Protein 1BUC (pdb70)

Organism: Megasphaera elsdenii (NCBI:txid907)

Structure (mmCIF, N/CA/C/O backbone):
data_1BUC
#
_entry.id   1BUC
#
_cell.length_a   107.800
_cell.length_b   107.800
_cell.length_c   153.700
_cell.angle_alpha   90.00
_cell.angle_beta   90.00
_cell.angle_gamma   90.00
#
_symmetry.space_group_name_H-M   'P 4 2 2'
#
loop_
_entity.id
_entity.type
_entity.pdbx_description
1 polymer 'BUTYRYL-COA DEHYDROGENASE'
2 non-polymer 'ACETOACETYL-COENZYME A'
3 non-polymer 'FLAVIN-ADENINE DINUCLEOTIDE'
#
loop_
_atom_site.group_PDB
_atom_site.id
_atom_site.type_symbol
_atom_site.label_atom_id
_atom_site.label_alt_id
_atom_site.label_comp_id
_atom_site.label_asym_id
_atom_site.label_entity_id
_atom_site.label_seq_id
_atom_site.pdbx_PDB_ins_code
_atom_site.Cartn_x
_atom_site.Cartn_y
_atom_site.Cartn_z
_atom_site.occupancy
_atom_site.B_iso_or_equiv
_atom_site.auth_seq_id
_atom_site.auth_comp_id
_atom_site.auth_asym_id
_atom_site.auth_atom_id
_atom_site.pdbx_PDB_model_num
ATOM 1 N N . MET A 1 1 ? 56.571 32.426 119.387 1.00 13.83 1 MET A N 1
ATOM 2 C CA . MET A 1 1 ? 56.018 31.310 118.577 1.00 15.22 1 MET A CA 1
ATOM 3 C C . MET A 1 1 ? 54.845 31.879 117.813 1.00 16.86 1 MET A C 1
ATOM 4 O O . MET A 1 1 ? 54.222 32.840 118.261 1.00 15.44 1 MET A O 1
ATOM 9 N N . ASP A 1 2 ? 54.537 31.274 116.675 1.00 17.80 2 ASP A N 1
ATOM 10 C CA . ASP A 1 2 ? 53.461 31.736 115.818 1.00 19.89 2 ASP A CA 1
ATOM 11 C C . ASP A 1 2 ? 53.357 30.722 114.691 1.00 22.15 2 ASP A C 1
ATOM 12 O O . ASP A 1 2 ? 54.368 30.331 114.104 1.00 24.30 2 ASP A O 1
ATOM 17 N N . PHE A 1 3 ? 52.140 30.289 114.395 1.00 22.03 3 PHE A N 1
ATOM 18 C CA . PHE A 1 3 ? 51.910 29.329 113.321 1.00 18.41 3 PHE A CA 1
ATOM 19 C C . PHE A 1 3 ? 50.963 29.929 112.285 1.00 18.48 3 PHE A C 1
ATOM 20 O O . PHE A 1 3 ? 49.980 29.299 111.890 1.00 19.15 3 PHE A O 1
ATOM 28 N N . ASN A 1 4 ? 51.234 31.162 111.874 1.00 16.26 4 ASN A N 1
ATOM 29 C CA . ASN A 1 4 ? 50.404 31.811 110.865 1.00 18.46 4 ASN A CA 1
ATOM 30 C C . ASN A 1 4 ? 51.185 32.082 109.577 1.00 17.43 4 ASN A C 1
ATOM 31 O O . ASN A 1 4 ? 52.325 32.580 109.605 1.00 13.67 4 ASN A O 1
ATOM 36 N N . LEU A 1 5 ? 50.595 31.684 108.457 1.00 13.94 5 LEU A N 1
ATOM 37 C CA . LEU A 1 5 ? 51.202 31.907 107.157 1.00 17.14 5 LEU A CA 1
ATOM 38 C C . LEU A 1 5 ? 51.046 33.379 106.807 1.00 17.72 5 LEU A C 1
ATOM 39 O O . LEU A 1 5 ? 50.095 34.027 107.244 1.00 20.21 5 LEU A O 1
ATOM 44 N N . THR A 1 6 ? 52.004 33.918 106.065 1.00 12.29 6 THR A N 1
ATOM 45 C CA . THR A 1 6 ? 51.937 35.310 105.655 1.00 11.59 6 THR A CA 1
ATOM 46 C C . THR A 1 6 ? 51.213 35.437 104.317 1.00 12.55 6 THR A C 1
ATOM 47 O O . THR A 1 6 ? 51.015 34.452 103.609 1.00 10.02 6 THR A O 1
ATOM 51 N N . ASP A 1 7 ? 50.810 36.653 103.980 1.00 15.68 7 ASP A N 1
ATOM 52 C CA . ASP A 1 7 ? 50.136 36.916 102.712 1.00 22.41 7 ASP A CA 1
ATOM 53 C C . ASP A 1 7 ? 50.945 36.360 101.541 1.00 21.77 7 ASP A C 1
ATOM 54 O O . ASP A 1 7 ? 50.417 35.657 100.672 1.00 17.94 7 ASP A O 1
ATOM 59 N N . ILE A 1 8 ? 52.244 36.631 101.572 1.00 22.06 8 ILE A N 1
ATOM 60 C CA . ILE A 1 8 ? 53.162 36.199 100.528 1.00 22.06 8 ILE A CA 1
ATOM 61 C C . ILE A 1 8 ? 53.256 34.677 100.467 1.00 20.84 8 ILE A C 1
ATOM 62 O O . ILE A 1 8 ? 53.232 34.088 99.385 1.00 21.16 8 ILE A O 1
ATOM 67 N N . GLN A 1 9 ? 53.320 34.042 101.631 1.00 20.18 9 GLN A N 1
ATOM 68 C CA . GLN A 1 9 ? 53.347 32.585 101.700 1.00 20.00 9 GLN A CA 1
ATOM 69 C C . GLN A 1 9 ? 52.098 31.972 101.069 1.00 18.73 9 GLN A C 1
ATOM 70 O O . GLN A 1 9 ? 52.172 30.961 100.370 1.00 16.43 9 GLN A O 1
ATOM 76 N N . GLN A 1 10 ? 50.963 32.626 101.276 1.00 20.17 10 GLN A N 1
ATOM 77 C CA . GLN A 1 10 ? 49.701 32.165 100.730 1.00 22.40 10 GLN A CA 1
ATOM 78 C C . GLN A 1 10 ? 49.628 32.424 99.229 1.00 24.14 10 GLN A C 1
ATOM 79 O O . GLN A 1 10 ? 48.967 31.678 98.499 1.00 25.73 10 GLN A O 1
ATOM 85 N N . ASP A 1 11 ? 50.301 33.478 98.768 1.00 19.74 11 ASP A N 1
ATOM 86 C CA . ASP A 1 11 ? 50.352 33.781 97.338 1.00 16.89 11 ASP A CA 1
ATOM 87 C C . ASP A 1 11 ? 51.093 32.680 96.580 1.00 17.02 11 ASP A C 1
ATOM 88 O O . ASP A 1 11 ? 50.548 32.095 95.645 1.00 18.27 11 ASP A O 1
ATOM 93 N N . PHE A 1 12 ? 52.317 32.374 97.003 1.00 14.67 12 PHE A N 1
ATOM 94 C CA . PHE A 1 12 ? 53.085 31.299 96.384 1.00 12.54 12 PHE A CA 1
ATOM 95 C C . PHE A 1 12 ? 52.354 29.961 96.469 1.00 13.07 12 PHE A C 1
ATOM 96 O O . PHE A 1 12 ? 52.460 29.134 95.566 1.00 13.68 12 PHE A O 1
ATOM 104 N N . LEU A 1 13 ? 51.602 29.764 97.549 1.00 16.88 13 LEU A N 1
ATOM 105 C CA . LEU A 1 13 ? 50.829 28.541 97.754 1.00 17.33 13 LEU A CA 1
ATOM 106 C C . LEU A 1 13 ? 49.688 28.457 96.750 1.00 19.47 13 LEU A C 1
ATOM 107 O O . LEU A 1 13 ? 49.457 27.409 96.146 1.00 20.64 13 LEU A O 1
ATOM 112 N N . LYS A 1 14 ? 48.968 29.566 96.592 1.00 24.41 14 LYS A N 1
ATOM 113 C CA . LYS A 1 14 ? 47.848 29.660 95.652 1.00 24.55 14 LYS A CA 1
ATOM 114 C C . LYS A 1 14 ? 48.391 29.453 94.248 1.00 24.01 14 LYS A C 1
ATOM 115 O O . LYS A 1 14 ? 47.843 28.679 93.455 1.00 27.50 14 LYS A O 1
ATOM 121 N N . LEU A 1 15 ? 49.508 30.116 93.982 1.00 20.66 15 LEU A N 1
ATOM 122 C CA . LEU A 1 15 ? 50.206 30.035 92.710 1.00 21.24 15 LEU A CA 1
ATOM 123 C C . LEU A 1 15 ? 50.418 28.581 92.310 1.00 19.98 15 LEU A C 1
ATOM 124 O O . LEU A 1 15 ? 49.926 28.138 91.277 1.00 23.28 15 LEU A O 1
ATOM 129 N N . ALA A 1 16 ? 51.110 27.826 93.153 1.00 18.03 16 ALA A N 1
ATOM 130 C CA . ALA A 1 16 ? 51.357 26.415 92.874 1.00 15.54 16 ALA A CA 1
ATOM 131 C C . ALA A 1 16 ? 50.063 25.608 92.782 1.00 13.60 16 ALA A C 1
ATOM 132 O O . ALA A 1 16 ? 49.977 24.651 92.013 1.00 15.33 16 ALA A O 1
ATOM 134 N N . HIS A 1 17 ? 49.052 25.999 93.550 1.00 9.33 17 HIS A N 1
ATOM 135 C CA . HIS A 1 17 ? 47.787 25.274 93.559 1.00 7.41 17 HIS A CA 1
ATOM 136 C C . HIS A 1 17 ? 47.058 25.362 92.224 1.00 12.04 17 HIS A C 1
ATOM 137 O O . HIS A 1 17 ? 46.440 24.386 91.794 1.00 14.37 17 HIS A O 1
ATOM 144 N N . ASP A 1 18 ? 47.096 26.526 91.581 1.00 10.93 18 ASP A N 1
ATOM 145 C CA . ASP A 1 18 ? 46.427 26.688 90.294 1.00 11.63 18 ASP A CA 1
ATOM 146 C C . ASP A 1 18 ? 47.155 25.927 89.193 1.00 12.32 18 ASP A C 1
ATOM 147 O O . ASP A 1 18 ? 46.516 25.271 88.370 1.00 12.18 18 ASP A O 1
ATOM 152 N N . PHE A 1 19 ? 48.488 25.968 89.200 1.00 8.54 19 PHE A N 1
ATOM 153 C CA . PHE A 1 19 ? 49.257 25.186 88.235 1.00 9.80 19 PHE A CA 1
ATOM 154 C C . PHE A 1 19 ? 48.916 23.712 88.407 1.00 12.18 19 PHE A C 1
ATOM 155 O O . PHE A 1 19 ? 48.695 22.999 87.428 1.00 13.36 19 PHE A O 1
ATOM 163 N N . GLY A 1 20 ? 48.883 23.262 89.657 1.00 14.31 20 GLY A N 1
ATOM 164 C CA . GLY A 1 20 ? 48.532 21.884 89.931 1.00 13.78 20 GLY A CA 1
ATOM 165 C C . GLY A 1 20 ? 47.153 21.565 89.392 1.00 14.17 20 GLY A C 1
ATOM 166 O O . GLY A 1 20 ? 46.976 20.610 88.641 1.00 15.95 20 GLY A O 1
ATOM 167 N N . GLU A 1 21 ? 46.190 22.406 89.742 1.00 14.34 21 GLU A N 1
ATOM 168 C CA . GLU A 1 21 ? 44.798 22.237 89.341 1.00 18.15 21 GLU A CA 1
ATOM 169 C C . GLU A 1 21 ? 44.580 22.210 87.830 1.00 18.32 21 GLU A C 1
ATOM 170 O O . GLU A 1 21 ? 43.857 21.357 87.302 1.00 18.08 21 GLU A O 1
ATOM 176 N N . LYS A 1 22 ? 45.194 23.166 87.146 1.00 15.47 22 LYS A N 1
ATOM 177 C CA . LYS A 1 22 ? 44.951 23.377 85.733 1.00 17.59 22 LYS A CA 1
ATOM 178 C C . LYS A 1 22 ? 45.858 22.579 84.804 1.00 17.73 22 LYS A C 1
ATOM 179 O O . LYS A 1 22 ? 45.385 21.934 83.864 1.00 20.20 22 LYS A O 1
ATOM 185 N N . LYS A 1 23 ? 47.159 22.635 85.059 1.00 16.88 23 LYS A N 1
ATOM 186 C CA . LYS A 1 23 ? 48.129 22.000 84.182 1.00 14.96 23 LYS A CA 1
ATOM 187 C C . LYS A 1 23 ? 48.551 20.588 84.575 1.00 15.54 23 LYS A C 1
ATOM 188 O O . LYS A 1 23 ? 48.792 19.754 83.705 1.00 15.56 23 LYS A O 1
ATOM 194 N N . LEU A 1 24 ? 48.608 20.304 85.873 1.00 12.61 24 LEU A N 1
ATOM 195 C CA . LEU A 1 24 ? 49.063 18.995 86.334 1.00 12.84 24 LEU A CA 1
ATOM 196 C C . LEU A 1 24 ? 47.985 17.923 86.429 1.00 10.76 24 LEU A C 1
ATOM 197 O O . LEU A 1 24 ? 48.113 16.847 85.838 1.00 10.14 24 LEU A O 1
ATOM 202 N N . ALA A 1 25 ? 46.927 18.222 87.174 1.00 11.52 25 ALA A N 1
ATOM 203 C CA . ALA A 1 25 ? 45.864 17.264 87.459 1.00 10.85 25 ALA A CA 1
ATOM 204 C C . ALA A 1 25 ? 45.239 16.545 86.265 1.00 14.80 25 ALA A C 1
ATOM 205 O O . ALA A 1 25 ? 45.089 15.325 86.292 1.00 16.59 25 ALA A O 1
ATOM 207 N N . PRO A 1 26 ? 44.868 17.280 85.197 1.00 16.17 26 PRO A N 1
ATOM 208 C CA . PRO A 1 26 ? 44.178 16.622 84.081 1.00 14.71 26 PRO A CA 1
ATOM 209 C C . PRO A 1 26 ? 44.978 15.572 83.312 1.00 15.06 26 PRO A C 1
ATOM 210 O O . PRO A 1 26 ? 44.401 14.641 82.755 1.00 18.40 26 PRO A O 1
ATOM 214 N N . THR A 1 27 ? 46.302 15.690 83.312 1.00 14.40 27 THR A N 1
ATOM 215 C CA . THR A 1 27 ? 47.136 14.780 82.533 1.00 12.36 27 THR A CA 1
ATOM 216 C C . THR A 1 27 ? 47.938 13.768 83.348 1.00 12.52 27 THR A C 1
ATOM 217 O O . THR A 1 27 ? 48.508 12.828 82.785 1.00 8.85 27 THR A O 1
ATOM 221 N N . VAL A 1 28 ? 47.956 13.936 84.667 1.00 11.79 28 VAL A N 1
ATOM 222 C CA . VAL A 1 28 ? 48.822 13.134 85.521 1.00 7.99 28 VAL A CA 1
ATOM 223 C C . VAL A 1 28 ? 48.716 11.618 85.372 1.00 8.83 28 VAL A C 1
ATOM 224 O O . VAL A 1 28 ? 49.735 10.925 85.378 1.00 9.76 28 VAL A O 1
ATOM 228 N N . THR A 1 29 ? 47.504 11.098 85.218 1.00 7.74 29 THR A N 1
ATOM 229 C CA . THR A 1 29 ? 47.319 9.656 85.072 1.00 8.33 29 THR A CA 1
ATOM 230 C C . THR A 1 29 ? 47.925 9.121 83.768 1.00 10.22 29 THR A C 1
ATOM 231 O O . THR A 1 29 ? 48.511 8.035 83.743 1.00 11.89 29 THR A O 1
ATOM 235 N N . GLU A 1 30 ? 47.783 9.893 82.693 1.00 11.49 30 GLU A N 1
ATOM 236 C CA . GLU A 1 30 ? 48.374 9.559 81.399 1.00 13.43 30 GLU A CA 1
ATOM 237 C C . GLU A 1 30 ? 49.898 9.614 81.493 1.00 11.89 30 GLU A C 1
ATOM 238 O O . GLU A 1 30 ? 50.588 8.630 81.204 1.00 13.20 30 GLU A O 1
ATOM 244 N N . ARG A 1 31 ? 50.417 10.754 81.938 1.00 7.82 31 ARG A N 1
ATOM 245 C CA . ARG A 1 31 ? 51.856 10.952 82.015 1.00 7.28 31 ARG A CA 1
ATOM 246 C C . ARG A 1 31 ? 52.528 9.944 82.933 1.00 7.76 31 ARG A C 1
ATOM 247 O O . ARG A 1 31 ? 53.631 9.473 82.650 1.00 8.90 31 ARG A O 1
ATOM 255 N N . ASP A 1 32 ? 51.853 9.582 84.018 1.00 11.41 32 ASP A N 1
ATOM 256 C CA . ASP A 1 32 ? 52.417 8.627 84.961 1.00 9.12 32 ASP A CA 1
ATOM 257 C C . ASP A 1 32 ? 52.423 7.219 84.385 1.00 9.94 32 ASP A C 1
ATOM 258 O O . ASP A 1 32 ? 53.435 6.517 84.466 1.00 7.73 32 ASP A O 1
ATOM 263 N N . HIS A 1 33 ? 51.304 6.811 83.794 1.00 11.55 33 HIS A N 1
ATOM 264 C CA . HIS A 1 33 ? 51.216 5.488 83.188 1.00 13.32 33 HIS A CA 1
ATOM 265 C C . HIS A 1 33 ? 52.271 5.316 82.105 1.00 14.06 33 HIS A C 1
ATOM 266 O O . HIS A 1 33 ? 52.910 4.269 82.020 1.00 16.41 33 HIS A O 1
ATOM 273 N N . LYS A 1 34 ? 52.471 6.354 81.299 1.00 9.91 34 LYS A N 1
ATOM 274 C CA . LYS A 1 34 ? 53.431 6.283 80.205 1.00 8.87 34 LYS A CA 1
ATOM 275 C C . LYS A 1 34 ? 54.857 6.639 80.604 1.00 8.93 34 LYS A C 1
ATOM 276 O O . LYS A 1 34 ? 55.781 6.516 79.798 1.00 11.33 34 LYS A O 1
ATOM 282 N N . GLY A 1 35 ? 55.031 7.086 81.843 1.00 7.36 35 GLY A N 1
ATOM 283 C CA . GLY A 1 35 ? 56.352 7.438 82.322 1.00 6.36 35 GLY A CA 1
ATOM 284 C C . GLY A 1 35 ? 56.982 8.541 81.503 1.00 12.18 35 GLY A C 1
ATOM 285 O O . GLY A 1 35 ? 58.152 8.446 81.126 1.00 14.87 35 GLY A O 1
ATOM 286 N N . ILE A 1 36 ? 56.214 9.587 81.213 1.00 13.23 36 ILE A N 1
ATOM 287 C CA . ILE A 1 36 ? 56.744 10.686 80.420 1.00 15.45 36 ILE A CA 1
ATOM 288 C C . ILE A 1 36 ? 57.171 11.879 81.268 1.00 17.67 36 ILE A C 1
ATOM 289 O O . ILE A 1 36 ? 56.545 12.212 82.285 1.00 19.11 36 ILE A O 1
ATOM 294 N N . TYR A 1 37 ? 58.244 12.519 80.826 1.00 17.17 37 TYR A N 1
ATOM 295 C CA . TYR A 1 37 ? 58.719 13.760 81.409 1.00 16.52 37 TYR A CA 1
ATOM 296 C C . TYR A 1 37 ? 58.395 14.851 80.388 1.00 18.00 37 TYR A C 1
ATOM 297 O O . TYR A 1 37 ? 59.020 14.924 79.329 1.00 16.26 37 TYR A O 1
ATOM 306 N N . ASP A 1 38 ? 57.382 15.657 80.687 1.00 20.16 38 ASP A N 1
ATOM 307 C CA . ASP A 1 38 ? 56.936 16.712 79.783 1.00 19.02 38 ASP A CA 1
ATOM 308 C C . ASP A 1 38 ? 57.718 18.008 80.031 1.00 19.84 38 ASP A C 1
ATOM 309 O O . ASP A 1 38 ? 57.473 18.736 81.002 1.00 21.15 38 ASP A O 1
ATOM 314 N N . LYS A 1 39 ? 58.636 18.299 79.121 1.00 17.27 39 LYS A N 1
ATOM 315 C CA . LYS A 1 39 ? 59.499 19.467 79.222 1.00 15.88 39 LYS A CA 1
ATOM 316 C C . LYS A 1 39 ? 58.699 20.769 79.152 1.00 16.05 39 LYS A C 1
ATOM 317 O O . LYS A 1 39 ? 59.081 21.769 79.752 1.00 19.42 39 LYS A O 1
ATOM 323 N N . GLU A 1 40 ? 57.580 20.760 78.435 1.00 11.65 40 GLU A N 1
ATOM 324 C CA . GLU A 1 40 ? 56.771 21.968 78.317 1.00 10.44 40 GLU A CA 1
ATOM 325 C C . GLU A 1 40 ? 56.167 22.382 79.660 1.00 12.43 40 GLU A C 1
ATOM 326 O O . GLU A 1 40 ? 56.205 23.560 80.019 1.00 10.58 40 GLU A O 1
ATOM 332 N N . LEU A 1 41 ? 55.625 21.414 80.402 1.00 13.84 41 LEU A N 1
ATOM 333 C CA . LEU A 1 41 ? 55.028 21.696 81.705 1.00 13.95 41 LEU A CA 1
ATOM 334 C C . LEU A 1 41 ? 56.086 22.256 82.647 1.00 12.22 41 LEU A C 1
ATOM 335 O O . LEU A 1 41 ? 55.858 23.259 83.326 1.00 10.04 41 LEU A O 1
ATOM 340 N N . ILE A 1 42 ? 57.257 21.631 82.663 1.00 9.81 42 ILE A N 1
ATOM 341 C CA . ILE A 1 42 ? 58.334 22.106 83.517 1.00 8.79 42 ILE A CA 1
ATOM 342 C C . ILE A 1 42 ? 58.716 23.542 83.159 1.00 10.40 42 ILE A C 1
ATOM 343 O O . ILE A 1 42 ? 58.843 24.396 84.038 1.00 14.34 42 ILE A O 1
ATOM 348 N N . ASP A 1 43 ? 58.815 23.831 81.869 1.00 11.85 43 ASP A N 1
ATOM 349 C CA . ASP A 1 43 ? 59.117 25.188 81.430 1.00 11.63 43 ASP A CA 1
ATOM 350 C C . ASP A 1 43 ? 58.024 26.155 81.860 1.00 8.31 43 ASP A C 1
ATOM 351 O O . ASP A 1 43 ? 58.276 27.340 82.083 1.00 7.34 43 ASP A O 1
ATOM 356 N N . GLU A 1 44 ? 56.811 25.639 81.983 1.00 9.15 44 GLU A N 1
ATOM 357 C CA . GLU A 1 44 ? 55.695 26.437 82.452 1.00 12.10 44 GLU A CA 1
ATOM 358 C C . GLU A 1 44 ? 55.842 26.732 83.932 1.00 12.71 44 GLU A C 1
ATOM 359 O O . GLU A 1 44 ? 55.674 27.871 84.361 1.00 14.61 44 GLU A O 1
ATOM 365 N N . LEU A 1 45 ? 56.169 25.699 84.703 1.00 12.74 45 LEU A N 1
ATOM 366 C CA . LEU A 1 45 ? 56.330 25.826 86.145 1.00 13.06 45 LEU A CA 1
ATOM 367 C C . LEU A 1 45 ? 57.418 26.856 86.397 1.00 13.70 45 LEU A C 1
ATOM 368 O O . LEU A 1 45 ? 57.204 27.846 87.092 1.00 13.76 45 LEU A O 1
ATOM 373 N N . LEU A 1 46 ? 58.570 26.642 85.771 1.00 13.14 46 LEU A N 1
ATOM 374 C CA . LEU A 1 46 ? 59.719 27.516 85.940 1.00 13.90 46 LEU A CA 1
ATOM 375 C C . LEU A 1 46 ? 59.419 28.994 85.689 1.00 15.21 46 LEU A C 1
ATOM 376 O O . LEU A 1 46 ? 60.030 29.867 86.316 1.00 15.18 46 LEU A O 1
ATOM 381 N N . SER A 1 47 ? 58.425 29.266 84.847 1.00 15.06 47 SER A N 1
ATOM 382 C CA . SER A 1 47 ? 58.033 30.635 84.525 1.00 17.80 47 SER A CA 1
ATOM 383 C C . SER A 1 47 ? 57.119 31.316 85.541 1.00 17.32 47 SER A C 1
ATOM 384 O O . SER A 1 47 ? 56.722 32.465 85.337 1.00 19.26 47 SER A O 1
ATOM 387 N N . LEU A 1 48 ? 56.769 30.625 86.623 1.00 15.08 48 LEU A N 1
ATOM 388 C CA . LEU A 1 48 ? 55.853 31.200 87.605 1.00 12.17 48 LEU A CA 1
ATOM 389 C C . LEU A 1 48 ? 56.524 32.048 88.683 1.00 14.67 48 LEU A C 1
ATOM 390 O O . LEU A 1 48 ? 55.849 32.765 89.415 1.00 19.37 48 LEU A O 1
ATOM 395 N N . GLY A 1 49 ? 57.847 31.977 88.779 1.00 15.71 49 GLY A N 1
ATOM 396 C CA . GLY A 1 49 ? 58.555 32.757 89.784 1.00 14.84 49 GLY A CA 1
ATOM 397 C C . GLY A 1 49 ? 58.768 32.033 91.105 1.00 12.02 49 GLY A C 1
ATOM 398 O O . GLY A 1 49 ? 59.388 32.567 92.024 1.00 13.02 49 GLY A O 1
ATOM 399 N N . ILE A 1 50 ? 58.270 30.806 91.196 1.00 11.09 50 ILE A N 1
ATOM 400 C CA . ILE A 1 50 ? 58.446 29.981 92.381 1.00 11.44 50 ILE A CA 1
ATOM 401 C C . ILE A 1 50 ? 59.929 29.731 92.623 1.00 12.08 50 ILE A C 1
ATOM 402 O O . ILE A 1 50 ? 60.414 29.829 93.750 1.00 19.54 50 ILE A O 1
ATOM 407 N N . THR A 1 51 ? 60.645 29.483 91.536 1.00 13.03 51 THR A N 1
ATOM 408 C CA . THR A 1 51 ? 62.087 29.266 91.539 1.00 11.72 51 THR A CA 1
ATOM 409 C C . THR A 1 51 ? 62.887 30.383 92.217 1.00 14.95 51 THR A C 1
ATOM 410 O O . THR A 1 51 ? 64.000 30.153 92.697 1.00 17.37 51 THR A O 1
ATOM 414 N N . GLY A 1 52 ? 62.323 31.586 92.272 1.00 15.02 52 GLY A N 1
ATOM 415 C CA . GLY A 1 52 ? 63.048 32.696 92.857 1.00 15.06 52 GLY A CA 1
ATOM 416 C C . GLY A 1 52 ? 62.532 33.177 94.199 1.00 15.60 52 GLY A C 1
ATOM 417 O O . GLY A 1 52 ? 63.018 34.184 94.714 1.00 16.31 52 GLY A O 1
ATOM 418 N N . ALA A 1 53 ? 61.599 32.437 94.794 1.00 17.57 53 ALA A N 1
ATOM 419 C CA . ALA A 1 53 ? 60.952 32.833 96.048 1.00 16.44 53 ALA A CA 1
ATOM 420 C C . ALA A 1 53 ? 61.839 33.478 97.120 1.00 17.45 53 ALA A C 1
ATOM 421 O O . ALA A 1 53 ? 61.507 34.551 97.622 1.00 17.62 53 ALA A O 1
ATOM 423 N N . TYR A 1 54 ? 62.960 32.849 97.465 1.00 13.70 54 TYR A N 1
ATOM 424 C CA . TYR A 1 54 ? 63.804 33.375 98.535 1.00 9.48 54 TYR A CA 1
ATOM 425 C C . TYR A 1 54 ? 65.165 33.943 98.124 1.00 10.08 54 TYR A C 1
ATOM 426 O O . TYR A 1 54 ? 66.018 34.203 98.972 1.00 11.03 54 TYR A O 1
ATOM 435 N N . PHE A 1 55 ? 65.378 34.132 96.832 1.00 8.78 55 PHE A N 1
ATOM 436 C CA . PHE A 1 55 ? 66.623 34.730 96.369 1.00 11.66 55 PHE A CA 1
ATOM 437 C C . PHE A 1 55 ? 66.353 36.213 96.135 1.00 14.23 55 PHE A C 1
ATOM 438 O O . PHE A 1 55 ? 65.221 36.600 95.865 1.00 15.27 55 PHE A O 1
ATOM 446 N N . GLU A 1 56 ? 67.377 37.048 96.258 1.00 19.84 56 GLU A N 1
ATOM 447 C CA . GLU A 1 56 ? 67.181 38.491 96.138 1.00 23.70 56 GLU A CA 1
ATOM 448 C C . GLU A 1 56 ? 66.937 38.995 94.728 1.00 24.24 56 GLU A C 1
ATOM 449 O O . GLU A 1 56 ? 67.345 38.379 93.742 1.00 25.56 56 GLU A O 1
ATOM 455 N N . GLU A 1 57 ? 66.288 40.148 94.660 1.00 24.12 57 GLU A N 1
ATOM 456 C CA . GLU A 1 57 ? 65.910 40.782 93.410 1.00 28.24 57 GLU A CA 1
ATOM 457 C C . GLU A 1 57 ? 67.100 40.977 92.469 1.00 27.83 57 GLU A C 1
ATOM 458 O O . GLU A 1 57 ? 66.937 40.976 91.247 1.00 28.37 57 GLU A O 1
ATOM 464 N N . LYS A 1 58 ? 68.300 41.094 93.029 1.00 25.76 58 LYS A N 1
ATOM 465 C CA . LYS A 1 58 ? 69.493 41.256 92.207 1.00 25.93 58 LYS A CA 1
ATOM 466 C C . LYS A 1 58 ? 69.876 39.996 91.423 1.00 25.55 58 LYS A C 1
ATOM 467 O O . LYS A 1 58 ? 70.800 40.021 90.609 1.00 27.79 58 LYS A O 1
ATOM 473 N N . TYR A 1 59 ? 69.162 38.900 91.674 1.00 23.30 59 TYR A N 1
ATOM 474 C CA . TYR A 1 59 ? 69.347 37.660 90.928 1.00 19.44 59 TYR A CA 1
ATOM 475 C C . TYR A 1 59 ? 68.039 37.316 90.231 1.00 18.10 59 TYR A C 1
ATOM 476 O O . TYR A 1 59 ? 67.951 36.316 89.520 1.00 20.09 59 TYR A O 1
ATOM 485 N N . GLY A 1 60 ? 67.026 38.152 90.447 1.00 16.23 60 GLY A N 1
ATOM 486 C CA . GLY A 1 60 ? 65.717 37.916 89.864 1.00 16.47 60 GLY A CA 1
ATOM 487 C C . GLY A 1 60 ? 64.739 37.183 90.768 1.00 19.65 60 GLY A C 1
ATOM 488 O O . GLY A 1 60 ? 63.767 36.612 90.274 1.00 23.68 60 GLY A O 1
ATOM 489 N N . GLY A 1 61 ? 64.983 37.198 92.079 1.00 20.58 61 GLY A N 1
ATOM 490 C CA . GLY A 1 61 ? 64.089 36.523 93.014 1.00 18.89 61 GLY A CA 1
ATOM 491 C C . GLY A 1 61 ? 63.212 37.447 93.851 1.00 19.71 61 GLY A C 1
ATOM 492 O O . GLY A 1 61 ? 63.477 38.652 93.942 1.00 21.78 61 GLY A O 1
ATOM 493 N N . SER A 1 62 ? 62.191 36.878 94.492 1.00 18.32 62 SER A N 1
ATOM 494 C CA . SER A 1 62 ? 61.251 37.646 95.313 1.00 16.95 62 SER A CA 1
ATOM 495 C C . SER A 1 62 ? 61.712 37.805 96.754 1.00 18.83 62 SER A C 1
ATOM 496 O O . SER A 1 62 ? 60.952 38.285 97.598 1.00 16.42 62 SER A O 1
ATOM 499 N N . GLY A 1 63 ? 62.946 37.400 97.032 1.00 19.15 63 GLY A N 1
ATOM 500 C CA . GLY A 1 63 ? 63.483 37.479 98.378 1.00 25.16 63 GLY A CA 1
ATOM 501 C C . GLY A 1 63 ? 63.429 38.870 98.973 1.00 27.84 63 GLY A C 1
ATOM 502 O O . GLY A 1 63 ? 63.090 39.046 100.142 1.00 30.86 63 GLY A O 1
ATOM 503 N N . ASP A 1 64 ? 63.722 39.871 98.151 1.00 28.85 64 ASP A N 1
ATOM 504 C CA . ASP A 1 64 ? 63.694 41.255 98.599 1.00 30.03 64 ASP A CA 1
ATOM 505 C C . ASP A 1 64 ? 62.275 41.785 98.797 1.00 31.15 64 ASP A C 1
ATOM 506 O O . ASP A 1 64 ? 62.086 42.922 99.225 1.00 34.54 64 ASP A O 1
ATOM 511 N N . ASP A 1 65 ? 61.278 40.960 98.502 1.00 32.20 65 ASP A N 1
ATOM 512 C CA . ASP A 1 65 ? 59.893 41.409 98.565 1.00 29.97 65 ASP A CA 1
ATOM 513 C C . ASP A 1 65 ? 59.026 40.540 99.466 1.00 26.61 65 ASP A C 1
ATOM 514 O O . ASP A 1 65 ? 57.796 40.582 99.387 1.00 21.48 65 ASP A O 1
ATOM 519 N N . GLY A 1 66 ? 59.670 39.745 100.316 1.00 22.60 66 GLY A N 1
ATOM 520 C CA . GLY A 1 66 ? 58.929 38.972 101.297 1.00 22.52 66 GLY A CA 1
ATOM 521 C C . GLY A 1 66 ? 58.801 37.494 100.999 1.00 19.90 66 GLY A C 1
ATOM 522 O O . GLY A 1 66 ? 58.121 36.768 101.731 1.00 20.29 66 GLY A O 1
ATOM 523 N N . GLY A 1 67 ? 59.404 37.057 99.899 1.00 16.68 67 GLY A N 1
ATOM 524 C CA . GLY A 1 67 ? 59.434 35.643 99.598 1.00 13.64 67 GLY A CA 1
ATOM 525 C C . GLY A 1 67 ? 60.502 35.005 100.461 1.00 13.35 67 GLY A C 1
ATOM 526 O O . GLY A 1 67 ? 61.570 35.583 100.658 1.00 12.11 67 GLY A O 1
ATOM 527 N N . ASP A 1 68 ? 60.215 33.817 100.981 1.00 12.27 68 ASP A N 1
ATOM 528 C CA . ASP A 1 68 ? 61.143 33.122 101.862 1.00 10.54 68 ASP A CA 1
ATOM 529 C C . ASP A 1 68 ? 61.150 31.626 101.598 1.00 10.48 68 ASP A C 1
ATOM 530 O O . ASP A 1 68 ? 60.348 31.125 100.810 1.00 10.84 68 ASP A O 1
ATOM 535 N N . VAL A 1 69 ? 62.051 30.919 102.276 1.00 11.24 69 VAL A N 1
ATOM 536 C CA . VAL A 1 69 ? 62.192 29.470 102.133 1.00 8.84 69 VAL A CA 1
ATOM 537 C C . VAL A 1 69 ? 60.861 28.746 102.287 1.00 11.43 69 VAL A C 1
ATOM 538 O O . VAL A 1 69 ? 60.547 27.833 101.515 1.00 13.39 69 VAL A O 1
ATOM 542 N N . LEU A 1 70 ? 60.073 29.169 103.271 1.00 12.56 70 LEU A N 1
ATOM 543 C CA . LEU A 1 70 ? 58.786 28.542 103.523 1.00 11.86 70 LEU A CA 1
ATOM 544 C C . LEU A 1 70 ? 57.848 28.671 102.336 1.00 12.11 70 LEU A C 1
ATOM 545 O O . LEU A 1 70 ? 57.167 27.713 101.985 1.00 16.64 70 LEU A O 1
ATOM 550 N N . SER A 1 71 ? 57.822 29.843 101.705 1.00 12.63 71 SER A N 1
ATOM 551 C CA . SER A 1 71 ? 56.960 30.056 100.546 1.00 8.80 71 SER A CA 1
ATOM 552 C C . SER A 1 71 ? 57.267 29.019 99.481 1.00 9.44 71 SER A C 1
ATOM 553 O O . SER A 1 71 ? 56.361 28.454 98.867 1.00 10.16 71 SER A O 1
ATOM 556 N N . TYR A 1 72 ? 58.553 28.760 99.291 1.00 6.68 72 TYR A N 1
ATOM 557 C CA . TYR A 1 72 ? 59.011 27.775 98.327 1.00 9.76 72 TYR A CA 1
ATOM 558 C C . TYR A 1 72 ? 58.612 26.369 98.802 1.00 10.69 72 TYR A C 1
ATOM 559 O O . TYR A 1 72 ? 58.137 25.547 98.011 1.00 14.56 72 TYR A O 1
ATOM 568 N N . ILE A 1 73 ? 58.739 26.120 100.103 1.00 8.21 73 ILE A N 1
ATOM 569 C CA . ILE A 1 73 ? 58.359 24.833 100.687 1.00 8.44 73 ILE A CA 1
ATOM 570 C C . ILE A 1 73 ? 56.854 24.569 100.559 1.00 8.57 73 ILE A C 1
ATOM 571 O O . ILE A 1 73 ? 56.441 23.444 100.270 1.00 10.37 73 ILE A O 1
ATOM 576 N N . LEU A 1 74 ? 56.041 25.607 100.743 1.00 7.98 74 LEU A N 1
ATOM 577 C CA . LEU A 1 74 ? 54.589 25.494 100.589 1.00 8.43 74 LEU A CA 1
ATOM 578 C C . LEU A 1 74 ? 54.240 25.093 99.160 1.00 9.12 74 LEU A C 1
ATOM 579 O O . LEU A 1 74 ? 53.301 24.326 98.925 1.00 11.23 74 LEU A O 1
ATOM 584 N N . ALA A 1 75 ? 55.009 25.631 98.218 1.00 7.77 75 ALA A N 1
ATOM 585 C CA . ALA A 1 75 ? 54.858 25.345 96.803 1.00 4.17 75 ALA A CA 1
ATOM 586 C C . ALA A 1 75 ? 55.136 23.878 96.530 1.00 4.46 75 ALA A C 1
ATOM 587 O O . ALA A 1 75 ? 54.324 23.194 95.895 1.00 4.07 75 ALA A O 1
ATOM 589 N N . VAL A 1 76 ? 56.275 23.393 97.026 1.00 3.98 76 VAL A N 1
ATOM 590 C CA . VAL A 1 76 ? 56.678 22.000 96.823 1.00 3.19 76 VAL A CA 1
ATOM 591 C C . VAL A 1 76 ? 55.635 21.044 97.382 1.00 5.04 76 VAL A C 1
ATOM 592 O O . VAL A 1 76 ? 55.278 20.054 96.737 1.00 9.07 76 VAL A O 1
ATOM 596 N N . GLU A 1 77 ? 55.135 21.351 98.572 1.00 7.13 77 GLU A N 1
ATOM 597 C CA . GLU A 1 77 ? 54.090 20.541 99.191 1.00 9.69 77 GLU A CA 1
ATOM 598 C C . GLU A 1 77 ? 52.871 20.485 98.275 1.00 9.71 77 GLU A C 1
ATOM 599 O O . GLU A 1 77 ? 52.373 19.409 97.946 1.00 10.16 77 GLU A O 1
ATOM 605 N N . GLU A 1 78 ? 52.421 21.659 97.847 1.00 8.86 78 GLU A N 1
ATOM 606 C CA . GLU A 1 78 ? 51.229 21.788 97.022 1.00 7.71 78 GLU A CA 1
ATOM 607 C C . GLU A 1 78 ? 51.328 21.006 95.707 1.00 7.21 78 GLU A C 1
ATOM 608 O O . GLU A 1 78 ? 50.401 20.279 95.341 1.00 10.34 78 GLU A O 1
ATOM 614 N N . LEU A 1 79 ? 52.450 21.157 95.006 1.00 7.28 79 LEU A N 1
ATOM 615 C CA . LEU A 1 79 ? 52.684 20.448 93.747 1.00 5.02 79 LEU A CA 1
ATOM 616 C C . LEU A 1 79 ? 52.687 18.944 93.972 1.00 5.03 79 LEU A C 1
ATOM 617 O O . LEU A 1 79 ? 52.147 18.183 93.156 1.00 10.98 79 LEU A O 1
ATOM 622 N N . ALA A 1 80 ? 53.286 18.524 95.085 1.00 5.83 80 ALA A N 1
ATOM 623 C CA . ALA A 1 80 ? 53.358 17.115 95.455 1.00 3.89 80 ALA A CA 1
ATOM 624 C C . ALA A 1 80 ? 51.988 16.463 95.587 1.00 4.49 80 ALA A C 1
ATOM 625 O O . ALA A 1 80 ? 51.863 15.251 95.443 1.00 8.28 80 ALA A O 1
ATOM 627 N N . LYS A 1 81 ? 50.961 17.254 95.873 1.00 6.55 81 LYS A N 1
ATOM 628 C CA . LYS A 1 81 ? 49.611 16.715 95.983 1.00 7.71 81 LYS A CA 1
ATOM 629 C C . LYS A 1 81 ? 49.100 16.246 94.626 1.00 7.34 81 LYS A C 1
ATOM 630 O O . LYS A 1 81 ? 48.286 15.329 94.539 1.00 5.19 81 LYS A O 1
ATOM 636 N N . TYR A 1 82 ? 49.569 16.886 93.564 1.00 7.24 82 TYR A N 1
ATOM 637 C CA . TYR A 1 82 ? 49.093 16.560 92.228 1.00 7.28 82 TYR A CA 1
ATOM 638 C C . TYR A 1 82 ? 50.054 15.637 91.519 1.00 7.09 82 TYR A C 1
ATOM 639 O O . TYR A 1 82 ? 49.665 14.575 91.032 1.00 9.70 82 TYR A O 1
ATOM 648 N N . ASP A 1 83 ? 51.319 16.038 91.483 1.00 6.16 83 ASP A N 1
ATOM 649 C CA . ASP A 1 83 ? 52.320 15.289 90.759 1.00 6.59 83 ASP A CA 1
ATOM 650 C C . ASP A 1 83 ? 53.631 15.265 91.521 1.00 9.08 83 ASP A C 1
ATOM 651 O O . ASP A 1 83 ? 54.455 16.173 91.403 1.00 8.55 83 ASP A O 1
ATOM 656 N N . ALA A 1 84 ? 53.837 14.185 92.263 1.00 8.17 84 ALA A N 1
ATOM 657 C CA . ALA A 1 84 ? 55.021 14.027 93.092 1.00 5.11 84 ALA A CA 1
ATOM 658 C C . ALA A 1 84 ? 56.307 14.134 92.279 1.00 5.58 84 ALA A C 1
ATOM 659 O O . ALA A 1 84 ? 57.290 14.714 92.744 1.00 10.58 84 ALA A O 1
ATOM 661 N N . GLY A 1 85 ? 56.289 13.591 91.064 1.00 6.02 85 GLY A N 1
ATOM 662 C CA . GLY A 1 85 ? 57.455 13.648 90.196 1.00 5.05 85 GLY A CA 1
ATOM 663 C C . GLY A 1 85 ? 57.825 15.055 89.766 1.00 5.14 85 GLY A C 1
ATOM 664 O O . GLY A 1 85 ? 58.995 15.389 89.691 1.00 4.97 85 GLY A O 1
ATOM 665 N N . VAL A 1 86 ? 56.822 15.883 89.496 1.00 4.24 86 VAL A N 1
ATOM 666 C CA . VAL A 1 86 ? 57.038 17.282 89.132 1.00 4.33 86 VAL A CA 1
ATOM 667 C C . VAL A 1 86 ? 57.553 18.077 90.322 1.00 5.05 86 VAL A C 1
ATOM 668 O O . VAL A 1 86 ? 58.477 18.881 90.181 1.00 7.16 86 VAL A O 1
ATOM 672 N N . ALA A 1 87 ? 56.966 17.840 91.494 1.00 5.71 87 ALA A N 1
ATOM 673 C CA . ALA A 1 87 ? 57.396 18.505 92.723 1.00 6.87 87 ALA A CA 1
ATOM 674 C C . ALA A 1 87 ? 58.896 18.359 92.922 1.00 6.07 87 ALA A C 1
ATOM 675 O O . ALA A 1 87 ? 59.586 19.340 93.196 1.00 9.20 87 ALA A O 1
ATOM 677 N N . ILE A 1 88 ? 59.409 17.143 92.757 1.00 7.03 88 ILE A N 1
ATOM 678 C CA . ILE A 1 88 ? 60.833 16.902 92.965 1.00 8.07 88 ILE A CA 1
ATOM 679 C C . ILE A 1 88 ? 61.762 17.484 91.881 1.00 9.43 88 ILE A C 1
ATOM 680 O O . ILE A 1 88 ? 62.885 17.888 92.191 1.00 7.79 88 ILE A O 1
ATOM 685 N N . THR A 1 89 ? 61.311 17.565 90.630 1.00 6.62 89 THR A N 1
ATOM 686 C CA . THR A 1 89 ? 62.158 18.174 89.600 1.00 7.23 89 THR A CA 1
ATOM 687 C C . THR A 1 89 ? 62.446 19.624 90.003 1.00 4.92 89 THR A C 1
ATOM 688 O O . THR A 1 89 ? 63.573 20.098 89.896 1.00 5.67 89 THR A O 1
ATOM 692 N N . LEU A 1 90 ? 61.417 20.286 90.527 1.00 7.87 90 LEU A N 1
ATOM 693 C CA . LEU A 1 90 ? 61.498 21.659 91.027 1.00 10.72 90 LEU A CA 1
ATOM 694 C C . LEU A 1 90 ? 62.356 21.759 92.286 1.00 10.45 90 LEU A C 1
ATOM 695 O O . LEU A 1 90 ? 63.202 22.649 92.401 1.00 12.23 90 LEU A O 1
ATOM 700 N N . SER A 1 91 ? 62.115 20.859 93.235 1.00 9.07 91 SER A N 1
ATOM 701 C CA . SER A 1 91 ? 62.843 20.861 94.501 1.00 7.83 91 SER A CA 1
ATOM 702 C C . SER A 1 91 ? 64.327 20.688 94.211 1.00 7.37 91 SER A C 1
ATOM 703 O O . SER A 1 91 ? 65.162 21.440 94.722 1.00 13.64 91 SER A O 1
ATOM 706 N N . ALA A 1 92 ? 64.642 19.738 93.337 1.00 6.26 92 ALA A N 1
ATOM 707 C CA . ALA A 1 92 ? 66.018 19.475 92.941 1.00 7.38 92 ALA A CA 1
ATOM 708 C C . ALA A 1 92 ? 66.705 20.753 92.475 1.00 7.82 92 ALA A C 1
ATOM 709 O O . ALA A 1 92 ? 67.780 21.095 92.976 1.00 10.47 92 ALA A O 1
ATOM 711 N N . THR A 1 93 ? 66.072 21.480 91.555 1.00 7.57 93 THR A N 1
ATOM 712 C CA . THR A 1 93 ? 66.669 22.702 91.019 1.00 11.32 93 THR A CA 1
ATOM 713 C C . THR A 1 93 ? 66.989 23.709 92.115 1.00 12.35 93 THR A C 1
ATOM 714 O O . THR A 1 93 ? 68.157 24.032 92.357 1.00 13.59 93 THR A O 1
ATOM 718 N N . VAL A 1 94 ? 65.945 24.191 92.782 1.00 8.58 94 VAL A N 1
ATOM 719 C CA . VAL A 1 94 ? 66.100 25.236 93.778 1.00 7.23 94 VAL A CA 1
ATOM 720 C C . VAL A 1 94 ? 67.022 24.802 94.912 1.00 8.51 94 VAL A C 1
ATOM 721 O O . VAL A 1 94 ? 68.056 25.426 95.140 1.00 10.71 94 VAL A O 1
ATOM 725 N N . SER A 1 95 ? 66.683 23.698 95.571 1.00 9.49 95 SER A N 1
ATOM 726 C CA . SER A 1 95 ? 67.425 23.236 96.743 1.00 9.33 95 SER A CA 1
ATOM 727 C C . SER A 1 95 ? 68.796 22.630 96.489 1.00 9.97 95 SER A C 1
ATOM 728 O O . SER A 1 95 ? 69.718 22.826 97.283 1.00 15.31 95 SER A O 1
ATOM 731 N N . LEU A 1 96 ? 68.942 21.897 95.394 1.00 7.29 96 LEU A N 1
ATOM 732 C CA . LEU A 1 96 ? 70.189 21.190 95.153 1.00 6.62 96 LEU A CA 1
ATOM 733 C C . LEU A 1 96 ? 71.123 21.821 94.128 1.00 7.41 96 LEU A C 1
ATOM 734 O O . LEU A 1 96 ? 72.215 21.301 93.890 1.00 4.25 96 LEU A O 1
ATOM 739 N N . CYS A 1 97 ? 70.721 22.953 93.555 1.00 7.64 97 CYS A N 1
ATOM 740 C CA . CYS A 1 97 ? 71.531 23.606 92.529 1.00 10.71 97 CYS A CA 1
ATOM 741 C C . CYS A 1 97 ? 71.607 25.125 92.705 1.00 9.87 97 CYS A C 1
ATOM 742 O O . CYS A 1 97 ? 72.678 25.673 92.975 1.00 10.13 97 CYS A O 1
ATOM 745 N N . ALA A 1 98 ? 70.472 25.805 92.580 1.00 10.29 98 ALA A N 1
ATOM 746 C CA . ALA A 1 98 ? 70.438 27.255 92.753 1.00 10.33 98 ALA A CA 1
ATOM 747 C C . ALA A 1 98 ? 70.960 27.640 94.135 1.00 10.62 98 ALA A C 1
ATOM 748 O O . ALA A 1 98 ? 71.666 28.638 94.280 1.00 13.73 98 ALA A O 1
ATOM 750 N N . ASN A 1 99 ? 70.654 26.823 95.140 1.00 10.06 99 ASN A N 1
ATOM 751 C CA . ASN A 1 99 ? 71.077 27.124 96.501 1.00 8.02 99 ASN A CA 1
ATOM 752 C C . ASN A 1 99 ? 72.585 27.080 96.728 1.00 6.03 99 ASN A C 1
ATOM 753 O O . ASN A 1 99 ? 73.141 27.997 97.328 1.00 6.41 99 ASN A O 1
ATOM 758 N N . PRO A 1 100 ? 73.275 26.023 96.262 1.00 4.69 100 PRO A N 1
ATOM 759 C CA . PRO A 1 100 ? 74.731 26.048 96.446 1.00 3.43 100 PRO A CA 1
ATOM 760 C C . PRO A 1 100 ? 75.512 27.106 95.647 1.00 5.16 100 PRO A C 1
ATOM 761 O O . PRO A 1 100 ? 76.584 27.534 96.092 1.00 7.85 100 PRO A O 1
ATOM 765 N N . ILE A 1 101 ? 74.993 27.548 94.496 1.00 5.75 101 ILE A N 1
ATOM 766 C CA . ILE A 1 101 ? 75.685 28.594 93.730 1.00 5.61 101 ILE A CA 1
ATOM 767 C C . ILE A 1 101 ? 75.527 29.893 94.509 1.00 8.68 101 ILE A C 1
ATOM 768 O O . ILE A 1 101 ? 76.454 30.686 94.645 1.00 5.11 101 ILE A O 1
ATOM 773 N N . TRP A 1 102 ? 74.311 30.106 94.986 1.00 11.42 102 TRP A N 1
ATOM 774 C CA . TRP A 1 102 ? 73.962 31.263 95.787 1.00 15.67 102 TRP A CA 1
ATOM 775 C C . TRP A 1 102 ? 74.754 31.274 97.094 1.00 20.22 102 TRP A C 1
ATOM 776 O O . TRP A 1 102 ? 75.354 32.280 97.461 1.00 21.32 102 TRP A O 1
ATOM 787 N N . GLN A 1 103 ? 74.793 30.132 97.767 1.00 20.46 103 GLN A N 1
ATOM 788 C CA . GLN A 1 103 ? 75.434 30.034 99.065 1.00 20.68 103 GLN A CA 1
ATOM 789 C C . GLN A 1 103 ? 76.960 29.959 99.001 1.00 21.90 103 GLN A C 1
ATOM 790 O O . GLN A 1 103 ? 77.629 30.316 99.970 1.00 27.33 103 GLN A O 1
ATOM 796 N N . PHE A 1 104 ? 77.513 29.476 97.889 1.00 19.40 104 PHE A N 1
ATOM 797 C CA . PHE A 1 104 ? 78.963 29.272 97.787 1.00 18.02 104 PHE A CA 1
ATOM 798 C C . PHE A 1 104 ? 79.631 29.930 96.578 1.00 18.37 104 PHE A C 1
ATOM 799 O O . PHE A 1 104 ? 80.858 30.039 96.526 1.00 15.49 104 PHE A O 1
ATOM 807 N N . GLY A 1 105 ? 78.834 30.332 95.595 1.00 19.11 105 GLY A N 1
ATOM 808 C CA . GLY A 1 105 ? 79.393 30.860 94.363 1.00 22.53 105 GLY A CA 1
ATOM 809 C C . GLY A 1 105 ? 79.865 32.297 94.447 1.00 23.08 105 GLY A C 1
ATOM 810 O O . GLY A 1 105 ? 79.384 33.072 95.277 1.00 22.78 105 GLY A O 1
ATOM 811 N N . THR A 1 106 ? 80.826 32.647 93.595 1.00 22.20 106 THR A N 1
ATOM 812 C CA . THR A 1 106 ? 81.321 34.019 93.509 1.00 21.85 106 THR A CA 1
ATOM 813 C C . THR A 1 106 ? 80.285 34.854 92.761 1.00 21.85 106 THR A C 1
ATOM 814 O O . THR A 1 106 ? 79.462 34.309 92.026 1.00 26.71 106 THR A O 1
ATOM 818 N N . GLU A 1 107 ? 80.349 36.172 92.908 1.00 24.68 107 GLU A N 1
ATOM 819 C CA . GLU A 1 107 ? 79.397 37.049 92.233 1.00 24.29 107 GLU A CA 1
ATOM 820 C C . GLU A 1 107 ? 79.350 36.767 90.732 1.00 22.17 107 GLU A C 1
ATOM 821 O O . GLU A 1 107 ? 78.271 36.764 90.136 1.00 23.18 107 GLU A O 1
ATOM 827 N N . ALA A 1 108 ? 80.509 36.477 90.140 1.00 17.82 108 ALA A N 1
ATOM 828 C CA . ALA A 1 108 ? 80.589 36.127 88.721 1.00 15.78 108 ALA A CA 1
ATOM 829 C C . ALA A 1 108 ? 79.761 34.883 88.425 1.00 14.63 108 ALA A C 1
ATOM 830 O O . ALA A 1 108 ? 78.835 34.920 87.610 1.00 14.09 108 ALA A O 1
ATOM 832 N N . GLN A 1 109 ? 80.092 33.787 89.103 1.00 12.43 109 GLN A N 1
ATOM 833 C CA . GLN A 1 109 ? 79.360 32.534 88.951 1.00 15.54 109 GLN A CA 1
ATOM 834 C C . GLN A 1 109 ? 77.866 32.715 89.228 1.00 17.60 109 GLN A C 1
ATOM 835 O O . GLN A 1 109 ? 77.038 31.971 88.707 1.00 18.92 109 GLN A O 1
ATOM 841 N N . LYS A 1 110 ? 77.524 33.702 90.050 1.00 20.19 110 LYS A N 1
ATOM 842 C CA . LYS A 1 110 ? 76.130 33.981 90.360 1.00 20.80 110 LYS A CA 1
ATOM 843 C C . LYS A 1 110 ? 75.433 34.670 89.199 1.00 23.10 110 LYS A C 1
ATOM 844 O O . LYS A 1 110 ? 74.320 34.295 88.825 1.00 22.59 110 LYS A O 1
ATOM 850 N N . GLU A 1 111 ? 76.083 35.683 88.637 1.00 25.58 111 GLU A N 1
ATOM 851 C CA . GLU A 1 111 ? 75.515 36.419 87.514 1.00 25.66 111 GLU A CA 1
ATOM 852 C C . GLU A 1 111 ? 75.298 35.468 86.348 1.00 18.94 111 GLU A C 1
ATOM 853 O O . GLU A 1 111 ? 74.258 35.504 85.689 1.00 17.72 111 GLU A O 1
ATOM 859 N N . LYS A 1 112 ? 76.272 34.594 86.121 1.00 14.85 112 LYS A N 1
ATOM 860 C CA . LYS A 1 112 ? 76.199 33.652 85.015 1.00 15.42 112 LYS A CA 1
ATOM 861 C C . LYS A 1 112 ? 75.231 32.512 85.301 1.00 18.30 112 LYS A C 1
ATOM 862 O O . LYS A 1 112 ? 74.241 32.340 84.591 1.00 21.43 112 LYS A O 1
ATOM 868 N N . PHE A 1 113 ? 75.499 31.756 86.361 1.00 17.54 113 PHE A N 1
ATOM 869 C CA . PHE A 1 113 ? 74.737 30.547 86.631 1.00 13.61 113 PHE A CA 1
ATOM 870 C C . PHE A 1 113 ? 73.470 30.693 87.462 1.00 13.38 113 PHE A C 1
ATOM 871 O O . PHE A 1 113 ? 72.439 30.107 87.130 1.00 12.54 113 PHE A O 1
ATOM 879 N N . LEU A 1 114 ? 73.539 31.456 88.546 1.00 12.31 114 LEU A N 1
ATOM 880 C CA . LEU A 1 114 ? 72.399 31.566 89.450 1.00 16.09 114 LEU A CA 1
ATOM 881 C C . LEU A 1 114 ? 71.207 32.251 88.802 1.00 16.44 114 LEU A C 1
ATOM 882 O O . LEU A 1 114 ? 70.084 31.738 88.861 1.00 19.38 114 LEU A O 1
ATOM 887 N N . VAL A 1 115 ? 71.458 33.384 88.156 1.00 15.99 115 VAL A N 1
ATOM 888 C CA . VAL A 1 115 ? 70.395 34.177 87.545 1.00 15.89 115 VAL A CA 1
ATOM 889 C C . VAL A 1 115 ? 69.379 33.356 86.740 1.00 14.34 115 VAL A C 1
ATOM 890 O O . VAL A 1 115 ? 68.178 33.444 86.990 1.00 14.05 115 VAL A O 1
ATOM 894 N N . PRO A 1 116 ? 69.838 32.529 85.783 1.00 15.18 116 PRO A N 1
ATOM 895 C CA . PRO A 1 116 ? 68.870 31.715 85.037 1.00 11.30 116 PRO A CA 1
ATOM 896 C C . PRO A 1 116 ? 68.095 30.670 85.852 1.00 9.97 116 PRO A C 1
ATOM 897 O O . PRO A 1 116 ? 66.958 30.338 85.510 1.00 7.27 116 PRO A O 1
ATOM 901 N N . LEU A 1 117 ? 68.695 30.153 86.922 1.00 12.46 117 LEU A N 1
ATOM 902 C CA . LEU A 1 117 ? 68.014 29.174 87.776 1.00 11.40 117 LEU A CA 1
ATOM 903 C C . LEU A 1 117 ? 66.921 29.851 88.588 1.00 13.68 117 LEU A C 1
ATOM 904 O O . LEU A 1 117 ? 65.825 29.311 88.738 1.00 11.49 117 LEU A O 1
ATOM 909 N N . VAL A 1 118 ? 67.228 31.044 89.096 1.00 15.97 118 VAL A N 1
ATOM 910 C CA . VAL A 1 118 ? 66.260 31.866 89.822 1.00 17.44 118 VAL A CA 1
ATOM 911 C C . VAL A 1 118 ? 65.134 32.317 88.878 1.00 19.00 118 VAL A C 1
ATOM 912 O O . VAL A 1 118 ? 63.952 32.178 89.194 1.00 22.62 118 VAL A O 1
ATOM 916 N N . GLU A 1 119 ? 65.512 32.843 87.717 1.00 19.85 119 GLU A N 1
ATOM 917 C CA . GLU A 1 119 ? 64.545 33.318 86.732 1.00 23.32 119 GLU A CA 1
ATOM 918 C C . GLU A 1 119 ? 63.729 32.194 86.105 1.00 23.98 119 GLU A C 1
ATOM 919 O O . GLU A 1 119 ? 62.613 32.422 85.634 1.00 26.23 119 GLU A O 1
ATOM 925 N N . GLY A 1 120 ? 64.293 30.990 86.074 1.00 21.47 120 GLY A N 1
ATOM 926 C CA . GLY A 1 120 ? 63.589 29.860 85.497 1.00 20.42 120 GLY A CA 1
ATOM 927 C C . GLY A 1 120 ? 63.868 29.635 84.024 1.00 17.66 120 GLY A C 1
ATOM 928 O O . GLY A 1 120 ? 63.109 28.959 83.339 1.00 19.11 120 GLY A O 1
ATOM 929 N N . THR A 1 121 ? 64.973 30.174 83.531 1.00 19.59 121 THR A N 1
ATOM 930 C CA . THR A 1 121 ? 65.335 29.989 82.134 1.00 19.58 121 THR A CA 1
ATOM 931 C C . THR A 1 121 ? 66.247 28.783 81.920 1.00 19.13 121 THR A C 1
ATOM 932 O O . THR A 1 121 ? 66.565 28.428 80.791 1.00 24.27 121 THR A O 1
ATOM 936 N N . LYS A 1 122 ? 66.681 28.167 83.014 1.00 21.48 122 LYS A N 1
ATOM 937 C CA . LYS A 1 122 ? 67.480 26.946 82.959 1.00 19.20 122 LYS A CA 1
ATOM 938 C C . LYS A 1 122 ? 67.155 26.086 84.171 1.00 14.92 122 LYS A C 1
ATOM 939 O O .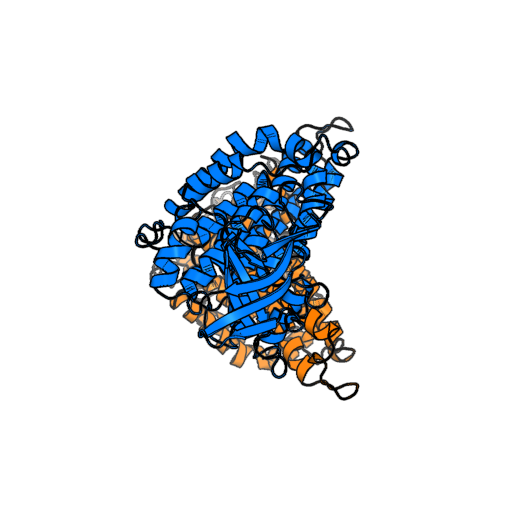 LYS A 1 122 ? 66.770 26.602 85.219 1.00 12.74 122 LYS A O 1
ATOM 945 N N . LEU A 1 123 ? 67.287 24.775 83.998 1.00 13.11 123 LEU A N 1
ATOM 946 C CA . LEU A 1 123 ? 67.032 23.792 85.046 1.00 11.86 123 LEU A CA 1
ATOM 947 C C . LEU A 1 123 ? 68.381 23.304 85.571 1.00 11.88 123 LEU A C 1
ATOM 948 O O . LEU A 1 123 ? 69.386 23.336 84.851 1.00 9.28 123 LEU A O 1
ATOM 953 N N . GLY A 1 124 ? 68.397 22.837 86.815 1.00 8.06 124 GLY A N 1
ATOM 954 C CA . GLY A 1 124 ? 69.641 22.417 87.429 1.00 6.18 124 GLY A CA 1
ATOM 955 C C . GLY A 1 124 ? 69.524 21.025 88.003 1.00 8.79 124 GLY A C 1
ATOM 956 O O . GLY A 1 124 ? 68.415 20.510 88.179 1.00 6.36 124 GLY A O 1
ATOM 957 N N . ALA A 1 125 ? 70.667 20.414 88.290 1.00 8.74 125 ALA A N 1
ATOM 958 C CA . ALA A 1 125 ? 70.699 19.075 88.852 1.00 8.74 125 ALA A CA 1
ATOM 959 C C . ALA A 1 125 ? 71.915 18.919 89.750 1.00 8.24 125 ALA A C 1
ATOM 960 O O . ALA A 1 125 ? 72.894 19.663 89.633 1.00 10.05 125 ALA A O 1
ATOM 962 N N . PHE A 1 126 ? 71.853 17.915 90.614 1.00 9.69 126 PHE A N 1
ATOM 963 C CA . PHE A 1 126 ? 72.854 17.669 91.644 1.00 9.83 126 PHE A CA 1
ATOM 964 C C . PHE A 1 126 ? 73.403 16.267 91.424 1.00 9.02 126 PHE A C 1
ATOM 965 O O . PHE A 1 126 ? 72.673 15.283 91.566 1.00 14.47 126 PHE A O 1
ATOM 973 N N . GLY A 1 127 ? 74.677 16.179 91.054 1.00 5.00 127 GLY A N 1
ATOM 974 C CA . GLY A 1 127 ? 75.297 14.887 90.808 1.00 5.30 127 GLY A CA 1
ATOM 975 C C . GLY A 1 127 ? 76.362 14.529 91.831 1.00 5.40 127 GLY A C 1
ATOM 976 O O . GLY A 1 127 ? 77.483 15.041 91.779 1.00 4.42 127 GLY A O 1
ATOM 977 N N . LEU A 1 128 ? 76.009 13.644 92.761 1.00 7.81 128 LEU A N 1
ATOM 978 C CA . LEU A 1 128 ? 76.923 13.221 93.818 1.00 6.63 128 LEU A CA 1
ATOM 979 C C . LEU A 1 128 ? 77.048 11.710 93.874 1.00 6.40 128 LEU A C 1
ATOM 980 O O . LEU A 1 128 ? 78.140 11.176 94.070 1.00 8.38 128 LEU A O 1
ATOM 985 N N . THR A 1 129 ? 75.919 11.024 93.743 1.00 6.70 129 THR A N 1
ATOM 986 C CA . THR A 1 129 ? 75.882 9.579 93.922 1.00 8.11 129 THR A CA 1
ATOM 987 C C . THR A 1 129 ? 76.628 8.817 92.833 1.00 9.58 129 THR A C 1
ATOM 988 O O . THR A 1 129 ? 76.626 9.208 91.666 1.00 8.57 129 THR A O 1
ATOM 992 N N . GLU A 1 130 ? 77.291 7.745 93.247 1.00 9.65 130 GLU A N 1
ATOM 993 C CA . GLU A 1 130 ? 78.029 6.860 92.354 1.00 10.23 130 GLU A CA 1
ATOM 994 C C . GLU A 1 130 ? 77.694 5.450 92.790 1.00 12.02 130 GLU A C 1
ATOM 995 O O . GLU A 1 130 ? 77.261 5.239 93.921 1.00 16.87 130 GLU A O 1
ATOM 1001 N N . PRO A 1 131 ? 77.934 4.455 91.926 1.00 12.26 131 PRO A N 1
ATOM 1002 C CA . PRO A 1 131 ? 77.639 3.068 92.299 1.00 16.17 131 PRO A CA 1
ATOM 1003 C C . PRO A 1 131 ? 78.403 2.583 93.532 1.00 19.06 131 PRO A C 1
ATOM 1004 O O . PRO A 1 131 ? 77.973 1.652 94.205 1.00 17.76 131 PRO A O 1
ATOM 1008 N N . ASN A 1 132 ? 79.519 3.233 93.840 1.00 21.39 132 ASN A N 1
ATOM 1009 C CA . ASN A 1 132 ? 80.317 2.850 94.998 1.00 23.92 132 ASN A CA 1
ATOM 1010 C C . ASN A 1 132 ? 80.291 3.910 96.095 1.00 21.59 132 ASN A C 1
ATOM 1011 O O . ASN A 1 132 ? 81.100 3.877 97.021 1.00 22.51 132 ASN A O 1
ATOM 1016 N N . ALA A 1 133 ? 79.342 4.836 96.003 1.00 19.04 133 ALA A N 1
ATOM 1017 C CA . ALA A 1 133 ? 79.223 5.904 96.983 1.00 15.52 133 ALA A CA 1
ATOM 1018 C C . ALA A 1 133 ? 77.803 6.437 97.008 1.00 15.36 133 ALA A C 1
ATOM 1019 O O . ALA A 1 133 ? 77.467 7.351 96.259 1.00 17.48 133 ALA A O 1
ATOM 1021 N N . GLY A 1 134 ? 76.964 5.828 97.838 1.00 17.06 134 GLY A N 1
ATOM 1022 C CA . GLY A 1 134 ? 75.596 6.289 97.996 1.00 14.16 134 GLY A CA 1
ATOM 1023 C C . GLY A 1 134 ? 75.450 6.927 99.363 1.00 15.03 134 GLY A C 1
ATOM 1024 O O . GLY A 1 134 ? 75.501 8.154 99.499 1.00 16.68 134 GLY A O 1
ATOM 1025 N N . THR A 1 135 ? 75.289 6.089 100.383 1.00 13.70 135 THR A N 1
ATOM 1026 C CA . THR A 1 135 ? 75.243 6.561 101.760 1.00 12.59 135 THR A CA 1
ATOM 1027 C C . THR A 1 135 ? 76.652 6.945 102.207 1.00 11.03 135 THR A C 1
ATOM 1028 O O . THR A 1 135 ? 76.841 7.874 102.988 1.00 7.90 135 THR A O 1
ATOM 1032 N N . ASP A 1 136 ? 77.644 6.237 101.683 1.00 12.19 136 ASP A N 1
ATOM 1033 C CA . ASP A 1 136 ? 79.035 6.563 101.954 1.00 14.69 136 ASP A CA 1
ATOM 1034 C C . ASP A 1 136 ? 79.491 7.603 100.933 1.00 15.73 136 ASP A C 1
ATOM 1035 O O . ASP A 1 136 ? 80.186 7.273 99.976 1.00 13.47 136 ASP A O 1
ATOM 1040 N N . ALA A 1 137 ? 79.111 8.859 101.152 1.00 20.09 137 ALA A N 1
ATOM 1041 C CA . ALA A 1 137 ? 79.433 9.939 100.221 1.00 23.99 137 ALA A CA 1
ATOM 1042 C C . ALA A 1 137 ? 80.921 10.008 99.888 1.00 25.93 137 ALA A C 1
ATOM 1043 O O . ALA A 1 137 ? 81.303 10.410 98.789 1.00 24.33 137 ALA A O 1
ATOM 1045 N N . SER A 1 138 ? 81.753 9.578 100.828 1.00 28.43 138 SER A N 1
ATOM 1046 C CA . SER A 1 138 ? 83.201 9.630 100.665 1.00 31.92 138 SER A CA 1
ATOM 1047 C C . SER A 1 138 ? 83.765 8.672 99.614 1.00 31.72 138 SER A C 1
ATOM 1048 O O . SER A 1 138 ? 84.920 8.803 99.222 1.00 33.42 138 SER A O 1
ATOM 1051 N N . GLY A 1 139 ? 82.949 7.741 99.132 1.00 32.08 139 GLY A N 1
ATOM 1052 C CA . GLY A 1 139 ? 83.437 6.746 98.187 1.00 35.38 139 GLY A CA 1
ATOM 1053 C C . GLY A 1 139 ? 83.611 7.226 96.756 1.00 34.39 139 GLY A C 1
ATOM 1054 O O . GLY A 1 139 ? 83.656 6.421 95.823 1.00 30.29 139 GLY A O 1
ATOM 1055 N N . GLN A 1 140 ? 83.712 8.541 96.590 1.00 35.34 140 GLN A N 1
ATOM 1056 C CA . GLN A 1 140 ? 83.851 9.173 95.286 1.00 34.67 140 GLN A CA 1
ATOM 1057 C C . GLN A 1 140 ? 84.993 8.567 94.476 1.00 33.57 140 GLN A C 1
ATOM 1058 O O . GLN A 1 140 ? 86.085 8.330 94.998 1.00 33.22 140 GLN A O 1
ATOM 1064 N N . GLN A 1 141 ? 84.737 8.349 93.190 1.00 31.13 141 GLN A N 1
ATOM 1065 C CA . GLN A 1 141 ? 85.729 7.787 92.279 1.00 30.68 141 GLN A CA 1
ATOM 1066 C C . GLN A 1 141 ? 85.955 8.667 91.061 1.00 29.32 141 GLN A C 1
ATOM 1067 O O . GLN A 1 141 ? 86.932 8.486 90.338 1.00 33.56 141 GLN A O 1
ATOM 1073 N N . THR A 1 142 ? 85.023 9.575 90.798 1.00 23.75 142 THR A N 1
ATOM 1074 C CA . THR A 1 142 ? 85.195 10.541 89.730 1.00 21.71 142 THR A CA 1
ATOM 1075 C C . THR A 1 142 ? 86.390 11.410 90.131 1.00 22.97 142 THR A C 1
ATOM 1076 O O . THR A 1 142 ? 86.412 11.956 91.234 1.00 21.69 142 THR A O 1
ATOM 1080 N N . ILE A 1 143 ? 87.413 11.464 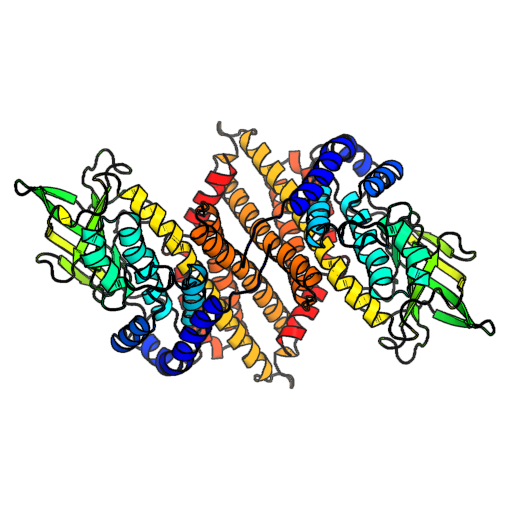89.282 1.00 22.90 143 ILE A N 1
ATOM 1081 C CA . ILE A 1 143 ? 88.609 12.249 89.578 1.00 22.20 143 ILE A CA 1
ATOM 1082 C C . ILE A 1 143 ? 88.569 13.569 88.824 1.00 23.14 143 ILE A C 1
ATOM 1083 O O . ILE A 1 143 ? 88.042 13.642 87.711 1.00 25.81 143 ILE A O 1
ATOM 1088 N N . ALA A 1 144 ? 89.113 14.613 89.440 1.00 24.69 144 ALA A N 1
ATOM 1089 C CA . ALA A 1 144 ? 89.175 15.927 88.819 1.00 25.80 144 ALA A CA 1
ATOM 1090 C C . ALA A 1 144 ? 90.625 16.364 88.745 1.00 27.91 144 ALA A C 1
ATOM 1091 O O . ALA A 1 144 ? 91.116 17.084 89.614 1.00 30.54 144 ALA A O 1
ATOM 1093 N N . THR A 1 145 ? 91.310 15.904 87.705 1.00 32.09 145 THR A N 1
ATOM 1094 C CA . THR A 1 145 ? 92.723 16.200 87.511 1.00 33.89 145 THR A CA 1
ATOM 1095 C C . THR A 1 145 ? 92.962 17.634 87.047 1.00 27.92 145 THR A C 1
ATOM 1096 O O . THR A 1 145 ? 92.245 18.148 86.190 1.00 28.75 145 THR A O 1
ATOM 1100 N N . LYS A 1 146 ? 93.966 18.274 87.638 1.00 30.10 146 LYS A N 1
ATOM 1101 C CA . LYS A 1 146 ? 94.329 19.642 87.286 1.00 28.10 146 LYS A CA 1
ATOM 1102 C C . LYS A 1 146 ? 95.307 19.647 86.112 1.00 36.50 146 LYS A C 1
ATOM 1103 O O . LYS A 1 146 ? 96.184 18.782 86.022 1.00 35.85 146 LYS A O 1
ATOM 1109 N N . ASN A 1 147 ? 95.138 20.613 85.212 1.00 31.39 147 ASN A N 1
ATOM 1110 C CA . ASN A 1 147 ? 95.969 20.729 84.016 1.00 35.73 147 ASN A CA 1
ATOM 1111 C C . ASN A 1 147 ? 96.814 21.999 84.090 1.00 28.02 147 ASN A C 1
ATOM 1112 O O . ASN A 1 147 ? 96.511 22.906 84.874 1.00 27.93 147 ASN A O 1
ATOM 1117 N N . ASP A 1 148 ? 97.823 22.090 83.222 1.00 28.60 148 ASP A N 1
ATOM 1118 C CA . ASP A 1 148 ? 98.683 23.274 83.147 1.00 30.32 148 ASP A CA 1
ATOM 1119 C C . ASP A 1 148 ? 97.879 24.558 82.979 1.00 28.07 148 ASP A C 1
ATOM 1120 O O . ASP A 1 148 ? 98.243 25.598 83.517 1.00 27.68 148 ASP A O 1
ATOM 1125 N N . ASP A 1 149 ? 96.769 24.473 82.253 1.00 27.20 149 ASP A N 1
ATOM 1126 C CA . ASP A 1 149 ? 95.937 25.643 81.988 1.00 27.99 149 ASP A CA 1
ATOM 1127 C C . ASP A 1 149 ? 95.198 26.132 83.239 1.00 27.72 149 ASP A C 1
ATOM 1128 O O . ASP A 1 149 ? 94.361 27.034 83.147 1.00 25.76 149 ASP A O 1
ATOM 1133 N N . GLY A 1 150 ? 95.486 25.538 84.396 1.00 22.00 150 GLY A N 1
ATOM 1134 C CA . GLY A 1 150 ? 94.710 25.840 85.587 1.00 23.85 150 GLY A CA 1
ATOM 1135 C C . GLY A 1 150 ? 93.302 25.331 85.341 1.00 27.86 150 GLY A C 1
ATOM 1136 O O . GLY A 1 150 ? 92.323 25.828 85.890 1.00 27.48 150 GLY A O 1
ATOM 1137 N N . THR A 1 151 ? 93.224 24.320 84.487 1.00 28.25 151 THR A N 1
ATOM 1138 C CA . THR A 1 151 ? 91.977 23.739 84.027 1.00 30.45 151 THR A CA 1
ATOM 1139 C C . THR A 1 151 ? 91.831 22.394 84.732 1.00 27.93 151 THR A C 1
ATOM 1140 O O . THR A 1 151 ? 92.775 21.934 85.384 1.00 26.69 151 THR A O 1
ATOM 1144 N N . TYR A 1 152 ? 90.640 21.809 84.663 1.00 25.54 152 TYR A N 1
ATOM 1145 C CA . TYR A 1 152 ? 90.378 20.514 85.268 1.00 25.47 152 TYR A CA 1
ATOM 1146 C C . TYR A 1 152 ? 89.824 19.543 84.244 1.00 23.20 152 TYR A C 1
ATOM 1147 O O . TYR A 1 152 ? 89.134 19.944 83.311 1.00 22.98 152 TYR A O 1
ATOM 1156 N N . THR A 1 153 ? 90.120 18.265 84.434 1.00 21.16 153 THR A N 1
ATOM 1157 C CA . THR A 1 153 ? 89.617 17.226 83.558 1.00 16.78 153 THR A CA 1
ATOM 1158 C C . THR A 1 153 ? 88.890 16.200 84.416 1.00 16.36 153 THR A C 1
ATOM 1159 O O . THR A 1 153 ? 89.509 15.503 85.223 1.00 16.14 153 THR A O 1
ATOM 1163 N N . LEU A 1 154 ? 87.572 16.136 84.256 1.00 14.67 154 LEU A N 1
ATOM 1164 C CA . LEU A 1 154 ? 86.733 15.225 85.017 1.00 15.75 154 LEU A CA 1
ATOM 1165 C C . LEU A 1 154 ? 86.558 13.888 84.319 1.00 15.41 154 LEU A C 1
ATOM 1166 O O . LEU A 1 154 ? 86.223 13.833 83.135 1.00 19.76 154 LEU A O 1
ATOM 1171 N N . ASN A 1 155 ? 86.791 12.812 85.058 1.00 14.29 155 ASN A N 1
ATOM 1172 C CA . ASN A 1 155 ? 86.606 11.467 84.538 1.00 17.58 155 ASN A CA 1
ATOM 1173 C C . ASN A 1 155 ? 85.862 10.632 85.565 1.00 18.25 155 ASN A C 1
ATOM 1174 O O . ASN A 1 155 ? 86.278 10.536 86.719 1.00 19.09 155 ASN A O 1
ATOM 1179 N N . GLY A 1 156 ? 84.748 10.053 85.147 1.00 18.44 156 GLY A N 1
ATOM 1180 C CA . GLY A 1 156 ? 83.955 9.237 86.041 1.00 18.57 156 GLY A CA 1
ATOM 1181 C C . GLY A 1 156 ? 82.514 9.241 85.582 1.00 18.79 156 GLY A C 1
ATOM 1182 O O . GLY A 1 156 ? 82.231 9.550 84.426 1.00 18.29 156 GLY A O 1
ATOM 1183 N N . SER A 1 157 ? 81.604 8.904 86.485 1.00 17.67 157 SER A N 1
ATOM 1184 C CA . SER A 1 157 ? 80.185 8.893 86.183 1.00 15.48 157 SER A CA 1
ATOM 1185 C C . SER A 1 157 ? 79.403 9.106 87.470 1.00 15.02 157 SER A C 1
ATOM 1186 O O . SER A 1 157 ? 79.971 9.073 88.564 1.00 12.76 157 SER A O 1
ATOM 1189 N N . LYS A 1 158 ? 78.106 9.341 87.323 1.00 13.94 158 LYS A N 1
ATOM 1190 C CA . LYS A 1 158 ? 77.208 9.566 88.443 1.00 13.21 158 LYS A CA 1
ATOM 1191 C C . LYS A 1 158 ? 75.955 8.759 88.177 1.00 15.83 158 LYS A C 1
ATOM 1192 O O . LYS A 1 158 ? 75.486 8.694 87.040 1.00 20.79 158 LYS A O 1
ATOM 1198 N N . ILE A 1 159 ? 75.411 8.149 89.222 1.00 15.89 159 ILE A N 1
ATOM 1199 C CA . ILE A 1 159 ? 74.252 7.281 89.072 1.00 12.76 159 ILE A CA 1
ATOM 1200 C C . ILE A 1 159 ? 73.024 7.898 89.766 1.00 11.91 159 ILE A C 1
ATOM 1201 O O . ILE A 1 159 ? 73.169 8.704 90.685 1.00 6.13 159 ILE A O 1
ATOM 1206 N N . PHE A 1 160 ? 71.833 7.579 89.256 1.00 12.61 160 PHE A N 1
ATOM 1207 C CA . PHE A 1 160 ? 70.562 8.085 89.794 1.00 12.40 160 PHE A CA 1
ATOM 1208 C C . PHE A 1 160 ? 70.441 9.614 89.816 1.00 16.94 160 PHE A C 1
ATOM 1209 O O . PHE A 1 160 ? 70.085 10.157 90.846 1.00 16.00 160 PHE A O 1
ATOM 1217 N N . ILE A 1 161 ? 70.706 10.331 88.729 1.00 14.87 161 ILE A N 1
ATOM 1218 C CA . ILE A 1 161 ? 70.576 11.790 88.816 1.00 9.88 161 ILE A CA 1
ATOM 1219 C C . ILE A 1 161 ? 69.190 12.298 88.422 1.00 10.22 161 ILE A C 1
ATOM 1220 O O . ILE A 1 161 ? 68.782 12.183 87.266 1.00 9.63 161 ILE A O 1
ATOM 1225 N N . THR A 1 162 ? 68.451 12.814 89.400 1.00 10.29 162 THR A N 1
ATOM 1226 C CA . THR A 1 162 ? 67.152 13.424 89.145 1.00 7.54 162 THR A CA 1
ATOM 1227 C C . THR A 1 162 ? 67.393 14.628 88.233 1.00 10.25 162 THR A C 1
ATOM 1228 O O . THR A 1 162 ? 68.373 15.359 88.410 1.00 7.99 162 THR A O 1
ATOM 1232 N N . ASN A 1 163 ? 66.529 14.793 87.234 1.00 8.69 163 ASN A N 1
ATOM 1233 C CA . ASN A 1 163 ? 66.681 15.823 86.200 1.00 11.72 163 ASN A CA 1
ATOM 1234 C C . ASN A 1 163 ? 67.861 15.537 85.262 1.00 11.76 163 ASN A C 1
ATOM 1235 O O . ASN A 1 163 ? 68.184 16.351 84.398 1.00 13.49 163 ASN A O 1
ATOM 1240 N N . GLY A 1 164 ? 68.496 14.378 85.428 1.00 11.52 164 GLY A N 1
ATOM 1241 C CA . GLY A 1 164 ? 69.610 14.005 84.577 1.00 10.45 164 GLY A CA 1
ATOM 1242 C C . GLY A 1 164 ? 69.142 13.833 83.144 1.00 9.13 164 GLY A C 1
ATOM 1243 O O . GLY A 1 164 ? 68.109 13.221 82.901 1.00 7.24 164 GLY A O 1
ATOM 1244 N N . GLY A 1 165 ? 69.884 14.390 82.194 1.00 7.83 165 GLY A N 1
ATOM 1245 C CA . GLY A 1 165 ? 69.476 14.318 80.804 1.00 6.66 165 GLY A CA 1
ATOM 1246 C C . GLY A 1 165 ? 68.520 15.432 80.414 1.00 6.28 165 GLY A C 1
ATOM 1247 O O . GLY A 1 165 ? 68.289 15.662 79.228 1.00 8.83 165 GLY A O 1
ATOM 1248 N N . ALA A 1 166 ? 67.982 16.141 81.404 1.00 5.75 166 ALA A N 1
ATOM 1249 C CA . ALA A 1 166 ? 67.041 17.229 81.160 1.00 5.04 166 ALA A CA 1
ATOM 1250 C C . ALA A 1 166 ? 67.494 18.554 81.771 1.00 5.49 166 ALA A C 1
ATOM 1251 O O . ALA A 1 166 ? 66.837 19.581 81.604 1.00 5.58 166 ALA A O 1
ATOM 1253 N N . ALA A 1 167 ? 68.606 18.529 82.494 1.00 10.49 167 ALA A N 1
ATOM 1254 C CA . ALA A 1 167 ? 69.106 19.724 83.158 1.00 12.92 167 ALA A CA 1
ATOM 1255 C C . ALA A 1 167 ? 70.151 20.443 82.312 1.00 12.38 167 ALA A C 1
ATOM 1256 O O . ALA A 1 167 ? 70.837 19.827 81.497 1.00 10.69 167 ALA A O 1
ATOM 1258 N N . ASP A 1 168 ? 70.261 21.750 82.520 1.00 12.20 168 ASP A N 1
ATOM 1259 C CA . ASP A 1 168 ? 71.228 22.577 81.809 1.00 15.74 168 ASP A CA 1
ATOM 1260 C C . ASP A 1 168 ? 72.517 22.681 82.604 1.00 15.83 168 ASP A C 1
ATOM 1261 O O . ASP A 1 168 ? 73.612 22.502 82.072 1.00 15.96 168 ASP A O 1
ATOM 1266 N N . ILE A 1 169 ? 72.371 23.012 83.881 1.00 16.44 169 ILE A N 1
ATOM 1267 C CA . ILE A 1 169 ? 73.507 23.218 84.762 1.00 15.82 169 ILE A CA 1
ATOM 1268 C C . ILE A 1 169 ? 73.528 22.090 85.781 1.00 15.42 169 ILE A C 1
ATOM 1269 O O . ILE A 1 169 ? 72.489 21.723 86.323 1.00 19.36 169 ILE A O 1
ATOM 1274 N N . TYR A 1 170 ? 74.704 21.509 85.991 1.00 12.55 170 TYR A N 1
ATOM 1275 C CA . TYR A 1 170 ? 74.887 20.407 86.930 1.00 7.52 170 TYR A CA 1
ATOM 1276 C C . TYR A 1 170 ? 75.888 20.827 87.987 1.00 6.67 170 TYR A C 1
ATOM 1277 O O . TYR A 1 170 ? 76.746 21.671 87.732 1.00 4.87 170 TYR A O 1
ATOM 1286 N N . ILE A 1 171 ? 75.744 20.279 89.188 1.00 7.01 171 ILE A N 1
ATOM 1287 C CA . ILE A 1 171 ? 76.753 20.450 90.229 1.00 3.39 171 ILE A CA 1
ATOM 1288 C C . ILE A 1 171 ? 77.303 19.050 90.386 1.00 4.97 171 ILE A C 1
ATOM 1289 O O . ILE A 1 171 ? 76.556 18.137 90.732 1.00 5.85 171 ILE A O 1
ATOM 1294 N N . VAL A 1 172 ? 78.569 18.851 90.042 1.00 8.55 172 VAL A N 1
ATOM 1295 C CA . VAL A 1 172 ? 79.178 17.538 90.187 1.00 6.57 172 VAL A CA 1
ATOM 1296 C C . VAL A 1 172 ? 80.320 17.597 91.176 1.00 7.85 172 VAL A C 1
ATOM 1297 O O . VAL A 1 172 ? 81.059 18.584 91.234 1.00 10.10 172 VAL A O 1
ATOM 1301 N N . PHE A 1 173 ? 80.443 16.540 91.965 1.00 7.23 173 PHE A N 1
ATOM 1302 C CA . PHE A 1 173 ? 81.513 16.431 92.940 1.00 9.64 173 PHE A CA 1
ATOM 1303 C C . PHE A 1 173 ? 82.470 15.373 92.433 1.00 8.38 173 PHE A C 1
ATOM 1304 O O . PHE A 1 173 ? 82.054 14.371 91.863 1.00 6.11 173 PHE A O 1
ATOM 1312 N N . ALA A 1 174 ? 83.757 15.628 92.582 1.00 10.75 174 ALA A N 1
ATOM 1313 C CA . ALA A 1 174 ? 84.759 14.683 92.130 1.00 15.49 174 ALA A CA 1
ATOM 1314 C C . ALA A 1 174 ? 85.954 14.777 93.055 1.00 18.24 174 ALA A C 1
ATOM 1315 O O . ALA A 1 174 ? 86.219 15.828 93.647 1.00 18.86 174 ALA A O 1
ATOM 1317 N N . MET A 1 175 ? 86.653 13.661 93.204 1.00 20.73 175 MET A N 1
ATOM 1318 C CA . MET A 1 175 ? 87.837 13.598 94.040 1.00 24.01 175 MET A CA 1
ATOM 1319 C C . MET A 1 175 ? 89.022 14.312 93.384 1.00 23.93 175 MET A C 1
ATOM 1320 O O . MET A 1 175 ? 89.559 13.848 92.370 1.00 22.04 175 MET A O 1
ATOM 1325 N N . THR A 1 176 ? 89.393 15.460 93.940 1.00 23.86 176 THR A N 1
ATOM 1326 C CA . THR A 1 176 ? 90.572 16.170 93.484 1.00 29.91 176 THR A CA 1
ATOM 1327 C C . THR A 1 176 ? 91.787 15.478 94.092 1.00 33.17 176 THR A C 1
ATOM 1328 O O . THR A 1 176 ? 92.805 15.298 93.435 1.00 37.41 176 THR A O 1
ATOM 1332 N N . ASP A 1 177 ? 91.661 15.078 95.320 1.00 36.09 177 ASP A N 1
ATOM 1333 C CA . ASP A 1 177 ? 92.715 14.327 96.015 1.00 34.49 177 ASP A CA 1
ATOM 1334 C C . ASP A 1 177 ? 92.113 13.129 96.746 1.00 35.73 177 ASP A C 1
ATOM 1335 O O . ASP A 1 177 ? 91.263 13.276 97.629 1.00 36.09 177 ASP A O 1
ATOM 1340 N N . LYS A 1 178 ? 92.556 11.947 96.369 1.00 37.81 178 LYS A N 1
ATOM 1341 C CA . LYS A 1 178 ? 92.085 10.719 97.020 1.00 41.56 178 LYS A CA 1
ATOM 1342 C C . LYS A 1 178 ? 93.196 10.178 97.924 1.00 44.61 178 LYS A C 1
ATOM 1343 O O . LYS A 1 178 ? 93.966 9.298 97.532 1.00 46.85 178 LYS A O 1
ATOM 1349 N N . SER A 1 179 ? 93.207 10.759 99.092 1.00 47.14 179 SER A N 1
ATOM 1350 C CA . SER A 1 179 ? 94.138 10.459 100.194 1.00 45.83 179 SER A CA 1
ATOM 1351 C C . SER A 1 179 ? 93.359 10.783 101.437 1.00 45.84 179 SER A C 1
ATOM 1352 O O . SER A 1 179 ? 93.311 9.945 102.370 1.00 46.50 179 SER A O 1
ATOM 1355 N N . LYS A 1 180 ? 92.907 12.034 101.315 1.00 47.21 180 LYS A N 1
ATOM 1356 C CA . LYS A 1 180 ? 91.904 12.702 102.153 1.00 43.41 180 LYS A CA 1
ATOM 1357 C C . LYS A 1 180 ? 90.574 12.701 101.413 1.00 43.67 180 LYS A C 1
ATOM 1358 O O . LYS A 1 180 ? 90.182 13.700 100.805 1.00 46.66 180 LYS A O 1
ATOM 1364 N N . GLY A 1 181 ? 89.922 11.565 101.488 1.00 44.06 181 GLY A N 1
ATOM 1365 C CA . GLY A 1 181 ? 88.633 11.348 100.827 1.00 44.33 181 GLY A CA 1
ATOM 1366 C C . GLY A 1 181 ? 87.644 12.453 101.189 1.00 44.40 181 GLY A C 1
ATOM 1367 O O . GLY A 1 181 ? 87.462 13.418 100.433 1.00 44.25 181 GLY A O 1
ATOM 1368 N N . ASN A 1 182 ? 87.058 12.244 102.333 1.00 45.05 182 ASN A N 1
ATOM 1369 C CA . ASN A 1 182 ? 86.051 13.121 102.927 1.00 47.34 182 ASN A CA 1
ATOM 1370 C C . ASN A 1 182 ? 86.597 14.550 103.076 1.00 48.48 182 ASN A C 1
ATOM 1371 O O . ASN A 1 182 ? 85.835 15.535 103.024 1.00 43.41 182 ASN A O 1
ATOM 1376 N N . HIS A 1 183 ? 87.911 14.826 102.933 1.00 46.01 183 HIS A N 1
ATOM 1377 C CA . HIS A 1 183 ? 88.520 16.167 102.910 1.00 43.53 183 HIS A CA 1
ATOM 1378 C C . HIS A 1 183 ? 89.185 16.503 101.570 1.00 40.28 183 HIS A C 1
ATOM 1379 O O . HIS A 1 183 ? 90.084 17.341 101.529 1.00 44.34 183 HIS A O 1
ATOM 1386 N N . GLY A 1 184 ? 88.744 15.872 100.485 1.00 44.84 184 GLY A N 1
ATOM 1387 C CA . GLY A 1 184 ? 89.411 16.066 99.206 1.00 37.62 184 GLY A CA 1
ATOM 1388 C C . GLY A 1 184 ? 88.470 16.056 98.019 1.00 32.63 184 GLY A C 1
ATOM 1389 O O . GLY A 1 184 ? 88.901 15.995 96.863 1.00 35.76 184 GLY A O 1
ATOM 1390 N N . ILE A 1 185 ? 87.177 16.122 98.309 1.00 25.97 185 ILE A N 1
ATOM 1391 C CA . ILE A 1 185 ? 86.143 16.166 97.292 1.00 18.36 185 ILE A CA 1
ATOM 1392 C C . ILE A 1 185 ? 85.943 17.625 96.882 1.00 17.82 185 ILE A C 1
ATOM 1393 O O . ILE A 1 185 ? 85.984 18.528 97.728 1.00 14.62 185 ILE A O 1
ATOM 1398 N N . THR A 1 186 ? 85.752 17.854 95.586 1.00 15.89 186 THR A N 1
ATOM 1399 C CA . THR A 1 186 ? 85.544 19.194 95.060 1.00 14.65 186 THR A CA 1
ATOM 1400 C C . THR A 1 186 ? 84.269 19.251 94.219 1.00 13.81 186 THR A C 1
ATOM 1401 O O . THR A 1 186 ? 83.884 18.268 93.576 1.00 12.37 186 THR A O 1
ATOM 1405 N N . ALA A 1 187 ? 83.595 20.392 94.275 1.00 10.74 187 ALA A N 1
ATOM 1406 C CA . ALA A 1 187 ? 82.357 20.604 93.550 1.00 10.38 187 ALA A CA 1
ATOM 1407 C C . ALA A 1 187 ? 82.685 21.443 92.328 1.00 14.60 187 ALA A C 1
ATOM 1408 O O . ALA A 1 187 ? 83.521 22.342 92.402 1.00 16.93 187 ALA A O 1
ATOM 1410 N N . PHE A 1 188 ? 82.032 21.146 91.210 1.00 15.69 188 PHE A N 1
ATOM 1411 C CA . PHE A 1 188 ? 82.243 21.880 89.972 1.00 13.77 188 PHE A CA 1
ATOM 1412 C C . PHE A 1 188 ? 80.896 22.143 89.332 1.00 16.23 188 PHE A C 1
ATOM 1413 O O . PHE A 1 188 ? 79.995 21.306 89.396 1.00 18.02 188 PHE A O 1
ATOM 1421 N N . ILE A 1 189 ? 80.761 23.304 88.713 1.00 17.82 189 ILE A N 1
ATOM 1422 C CA . ILE A 1 189 ? 79.576 23.619 87.936 1.00 17.74 189 ILE A CA 1
ATOM 1423 C C . ILE A 1 189 ? 79.841 23.063 86.536 1.00 17.09 189 ILE A C 1
ATOM 1424 O O . ILE A 1 189 ? 80.769 23.492 85.852 1.00 18.56 189 ILE A O 1
ATOM 1429 N N . LEU A 1 190 ? 79.066 22.063 86.142 1.00 19.32 190 LEU A N 1
ATOM 1430 C CA . LEU A 1 190 ? 79.256 21.408 84.857 1.00 17.96 190 LEU A CA 1
ATOM 1431 C C . LEU A 1 190 ? 78.032 21.630 83.991 1.00 16.03 190 LEU A C 1
ATOM 1432 O O . LEU A 1 190 ? 76.918 21.320 84.400 1.00 16.21 190 LEU A O 1
ATOM 1437 N N . GLU A 1 191 ? 78.246 22.163 82.793 1.00 18.63 191 GLU A N 1
ATOM 1438 C CA . GLU A 1 191 ? 77.158 22.470 81.866 1.00 17.61 191 GLU A CA 1
ATOM 1439 C C . GLU A 1 191 ? 76.868 21.362 80.864 1.00 14.00 191 GLU A C 1
ATOM 1440 O O . GLU A 1 191 ? 77.779 20.721 80.335 1.00 11.91 191 GLU A O 1
ATOM 1446 N N . ASP A 1 192 ? 75.585 21.141 80.615 1.00 12.49 192 ASP A N 1
ATOM 1447 C CA . ASP A 1 192 ? 75.152 20.157 79.644 1.00 18.95 192 ASP A CA 1
ATOM 1448 C C . ASP A 1 192 ? 75.648 20.541 78.255 1.00 21.59 192 ASP A C 1
ATOM 1449 O O . ASP A 1 192 ? 75.446 21.671 77.813 1.00 20.16 192 ASP A O 1
ATOM 1454 N N . GLY A 1 193 ? 76.258 19.587 77.559 1.00 23.88 193 GLY A N 1
ATOM 1455 C CA . GLY A 1 193 ? 76.729 19.849 76.209 1.00 23.22 193 GLY A CA 1
ATOM 1456 C C . GLY A 1 193 ? 78.227 20.050 76.133 1.00 21.69 193 GLY A C 1
ATOM 1457 O O . GLY A 1 193 ? 78.789 20.170 75.043 1.00 21.52 193 GLY A O 1
ATOM 1458 N N . THR A 1 194 ? 78.872 20.129 77.291 1.00 19.33 194 THR A N 1
ATOM 1459 C CA . THR A 1 194 ? 80.322 20.213 77.352 1.00 16.81 194 THR A CA 1
ATOM 1460 C C . THR A 1 194 ? 80.871 18.923 76.746 1.00 17.67 194 THR A C 1
ATOM 1461 O O . THR A 1 194 ? 80.443 17.828 77.124 1.00 19.01 194 THR A O 1
ATOM 1465 N N . PRO A 1 195 ? 81.740 19.037 75.723 1.00 15.25 195 PRO A N 1
ATOM 1466 C CA . PRO A 1 195 ? 82.334 17.849 75.109 1.00 12.66 195 PRO A CA 1
ATOM 1467 C C . PRO A 1 195 ? 82.887 16.885 76.145 1.00 13.55 195 PRO A C 1
ATOM 1468 O O . PRO A 1 195 ? 83.602 17.285 77.066 1.00 10.54 195 PRO A O 1
ATOM 1472 N N . GLY A 1 196 ? 82.480 15.626 76.020 1.00 14.86 196 GLY A N 1
ATOM 1473 C CA . GLY A 1 196 ? 82.895 14.607 76.959 1.00 17.00 196 GLY A CA 1
ATOM 1474 C C . GLY A 1 196 ? 81.802 14.279 77.956 1.00 18.92 196 GLY A C 1
ATOM 1475 O O . GLY A 1 196 ? 81.815 13.204 78.564 1.00 23.12 196 GLY A O 1
ATOM 1476 N N . PHE A 1 197 ? 80.874 15.212 78.147 1.00 20.18 197 PHE A N 1
ATOM 1477 C CA . PHE A 1 197 ? 79.762 15.028 79.069 1.00 16.76 197 PHE A CA 1
ATOM 1478 C C . PHE A 1 197 ? 78.603 14.362 78.344 1.00 18.32 197 PHE A C 1
ATOM 1479 O O . PHE A 1 197 ? 77.918 14.988 77.534 1.00 23.41 197 PHE A O 1
ATOM 1487 N N . THR A 1 198 ? 78.380 13.097 78.670 1.00 19.41 198 THR A N 1
ATOM 1488 C CA . THR A 1 198 ? 77.347 12.282 78.048 1.00 20.67 198 THR A CA 1
ATOM 1489 C C . THR A 1 198 ? 76.360 11.829 79.140 1.00 21.79 198 THR A C 1
ATOM 1490 O O . THR A 1 198 ? 76.558 12.117 80.324 1.00 23.04 198 THR A O 1
ATOM 1494 N N . TYR A 1 199 ? 75.279 11.166 78.739 1.00 21.88 199 TYR A N 1
ATOM 1495 C CA . TYR A 1 199 ? 74.304 10.619 79.677 1.00 19.27 199 TYR A CA 1
ATOM 1496 C C . TYR A 1 199 ? 74.147 9.136 79.377 1.00 20.92 199 TYR A C 1
ATOM 1497 O O . TYR A 1 199 ? 74.402 8.705 78.253 1.00 23.91 199 TYR A O 1
ATOM 1506 N N . GLY A 1 200 ? 73.722 8.362 80.370 1.00 20.22 200 GLY A N 1
ATOM 1507 C CA . GLY A 1 200 ? 73.626 6.925 80.192 1.00 16.52 200 GLY A CA 1
ATOM 1508 C C . GLY A 1 200 ? 72.262 6.365 80.541 1.00 17.90 200 GLY A C 1
ATOM 1509 O O . GLY A 1 200 ? 71.234 6.913 80.139 1.00 15.58 200 GLY A O 1
ATOM 1510 N N . LYS A 1 201 ? 72.257 5.281 81.313 1.00 18.69 201 LYS A N 1
ATOM 1511 C CA . LYS A 1 201 ? 71.028 4.597 81.699 1.00 17.28 201 LYS A CA 1
ATOM 1512 C C . LYS A 1 201 ? 69.974 5.527 82.275 1.00 16.30 201 LYS A C 1
ATOM 1513 O O . LYS A 1 201 ? 70.273 6.380 83.117 1.00 19.64 201 LYS A O 1
ATOM 1519 N N . LYS A 1 202 ? 68.746 5.362 81.800 1.00 12.12 202 LYS A N 1
ATOM 1520 C CA . LYS A 1 202 ? 67.608 6.100 82.319 1.00 11.47 202 LYS A CA 1
ATOM 1521 C C . LYS A 1 202 ? 66.903 5.085 83.185 1.00 11.89 202 LYS A C 1
ATOM 1522 O O . LYS A 1 202 ? 66.515 4.021 82.699 1.00 7.61 202 LYS A O 1
ATOM 1528 N N . GLU A 1 203 ? 66.806 5.381 84.476 1.00 12.58 203 GLU A N 1
ATOM 1529 C CA . GLU A 1 203 ? 66.257 4.438 85.441 1.00 12.60 203 GLU A CA 1
ATOM 1530 C C . GLU A 1 203 ? 64.760 4.159 85.308 1.00 9.90 203 GLU A C 1
ATOM 1531 O O . GLU A 1 203 ? 63.948 5.073 85.159 1.00 12.82 203 GLU A O 1
ATOM 1537 N N . ASP A 1 204 ? 64.411 2.881 85.336 1.00 8.25 204 ASP A N 1
ATOM 1538 C CA . ASP A 1 204 ? 63.023 2.448 85.303 1.00 12.84 204 ASP A CA 1
ATOM 1539 C C . ASP A 1 204 ? 62.607 2.293 86.758 1.00 13.99 204 ASP A C 1
ATOM 1540 O O . ASP A 1 204 ? 62.998 1.331 87.423 1.00 12.20 204 ASP A O 1
ATOM 1545 N N . LYS A 1 205 ? 61.841 3.248 87.271 1.00 14.56 205 LYS A N 1
ATOM 1546 C CA . LYS A 1 205 ? 61.503 3.206 88.682 1.00 15.04 205 LYS A CA 1
ATOM 1547 C C . LYS A 1 205 ? 60.059 2.930 89.039 1.00 15.71 205 LYS A C 1
ATOM 1548 O O . LYS A 1 205 ? 59.143 3.204 88.263 1.00 17.13 205 LYS A O 1
ATOM 1554 N N . MET A 1 206 ? 59.893 2.355 90.228 1.00 14.68 206 MET A N 1
ATOM 1555 C CA . MET A 1 206 ? 58.612 1.921 90.779 1.00 10.49 206 MET A CA 1
ATOM 1556 C C . MET A 1 206 ? 57.554 3.022 90.798 1.00 6.27 206 MET A C 1
ATOM 1557 O O . MET A 1 206 ? 56.378 2.774 90.530 1.00 4.43 206 MET A O 1
ATOM 1562 N N . GLY A 1 207 ? 57.975 4.239 91.107 1.00 5.82 207 GLY A N 1
ATOM 1563 C CA . GLY A 1 207 ? 57.031 5.331 91.224 1.00 10.53 207 GLY A CA 1
ATOM 1564 C C . GLY A 1 207 ? 57.725 6.593 90.782 1.00 14.72 207 GLY A C 1
ATOM 1565 O O . GLY A 1 207 ? 58.791 6.524 90.171 1.00 22.54 207 GLY A O 1
ATOM 1566 N N . ILE A 1 208 ? 57.117 7.740 91.058 1.00 13.41 208 ILE A N 1
ATOM 1567 C CA . ILE A 1 208 ? 57.679 9.024 90.662 1.00 9.58 208 ILE A CA 1
ATOM 1568 C C . ILE A 1 208 ? 58.050 9.010 89.152 1.00 10.83 208 ILE A C 1
ATOM 1569 O O . ILE A 1 208 ? 58.997 9.664 88.706 1.00 12.12 208 ILE A O 1
ATOM 1574 N N . HIS A 1 209 ? 57.184 8.357 88.368 1.00 6.56 209 HIS A N 1
ATOM 1575 C CA . HIS A 1 209 ? 57.354 8.154 86.919 1.00 7.37 209 HIS A CA 1
ATOM 1576 C C . HIS A 1 209 ? 57.523 9.405 86.070 1.00 6.51 209 HIS A C 1
ATOM 1577 O O . HIS A 1 209 ? 58.035 9.328 84.952 1.00 5.22 209 HIS A O 1
ATOM 1584 N N . THR A 1 210 ? 57.012 10.528 86.562 1.00 7.10 210 THR A N 1
ATOM 1585 C CA . THR A 1 210 ? 57.071 11.798 85.842 1.00 8.40 210 THR A CA 1
ATOM 1586 C C . THR A 1 210 ? 58.413 12.516 86.030 1.00 7.80 210 THR A C 1
ATOM 1587 O O . THR A 1 210 ? 58.617 13.625 85.535 1.00 11.34 210 THR A O 1
ATOM 1591 N N . SER A 1 211 ? 59.305 11.907 86.795 1.00 7.60 211 SER A N 1
ATOM 1592 C CA . SER A 1 211 ? 60.604 12.496 87.054 1.00 8.59 211 SER A CA 1
ATOM 1593 C C . SER A 1 211 ? 61.596 11.722 86.201 1.00 10.25 211 SER A C 1
ATOM 1594 O O . SER A 1 211 ? 61.476 10.508 86.068 1.00 10.72 211 SER A O 1
ATOM 1597 N N . GLN A 1 212 ? 62.537 12.418 85.574 1.00 9.48 212 GLN A N 1
ATOM 1598 C CA . GLN A 1 212 ? 63.567 11.742 84.797 1.00 6.99 212 GLN A CA 1
ATOM 1599 C C . GLN A 1 212 ? 64.820 11.531 85.628 1.00 6.34 212 GLN A C 1
ATOM 1600 O O . GLN A 1 212 ? 65.393 12.486 86.141 1.00 3.14 212 GLN A O 1
ATOM 1606 N N . THR A 1 213 ? 65.238 10.275 85.744 1.00 7.42 213 THR A N 1
ATOM 1607 C CA . THR A 1 213 ? 66.436 9.897 86.489 1.00 8.34 213 THR A CA 1
ATOM 1608 C C . THR A 1 213 ? 67.409 9.238 85.509 1.00 10.84 213 THR A C 1
ATOM 1609 O O . THR A 1 213 ? 67.077 8.238 84.864 1.00 12.00 213 THR A O 1
ATOM 1613 N N . MET A 1 214 ? 68.619 9.777 85.426 1.00 12.82 214 MET A N 1
ATOM 1614 C CA . MET A 1 214 ? 69.567 9.369 84.402 1.00 14.58 214 MET A CA 1
ATOM 1615 C C . MET A 1 214 ? 70.995 9.290 84.931 1.00 16.98 214 MET A C 1
ATOM 1616 O O . MET A 1 214 ? 71.334 9.909 85.941 1.00 16.14 214 MET A O 1
ATOM 1621 N N . GLU A 1 215 ? 71.818 8.494 84.263 1.00 16.97 215 GLU A N 1
ATOM 1622 C CA . GLU A 1 215 ? 73.232 8.378 84.596 1.00 16.96 215 GLU A CA 1
ATOM 1623 C C . GLU A 1 215 ? 74.004 9.458 83.836 1.00 17.56 215 GLU A C 1
ATOM 1624 O O . GLU A 1 215 ? 73.681 9.750 82.681 1.00 11.64 215 GLU A O 1
ATOM 1630 N N . LEU A 1 216 ? 74.997 10.062 84.488 1.00 15.86 216 LEU A N 1
ATOM 1631 C CA . LEU A 1 216 ? 75.857 11.053 83.842 1.00 13.56 216 LEU A CA 1
ATOM 1632 C C . LEU A 1 216 ? 77.208 10.395 83.595 1.00 15.55 216 LEU A C 1
ATOM 1633 O O . LEU A 1 216 ? 77.703 9.651 84.443 1.00 13.87 216 LEU A O 1
ATOM 1638 N N . VAL A 1 217 ? 77.813 10.687 82.450 1.00 17.23 217 VAL A N 1
ATOM 1639 C CA . VAL A 1 217 ? 79.099 10.101 82.088 1.00 15.28 217 VAL A CA 1
ATOM 1640 C C . VAL A 1 217 ? 80.084 11.219 81.791 1.00 13.11 217 VAL A C 1
ATOM 1641 O O . VAL A 1 217 ? 79.747 12.166 81.087 1.00 10.03 217 VAL A O 1
ATOM 1645 N N . PHE A 1 218 ? 81.280 11.123 82.366 1.00 15.50 218 PHE A N 1
ATOM 1646 C CA . PHE A 1 218 ? 82.317 12.142 82.204 1.00 16.46 218 PHE A CA 1
ATOM 1647 C C . PHE A 1 218 ? 83.554 11.502 81.585 1.00 19.09 218 PHE A C 1
ATOM 1648 O O . PHE A 1 218 ? 84.318 10.807 82.270 1.00 17.56 218 PHE A O 1
ATOM 1656 N N . GLN A 1 219 ? 83.753 11.734 80.296 1.00 18.98 219 GLN A N 1
ATOM 1657 C CA . GLN A 1 219 ? 84.909 11.188 79.612 1.00 25.93 219 GLN A CA 1
ATOM 1658 C C . GLN A 1 219 ? 85.814 12.303 79.131 1.00 24.86 219 GLN A C 1
ATOM 1659 O O . GLN A 1 219 ? 85.577 12.881 78.075 1.00 25.55 219 GLN A O 1
ATOM 1665 N N . ASP A 1 220 ? 86.823 12.631 79.933 1.00 26.01 220 ASP A N 1
ATOM 1666 C CA . ASP A 1 220 ? 87.789 13.671 79.587 1.00 26.14 220 ASP A CA 1
ATOM 1667 C C . ASP A 1 220 ? 87.136 15.060 79.500 1.00 24.57 220 ASP A C 1
ATOM 1668 O O . ASP A 1 220 ? 87.468 15.870 78.633 1.00 22.98 220 ASP A O 1
ATOM 1673 N N . VAL A 1 221 ? 86.238 15.341 80.438 1.00 23.17 221 VAL A N 1
ATOM 1674 C CA . VAL A 1 221 ? 85.510 16.603 80.458 1.00 21.76 221 VAL A CA 1
ATOM 1675 C C . VAL A 1 221 ? 86.365 17.740 81.010 1.00 21.77 221 VAL A C 1
ATOM 1676 O O . VAL A 1 221 ? 86.631 17.803 82.211 1.00 26.74 221 VAL A O 1
ATOM 1680 N N . LYS A 1 222 ? 86.812 18.625 80.128 1.00 19.83 222 LYS A N 1
ATOM 1681 C CA . LYS A 1 222 ? 87.575 19.797 80.537 1.00 17.59 222 LYS A CA 1
ATOM 1682 C C . LYS A 1 222 ? 86.682 20.907 81.075 1.00 19.71 222 LYS A C 1
ATOM 1683 O O . LYS A 1 222 ? 85.732 21.337 80.414 1.00 22.16 222 LYS A O 1
ATOM 1689 N N . VAL A 1 223 ? 87.032 21.402 82.255 1.00 18.80 223 VAL A N 1
ATOM 1690 C CA . VAL A 1 223 ? 86.275 22.445 82.935 1.00 19.73 223 VAL A CA 1
ATOM 1691 C C . VAL A 1 223 ? 87.204 23.610 83.303 1.00 20.13 223 VAL A C 1
ATOM 1692 O O . VAL A 1 223 ? 88.328 23.402 83.772 1.00 24.74 223 VAL A O 1
ATOM 1696 N N . PRO A 1 224 ? 86.768 24.852 83.050 1.00 16.38 224 PRO A N 1
ATOM 1697 C CA . PRO A 1 224 ? 87.588 26.018 83.386 1.00 15.63 224 PRO A CA 1
ATOM 1698 C C . PRO A 1 224 ? 87.670 26.296 84.888 1.00 17.50 224 PRO A C 1
ATOM 1699 O O . PRO A 1 224 ? 86.705 26.080 85.624 1.00 19.22 224 PRO A O 1
ATOM 1703 N N . ALA A 1 225 ? 88.809 26.824 85.323 1.00 18.78 225 ALA A N 1
ATOM 1704 C CA . ALA A 1 225 ? 89.063 27.112 86.736 1.00 20.01 225 ALA A CA 1
ATOM 1705 C C . ALA A 1 225 ? 87.940 27.849 87.472 1.00 19.30 225 ALA A C 1
ATOM 1706 O O . ALA A 1 225 ? 87.717 27.608 88.660 1.00 20.76 225 ALA A O 1
ATOM 1708 N N . GLU A 1 226 ? 87.238 28.746 86.784 1.00 17.42 226 GLU A N 1
ATOM 1709 C CA . GLU A 1 226 ? 86.152 29.491 87.423 1.00 20.44 226 GLU A CA 1
ATOM 1710 C C . GLU A 1 226 ? 84.818 28.754 87.442 1.00 18.02 226 GLU A C 1
ATOM 1711 O O . GLU A 1 226 ? 83.765 29.367 87.592 1.00 16.96 226 GLU A O 1
ATOM 1717 N N . ASN A 1 227 ? 84.862 27.441 87.252 1.00 18.65 227 ASN A N 1
ATOM 1718 C CA . ASN A 1 227 ? 83.674 26.604 87.391 1.00 18.11 227 ASN A CA 1
ATOM 1719 C C . ASN A 1 227 ? 83.746 25.826 88.707 1.00 18.39 227 ASN A C 1
ATOM 1720 O O . ASN A 1 227 ? 82.778 25.187 89.123 1.00 18.37 227 ASN A O 1
ATOM 1725 N N . MET A 1 228 ? 84.896 25.893 89.368 1.00 19.01 228 MET A N 1
ATOM 1726 C CA . MET A 1 228 ? 85.048 25.273 90.677 1.00 22.09 228 MET A CA 1
ATOM 1727 C C . MET A 1 228 ? 84.147 25.983 91.681 1.00 23.25 228 MET A C 1
ATOM 1728 O O . MET A 1 228 ? 84.155 27.214 91.771 1.00 26.28 228 MET A O 1
ATOM 1733 N N . LEU A 1 229 ? 83.349 25.209 92.407 1.00 23.83 229 LEU A N 1
ATOM 1734 C CA . LEU A 1 229 ? 82.460 25.769 93.409 1.00 22.76 229 LEU A CA 1
ATOM 1735 C C . LEU A 1 229 ? 83.100 25.556 94.770 1.00 27.13 229 LEU A C 1
ATOM 1736 O O . LEU A 1 229 ? 83.473 24.431 95.124 1.00 25.47 229 LEU A O 1
ATOM 1741 N N . GLY A 1 230 ? 83.240 26.649 95.515 1.00 28.31 230 GLY A N 1
ATOM 1742 C CA . GLY A 1 230 ? 83.863 26.605 96.824 1.00 32.02 230 GLY A CA 1
ATOM 1743 C C . GLY A 1 230 ? 85.361 26.735 96.681 1.00 32.84 230 GLY A C 1
ATOM 1744 O O . GLY A 1 230 ? 85.876 27.816 96.397 1.00 34.21 230 GLY A O 1
ATOM 1745 N N . GLU A 1 231 ? 86.060 25.629 96.906 1.00 34.83 231 GLU A N 1
ATOM 1746 C CA . GLU A 1 231 ? 87.499 25.550 96.693 1.00 36.01 231 GLU A CA 1
ATOM 1747 C C . GLU A 1 231 ? 87.967 24.129 96.946 1.00 28.68 231 GLU A C 1
ATOM 1748 O O . GLU A 1 231 ? 87.262 23.347 97.593 1.00 26.28 231 GLU A O 1
ATOM 1754 N N . GLU A 1 232 ? 89.134 23.792 96.403 1.00 25.32 232 GLU A N 1
ATOM 1755 C CA . GLU A 1 232 ? 89.657 22.433 96.474 1.00 25.01 232 GLU A CA 1
ATOM 1756 C C . GLU A 1 232 ? 89.489 21.827 97.853 1.00 24.98 232 GLU A C 1
ATOM 1757 O O . GLU A 1 232 ? 89.971 22.375 98.841 1.00 22.29 232 GLU A O 1
ATOM 1763 N N . GLY A 1 233 ? 88.754 20.725 97.923 1.00 22.26 233 GLY A N 1
ATOM 1764 C CA . GLY A 1 233 ? 88.658 20.001 99.176 1.00 22.85 233 GLY A CA 1
ATOM 1765 C C . GLY A 1 233 ? 87.443 20.237 100.051 1.00 23.06 233 GLY A C 1
ATOM 1766 O O . GLY A 1 233 ? 87.159 19.417 100.926 1.00 23.27 233 GLY A O 1
ATOM 1767 N N . LYS A 1 234 ? 86.716 21.331 99.848 1.00 25.24 234 LYS A N 1
ATOM 1768 C CA . LYS A 1 234 ? 85.538 21.551 100.669 1.00 27.80 234 LYS A CA 1
ATOM 1769 C C . LYS A 1 234 ? 84.230 21.183 99.966 1.00 26.34 234 LYS A C 1
ATOM 1770 O O . LYS A 1 234 ? 83.158 21.678 100.315 1.00 26.17 234 LYS A O 1
ATOM 1776 N N . GLY A 1 235 ? 84.325 20.249 99.023 1.00 24.69 235 GLY A N 1
ATOM 1777 C CA . GLY A 1 235 ? 83.157 19.762 98.309 1.00 21.61 235 GLY A CA 1
ATOM 1778 C C . GLY A 1 235 ? 82.210 18.905 99.136 1.00 20.85 235 GLY A C 1
ATOM 1779 O O . GLY A 1 235 ? 81.008 18.876 98.864 1.00 23.99 235 GLY A O 1
ATOM 1780 N N . PHE A 1 236 ? 82.733 18.204 100.141 1.00 20.43 236 PHE A N 1
ATOM 1781 C CA . PHE A 1 236 ? 81.897 17.403 101.044 1.00 18.77 236 PHE A CA 1
ATOM 1782 C C . PHE A 1 236 ? 81.070 18.340 101.928 1.00 16.56 236 PHE A C 1
ATOM 1783 O O . PHE A 1 236 ? 79.881 18.116 102.143 1.00 17.55 236 PHE A O 1
ATOM 1791 N N . LYS A 1 237 ? 81.703 19.402 102.421 1.00 15.55 237 LYS A N 1
ATOM 1792 C CA . LYS A 1 237 ? 81.021 20.378 103.261 1.00 16.77 237 LYS A CA 1
ATOM 1793 C C . LYS A 1 237 ? 79.877 20.982 102.468 1.00 14.69 237 LYS A C 1
ATOM 1794 O O . LYS A 1 237 ? 78.739 21.005 102.930 1.00 13.66 237 LYS A O 1
ATOM 1800 N N . ILE A 1 238 ? 80.179 21.414 101.250 1.00 15.26 238 ILE A N 1
ATOM 1801 C CA . ILE A 1 238 ? 79.172 21.955 100.349 1.00 14.19 238 ILE A CA 1
ATOM 1802 C C . ILE A 1 238 ? 78.008 20.982 100.139 1.00 12.87 238 ILE A C 1
ATOM 1803 O O . ILE A 1 238 ? 76.860 21.334 100.414 1.00 12.31 238 ILE A O 1
ATOM 1808 N N . ALA A 1 239 ? 78.304 19.757 99.706 1.00 8.05 239 ALA A N 1
ATOM 1809 C CA . ALA A 1 239 ? 77.267 18.739 99.515 1.00 8.41 239 ALA A CA 1
ATOM 1810 C C . ALA A 1 239 ? 76.398 18.528 100.765 1.00 11.41 239 ALA A C 1
ATOM 1811 O O . ALA A 1 239 ? 75.170 18.462 100.669 1.00 13.22 239 ALA A O 1
ATOM 1813 N N . MET A 1 240 ? 77.034 18.429 101.932 1.00 12.45 240 MET A N 1
ATOM 1814 C CA . MET A 1 240 ? 76.329 18.195 103.194 1.00 10.09 240 MET A CA 1
ATOM 1815 C C . MET A 1 240 ? 75.353 19.318 103.497 1.00 9.88 240 MET A C 1
ATOM 1816 O O . MET A 1 240 ? 74.168 19.087 103.737 1.00 10.35 240 MET A O 1
ATOM 1821 N N . MET A 1 241 ? 75.853 20.543 103.448 1.00 6.20 241 MET A N 1
ATOM 1822 C CA . MET A 1 241 ? 75.028 21.701 103.722 1.00 7.24 241 MET A CA 1
ATOM 1823 C C . MET A 1 241 ? 73.925 21.861 102.685 1.00 9.03 241 MET A C 1
ATOM 1824 O O . MET A 1 241 ? 72.854 22.382 102.985 1.00 11.72 241 MET A O 1
ATOM 1829 N N . THR A 1 242 ? 74.185 21.403 101.466 1.00 11.08 242 THR A N 1
ATOM 1830 C CA . THR A 1 242 ? 73.196 21.456 100.396 1.00 8.99 242 THR A CA 1
ATOM 1831 C C . THR A 1 242 ? 72.100 20.445 100.694 1.00 9.28 242 THR A C 1
ATOM 1832 O O . THR A 1 242 ? 70.912 20.744 100.549 1.00 13.14 242 THR A O 1
ATOM 1836 N N . LEU A 1 243 ? 72.498 19.272 101.175 1.00 10.43 243 LEU A N 1
ATOM 1837 C CA . LEU A 1 243 ? 71.539 18.221 101.486 1.00 10.93 243 LEU A CA 1
ATOM 1838 C C . LEU A 1 243 ? 70.601 18.512 102.662 1.00 12.83 243 LEU A C 1
ATOM 1839 O O . LEU A 1 243 ? 69.457 18.067 102.648 1.00 12.84 243 LEU A O 1
ATOM 1844 N N . ASP A 1 244 ? 71.044 19.299 103.643 1.00 13.97 244 ASP A N 1
ATOM 1845 C CA . ASP A 1 244 ? 70.162 19.673 104.756 1.00 14.75 244 ASP A CA 1
ATOM 1846 C C . ASP A 1 244 ? 68.947 20.435 104.223 1.00 15.41 244 ASP A C 1
ATOM 1847 O O . ASP A 1 244 ? 67.808 20.152 104.606 1.00 18.62 244 ASP A O 1
ATOM 1852 N N . GLY A 1 245 ? 69.194 21.385 103.322 1.00 14.56 245 GLY A N 1
ATOM 1853 C CA . GLY A 1 245 ? 68.110 22.145 102.722 1.00 13.92 245 GLY A CA 1
ATOM 1854 C C . GLY A 1 245 ? 67.260 21.281 101.813 1.00 12.57 245 GLY A C 1
ATOM 1855 O O . GLY A 1 245 ? 66.028 21.318 101.870 1.00 12.04 245 GLY A O 1
ATOM 1856 N N . GLY A 1 246 ? 67.923 20.468 100.997 1.00 12.46 246 GLY A N 1
ATOM 1857 C CA . GLY A 1 246 ? 67.218 19.588 100.080 1.00 9.94 246 GLY A CA 1
ATOM 1858 C C . GLY A 1 246 ? 66.255 18.674 100.804 1.00 10.63 246 GLY A C 1
ATOM 1859 O O . GLY A 1 246 ? 65.170 18.383 100.308 1.00 15.11 246 GLY A O 1
ATOM 1860 N N . ARG A 1 247 ? 66.649 18.243 101.996 1.00 9.01 247 ARG A N 1
ATOM 1861 C CA . ARG A 1 247 ? 65.836 17.358 102.817 1.00 8.53 247 ARG A CA 1
ATOM 1862 C C . ARG A 1 247 ? 64.531 17.993 103.297 1.00 9.20 247 ARG A C 1
ATOM 1863 O O . ARG A 1 247 ? 63.505 17.309 103.389 1.00 9.24 247 ARG A O 1
ATOM 1871 N N . ILE A 1 248 ? 64.547 19.297 103.557 1.00 8.17 248 ILE A N 1
ATOM 1872 C CA . ILE A 1 248 ? 63.323 19.984 103.956 1.00 9.42 248 ILE A CA 1
ATOM 1873 C C . ILE A 1 248 ? 62.330 19.905 102.796 1.00 6.36 248 ILE A C 1
ATOM 1874 O O . ILE A 1 248 ? 61.118 19.793 103.005 1.00 5.44 248 ILE A O 1
ATOM 1879 N N . GLY A 1 249 ? 62.853 19.982 101.575 1.00 6.49 249 GLY A N 1
ATOM 1880 C CA . GLY A 1 249 ? 62.014 19.871 100.394 1.00 5.37 249 GLY A CA 1
ATOM 1881 C C . GLY A 1 249 ? 61.426 18.480 100.245 1.00 7.84 249 GLY A C 1
ATOM 1882 O O . GLY A 1 249 ? 60.234 18.329 99.985 1.00 9.99 249 GLY A O 1
ATOM 1883 N N . VAL A 1 250 ? 62.246 17.452 100.433 1.00 5.47 250 VAL A N 1
ATOM 1884 C CA . VAL A 1 250 ? 61.759 16.080 100.350 1.00 5.61 250 VAL A CA 1
ATOM 1885 C C . VAL A 1 250 ? 60.700 15.800 101.416 1.00 5.76 250 VAL A C 1
ATOM 1886 O O . VAL A 1 250 ? 59.698 15.137 101.141 1.00 3.37 250 VAL A O 1
ATOM 1890 N N . ALA A 1 251 ? 60.900 16.346 102.615 1.00 9.59 251 ALA A N 1
ATOM 1891 C CA . ALA A 1 251 ? 59.924 16.222 103.697 1.00 5.77 251 ALA A CA 1
ATOM 1892 C C . ALA A 1 251 ? 58.609 16.848 103.269 1.00 6.80 251 ALA A C 1
ATOM 1893 O O . ALA A 1 251 ? 57.534 16.339 103.595 1.00 8.52 251 ALA A O 1
ATOM 1895 N N . ALA A 1 252 ? 58.704 17.949 102.528 1.00 6.16 252 ALA A N 1
ATOM 1896 C CA . ALA A 1 252 ? 57.531 18.656 102.030 1.00 4.79 252 ALA A CA 1
ATOM 1897 C C . ALA A 1 252 ? 56.804 17.825 100.974 1.00 6.37 252 ALA A C 1
ATOM 1898 O O . ALA A 1 252 ? 55.584 17.674 101.030 1.00 6.65 252 ALA A O 1
ATOM 1900 N N . GLN A 1 253 ? 57.556 17.261 100.034 1.00 5.21 253 GLN A N 1
ATOM 1901 C CA . GLN A 1 253 ? 56.972 16.433 98.984 1.00 5.61 253 GLN A CA 1
ATOM 1902 C C . GLN A 1 253 ? 56.242 15.289 99.655 1.00 6.45 253 GLN A C 1
ATOM 1903 O O . GLN A 1 253 ? 55.066 15.051 99.389 1.00 11.45 253 GLN A O 1
ATOM 1909 N N . ALA A 1 254 ? 56.937 14.625 100.572 1.00 4.12 254 ALA A N 1
ATOM 1910 C CA . ALA A 1 254 ? 56.372 13.521 101.337 1.00 3.44 254 ALA A CA 1
ATOM 1911 C C . ALA A 1 254 ? 55.083 13.938 102.037 1.00 7.12 254 ALA A C 1
ATOM 1912 O O . ALA A 1 254 ? 54.111 13.178 102.058 1.00 8.00 254 ALA A O 1
ATOM 1914 N N . LEU A 1 255 ? 55.072 15.148 102.598 1.00 8.10 255 LEU A N 1
ATOM 1915 C CA . LEU A 1 255 ? 53.874 15.673 103.247 1.00 7.18 255 LEU A CA 1
ATOM 1916 C C . LEU A 1 255 ? 52.746 15.723 102.230 1.00 8.28 255 LEU A C 1
ATOM 1917 O O . LEU A 1 255 ? 51.653 15.218 102.493 1.00 12.85 255 LEU A O 1
ATOM 1922 N N . GLY A 1 256 ? 53.030 16.313 101.066 1.00 7.04 256 GLY A N 1
ATOM 1923 C CA . GLY A 1 256 ? 52.032 16.485 100.020 1.00 5.47 256 GLY A CA 1
ATOM 1924 C C . GLY A 1 256 ? 51.396 15.194 99.543 1.00 5.75 256 GLY A C 1
ATOM 1925 O O . GLY A 1 256 ? 50.188 15.120 99.343 1.00 4.76 256 GLY A O 1
ATOM 1926 N N . ILE A 1 257 ? 52.213 14.169 99.364 1.00 4.00 257 ILE A N 1
ATOM 1927 C CA . ILE A 1 257 ? 51.718 12.863 98.972 1.00 4.45 257 ILE A CA 1
ATOM 1928 C C . ILE A 1 257 ? 50.730 12.350 100.025 1.00 5.85 257 ILE A C 1
ATOM 1929 O O . ILE A 1 257 ? 49.631 11.893 99.683 1.00 8.74 257 ILE A O 1
ATOM 1934 N N . ALA A 1 258 ? 51.102 12.475 101.300 1.00 6.09 258 ALA A N 1
ATOM 1935 C CA . ALA A 1 258 ? 50.250 12.037 102.406 1.00 4.76 258 ALA A CA 1
ATOM 1936 C C . ALA A 1 258 ? 48.914 12.776 102.397 1.00 4.78 258 ALA A C 1
ATOM 1937 O O . ALA A 1 258 ? 47.855 12.168 102.569 1.00 4.99 258 ALA A O 1
ATOM 1939 N N . GLU A 1 259 ? 48.959 14.083 102.164 1.00 2.09 259 GLU A N 1
ATOM 1940 C CA . GLU A 1 259 ? 47.738 14.881 102.110 1.00 4.50 259 GLU A CA 1
ATOM 1941 C C . GLU A 1 259 ? 46.802 14.458 100.974 1.00 6.88 259 GLU A C 1
ATOM 1942 O O . GLU A 1 259 ? 45.596 14.317 101.182 1.00 12.65 259 GLU A O 1
ATOM 1948 N N . ALA A 1 260 ? 47.357 14.237 99.783 1.00 4.51 260 ALA A N 1
ATOM 1949 C CA . ALA A 1 260 ? 46.577 13.736 98.653 1.00 5.70 260 ALA A CA 1
ATOM 1950 C C . ALA A 1 260 ? 45.895 12.414 99.009 1.00 4.61 260 ALA A C 1
ATOM 1951 O O . ALA A 1 260 ? 44.702 12.245 98.782 1.00 5.32 260 ALA A O 1
ATOM 1953 N N . ALA A 1 261 ? 46.644 11.486 99.592 1.00 4.04 261 ALA A N 1
ATOM 1954 C CA . ALA A 1 261 ? 46.081 10.194 99.970 1.00 4.28 261 ALA A CA 1
ATOM 1955 C C . ALA A 1 261 ? 44.952 10.308 101.009 1.00 5.55 261 ALA A C 1
ATOM 1956 O O . ALA A 1 261 ? 43.951 9.591 100.921 1.00 6.07 261 ALA A O 1
ATOM 1958 N N . LEU A 1 262 ? 45.107 11.209 101.980 1.00 3.97 262 LEU A N 1
ATOM 1959 C CA . LEU A 1 262 ? 44.083 11.433 102.999 1.00 2.41 262 LEU A CA 1
ATOM 1960 C C . LEU A 1 262 ? 42.820 11.982 102.342 1.00 5.14 262 LEU A C 1
ATOM 1961 O O . LEU A 1 262 ? 41.722 11.487 102.589 1.00 12.23 262 LEU A O 1
ATOM 1966 N N . ALA A 1 263 ? 42.978 13.009 101.511 1.00 3.22 263 ALA A N 1
ATOM 1967 C CA . ALA A 1 263 ? 41.845 13.653 100.845 1.00 5.87 263 ALA A CA 1
ATOM 1968 C C . ALA A 1 263 ? 41.061 12.687 99.956 1.00 7.08 263 ALA A C 1
ATOM 1969 O O . ALA A 1 263 ? 39.834 12.733 99.921 1.00 8.86 263 ALA A O 1
ATOM 1971 N N . ASP A 1 264 ? 41.772 11.823 99.237 1.00 7.52 264 ASP A N 1
ATOM 1972 C CA . ASP A 1 264 ? 41.143 10.796 98.415 1.00 7.75 264 ASP A CA 1
ATOM 1973 C C . ASP A 1 264 ? 40.327 9.856 99.295 1.00 10.15 264 ASP A C 1
ATOM 1974 O O . ASP A 1 264 ? 39.198 9.485 98.952 1.00 12.13 264 ASP A O 1
ATOM 1979 N N . ALA A 1 265 ? 40.913 9.464 100.425 1.00 11.04 265 ALA A N 1
ATOM 1980 C CA . ALA A 1 265 ? 40.257 8.558 101.357 1.00 11.07 265 ALA A CA 1
ATOM 1981 C C . ALA A 1 265 ? 39.022 9.185 102.004 1.00 9.97 265 ALA A C 1
ATOM 1982 O O . ALA A 1 265 ? 37.988 8.537 102.116 1.00 11.18 265 ALA A O 1
ATOM 1984 N N . VAL A 1 266 ? 39.110 10.451 102.398 1.00 8.99 266 VAL A N 1
ATOM 1985 C CA . VAL A 1 266 ? 37.959 11.129 103.001 1.00 11.19 266 VAL A CA 1
ATOM 1986 C C . VAL A 1 266 ? 36.817 11.227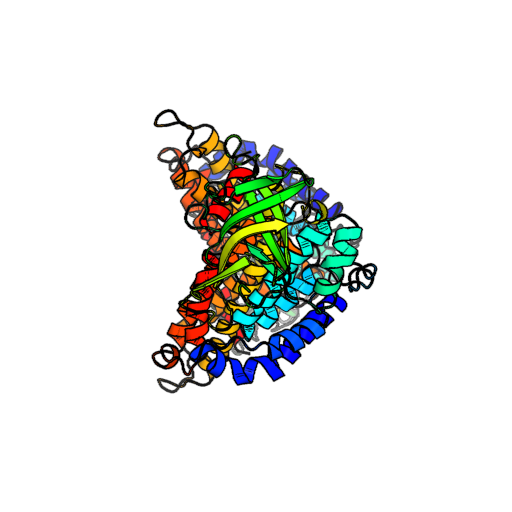 101.998 1.00 10.39 266 VAL A C 1
ATOM 1987 O O . VAL A 1 266 ? 35.695 10.807 102.274 1.00 10.04 266 VAL A O 1
ATOM 1991 N N . GLU A 1 267 ? 37.120 11.795 100.834 1.00 12.36 267 GLU A N 1
ATOM 1992 C CA . GLU A 1 267 ? 36.139 11.977 99.773 1.00 12.80 267 GLU A CA 1
ATOM 1993 C C . GLU A 1 267 ? 35.457 10.671 99.418 1.00 10.71 267 GLU A C 1
ATOM 1994 O O . GLU A 1 267 ? 34.237 10.619 99.320 1.00 13.98 267 GLU A O 1
ATOM 2000 N N . TYR A 1 268 ? 36.242 9.609 99.279 1.00 10.34 268 TYR A N 1
ATOM 2001 C CA . TYR A 1 268 ? 35.705 8.289 98.968 1.00 10.66 268 TYR A CA 1
ATOM 2002 C C . TYR A 1 268 ? 34.842 7.715 100.101 1.00 12.22 268 TYR A C 1
ATOM 2003 O O . TYR A 1 268 ? 33.761 7.176 99.841 1.00 17.16 268 TYR A O 1
ATOM 2012 N N . SER A 1 269 ? 35.295 7.842 101.347 1.00 11.61 269 SER A N 1
ATOM 2013 C CA . SER A 1 269 ? 34.555 7.280 102.477 1.00 12.62 269 SER A CA 1
ATOM 2014 C C . SER A 1 269 ? 33.182 7.929 102.650 1.00 13.38 269 SER A C 1
ATOM 2015 O O . SER A 1 269 ? 32.272 7.339 103.246 1.00 10.48 269 SER A O 1
ATOM 2018 N N . LYS A 1 270 ? 33.039 9.142 102.122 1.00 13.63 270 LYS A N 1
ATOM 2019 C CA . LYS A 1 270 ? 31.760 9.842 102.154 1.00 16.69 270 LYS A CA 1
ATOM 2020 C C . LYS A 1 270 ? 30.765 9.262 101.149 1.00 18.28 270 LYS A C 1
ATOM 2021 O O . LYS A 1 270 ? 29.553 9.261 101.389 1.00 20.76 270 LYS A O 1
ATOM 2027 N N . GLN A 1 271 ? 31.284 8.791 100.018 1.00 18.57 271 GLN A N 1
ATOM 2028 C CA . GLN A 1 271 ? 30.449 8.357 98.907 1.00 18.81 271 GLN A CA 1
ATOM 2029 C C . GLN A 1 271 ? 30.142 6.869 98.896 1.00 19.51 271 GLN A C 1
ATOM 2030 O O . GLN A 1 271 ? 28.978 6.470 98.814 1.00 21.33 271 GLN A O 1
ATOM 2036 N N . ARG A 1 272 ? 31.185 6.050 98.949 1.00 15.54 272 ARG A N 1
ATOM 2037 C CA . ARG A 1 272 ? 31.020 4.605 98.854 1.00 15.19 272 ARG A CA 1
ATOM 2038 C C . ARG A 1 272 ? 30.143 4.115 100.006 1.00 14.95 272 ARG A C 1
ATOM 2039 O O . ARG A 1 272 ? 30.309 4.560 101.141 1.00 15.26 272 ARG A O 1
ATOM 2047 N N . VAL A 1 273 ? 29.170 3.257 99.707 1.00 15.04 273 VAL A N 1
ATOM 2048 C CA . VAL A 1 273 ? 28.346 2.668 100.761 1.00 16.23 273 VAL A CA 1
ATOM 2049 C C . VAL A 1 273 ? 28.337 1.145 100.695 1.00 14.45 273 VAL A C 1
ATOM 2050 O O . VAL A 1 273 ? 28.401 0.549 99.620 1.00 16.48 273 VAL A O 1
ATOM 2054 N N . GLN A 1 274 ? 28.283 0.529 101.867 1.00 11.02 274 GLN A N 1
ATOM 2055 C CA . GLN A 1 274 ? 28.153 -0.911 102.009 1.00 11.12 274 GLN A CA 1
ATOM 2056 C C . GLN A 1 274 ? 27.328 -1.092 103.272 1.00 14.34 274 GLN A C 1
ATOM 2057 O O . GLN A 1 274 ? 27.275 -0.196 104.116 1.00 19.14 274 GLN A O 1
ATOM 2063 N N . PHE A 1 275 ? 26.634 -2.218 103.376 1.00 13.72 275 PHE A N 1
ATOM 2064 C CA . PHE A 1 275 ? 25.778 -2.477 104.524 1.00 13.62 275 PHE A CA 1
ATOM 2065 C C . PHE A 1 275 ? 24.821 -1.306 104.758 1.00 15.80 275 PHE A C 1
ATOM 2066 O O . PHE A 1 275 ? 24.444 -1.016 105.892 1.00 17.61 275 PHE A O 1
ATOM 2074 N N . GLY A 1 276 ? 24.467 -0.618 103.676 1.00 14.76 276 GLY A N 1
ATOM 2075 C CA . GLY A 1 276 ? 23.511 0.472 103.756 1.00 11.82 276 GLY A CA 1
ATOM 2076 C C . GLY A 1 276 ? 24.010 1.752 104.395 1.00 11.27 276 GLY A C 1
ATOM 2077 O O . GLY A 1 276 ? 23.220 2.661 104.640 1.00 14.68 276 GLY A O 1
ATOM 2078 N N . LYS A 1 277 ? 25.315 1.864 104.617 1.00 13.85 277 LYS A N 1
ATOM 2079 C CA . LYS A 1 277 ? 25.869 3.039 105.287 1.00 14.89 277 LYS A CA 1
ATOM 2080 C C . LYS A 1 277 ? 27.136 3.509 104.585 1.00 12.08 277 LYS A C 1
ATOM 2081 O O . LYS A 1 277 ? 27.941 2.688 104.141 1.00 11.02 277 LYS A O 1
ATOM 2087 N N . PRO A 1 278 ? 27.315 4.836 104.436 1.00 11.59 278 PRO A N 1
ATOM 2088 C CA . PRO A 1 278 ? 28.542 5.344 103.817 1.00 11.96 278 PRO A CA 1
ATOM 2089 C C . PRO A 1 278 ? 29.739 4.984 104.673 1.00 14.44 278 PRO A C 1
ATOM 2090 O O . PRO A 1 278 ? 29.681 5.063 105.902 1.00 15.21 278 PRO A O 1
ATOM 2094 N N . LEU A 1 279 ? 30.814 4.583 104.010 1.00 13.06 279 LEU A N 1
ATOM 2095 C CA . LEU A 1 279 ? 32.022 4.103 104.657 1.00 11.54 279 LEU A CA 1
ATOM 2096 C C . LEU A 1 279 ? 32.470 4.913 105.876 1.00 12.65 279 LEU A C 1
ATOM 2097 O O . LEU A 1 279 ? 32.979 4.349 106.845 1.00 11.82 279 LEU A O 1
ATOM 2102 N N . CYS A 1 280 ? 32.258 6.227 105.839 1.00 13.78 280 CYS A N 1
ATOM 2103 C CA . CYS A 1 280 ? 32.707 7.117 106.911 1.00 15.18 280 CYS A CA 1
ATOM 2104 C C . CYS A 1 280 ? 31.934 6.965 108.225 1.00 17.04 280 CYS A C 1
ATOM 2105 O O . CYS A 1 280 ? 32.305 7.556 109.244 1.00 20.54 280 CYS A O 1
ATOM 2108 N N . LYS A 1 281 ? 30.870 6.168 108.199 1.00 16.08 281 LYS A N 1
ATOM 2109 C CA . LYS A 1 281 ? 30.038 5.962 109.374 1.00 15.49 281 LYS A CA 1
ATOM 2110 C C . LYS A 1 281 ? 30.390 4.683 110.114 1.00 14.36 281 LYS A C 1
ATOM 2111 O O . LYS A 1 281 ? 29.793 4.377 111.144 1.00 14.14 281 LYS A O 1
ATOM 2117 N N . PHE A 1 282 ? 31.333 3.917 109.575 1.00 15.18 282 PHE A N 1
ATOM 2118 C CA . PHE A 1 282 ? 31.851 2.760 110.287 1.00 11.90 282 PHE A CA 1
ATOM 2119 C C . PHE A 1 282 ? 33.049 3.254 111.078 1.00 12.27 282 PHE A C 1
ATOM 2120 O O . PHE A 1 282 ? 33.959 3.877 110.527 1.00 12.87 282 PHE A O 1
ATOM 2128 N N . GLN A 1 283 ? 33.038 2.987 112.376 1.00 13.90 283 GLN A N 1
ATOM 2129 C CA . GLN A 1 283 ? 34.001 3.577 113.295 1.00 9.67 283 GLN A CA 1
ATOM 2130 C C . GLN A 1 283 ? 35.469 3.322 112.980 1.00 8.38 283 GLN A C 1
ATOM 2131 O O . GLN A 1 283 ? 36.300 4.210 113.176 1.00 8.56 283 GLN A O 1
ATOM 2137 N N . SER A 1 284 ? 35.800 2.129 112.492 1.00 9.68 284 SER A N 1
ATOM 2138 C CA . SER A 1 284 ? 37.188 1.824 112.143 1.00 10.89 284 SER A CA 1
ATOM 2139 C C . SER A 1 284 ? 37.685 2.734 111.022 1.00 10.58 284 SER A C 1
ATOM 2140 O O . SER A 1 284 ? 38.855 3.118 111.004 1.00 11.07 284 SER A O 1
ATOM 2143 N N . ILE A 1 285 ? 36.783 3.093 110.110 1.00 10.34 285 ILE A N 1
ATOM 2144 C CA . ILE A 1 285 ? 37.105 3.977 108.995 1.00 12.91 285 ILE A CA 1
ATOM 2145 C C . ILE A 1 285 ? 37.413 5.381 109.501 1.00 13.11 285 ILE A C 1
ATOM 2146 O O . ILE A 1 285 ? 38.499 5.909 109.247 1.00 15.00 285 ILE A O 1
ATOM 2151 N N . SER A 1 286 ? 36.475 5.976 110.235 1.00 11.87 286 SER A N 1
ATOM 2152 C CA . SER A 1 286 ? 36.658 7.340 110.745 1.00 9.77 286 SER A CA 1
ATOM 2153 C C . SER A 1 286 ? 37.860 7.448 111.666 1.00 6.87 286 SER A C 1
ATOM 2154 O O . SER A 1 286 ? 38.526 8.482 111.701 1.00 5.94 286 SER A O 1
ATOM 2157 N N . PHE A 1 287 ? 38.133 6.388 112.418 1.00 5.95 287 PHE A N 1
ATOM 2158 C CA . PHE A 1 287 ? 39.303 6.384 113.283 1.00 7.39 287 PHE A CA 1
ATOM 2159 C C . PHE A 1 287 ? 40.572 6.354 112.442 1.00 7.63 287 PHE A C 1
ATOM 2160 O O . PHE A 1 287 ? 41.501 7.119 112.705 1.00 11.69 287 PHE A O 1
ATOM 2168 N N . LYS A 1 288 ? 40.590 5.509 111.409 1.00 7.32 288 LYS A N 1
ATOM 2169 C CA . LYS A 1 288 ? 41.722 5.435 110.473 1.00 7.15 288 LYS A CA 1
ATOM 2170 C C . LYS A 1 288 ? 42.029 6.815 109.913 1.00 7.61 288 LYS A C 1
ATOM 2171 O O . LYS A 1 288 ? 43.178 7.257 109.917 1.00 9.37 288 LYS A O 1
ATOM 2177 N N . LEU A 1 289 ? 40.987 7.471 109.410 1.00 7.38 289 LEU A N 1
ATOM 2178 C CA . LEU A 1 289 ? 41.094 8.796 108.821 1.00 5.84 289 LEU A CA 1
ATOM 2179 C C . LEU A 1 289 ? 41.629 9.789 109.836 1.00 7.10 289 LEU A C 1
ATOM 2180 O O . LEU A 1 289 ? 42.493 10.609 109.521 1.00 9.75 289 LEU A O 1
ATOM 2185 N N . ALA A 1 290 ? 41.134 9.690 111.066 1.00 9.78 290 ALA A N 1
ATOM 2186 C CA . ALA A 1 290 ? 41.570 10.564 112.148 1.00 5.67 290 ALA A CA 1
ATOM 2187 C C . ALA A 1 290 ? 43.055 10.394 112.440 1.00 4.81 290 ALA A C 1
ATOM 2188 O O . ALA A 1 290 ? 43.787 11.381 112.540 1.00 6.64 290 ALA A O 1
ATOM 2190 N N . ASP A 1 291 ? 43.505 9.148 112.549 1.00 4.07 291 ASP A N 1
ATOM 2191 C CA . ASP A 1 291 ? 44.914 8.875 112.816 1.00 7.05 291 ASP A CA 1
ATOM 2192 C C . ASP A 1 291 ? 45.794 9.435 111.701 1.00 8.25 291 ASP A C 1
ATOM 2193 O O . ASP A 1 291 ? 46.829 10.047 111.966 1.00 11.39 291 ASP A O 1
ATOM 2198 N N . MET A 1 292 ? 45.381 9.215 110.456 1.00 9.62 292 MET A N 1
ATOM 2199 C CA . MET A 1 292 ? 46.097 9.735 109.299 1.00 5.61 292 MET A CA 1
ATOM 2200 C C . MET A 1 292 ? 46.256 11.248 109.425 1.00 8.45 292 MET A C 1
ATOM 2201 O O . MET A 1 292 ? 47.373 11.774 109.347 1.00 11.92 292 MET A O 1
ATOM 2206 N N . LYS A 1 293 ? 45.144 11.936 109.672 1.00 6.11 293 LYS A N 1
ATOM 2207 C CA . LYS A 1 293 ? 45.156 13.380 109.849 1.00 5.56 293 LYS A CA 1
ATOM 2208 C C . LYS A 1 293 ? 46.132 13.803 110.944 1.00 3.96 293 LYS A C 1
ATOM 2209 O O . LYS A 1 293 ? 46.897 14.752 110.767 1.00 8.44 293 LYS A O 1
ATOM 2215 N N . MET A 1 294 ? 46.131 13.085 112.062 1.00 4.94 294 MET A N 1
ATOM 2216 C CA . MET A 1 294 ? 47.030 13.414 113.165 1.00 2.87 294 MET A CA 1
ATOM 2217 C C . MET A 1 294 ? 48.481 13.285 112.772 1.00 5.04 294 MET A C 1
ATOM 2218 O O . MET A 1 294 ? 49.288 14.174 113.042 1.00 5.08 294 MET A O 1
ATOM 2223 N N . GLN A 1 295 ? 48.808 12.187 112.108 1.00 5.31 295 GLN A N 1
ATOM 2224 C CA . GLN A 1 295 ? 50.162 11.981 111.640 1.00 4.70 295 GLN A CA 1
ATOM 2225 C C . GLN A 1 295 ? 50.614 13.098 110.705 1.00 5.50 295 GLN A C 1
ATOM 2226 O O . GLN A 1 295 ? 51.665 13.698 110.935 1.00 7.91 295 GLN A O 1
ATOM 2232 N N . ILE A 1 296 ? 49.815 13.426 109.687 1.00 7.87 296 ILE A N 1
ATOM 2233 C CA . ILE A 1 296 ? 50.241 14.462 108.740 1.00 6.20 296 ILE A CA 1
ATOM 2234 C C . ILE A 1 296 ? 50.453 15.800 109.453 1.00 5.81 296 ILE A C 1
ATOM 2235 O O . ILE A 1 296 ? 51.363 16.550 109.101 1.00 7.20 296 ILE A O 1
ATOM 2240 N N . GLU A 1 297 ? 49.650 16.073 110.482 1.00 4.31 297 GLU A N 1
ATOM 2241 C CA . GLU A 1 297 ? 49.831 17.279 111.296 1.00 4.02 297 GLU A CA 1
ATOM 2242 C C . GLU A 1 297 ? 51.147 17.254 112.063 1.00 4.80 297 GLU A C 1
ATOM 2243 O O . GLU A 1 297 ? 51.803 18.282 112.211 1.00 5.00 297 GLU A O 1
ATOM 2249 N N . ALA A 1 298 ? 51.533 16.072 112.536 1.00 3.79 298 ALA A N 1
ATOM 2250 C CA . ALA A 1 298 ? 52.801 15.897 113.234 1.00 6.40 298 ALA A CA 1
ATOM 2251 C C . ALA A 1 298 ? 53.943 16.243 112.300 1.00 8.97 298 ALA A C 1
ATOM 2252 O O . ALA A 1 298 ? 54.839 17.015 112.655 1.00 13.21 298 ALA A O 1
ATOM 2254 N N . ALA A 1 299 ? 53.898 15.680 111.097 1.00 7.78 299 ALA A N 1
ATOM 2255 C CA . ALA A 1 299 ? 54.920 15.932 110.096 1.00 6.26 299 ALA A CA 1
ATOM 2256 C C . ALA A 1 299 ? 54.932 17.390 109.634 1.00 8.17 299 ALA A C 1
ATOM 2257 O O . ALA A 1 299 ? 56.004 17.996 109.512 1.00 8.40 299 ALA A O 1
ATOM 2259 N N . ARG A 1 300 ? 53.746 17.964 109.426 1.00 4.68 300 ARG A N 1
ATOM 2260 C CA . ARG A 1 300 ? 53.630 19.323 108.899 1.00 4.39 300 ARG A CA 1
ATOM 2261 C C . ARG A 1 300 ? 54.458 20.350 109.641 1.00 5.05 300 ARG A C 1
ATOM 2262 O O . ARG A 1 300 ? 55.214 21.104 109.032 1.00 5.08 300 ARG A O 1
ATOM 2270 N N . ASN A 1 301 ? 54.301 20.387 110.961 1.00 6.56 301 ASN A N 1
ATOM 2271 C CA . ASN A 1 301 ? 54.947 21.411 111.774 1.00 4.45 301 ASN A CA 1
ATOM 2272 C C . ASN A 1 301 ? 56.453 21.216 111.910 1.00 5.10 301 ASN A C 1
ATOM 2273 O O . ASN A 1 301 ? 57.187 22.159 112.194 1.00 8.18 301 ASN A O 1
ATOM 2278 N N . LEU A 1 302 ? 56.911 19.995 111.659 1.00 7.91 302 LEU A N 1
ATOM 2279 C CA . LEU A 1 302 ? 58.336 19.683 111.632 1.00 5.75 302 LEU A CA 1
ATOM 2280 C C . LEU A 1 302 ? 58.935 20.186 110.315 1.00 8.04 302 LEU A C 1
ATOM 2281 O O . LEU A 1 302 ? 60.029 20.755 110.287 1.00 10.59 302 LEU A O 1
ATOM 2286 N N . VAL A 1 303 ? 58.186 19.998 109.232 1.00 6.53 303 VAL A N 1
ATOM 2287 C CA . VAL A 1 303 ? 58.589 20.462 107.909 1.00 5.17 303 VAL A CA 1
ATOM 2288 C C . VAL A 1 303 ? 58.747 21.979 107.933 1.00 4.34 303 VAL A C 1
ATOM 2289 O O . VAL A 1 303 ? 59.811 22.506 107.597 1.00 3.98 303 VAL A O 1
ATOM 2293 N N . TYR A 1 304 ? 57.705 22.672 108.384 1.00 5.41 304 TYR A N 1
ATOM 2294 C CA . TYR A 1 304 ? 57.712 24.130 108.442 1.00 4.34 304 TYR A CA 1
ATOM 2295 C C . TYR A 1 304 ? 58.760 24.693 109.401 1.00 10.22 304 TYR A C 1
ATOM 2296 O O . TYR A 1 304 ? 59.391 25.708 109.101 1.00 12.78 304 TYR A O 1
ATOM 2305 N N . LYS A 1 305 ? 58.946 24.051 110.554 1.00 11.53 305 LYS A N 1
ATOM 2306 C CA . LYS A 1 305 ? 59.937 24.525 111.516 1.00 10.83 305 LYS A CA 1
ATOM 2307 C C . LYS A 1 305 ? 61.338 24.542 110.899 1.00 10.27 305 LYS A C 1
ATOM 2308 O O . LYS A 1 305 ? 62.092 25.504 111.065 1.00 12.39 305 LYS A O 1
ATOM 2314 N N . ALA A 1 306 ? 61.671 23.480 110.173 1.00 11.36 306 ALA A N 1
ATOM 2315 C CA . ALA A 1 306 ? 62.966 23.365 109.499 1.00 8.13 306 ALA A CA 1
ATOM 2316 C C . ALA A 1 306 ? 63.160 24.457 108.444 1.00 7.90 306 ALA A C 1
ATOM 2317 O O . ALA A 1 306 ? 64.253 25.008 108.298 1.00 11.24 306 ALA A O 1
ATOM 2319 N N . ALA A 1 307 ? 62.088 24.770 107.720 1.00 6.92 307 ALA A N 1
ATOM 2320 C CA . ALA A 1 307 ? 62.111 25.795 106.675 1.00 5.11 307 ALA A CA 1
ATOM 2321 C C . ALA A 1 307 ? 62.373 27.192 107.238 1.00 6.09 307 ALA A C 1
ATOM 2322 O O . ALA A 1 307 ? 63.087 27.998 106.629 1.00 5.82 307 ALA A O 1
ATOM 2324 N N . CYS A 1 308 ? 61.768 27.474 108.389 1.00 7.23 308 CYS A N 1
ATOM 2325 C CA . CYS A 1 308 ? 61.906 28.757 109.069 1.00 8.22 308 CYS A CA 1
ATOM 2326 C C . CYS A 1 308 ? 63.287 28.960 109.661 1.00 10.26 308 CYS A C 1
ATOM 2327 O O . CYS A 1 308 ? 63.814 30.067 109.631 1.00 15.52 308 CYS A O 1
ATOM 2330 N N . LYS A 1 309 ? 63.869 27.910 110.228 1.00 11.23 309 LYS A N 1
ATOM 2331 C CA . LYS A 1 309 ? 65.198 28.033 110.817 1.00 11.83 309 LYS A CA 1
ATOM 2332 C C . LYS A 1 309 ? 66.221 28.343 109.737 1.00 14.24 309 LYS A C 1
ATOM 2333 O O . LYS A 1 309 ? 67.111 29.171 109.935 1.00 13.99 309 LYS A O 1
ATOM 2339 N N . LYS A 1 310 ? 66.052 27.713 108.577 1.00 15.63 310 LYS A N 1
ATOM 2340 C CA . LYS A 1 310 ? 66.926 27.949 107.439 1.00 14.82 310 LYS A CA 1
ATOM 2341 C C . LYS A 1 310 ? 66.804 29.390 106.974 1.00 15.00 310 LYS A C 1
ATOM 2342 O O . LYS A 1 310 ? 67.809 30.070 106.772 1.00 14.48 310 LYS A O 1
ATOM 2348 N N . GLN A 1 311 ? 65.573 29.872 106.846 1.00 16.04 311 GLN A N 1
ATOM 2349 C CA . GLN A 1 311 ? 65.366 31.250 106.429 1.00 19.03 311 GLN A CA 1
ATOM 2350 C C . GLN A 1 311 ? 65.801 32.243 107.505 1.00 18.33 311 GLN A C 1
ATOM 2351 O O . GLN A 1 311 ? 66.152 33.374 107.191 1.00 23.58 311 GLN A O 1
ATOM 2357 N N . GLU A 1 312 ? 65.799 31.816 108.766 1.00 18.90 312 GLU A N 1
ATOM 2358 C CA . GLU A 1 312 ? 66.221 32.676 109.879 1.00 16.80 312 GLU A CA 1
ATOM 2359 C C . GLU A 1 312 ? 67.721 32.651 110.098 1.00 13.30 312 GLU A C 1
ATOM 2360 O O . GLU A 1 312 ? 68.258 33.466 110.845 1.00 16.15 312 GLU A O 1
ATOM 2366 N N . GLY A 1 313 ? 68.386 31.683 109.485 1.00 11.70 313 GLY A N 1
ATOM 2367 C CA . GLY A 1 313 ? 69.820 31.576 109.637 1.00 12.26 313 GLY A CA 1
ATOM 2368 C C . GLY A 1 313 ? 70.258 30.773 110.843 1.00 13.84 313 GLY A C 1
ATOM 2369 O O . GLY A 1 313 ? 71.445 30.751 111.159 1.00 15.14 313 GLY A O 1
ATOM 2370 N N . LYS A 1 314 ? 69.320 30.118 111.521 1.00 14.97 314 LYS A N 1
ATOM 2371 C CA . LYS A 1 314 ? 69.675 29.257 112.652 1.00 15.68 314 LYS A CA 1
ATOM 2372 C C . LYS A 1 314 ? 70.217 27.963 112.046 1.00 14.81 314 LYS A C 1
ATOM 2373 O O . LYS A 1 314 ? 69.998 27.695 110.862 1.00 14.83 314 LYS A O 1
ATOM 2379 N N . PRO A 1 315 ? 70.942 27.150 112.839 1.00 14.20 315 PRO A N 1
ATOM 2380 C CA . PRO A 1 315 ? 71.397 25.832 112.376 1.00 11.05 315 PRO A CA 1
ATOM 2381 C C . PRO A 1 315 ? 70.174 24.931 112.227 1.00 10.89 315 PRO A C 1
ATOM 2382 O O . PRO A 1 315 ? 69.306 24.936 113.094 1.00 13.60 315 PRO A O 1
ATOM 2386 N N . PHE A 1 316 ? 70.097 24.160 111.145 1.00 12.44 316 PHE A N 1
ATOM 2387 C CA . PHE A 1 316 ? 68.899 23.363 110.885 1.00 9.02 316 PHE A CA 1
ATOM 2388 C C . PHE A 1 316 ? 69.146 21.941 110.385 1.00 7.13 316 PHE A C 1
ATOM 2389 O O . PHE A 1 316 ? 68.205 21.232 110.037 1.00 9.03 316 PHE A O 1
ATOM 2397 N N . THR A 1 317 ? 70.403 21.525 110.352 1.00 7.16 317 THR A N 1
ATOM 2398 C CA . THR A 1 317 ? 70.770 20.167 109.939 1.00 7.59 317 THR A CA 1
ATOM 2399 C C . THR A 1 317 ? 69.869 19.081 110.550 1.00 8.49 317 THR A C 1
ATOM 2400 O O . THR A 1 317 ? 69.308 18.245 109.840 1.00 11.70 317 THR A O 1
ATOM 2404 N N . VAL A 1 318 ? 69.718 19.116 111.869 1.00 9.42 318 VAL A N 1
ATOM 2405 C CA . VAL A 1 318 ? 68.922 18.123 112.578 1.00 8.28 318 VAL A CA 1
ATOM 2406 C C . VAL A 1 318 ? 67.426 18.301 112.344 1.00 6.01 318 VAL A C 1
ATOM 2407 O O . VAL A 1 318 ? 66.688 17.325 112.266 1.00 6.60 318 VAL A O 1
ATOM 2411 N N . ASP A 1 319 ? 66.971 19.541 112.232 1.00 7.05 319 ASP A N 1
ATOM 2412 C CA . ASP A 1 319 ? 65.551 19.784 112.011 1.00 8.39 319 ASP A CA 1
ATOM 2413 C C . ASP A 1 319 ? 65.188 19.249 110.645 1.00 9.98 319 ASP A C 1
ATOM 2414 O O . ASP A 1 319 ? 64.126 18.657 110.464 1.00 13.11 319 ASP A O 1
ATOM 2419 N N . ALA A 1 320 ? 66.109 19.409 109.701 1.00 6.05 320 ALA A N 1
ATOM 2420 C CA . ALA A 1 320 ? 65.935 18.861 108.365 1.00 6.55 320 ALA A CA 1
ATOM 2421 C C . ALA A 1 320 ? 65.850 17.336 108.456 1.00 6.35 320 ALA A C 1
ATOM 2422 O O . ALA A 1 320 ? 64.961 16.713 107.860 1.00 3.20 320 ALA A O 1
ATOM 2424 N N . ALA A 1 321 ? 66.754 16.749 109.239 1.00 6.76 321 ALA A N 1
ATOM 2425 C CA . ALA A 1 321 ? 66.827 15.300 109.404 1.00 4.47 321 ALA A CA 1
ATOM 2426 C C . ALA A 1 321 ? 65.577 14.702 110.053 1.00 5.19 321 ALA A C 1
ATOM 2427 O O . ALA A 1 321 ? 65.107 13.643 109.648 1.00 4.01 321 ALA A O 1
ATOM 2429 N N . ILE A 1 322 ? 65.032 15.383 111.051 1.00 4.25 322 ILE A N 1
ATOM 2430 C CA . ILE A 1 322 ? 63.833 14.902 111.715 1.00 4.69 322 ILE A CA 1
ATOM 2431 C C . ILE A 1 322 ? 62.645 15.035 110.769 1.00 4.35 322 ILE A C 1
ATOM 2432 O O . ILE A 1 322 ? 61.876 14.087 110.592 1.00 4.25 322 ILE A O 1
ATOM 2437 N N . ALA A 1 323 ? 62.536 16.191 110.123 1.00 3.99 323 ALA A N 1
ATOM 2438 C CA . ALA A 1 323 ? 61.449 16.459 109.189 1.00 3.70 323 ALA A CA 1
ATOM 2439 C C . ALA A 1 323 ? 61.380 15.406 108.083 1.00 3.68 323 ALA A C 1
ATOM 2440 O O . ALA A 1 323 ? 60.343 14.772 107.879 1.00 4.03 323 ALA A O 1
ATOM 2442 N N . LYS A 1 324 ? 62.502 15.198 107.402 1.00 4.51 324 LYS A N 1
ATOM 2443 C CA . LYS A 1 324 ? 62.555 14.274 106.278 1.00 4.59 324 LYS A CA 1
ATOM 2444 C C . LYS A 1 324 ? 62.147 12.859 106.668 1.00 4.25 324 LYS A C 1
ATOM 2445 O O . LYS A 1 324 ? 61.378 12.219 105.951 1.00 4.93 324 LYS A O 1
ATOM 2451 N N . ARG A 1 325 ? 62.644 12.367 107.800 1.00 5.98 325 ARG A N 1
ATOM 2452 C CA . ARG A 1 325 ? 62.309 11.009 108.219 1.00 3.71 325 ARG A CA 1
ATOM 2453 C C . ARG A 1 325 ? 60.880 10.862 108.719 1.00 5.13 325 ARG A C 1
ATOM 2454 O O . ARG A 1 325 ? 60.237 9.848 108.462 1.00 9.10 325 ARG A O 1
ATOM 2462 N N . VAL A 1 326 ? 60.376 11.850 109.448 1.00 6.40 326 VAL A N 1
ATOM 2463 C CA . VAL A 1 326 ? 59.012 11.746 109.933 1.00 4.78 326 VAL A CA 1
ATOM 2464 C C . VAL A 1 326 ? 58.032 11.856 108.766 1.00 5.10 326 VAL A C 1
ATOM 2465 O O . VAL A 1 326 ? 57.210 10.964 108.564 1.00 5.06 326 VAL A O 1
ATOM 2469 N N . ALA A 1 327 ? 58.154 12.919 107.975 1.00 5.09 327 ALA A N 1
ATOM 2470 C CA . ALA A 1 327 ? 57.260 13.153 106.838 1.00 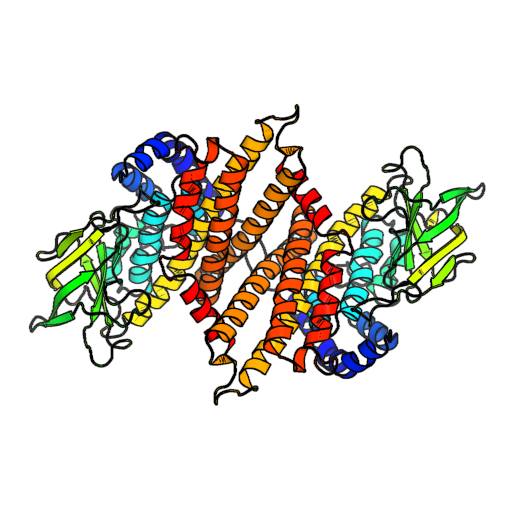4.36 327 ALA A CA 1
ATOM 2471 C C . ALA A 1 327 ? 57.165 11.966 105.870 1.00 4.43 327 ALA A C 1
ATOM 2472 O O . ALA A 1 327 ? 56.065 11.570 105.479 1.00 5.69 327 ALA A O 1
ATOM 2474 N N . SER A 1 328 ? 58.306 11.392 105.500 1.00 5.58 328 SER A N 1
ATOM 2475 C CA . SER A 1 328 ? 58.316 10.234 104.625 1.00 4.62 328 SER A CA 1
ATOM 2476 C C . SER A 1 328 ? 57.753 8.988 105.299 1.00 5.84 328 SER A C 1
ATOM 2477 O O . SER A 1 328 ? 57.006 8.228 104.677 1.00 9.75 328 SER A O 1
ATOM 2480 N N . ASP A 1 329 ? 58.090 8.778 106.569 1.00 5.83 329 ASP A N 1
ATOM 2481 C CA . ASP A 1 329 ? 57.548 7.637 107.304 1.00 5.07 329 ASP A CA 1
ATOM 2482 C C . ASP A 1 329 ? 56.037 7.762 107.457 1.00 4.95 329 ASP A C 1
ATOM 2483 O O . ASP A 1 329 ? 55.306 6.777 107.368 1.00 4.23 329 ASP A O 1
ATOM 2488 N N . VAL A 1 330 ? 55.562 8.984 107.658 1.00 4.02 330 VAL A N 1
ATOM 2489 C CA . VAL A 1 330 ? 54.133 9.226 107.735 1.00 6.24 330 VAL A CA 1
ATOM 2490 C C . VAL A 1 330 ? 53.516 8.963 106.368 1.00 11.18 330 VAL A C 1
ATOM 2491 O O . VAL A 1 330 ? 52.465 8.327 106.275 1.00 13.21 330 VAL A O 1
ATOM 2495 N N . ALA A 1 331 ? 54.178 9.447 105.316 1.00 13.90 331 ALA A N 1
ATOM 2496 C CA . ALA A 1 331 ? 53.690 9.288 103.946 1.00 9.87 331 ALA A CA 1
ATOM 2497 C C . ALA A 1 331 ? 53.479 7.822 103.649 1.00 8.18 331 ALA A C 1
ATOM 2498 O O . ALA A 1 331 ? 52.396 7.420 103.260 1.00 10.21 331 ALA A O 1
ATOM 2500 N N . MET A 1 332 ? 54.499 7.014 103.907 1.00 8.14 332 MET A N 1
ATOM 2501 C CA . MET A 1 332 ? 54.424 5.586 103.646 1.00 7.25 332 MET A CA 1
ATOM 2502 C C . MET A 1 332 ? 53.246 4.933 104.373 1.00 7.18 332 MET A C 1
ATOM 2503 O O . MET A 1 332 ? 52.565 4.080 103.810 1.00 7.83 332 MET A O 1
ATOM 2508 N N . ARG A 1 333 ? 52.987 5.357 105.607 1.00 8.44 333 ARG A N 1
ATOM 2509 C CA . ARG A 1 333 ? 51.884 4.804 106.400 1.00 11.32 333 ARG A CA 1
ATOM 2510 C C . ARG A 1 333 ? 50.501 5.198 105.884 1.00 8.62 333 ARG A C 1
ATOM 2511 O O . ARG A 1 333 ? 49.661 4.342 105.613 1.00 8.44 333 ARG A O 1
ATOM 2519 N N . VAL A 1 334 ? 50.260 6.503 105.806 1.00 8.56 334 VAL A N 1
ATOM 2520 C CA . VAL A 1 334 ? 48.987 7.061 105.356 1.00 5.68 334 VAL A CA 1
ATOM 2521 C C . VAL A 1 334 ? 48.647 6.519 103.982 1.00 3.85 334 VAL A C 1
ATOM 2522 O O . VAL A 1 334 ? 47.515 6.136 103.695 1.00 8.35 334 VAL A O 1
ATOM 2526 N N . THR A 1 335 ? 49.670 6.476 103.154 1.00 5.05 335 THR A N 1
ATOM 2527 C CA . THR A 1 335 ? 49.605 5.988 101.799 1.00 3.40 335 THR A CA 1
ATOM 2528 C C . THR A 1 335 ? 49.097 4.540 101.728 1.00 4.52 335 THR A C 1
ATOM 2529 O O . THR A 1 335 ? 48.085 4.266 101.081 1.00 10.10 335 THR A O 1
ATOM 2533 N N . THR A 1 336 ? 49.755 3.637 102.452 1.00 4.80 336 THR A N 1
ATOM 2534 C CA . THR A 1 336 ? 49.384 2.224 102.497 1.00 5.07 336 THR A CA 1
ATOM 2535 C C . THR A 1 336 ? 47.978 2.026 103.065 1.00 4.77 336 THR A C 1
ATOM 2536 O O . THR A 1 336 ? 47.295 1.052 102.753 1.00 4.36 336 THR A O 1
ATOM 2540 N N . GLU A 1 337 ? 47.529 2.993 103.853 1.00 9.51 337 GLU A N 1
ATOM 2541 C CA . GLU A 1 337 ? 46.214 2.929 104.479 1.00 10.93 337 GLU A CA 1
ATOM 2542 C C . GLU A 1 337 ? 45.103 3.417 103.544 1.00 7.37 337 GLU A C 1
ATOM 2543 O O . GLU A 1 337 ? 44.035 2.809 103.471 1.00 8.03 337 GLU A O 1
ATOM 2549 N N . ALA A 1 338 ? 45.358 4.499 102.812 1.00 7.43 338 ALA A N 1
ATOM 2550 C CA . ALA A 1 338 ? 44.378 5.028 101.857 1.00 7.67 338 ALA A CA 1
ATOM 2551 C C . ALA A 1 338 ? 44.035 3.989 100.780 1.00 8.44 338 ALA A C 1
ATOM 2552 O O . ALA A 1 338 ? 42.876 3.866 100.367 1.00 9.78 338 ALA A O 1
ATOM 2554 N N . VAL A 1 339 ? 45.034 3.216 100.357 1.00 5.81 339 VAL A N 1
ATOM 2555 C CA . VAL A 1 339 ? 44.797 2.131 99.410 1.00 5.78 339 VAL A CA 1
ATOM 2556 C C . VAL A 1 339 ? 43.824 1.117 100.013 1.00 6.20 339 VAL A C 1
ATOM 2557 O O . VAL A 1 339 ? 42.949 0.598 99.316 1.00 6.93 339 VAL A O 1
ATOM 2561 N N . GLN A 1 340 ? 43.939 0.875 101.319 1.00 9.76 340 GLN A N 1
ATOM 2562 C CA . GLN A 1 340 ? 43.058 -0.073 102.002 1.00 6.40 340 GLN A CA 1
ATOM 2563 C C . GLN A 1 340 ? 41.616 0.397 102.025 1.00 7.23 340 GLN A C 1
ATOM 2564 O O . GLN A 1 340 ? 40.702 -0.392 101.810 1.00 9.20 340 GLN A O 1
ATOM 2570 N N . ILE A 1 341 ? 41.411 1.674 102.310 1.00 9.36 341 ILE A N 1
ATOM 2571 C CA . ILE A 1 341 ? 40.067 2.233 102.396 1.00 8.97 341 ILE A CA 1
ATOM 2572 C C . ILE A 1 341 ? 39.346 2.166 101.041 1.00 11.40 341 ILE A C 1
ATOM 2573 O O . ILE A 1 341 ? 38.127 2.020 100.982 1.00 12.47 341 ILE A O 1
ATOM 2578 N N . PHE A 1 342 ? 40.108 2.248 99.954 1.00 13.80 342 PHE A N 1
ATOM 2579 C CA . PHE A 1 342 ? 39.542 2.160 98.609 1.00 9.24 342 PHE A CA 1
ATOM 2580 C C . PHE A 1 342 ? 39.191 0.728 98.218 1.00 8.71 342 PHE A C 1
ATOM 2581 O O . PHE A 1 342 ? 38.479 0.505 97.241 1.00 11.70 342 PHE A O 1
ATOM 2589 N N . GLY A 1 343 ? 39.699 -0.241 98.972 1.00 9.43 343 GLY A N 1
ATOM 2590 C CA . GLY A 1 343 ? 39.424 -1.638 98.677 1.00 12.11 343 GLY A CA 1
ATOM 2591 C C . GLY A 1 343 ? 39.989 -2.084 97.339 1.00 12.64 343 GLY A C 1
ATOM 2592 O O . GLY A 1 343 ? 41.095 -1.684 96.954 1.00 12.72 343 GLY A O 1
ATOM 2593 N N . GLY A 1 344 ? 39.222 -2.900 96.620 1.00 10.66 344 GLY A N 1
ATOM 2594 C CA . GLY A 1 344 ? 39.655 -3.384 95.320 1.00 8.83 344 GLY A CA 1
ATOM 2595 C C . GLY A 1 344 ? 39.987 -2.281 94.332 1.00 6.22 344 GLY A C 1
ATOM 2596 O O . GLY A 1 344 ? 40.824 -2.466 93.456 1.00 7.24 344 GLY A O 1
ATOM 2597 N N . TYR A 1 345 ? 39.361 -1.119 94.491 1.00 7.48 345 TYR A N 1
ATOM 2598 C CA . TYR A 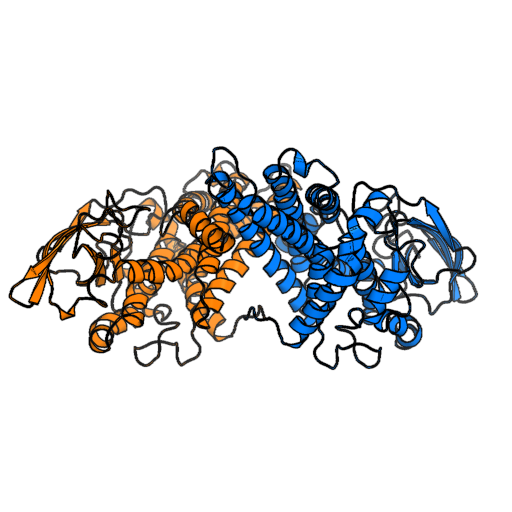1 345 ? 39.573 0.004 93.580 1.00 9.09 345 TYR A CA 1
ATOM 2599 C C . TYR A 1 345 ? 40.892 0.717 93.832 1.00 11.42 345 TYR A C 1
ATOM 2600 O O . TYR A 1 345 ? 41.460 1.315 92.921 1.00 14.94 345 TYR A O 1
ATOM 2609 N N . GLY A 1 346 ? 41.386 0.636 95.064 1.00 12.30 346 GLY A N 1
ATOM 2610 C CA . GLY A 1 346 ? 42.645 1.275 95.398 1.00 11.49 346 GLY A CA 1
ATOM 2611 C C . GLY A 1 346 ? 43.824 0.582 94.750 1.00 11.03 346 GLY A C 1
ATOM 2612 O O . GLY A 1 346 ? 44.901 1.162 94.613 1.00 11.66 346 GLY A O 1
ATOM 2613 N N . TYR A 1 347 ? 43.609 -0.664 94.342 1.00 7.00 347 TYR A N 1
ATOM 2614 C CA . TYR A 1 347 ? 44.642 -1.453 93.696 1.00 6.16 347 TYR A CA 1
ATOM 2615 C C . TYR A 1 347 ? 44.652 -1.246 92.175 1.00 7.90 347 TYR A C 1
ATOM 2616 O O . TYR A 1 347 ? 45.451 -1.855 91.458 1.00 7.29 347 TYR A O 1
ATOM 2625 N N . SER A 1 348 ? 43.748 -0.405 91.685 1.00 5.67 348 SER A N 1
ATOM 2626 C CA . SER A 1 348 ? 43.617 -0.165 90.264 1.00 4.22 348 SER A CA 1
ATOM 2627 C C . SER A 1 348 ? 44.340 1.124 89.946 1.00 4.47 348 SER A C 1
ATOM 2628 O O . SER A 1 348 ? 44.170 2.121 90.641 1.00 7.81 348 SER A O 1
ATOM 2631 N N . GLU A 1 349 ? 45.119 1.123 88.874 1.00 5.06 349 GLU A N 1
ATOM 2632 C CA . GLU A 1 349 ? 45.839 2.318 88.482 1.00 6.91 349 GLU A CA 1
ATOM 2633 C C . GLU A 1 349 ? 44.940 3.364 87.824 1.00 9.30 349 GLU A C 1
ATOM 2634 O O . GLU A 1 349 ? 45.439 4.374 87.328 1.00 11.02 349 GLU A O 1
ATOM 2640 N N . GLU A 1 350 ? 43.630 3.106 87.791 1.00 11.90 350 GLU A N 1
ATOM 2641 C CA . GLU A 1 350 ? 42.657 4.103 87.336 1.00 18.10 350 GLU A CA 1
ATOM 2642 C C . GLU A 1 350 ? 42.558 5.147 88.432 1.00 18.00 350 GLU A C 1
ATOM 2643 O O . GLU A 1 350 ? 42.490 6.355 88.169 1.00 17.36 350 GLU A O 1
ATOM 2649 N N . TYR A 1 351 ? 42.487 4.657 89.665 1.00 13.78 351 TYR A N 1
ATOM 2650 C CA . TYR A 1 351 ? 42.372 5.516 90.821 1.00 10.44 351 TYR A CA 1
ATOM 2651 C C . TYR A 1 351 ? 43.753 6.006 91.214 1.00 9.28 351 TYR A C 1
ATOM 2652 O O . TYR A 1 351 ? 44.760 5.392 90.863 1.00 7.37 351 TYR A O 1
ATOM 2661 N N . PRO A 1 352 ? 43.817 7.122 91.952 1.00 9.88 352 PRO A N 1
ATOM 2662 C CA . PRO A 1 352 ? 45.092 7.783 92.248 1.00 11.98 352 PRO A CA 1
ATOM 2663 C C . PRO A 1 352 ? 45.856 7.202 93.430 1.00 12.47 352 PRO A C 1
ATOM 2664 O O . PRO A 1 352 ? 47.060 7.425 93.578 1.00 14.14 352 PRO A O 1
ATOM 2668 N N . VAL A 1 353 ? 45.154 6.436 94.254 1.00 12.67 353 VAL A N 1
ATOM 2669 C CA . VAL A 1 353 ? 45.677 5.980 95.535 1.00 11.56 353 VAL A CA 1
ATOM 2670 C C . VAL A 1 353 ? 46.882 5.027 95.493 1.00 9.45 353 VAL A C 1
ATOM 2671 O O . VAL A 1 353 ? 47.737 5.081 96.373 1.00 10.96 353 VAL A O 1
ATOM 2675 N N . ALA A 1 354 ? 46.976 4.195 94.461 1.00 8.89 354 ALA A N 1
ATOM 2676 C CA . ALA A 1 354 ? 48.124 3.306 94.289 1.00 6.88 354 ALA A CA 1
ATOM 2677 C C . ALA A 1 354 ? 49.378 4.100 93.918 1.00 9.23 354 ALA A C 1
ATOM 2678 O O . ALA A 1 354 ? 50.473 3.807 94.399 1.00 9.63 354 ALA A O 1
ATOM 2680 N N . ARG A 1 355 ? 49.217 5.120 93.076 1.00 8.61 355 ARG A N 1
ATOM 2681 C CA . ARG A 1 355 ? 50.340 5.968 92.685 1.00 6.76 355 ARG A CA 1
ATOM 2682 C C . ARG A 1 355 ? 50.959 6.634 93.907 1.00 5.45 355 ARG A C 1
ATOM 2683 O O . ARG A 1 355 ? 52.180 6.717 94.038 1.00 5.38 355 ARG A O 1
ATOM 2691 N N . HIS A 1 356 ? 50.104 7.112 94.800 1.00 4.01 356 HIS A N 1
ATOM 2692 C CA . HIS A 1 356 ? 50.563 7.758 96.019 1.00 4.04 356 HIS A CA 1
ATOM 2693 C C . HIS A 1 356 ? 51.398 6.814 96.873 1.00 4.46 356 HIS A C 1
ATOM 2694 O O . HIS A 1 356 ? 52.371 7.230 97.497 1.00 6.72 356 HIS A O 1
ATOM 2701 N N . MET A 1 357 ? 51.044 5.533 96.862 1.00 5.10 357 MET A N 1
ATOM 2702 C CA . MET A 1 357 ? 51.803 4.542 97.599 1.00 4.59 357 MET A CA 1
ATOM 2703 C C . MET A 1 357 ? 53.134 4.269 96.937 1.00 5.10 357 MET A C 1
ATOM 2704 O O . MET A 1 357 ? 54.157 4.141 97.613 1.00 5.94 357 MET A O 1
ATOM 2709 N N . ARG A 1 358 ? 53.118 4.170 95.615 1.00 4.58 358 ARG A N 1
ATOM 2710 C CA . ARG A 1 358 ? 54.342 3.948 94.865 1.00 4.15 358 ARG A CA 1
ATOM 2711 C C . ARG A 1 358 ? 55.279 5.130 95.070 1.00 5.64 358 ARG A C 1
ATOM 2712 O O . ARG A 1 358 ? 56.458 4.948 95.364 1.00 8.24 358 ARG A O 1
ATOM 2720 N N . ASP A 1 359 ? 54.734 6.338 94.989 1.00 5.59 359 ASP A N 1
ATOM 2721 C CA . ASP A 1 359 ? 55.514 7.562 95.191 1.00 7.94 359 ASP A CA 1
ATOM 2722 C C . ASP A 1 359 ? 56.085 7.699 96.607 1.00 6.81 359 ASP A C 1
ATOM 2723 O O . ASP A 1 359 ? 57.234 8.107 96.786 1.00 7.86 359 ASP A O 1
ATOM 2728 N N . ALA A 1 360 ? 55.281 7.361 97.608 1.00 7.07 360 ALA A N 1
ATOM 2729 C CA . ALA A 1 360 ? 55.686 7.496 99.005 1.00 7.29 360 ALA A CA 1
ATOM 2730 C C . ALA A 1 360 ? 56.996 6.788 99.386 1.00 7.97 360 ALA A C 1
ATOM 2731 O O . ALA A 1 360 ? 57.759 7.303 100.203 1.00 9.67 360 ALA A O 1
ATOM 2733 N N . LYS A 1 361 ? 57.271 5.630 98.786 1.00 4.98 361 LYS A N 1
ATOM 2734 C CA . LYS A 1 361 ? 58.449 4.841 99.153 1.00 4.97 361 LYS A CA 1
ATOM 2735 C C . LYS A 1 361 ? 59.775 5.520 98.855 1.00 5.39 361 LYS A C 1
ATOM 2736 O O . LYS A 1 361 ? 60.769 5.291 99.550 1.00 9.83 361 LYS A O 1
ATOM 2742 N N . ILE A 1 362 ? 59.812 6.355 97.826 1.00 4.25 362 ILE A N 1
ATOM 2743 C CA . ILE A 1 362 ? 61.072 6.987 97.468 1.00 5.61 362 ILE A CA 1
ATOM 2744 C C . ILE A 1 362 ? 61.481 8.068 98.463 1.00 5.23 362 ILE A C 1
ATOM 2745 O O . ILE A 1 362 ? 62.672 8.284 98.691 1.00 7.75 362 ILE A O 1
ATOM 2750 N N . THR A 1 363 ? 60.501 8.692 99.108 1.00 6.25 363 THR A N 1
ATOM 2751 C CA . THR A 1 363 ? 60.791 9.752 100.071 1.00 5.20 363 THR A CA 1
ATOM 2752 C C . THR A 1 363 ? 61.599 9.230 101.268 1.00 4.58 363 THR A C 1
ATOM 2753 O O . THR A 1 363 ? 62.233 9.998 101.985 1.00 9.20 363 THR A O 1
ATOM 2757 N N . GLN A 1 364 ? 61.594 7.916 101.463 1.00 4.62 364 GLN A N 1
ATOM 2758 C CA . GLN A 1 364 ? 62.352 7.307 102.549 1.00 4.91 364 GLN A CA 1
ATOM 2759 C C . GLN A 1 364 ? 63.808 7.062 102.160 1.00 6.08 364 GLN A C 1
ATOM 2760 O O . GLN A 1 364 ? 64.671 6.931 103.035 1.00 11.71 364 GLN A O 1
ATOM 2766 N N . ILE A 1 365 ? 64.079 6.998 100.857 1.00 4.43 365 ILE A N 1
ATOM 2767 C CA . ILE A 1 365 ? 65.404 6.630 100.370 1.00 6.26 365 ILE A CA 1
ATOM 2768 C C . ILE A 1 365 ? 66.273 7.773 99.828 1.00 8.65 365 ILE A C 1
ATOM 2769 O O . ILE A 1 365 ? 67.443 7.884 100.204 1.00 8.73 365 ILE A O 1
ATOM 2774 N N . TYR A 1 366 ? 65.741 8.609 98.942 1.00 4.91 366 TYR A N 1
ATOM 2775 C CA . TYR A 1 366 ? 66.599 9.630 98.358 1.00 5.78 366 TYR A CA 1
ATOM 2776 C C . TYR A 1 366 ? 66.864 10.873 99.193 1.00 6.29 366 TYR A C 1
ATOM 2777 O O . TYR A 1 366 ? 66.096 11.207 100.083 1.00 8.63 366 TYR A O 1
ATOM 2786 N N . GLU A 1 367 ? 67.974 11.539 98.885 1.00 7.88 367 GLU A N 1
ATOM 2787 C CA . GLU A 1 367 ? 68.475 12.696 99.633 1.00 9.11 367 GLU A CA 1
ATOM 2788 C C . GLU A 1 367 ? 68.878 12.296 101.051 1.00 10.27 367 GLU A C 1
ATOM 2789 O O . GLU A 1 367 ? 68.916 13.123 101.961 1.00 11.03 367 GLU A O 1
ATOM 2795 N N . GLY A 1 368 ? 69.251 11.027 101.199 1.00 10.10 368 GLY A N 1
ATOM 2796 C CA . GLY A 1 368 ? 69.665 10.512 102.486 1.00 11.96 368 GLY A CA 1
ATOM 2797 C C . GLY A 1 368 ? 68.588 9.608 103.038 1.00 13.08 368 GLY A C 1
ATOM 2798 O O . GLY A 1 368 ? 67.523 10.085 103.442 1.00 15.17 368 GLY A O 1
ATOM 2799 N N . THR A 1 369 ? 68.844 8.300 103.022 1.00 11.40 369 THR A N 1
ATOM 2800 C CA . THR A 1 369 ? 67.885 7.329 103.539 1.00 7.64 369 THR A CA 1
ATOM 2801 C C . THR A 1 369 ? 67.526 7.716 104.963 1.00 8.31 369 THR A C 1
ATOM 2802 O O . THR A 1 369 ? 68.338 8.318 105.666 1.00 4.76 369 THR A O 1
ATOM 2806 N N . ASN A 1 370 ? 66.311 7.379 105.386 1.00 8.27 370 ASN A N 1
ATOM 2807 C CA . ASN A 1 370 ? 65.870 7.653 106.747 1.00 7.89 370 ASN A CA 1
ATOM 2808 C C . ASN A 1 370 ? 66.886 7.201 107.803 1.00 11.48 370 ASN A C 1
ATOM 2809 O O . ASN A 1 370 ? 67.023 7.837 108.849 1.00 14.62 370 ASN A O 1
ATOM 2814 N N . GLU A 1 371 ? 67.623 6.130 107.513 1.00 10.49 371 GLU A N 1
ATOM 2815 C CA . GLU A 1 371 ? 68.664 5.641 108.419 1.00 9.85 371 GLU A CA 1
ATOM 2816 C C . GLU A 1 371 ? 69.798 6.646 108.592 1.00 9.11 371 GLU A C 1
ATOM 2817 O O . GLU A 1 371 ? 70.418 6.716 109.651 1.00 9.15 371 GLU A O 1
ATOM 2823 N N . VAL A 1 372 ? 70.080 7.412 107.544 1.00 8.89 372 VAL A N 1
ATOM 2824 C CA . VAL A 1 372 ? 71.074 8.469 107.635 1.00 6.42 372 VAL A CA 1
ATOM 2825 C C . VAL A 1 372 ? 70.544 9.582 108.536 1.00 7.40 372 VAL A C 1
ATOM 2826 O O . VAL A 1 372 ? 71.278 10.114 109.362 1.00 4.84 372 VAL A O 1
ATOM 2830 N N . GLN A 1 373 ? 69.255 9.884 108.420 1.00 8.78 373 GLN A N 1
ATOM 2831 C CA . GLN A 1 373 ? 68.642 10.932 109.235 1.00 10.66 373 GLN A CA 1
ATOM 2832 C C . GLN A 1 373 ? 68.749 10.550 110.711 1.00 10.96 373 GLN A C 1
ATOM 2833 O O . GLN A 1 373 ? 69.001 11.392 111.569 1.00 11.91 373 GLN A O 1
ATOM 2839 N N . LEU A 1 374 ? 68.596 9.259 110.983 1.00 12.87 374 LEU A N 1
ATOM 2840 C CA . LEU A 1 374 ? 68.761 8.709 112.321 1.00 11.45 374 LEU A CA 1
ATOM 2841 C C . LEU A 1 374 ? 70.222 8.837 112.774 1.00 14.12 374 LEU A C 1
ATOM 2842 O O . LEU A 1 374 ? 70.498 9.145 113.936 1.00 16.31 374 LEU A O 1
ATOM 2847 N N . MET A 1 375 ? 71.154 8.595 111.858 1.00 14.14 375 MET A N 1
ATOM 2848 C CA . MET A 1 375 ? 72.573 8.749 112.150 1.00 11.55 375 MET A CA 1
ATOM 2849 C C . MET A 1 375 ? 72.893 10.197 112.501 1.00 13.22 375 MET A C 1
ATOM 2850 O O . MET A 1 375 ? 73.594 10.467 113.479 1.00 19.58 375 MET A O 1
ATOM 2855 N N . VAL A 1 376 ? 72.353 11.120 111.710 1.00 8.71 376 VAL A N 1
ATOM 2856 C CA . VAL A 1 376 ? 72.589 12.552 111.876 1.00 5.11 376 VAL A CA 1
ATOM 2857 C C . VAL A 1 376 ? 72.065 13.021 113.236 1.00 6.33 376 VAL A C 1
ATOM 2858 O O . VAL A 1 376 ? 72.814 13.582 114.045 1.00 6.72 376 VAL A O 1
ATOM 2862 N N . THR A 1 377 ? 70.790 12.742 113.493 1.00 6.11 377 THR A N 1
ATOM 2863 C CA . THR A 1 377 ? 70.109 13.140 114.725 1.00 7.59 377 THR A CA 1
ATOM 2864 C C . THR A 1 377 ? 70.718 12.546 116.006 1.00 6.39 377 THR A C 1
ATOM 2865 O O . THR A 1 377 ? 70.986 13.270 116.972 1.00 8.09 377 THR A O 1
ATOM 2869 N N . GLY A 1 378 ? 70.941 11.234 116.001 1.00 6.77 378 GLY A N 1
ATOM 2870 C CA . GLY A 1 378 ? 71.527 10.559 117.147 1.00 11.07 378 GLY A CA 1
ATOM 2871 C C . GLY A 1 378 ? 72.935 11.020 117.473 1.00 10.70 378 GLY A C 1
ATOM 2872 O O . GLY A 1 378 ? 73.312 11.100 118.644 1.00 16.53 378 GLY A O 1
ATOM 2873 N N . GLY A 1 379 ? 73.712 11.331 116.439 1.00 12.84 379 GLY A N 1
ATOM 2874 C CA . GLY A 1 379 ? 75.054 11.848 116.643 1.00 9.03 379 GLY A CA 1
ATOM 2875 C C . GLY A 1 379 ? 75.013 13.201 117.324 1.00 7.67 379 GLY A C 1
ATOM 2876 O O . GLY A 1 379 ? 75.785 13.464 118.239 1.00 13.95 379 GLY A O 1
ATOM 2877 N N . ALA A 1 380 ? 74.096 14.055 116.892 1.00 8.12 380 ALA A N 1
ATOM 2878 C CA . ALA A 1 380 ? 73.943 15.374 117.481 1.00 8.41 380 ALA A CA 1
ATOM 2879 C C . ALA A 1 380 ? 73.459 15.242 118.917 1.00 10.75 380 ALA A C 1
ATOM 2880 O O . ALA A 1 380 ? 73.753 16.076 119.768 1.00 11.88 380 ALA A O 1
ATOM 2882 N N . LEU A 1 381 ? 72.713 14.175 119.168 1.00 10.35 381 LEU A N 1
ATOM 2883 C CA . LEU A 1 381 ? 72.133 13.894 120.474 1.00 11.34 381 LEU A CA 1
ATOM 2884 C C . LEU A 1 381 ? 73.200 13.432 121.476 1.00 14.39 381 LEU A C 1
ATOM 2885 O O . LEU A 1 381 ? 73.097 13.698 122.676 1.00 13.39 381 LEU A O 1
ATOM 2890 N N . LEU A 1 382 ? 74.215 12.731 120.978 1.00 20.13 382 LEU A N 1
ATOM 2891 C CA . LEU A 1 382 ? 75.265 12.172 121.830 1.00 25.55 382 LEU A CA 1
ATOM 2892 C C . LEU A 1 382 ? 76.482 13.085 121.965 1.00 31.02 382 LEU A C 1
ATOM 2893 O O . LEU A 1 382 ? 77.518 12.672 122.496 1.00 31.14 382 LEU A O 1
ATOM 2898 N N . ARG A 1 383 ? 76.356 14.311 121.470 1.00 37.43 383 ARG A N 1
ATOM 2899 C CA . ARG A 1 383 ? 77.447 15.277 121.497 1.00 34.66 383 ARG A CA 1
ATOM 2900 C C . ARG A 1 383 ? 77.616 15.827 122.913 1.00 47.21 383 ARG A C 1
ATOM 2901 O O . ARG A 1 383 ? 76.692 16.515 123.394 1.00 50.48 383 ARG A O 1
ATOM 2910 N N . MET B 1 1 ? 54.934 32.685 110.397 1.00 12.39 1 MET B N 1
ATOM 2911 C CA . MET B 1 1 ? 55.409 31.466 111.108 1.00 13.91 1 MET B CA 1
ATOM 2912 C C . MET B 1 1 ? 56.652 31.805 111.904 1.00 14.28 1 MET B C 1
ATOM 2913 O O . MET B 1 1 ? 57.550 32.472 111.403 1.00 13.94 1 MET B O 1
ATOM 2918 N N . ASP B 1 2 ? 56.717 31.308 113.130 1.00 18.06 2 ASP B N 1
ATOM 2919 C CA . ASP B 1 2 ? 57.833 31.586 114.016 1.00 19.70 2 ASP B CA 1
ATOM 2920 C C . ASP B 1 2 ? 57.811 30.512 115.090 1.00 19.40 2 ASP B C 1
ATOM 2921 O O . ASP B 1 2 ? 56.745 30.137 115.575 1.00 22.64 2 ASP B O 1
ATOM 2926 N N . PHE B 1 3 ? 58.985 30.006 115.446 1.00 17.60 3 PHE B N 1
ATOM 2927 C CA . PHE B 1 3 ? 59.087 28.947 116.443 1.00 17.58 3 PHE B CA 1
ATOM 2928 C C . PHE B 1 3 ? 60.030 29.351 117.581 1.00 19.37 3 PHE B C 1
ATOM 2929 O O . PHE B 1 3 ? 60.508 28.508 118.343 1.00 18.20 3 PHE B O 1
ATOM 2937 N N . ASN B 1 4 ? 60.260 30.654 117.705 1.00 20.21 4 ASN B N 1
ATOM 2938 C CA . ASN B 1 4 ? 61.116 31.189 118.755 1.00 21.66 4 ASN B CA 1
ATOM 2939 C C . ASN B 1 4 ? 60.245 31.576 119.943 1.00 21.34 4 ASN B C 1
ATOM 2940 O O . ASN B 1 4 ? 59.152 32.118 119.765 1.00 24.03 4 ASN B O 1
ATOM 2945 N N . LEU B 1 5 ? 60.718 31.273 121.146 1.00 22.10 5 LEU B N 1
ATOM 2946 C CA . LEU B 1 5 ? 60.011 31.611 122.378 1.00 20.45 5 LEU B CA 1
ATOM 2947 C C . LEU B 1 5 ? 60.278 33.062 122.735 1.00 17.61 5 LEU B C 1
ATOM 2948 O O . LEU B 1 5 ? 61.356 33.582 122.450 1.00 17.13 5 LEU B O 1
ATOM 2953 N N . THR B 1 6 ? 59.298 33.715 123.348 1.00 15.28 6 THR B N 1
ATOM 2954 C CA . THR B 1 6 ? 59.484 35.077 123.830 1.00 17.58 6 THR B CA 1
ATOM 2955 C C . THR B 1 6 ? 60.311 34.990 125.112 1.00 21.63 6 THR B C 1
ATOM 2956 O O . THR B 1 6 ? 60.391 33.920 125.724 1.00 23.27 6 THR B O 1
ATOM 2960 N N . ASP B 1 7 ? 60.911 36.097 125.539 1.00 23.40 7 ASP B N 1
ATOM 2961 C CA . ASP B 1 7 ? 61.701 36.057 126.766 1.00 25.33 7 ASP B CA 1
ATOM 2962 C C . ASP B 1 7 ? 60.801 35.720 127.953 1.00 19.99 7 ASP B C 1
ATOM 2963 O O . ASP B 1 7 ? 61.173 34.934 128.813 1.00 20.86 7 ASP B O 1
ATOM 2968 N N . ILE B 1 8 ? 59.583 36.250 127.939 1.00 19.98 8 ILE B N 1
ATOM 2969 C CA . ILE B 1 8 ? 58.609 36.012 129.004 1.00 20.66 8 ILE B CA 1
ATOM 2970 C C . ILE B 1 8 ? 58.308 34.522 129.162 1.00 21.34 8 ILE B C 1
ATOM 2971 O O . ILE B 1 8 ? 58.198 34.012 130.284 1.00 18.72 8 ILE B O 1
ATOM 2976 N N . GLN B 1 9 ? 58.168 33.834 128.031 1.00 22.88 9 GLN B N 1
ATOM 2977 C CA . GLN B 1 9 ? 57.920 32.397 128.024 1.00 19.90 9 GLN B CA 1
ATOM 2978 C C . GLN B 1 9 ? 59.117 31.693 128.640 1.00 20.43 9 GLN B C 1
ATOM 2979 O O . GLN B 1 9 ? 58.969 30.760 129.436 1.00 18.27 9 GLN B O 1
ATOM 2985 N N . GLN B 1 10 ? 60.303 32.188 128.302 1.00 20.11 10 GLN B N 1
ATOM 2986 C CA . GLN B 1 10 ? 61.541 31.642 128.832 1.00 24.33 10 GLN B CA 1
ATOM 2987 C C . GLN B 1 10 ? 61.668 31.875 130.338 1.00 25.10 10 GLN B C 1
ATOM 2988 O O . GLN B 1 10 ? 62.257 31.059 131.048 1.00 25.72 10 GLN B O 1
ATOM 2994 N N . ASP B 1 11 ? 61.099 32.975 130.823 1.00 24.70 11 ASP B N 1
ATOM 2995 C CA . ASP B 1 11 ? 61.074 33.247 132.254 1.00 24.10 11 ASP B CA 1
ATOM 2996 C C . ASP B 1 11 ? 60.292 32.159 132.987 1.00 22.88 11 ASP B C 1
ATOM 2997 O O . ASP B 1 11 ? 60.801 31.546 133.928 1.00 24.94 11 ASP B O 1
ATOM 3002 N N . PHE B 1 12 ? 59.072 31.894 132.532 1.00 18.93 12 PHE B N 1
ATOM 3003 C CA . PHE B 1 12 ? 58.231 30.875 133.149 1.00 17.94 12 PHE B CA 1
ATOM 3004 C C . PHE B 1 12 ? 58.820 29.476 133.029 1.00 20.35 12 PHE B C 1
ATOM 3005 O O . PHE B 1 12 ? 58.605 28.623 133.892 1.00 18.83 12 PHE B O 1
ATOM 3013 N N . LEU B 1 13 ? 59.561 29.249 131.951 1.00 21.65 13 LEU B N 1
ATOM 3014 C CA . LEU B 1 13 ? 60.229 27.975 131.721 1.00 23.46 13 LEU B CA 1
ATOM 3015 C C . LEU B 1 13 ? 61.316 27.788 132.779 1.00 24.46 13 LEU B C 1
ATOM 3016 O O . LEU B 1 13 ? 61.289 26.832 133.559 1.00 24.58 13 LEU B O 1
ATOM 3021 N N . LYS B 1 14 ? 62.243 28.741 132.821 1.00 24.44 14 LYS B N 1
ATOM 3022 C CA . LYS B 1 14 ? 63.365 28.731 133.756 1.00 24.18 14 LYS B CA 1
ATOM 3023 C C . LYS B 1 14 ? 62.861 28.651 135.198 1.00 21.64 14 LYS B C 1
ATOM 3024 O O . LYS B 1 14 ? 63.445 27.964 136.034 1.00 22.38 14 LYS B O 1
ATOM 3030 N N . LEU B 1 15 ? 61.747 29.328 135.452 1.00 19.33 15 LEU B N 1
ATOM 3031 C CA . LEU B 1 15 ? 61.101 29.372 136.759 1.00 19.77 15 LEU B CA 1
ATOM 3032 C C . LEU B 1 15 ? 60.820 27.963 137.280 1.00 17.12 15 LEU B C 1
ATOM 3033 O O . LEU B 1 15 ? 61.366 27.544 138.302 1.00 19.30 15 LEU B O 1
ATOM 3038 N N . ALA B 1 16 ? 59.976 27.229 136.562 1.00 13.50 16 ALA B N 1
ATOM 3039 C CA . ALA B 1 16 ? 59.632 25.869 136.945 1.00 9.16 16 ALA B CA 1
ATOM 3040 C C . ALA B 1 16 ? 60.854 24.957 136.941 1.00 8.35 16 ALA B C 1
ATOM 3041 O O . ALA B 1 16 ? 60.930 24.028 137.732 1.00 12.45 16 ALA B O 1
ATOM 3043 N N . HIS B 1 17 ? 61.811 25.222 136.057 1.00 8.64 17 HIS B N 1
ATOM 3044 C CA . HIS B 1 17 ? 63.016 24.399 135.964 1.00 9.41 17 HIS B CA 1
ATOM 3045 C C . HIS B 1 17 ? 63.800 24.430 137.265 1.00 11.49 17 HIS B C 1
ATOM 3046 O O . HIS B 1 17 ? 64.155 23.384 137.807 1.00 5.72 17 HIS B O 1
ATOM 3053 N N . ASP B 1 18 ? 64.099 25.635 137.739 1.00 14.83 18 ASP B N 1
ATOM 3054 C CA . ASP B 1 18 ? 64.851 25.803 138.971 1.00 18.77 18 ASP B CA 1
ATOM 3055 C C . ASP B 1 18 ? 64.139 25.114 140.132 1.00 18.60 18 ASP B C 1
ATOM 3056 O O . ASP B 1 18 ? 64.757 24.363 140.884 1.00 18.29 18 ASP B O 1
ATOM 3061 N N . PHE B 1 19 ? 62.833 25.332 140.239 1.00 17.83 19 PHE B N 1
ATOM 3062 C CA . PHE B 1 19 ? 62.024 24.691 141.270 1.00 19.59 19 PHE B CA 1
ATOM 3063 C C . PHE B 1 19 ? 62.117 23.169 141.129 1.00 20.13 19 PHE B C 1
ATOM 3064 O O . PHE B 1 19 ? 62.401 22.460 142.094 1.00 19.30 19 PHE B O 1
ATOM 3072 N N . GLY B 1 20 ? 61.910 22.680 139.911 1.00 18.96 20 GLY B N 1
ATOM 3073 C CA . GLY B 1 20 ? 61.923 21.251 139.665 1.00 16.57 20 GLY B CA 1
ATOM 3074 C C . GLY B 1 20 ? 63.252 20.624 140.015 1.00 18.11 20 GLY B C 1
ATOM 3075 O O . GLY B 1 20 ? 63.308 19.480 140.462 1.00 15.10 20 GLY B O 1
ATOM 3076 N N . GLU B 1 21 ? 64.318 21.394 139.836 1.00 22.77 21 GLU B N 1
ATOM 3077 C CA . GLU B 1 21 ? 65.670 20.935 140.105 1.00 25.48 21 GLU B CA 1
ATOM 3078 C C . GLU B 1 21 ? 65.978 20.922 141.606 1.00 27.14 21 GLU B C 1
ATOM 3079 O O . GLU B 1 21 ? 66.460 19.918 142.136 1.00 27.10 21 GLU B O 1
ATOM 3085 N N . LYS B 1 22 ? 65.670 22.017 142.295 1.00 26.02 22 LYS B N 1
ATOM 3086 C CA . LYS B 1 22 ? 65.997 22.133 143.716 1.00 28.78 22 LYS B CA 1
ATOM 3087 C C . LYS B 1 22 ? 64.994 21.517 144.696 1.00 27.03 22 LYS B C 1
ATOM 3088 O O . LYS B 1 22 ? 65.377 21.070 145.776 1.00 29.89 22 LYS B O 1
ATOM 3094 N N . LYS B 1 23 ? 63.719 21.495 144.329 1.00 26.18 23 LYS B N 1
ATOM 3095 C CA . LYS B 1 23 ? 62.685 21.008 145.237 1.00 21.89 23 LYS B CA 1
ATOM 3096 C C . LYS B 1 23 ? 62.101 19.660 144.843 1.00 21.14 23 LYS B C 1
ATOM 3097 O O . LYS B 1 23 ? 61.945 18.775 145.684 1.00 24.47 23 LYS B O 1
ATOM 3103 N N . LEU B 1 24 ? 61.779 19.496 143.565 1.00 20.68 24 LEU B N 1
ATOM 3104 C CA . LEU B 1 24 ? 61.119 18.278 143.111 1.00 16.18 24 LEU B CA 1
ATOM 3105 C C . LEU B 1 24 ? 62.058 17.094 142.935 1.00 15.93 24 LEU B C 1
ATOM 3106 O O . LEU B 1 24 ? 61.765 15.987 143.393 1.00 16.97 24 LEU B O 1
ATOM 3111 N N . ALA B 1 25 ? 63.188 17.332 142.281 1.00 13.38 25 ALA B N 1
ATOM 3112 C CA . ALA B 1 25 ? 64.135 16.268 141.957 1.00 15.50 25 ALA B CA 1
ATOM 3113 C C . ALA B 1 25 ? 64.600 15.395 143.130 1.00 14.67 25 ALA B C 1
ATOM 3114 O O . ALA B 1 25 ? 64.596 14.168 143.027 1.00 15.68 25 ALA B O 1
ATOM 3116 N N . PRO B 1 26 ? 64.991 16.007 144.262 1.00 13.83 26 PRO B N 1
ATOM 3117 C CA . PRO B 1 26 ? 65.510 15.204 145.373 1.00 15.55 26 PRO B CA 1
ATOM 3118 C C . PRO B 1 26 ? 64.494 14.246 145.997 1.00 15.76 26 PRO B C 1
ATOM 3119 O O . PRO B 1 26 ? 64.791 13.076 146.216 1.00 20.48 26 PRO B O 1
ATOM 3123 N N . THR B 1 27 ? 63.287 14.732 146.251 1.00 14.70 27 THR B N 1
ATOM 3124 C CA . THR B 1 27 ? 62.318 13.955 147.008 1.00 16.73 27 THR B CA 1
ATOM 3125 C C . THR B 1 27 ? 61.345 13.084 146.213 1.00 15.81 27 THR B C 1
ATOM 3126 O O . THR B 1 27 ? 60.658 12.235 146.790 1.00 15.97 27 THR B O 1
ATOM 3130 N N . VAL B 1 28 ? 61.311 13.263 144.896 1.00 12.63 28 VAL B N 1
ATOM 3131 C CA . VAL B 1 28 ? 60.360 12.554 144.038 1.00 12.73 28 VAL B CA 1
ATOM 3132 C C . VAL B 1 28 ? 60.327 11.030 144.211 1.00 11.08 28 VAL B C 1
ATOM 3133 O O . VAL B 1 28 ? 59.248 10.430 144.277 1.00 5.86 28 VAL B O 1
ATOM 3137 N N . THR B 1 29 ? 61.496 10.407 144.312 1.00 13.45 29 THR B N 1
ATOM 3138 C CA . THR B 1 29 ? 61.569 8.954 144.422 1.00 18.25 29 THR B CA 1
ATOM 3139 C C . THR B 1 29 ? 60.941 8.484 145.728 1.00 19.97 29 THR B C 1
ATOM 3140 O O . THR B 1 29 ? 60.196 7.502 145.749 1.00 22.54 29 THR B O 1
ATOM 3144 N N . GLU B 1 30 ? 61.223 9.201 146.812 1.00 20.85 30 GLU B N 1
ATOM 3145 C CA . GLU B 1 30 ? 60.652 8.880 148.114 1.00 20.75 30 GLU B CA 1
ATOM 3146 C C . GLU B 1 30 ? 59.145 9.042 147.997 1.00 17.42 30 GLU B C 1
ATOM 3147 O O . GLU B 1 30 ? 58.393 8.076 148.143 1.00 19.36 30 GLU B O 1
ATOM 3153 N N . ARG B 1 31 ? 58.724 10.258 147.660 1.00 10.28 31 ARG B N 1
ATOM 3154 C CA . ARG B 1 31 ? 57.313 10.595 147.585 1.00 9.29 31 ARG B CA 1
ATOM 3155 C C . ARG B 1 31 ? 56.509 9.671 146.686 1.00 11.34 31 ARG B C 1
ATOM 3156 O O . ARG B 1 31 ? 55.385 9.297 147.029 1.00 11.26 31 ARG B O 1
ATOM 3164 N N . ASP B 1 32 ? 57.087 9.262 145.562 1.00 10.98 32 ASP B N 1
ATOM 3165 C CA . ASP B 1 32 ? 56.397 8.340 144.665 1.00 12.76 32 ASP B CA 1
ATOM 3166 C C . ASP B 1 32 ? 56.282 6.944 145.283 1.00 12.95 32 ASP B C 1
ATOM 3167 O O . ASP B 1 32 ? 55.247 6.283 145.153 1.00 14.37 32 ASP B O 1
ATOM 3172 N N . HIS B 1 33 ? 57.341 6.498 145.954 1.00 16.23 33 HIS B N 1
ATOM 3173 C CA . HIS B 1 33 ? 57.340 5.183 146.596 1.00 18.63 33 HIS B CA 1
ATOM 3174 C C . HIS B 1 33 ? 56.268 5.091 147.665 1.00 20.03 33 HIS B C 1
ATOM 3175 O O . HIS B 1 33 ? 55.589 4.073 147.782 1.00 19.65 33 HIS B O 1
ATOM 3182 N N . LYS B 1 34 ? 56.140 6.157 148.453 1.00 22.39 34 LYS B N 1
ATOM 3183 C CA . LYS B 1 34 ? 55.216 6.183 149.582 1.00 21.39 34 LYS B CA 1
ATOM 3184 C C . LYS B 1 34 ? 53.843 6.734 149.228 1.00 21.05 34 LYS B C 1
ATOM 3185 O O . LYS B 1 34 ? 52.909 6.621 150.019 1.00 22.69 34 LYS B O 1
ATOM 3191 N N . GLY B 1 35 ? 53.731 7.344 148.051 1.00 21.77 35 GLY B N 1
ATOM 3192 C CA . GLY B 1 35 ? 52.460 7.887 147.603 1.00 18.74 35 GLY B CA 1
ATOM 3193 C C . GLY B 1 35 ? 52.098 9.170 148.319 1.00 18.93 35 GLY B C 1
ATOM 3194 O O . GLY B 1 35 ? 50.920 9.493 148.477 1.00 19.10 35 GLY B O 1
ATOM 3195 N N . ILE B 1 36 ? 53.119 9.918 148.723 1.00 21.47 36 ILE B N 1
ATOM 3196 C CA . ILE B 1 36 ? 52.940 11.140 149.500 1.00 20.30 36 ILE B CA 1
ATOM 3197 C C . ILE B 1 36 ? 52.557 12.365 148.672 1.00 18.53 36 ILE B C 1
ATOM 3198 O O . ILE B 1 36 ? 53.281 12.768 147.757 1.00 16.59 36 ILE B O 1
ATOM 3203 N N . TYR B 1 37 ? 51.425 12.964 149.026 1.00 18.15 37 TYR B N 1
ATOM 3204 C CA . TYR B 1 37 ? 51.036 14.248 148.473 1.00 16.24 37 TYR B CA 1
ATOM 3205 C C . TYR B 1 37 ? 51.561 15.304 149.448 1.00 17.18 37 TYR B C 1
ATOM 3206 O O . TYR B 1 37 ? 51.020 15.490 150.538 1.00 18.45 37 TYR B O 1
ATOM 3215 N N . ASP B 1 38 ? 52.630 15.978 149.045 1.00 17.75 38 ASP B N 1
ATOM 3216 C CA . ASP B 1 38 ? 53.314 16.951 149.880 1.00 15.18 38 ASP B CA 1
ATOM 3217 C C . ASP B 1 38 ? 52.688 18.338 149.686 1.00 15.09 38 ASP B C 1
ATOM 3218 O O . ASP B 1 38 ? 53.045 19.070 148.763 1.00 17.07 38 ASP B O 1
ATOM 3223 N N . LYS B 1 39 ? 51.766 18.695 150.575 1.00 13.98 39 LYS B N 1
ATOM 3224 C CA . LYS B 1 39 ? 51.085 19.989 150.541 1.00 13.54 39 LYS B CA 1
ATOM 3225 C C . LYS B 1 39 ? 52.034 21.179 150.524 1.00 14.73 39 LYS B C 1
ATOM 3226 O O . LYS B 1 39 ? 51.677 22.257 150.050 1.00 14.58 39 LYS B O 1
ATOM 3232 N N . GLU B 1 40 ? 53.226 20.997 151.084 1.00 17.00 40 GLU B N 1
ATOM 3233 C CA . GLU B 1 40 ? 54.184 22.091 151.208 1.00 18.82 40 GLU B CA 1
ATOM 3234 C C . GLU B 1 40 ? 54.843 22.423 149.874 1.00 17.82 40 GLU B C 1
ATOM 3235 O O . GLU B 1 40 ? 55.069 23.594 149.571 1.00 20.05 40 GLU B O 1
ATOM 3241 N N . LEU B 1 41 ? 55.120 21.399 149.068 1.00 16.53 41 LEU B N 1
ATOM 3242 C CA . LEU B 1 41 ? 55.666 21.611 147.730 1.00 14.55 41 LEU B CA 1
ATOM 3243 C C . LEU B 1 41 ? 54.645 22.358 146.896 1.00 14.78 41 LEU B C 1
ATOM 3244 O O . LEU B 1 41 ? 54.981 23.318 146.205 1.00 12.92 41 LEU B O 1
ATOM 3249 N N . ILE B 1 42 ? 53.392 21.917 146.987 1.00 12.58 42 ILE B N 1
ATOM 3250 C CA . ILE B 1 42 ? 52.295 22.529 146.253 1.00 11.10 42 ILE B CA 1
ATOM 3251 C C . ILE B 1 42 ? 52.168 24.001 146.621 1.00 12.98 42 ILE B C 1
ATOM 3252 O O . ILE B 1 42 ? 52.028 24.854 145.745 1.00 16.62 42 ILE B O 1
ATOM 3257 N N . ASP B 1 43 ? 52.265 24.307 147.910 1.00 13.28 43 ASP B N 1
ATOM 3258 C CA . ASP B 1 43 ? 52.200 25.692 148.361 1.00 11.63 43 ASP B CA 1
ATOM 3259 C C . ASP B 1 43 ? 53.358 26.509 147.794 1.00 7.69 43 ASP B C 1
ATOM 3260 O O . ASP B 1 43 ? 53.164 27.645 147.354 1.00 11.25 43 ASP B O 1
ATOM 3265 N N . GLU B 1 44 ? 54.556 25.933 147.784 1.00 7.96 44 GLU B N 1
ATOM 3266 C CA . GLU B 1 44 ? 55.705 26.597 147.177 1.00 9.01 44 GLU B CA 1
ATOM 3267 C C . GLU B 1 44 ? 55.453 26.814 145.691 1.00 9.63 44 GLU B C 1
ATOM 3268 O O . GLU B 1 44 ? 55.649 27.911 145.178 1.00 12.49 44 GLU B O 1
ATOM 3274 N N . LEU B 1 45 ? 54.967 25.772 145.021 1.00 10.81 45 LEU B N 1
ATOM 3275 C CA . LEU B 1 45 ? 54.682 25.813 143.592 1.00 12.51 45 LEU B CA 1
ATOM 3276 C C . LEU B 1 45 ? 53.724 26.967 143.318 1.00 13.62 45 LEU B C 1
ATOM 3277 O O . LEU B 1 45 ? 54.021 27.857 142.512 1.00 14.01 45 LEU B O 1
ATOM 3282 N N . LEU B 1 46 ? 52.597 26.956 144.028 1.00 13.66 46 LEU B N 1
ATOM 3283 C CA . LEU B 1 46 ? 51.527 27.929 143.845 1.00 18.20 46 LEU B CA 1
ATOM 3284 C C . LEU B 1 46 ? 51.948 29.376 144.044 1.00 20.31 46 LEU B C 1
ATOM 3285 O O . LEU B 1 46 ? 51.335 30.284 143.483 1.00 23.51 46 LEU B O 1
ATOM 3290 N N . SER B 1 47 ? 52.994 29.595 144.829 1.00 21.69 47 SER B N 1
ATOM 3291 C CA . SER B 1 47 ? 53.475 30.947 145.056 1.00 23.79 47 SER B CA 1
ATOM 3292 C C . SER B 1 47 ? 54.485 31.414 144.002 1.00 24.27 47 SER B C 1
ATOM 3293 O O . SER B 1 47 ? 54.878 32.576 143.991 1.00 24.96 47 SER B O 1
ATOM 3296 N N . LEU B 1 48 ? 54.882 30.519 143.101 1.00 24.44 48 LEU B N 1
ATOM 3297 C CA . LEU B 1 48 ? 55.838 30.866 142.051 1.00 22.22 48 LEU B CA 1
ATOM 3298 C C . LEU B 1 48 ? 55.317 31.875 141.029 1.00 21.48 48 LEU B C 1
ATOM 3299 O O . LEU B 1 48 ? 56.105 32.566 140.388 1.00 22.80 48 LEU B O 1
ATOM 3304 N N . GLY B 1 49 ? 54.003 31.918 140.833 1.00 20.70 49 GLY B N 1
ATOM 3305 C CA . GLY B 1 49 ? 53.429 32.843 139.868 1.00 18.86 49 GLY B CA 1
ATOM 3306 C C . GLY B 1 49 ? 52.908 32.167 138.611 1.00 19.31 49 GLY B C 1
ATOM 3307 O O . GLY B 1 49 ? 52.081 32.726 137.890 1.00 16.89 49 GLY B O 1
ATOM 3308 N N . ILE B 1 50 ? 53.353 30.938 138.375 1.00 18.63 50 ILE B N 1
ATOM 3309 C CA . ILE B 1 50 ? 52.960 30.170 137.195 1.00 20.04 50 ILE B CA 1
ATOM 3310 C C . ILE B 1 50 ? 51.441 30.081 137.028 1.00 23.03 50 ILE B C 1
ATOM 3311 O O . ILE B 1 50 ? 50.920 30.167 135.915 1.00 24.80 50 ILE B O 1
ATOM 3316 N N . THR B 1 51 ? 50.739 29.958 138.147 1.00 25.10 51 THR B N 1
ATOM 3317 C CA . THR B 1 51 ? 49.286 29.815 138.158 1.00 26.00 51 THR B CA 1
ATOM 3318 C C . THR B 1 51 ? 48.529 30.951 137.455 1.00 25.29 51 THR B C 1
ATOM 3319 O O . THR B 1 51 ? 47.447 30.735 136.909 1.00 25.29 51 THR B O 1
ATOM 3323 N N . GLY B 1 52 ? 49.093 32.154 137.463 1.00 25.15 52 GLY B N 1
ATOM 3324 C CA . GLY B 1 52 ? 48.413 33.278 136.840 1.00 23.78 52 GLY B CA 1
ATOM 3325 C C . GLY B 1 52 ? 49.043 33.751 135.541 1.00 22.82 52 GLY B C 1
ATOM 3326 O O . GLY B 1 52 ? 48.802 34.882 135.106 1.00 22.92 52 GLY B O 1
ATOM 3327 N N . ALA B 1 53 ? 49.794 32.869 134.888 1.00 21.11 53 ALA B N 1
ATOM 3328 C CA . ALA B 1 53 ? 50.541 33.221 133.686 1.00 20.46 53 ALA B CA 1
ATOM 3329 C C . ALA B 1 53 ? 49.732 34.009 132.674 1.00 18.86 53 ALA B C 1
ATOM 3330 O O . ALA B 1 53 ? 50.100 35.127 132.322 1.00 21.30 53 ALA B O 1
ATOM 3332 N N . TYR B 1 54 ? 48.613 33.445 132.231 1.00 19.94 54 TYR B N 1
ATOM 3333 C CA . TYR B 1 54 ? 47.827 34.077 131.178 1.00 17.72 54 TYR B CA 1
ATOM 3334 C C . TYR B 1 54 ? 46.621 34.884 131.638 1.00 18.52 54 TYR B C 1
ATOM 3335 O O . TYR B 1 54 ? 45.852 35.376 130.812 1.00 20.75 54 TYR B O 1
ATOM 3344 N N . PHE B 1 55 ? 46.452 35.020 132.950 1.00 21.58 55 PHE B N 1
ATOM 3345 C CA . PHE B 1 55 ? 45.321 35.766 133.494 1.00 19.40 55 PHE B CA 1
ATOM 3346 C C . PHE B 1 55 ? 45.681 37.237 133.649 1.00 21.14 55 PHE B C 1
ATOM 3347 O O . PHE B 1 55 ? 46.819 37.573 133.978 1.00 21.77 55 PHE B O 1
ATOM 3355 N N . GLU B 1 56 ? 44.723 38.118 133.391 1.00 22.70 56 GLU B N 1
ATOM 3356 C CA . GLU B 1 56 ? 44.994 39.545 133.464 1.00 24.23 56 GLU B CA 1
ATOM 3357 C C . GLU B 1 56 ? 45.351 40.007 134.871 1.00 25.69 56 GLU B C 1
ATOM 3358 O O . GLU B 1 56 ? 44.877 39.460 135.868 1.00 25.33 56 GLU B O 1
ATOM 3364 N N . GLU B 1 57 ? 46.228 41.000 134.926 1.00 26.07 57 GLU B N 1
ATOM 3365 C CA . GLU B 1 57 ? 46.696 41.601 136.167 1.00 27.39 57 GLU B CA 1
ATOM 3366 C C . GLU B 1 57 ? 45.503 42.044 137.010 1.00 27.39 57 GLU B C 1
ATOM 3367 O O . GLU B 1 57 ? 45.554 42.069 138.239 1.00 26.86 57 GLU B O 1
ATOM 3373 N N . LYS B 1 58 ? 44.432 42.389 136.311 1.00 25.96 58 LYS B N 1
ATOM 3374 C CA . LYS B 1 58 ? 43.126 42.688 136.881 1.00 26.38 58 LYS B CA 1
ATOM 3375 C C . LYS B 1 58 ? 42.787 41.697 138.000 1.00 26.68 58 LYS B C 1
ATOM 3376 O O . LYS B 1 58 ? 42.276 42.087 139.046 1.00 29.71 58 LYS B O 1
ATOM 3382 N N . TYR B 1 59 ? 43.092 40.419 137.777 1.00 24.70 59 TYR B N 1
ATOM 3383 C CA . TYR B 1 59 ? 42.781 39.357 138.735 1.00 21.99 59 TYR B CA 1
ATOM 3384 C C . TYR B 1 59 ? 44.025 38.851 139.458 1.00 20.85 59 TYR B C 1
ATOM 3385 O O . TYR B 1 59 ? 43.985 37.814 140.108 1.00 22.39 59 TYR B O 1
ATOM 3394 N N . GLY B 1 60 ? 45.127 39.581 139.335 1.00 19.98 60 GLY B N 1
ATOM 3395 C CA . GLY B 1 60 ? 46.373 39.171 139.959 1.00 18.32 60 GLY B CA 1
ATOM 3396 C C . GLY B 1 60 ? 47.269 38.294 139.096 1.00 18.56 60 GLY B C 1
ATOM 3397 O O . GLY B 1 60 ? 48.038 37.486 139.626 1.00 19.01 60 GLY B O 1
ATOM 3398 N N . GLY B 1 61 ? 47.211 38.474 137.778 1.00 18.19 61 GLY B N 1
ATOM 3399 C CA . GLY B 1 61 ? 48.011 37.648 136.887 1.00 18.68 61 GLY B CA 1
ATOM 3400 C C . GLY B 1 61 ? 49.017 38.382 136.015 1.00 19.89 61 GLY B C 1
ATOM 3401 O O . GLY B 1 61 ? 49.074 39.616 136.012 1.00 21.95 61 GLY B O 1
ATOM 3402 N N . SER B 1 62 ? 49.779 37.614 135.237 1.00 20.19 62 SER B N 1
ATOM 3403 C CA . SER B 1 62 ? 50.825 38.152 134.365 1.00 20.14 62 SER B CA 1
ATOM 3404 C C . SER B 1 62 ? 50.348 38.388 132.931 1.00 17.98 62 SER B C 1
ATOM 3405 O O . SER B 1 62 ? 51.129 38.800 132.069 1.00 15.45 62 SER B O 1
ATOM 3408 N N . GLY B 1 63 ? 49.066 38.137 132.688 1.00 18.27 63 GLY B N 1
ATOM 3409 C CA . GLY B 1 63 ? 48.502 38.271 131.357 1.00 19.04 63 GLY B CA 1
ATOM 3410 C C . GLY B 1 63 ? 48.758 39.607 130.686 1.00 22.14 63 GLY B C 1
ATOM 3411 O O . GLY B 1 63 ? 49.131 39.655 129.516 1.00 23.63 63 GLY B O 1
ATOM 3412 N N . ASP B 1 64 ? 48.583 40.695 131.427 1.00 24.28 64 ASP B N 1
ATOM 3413 C CA . ASP B 1 64 ? 48.799 42.032 130.881 1.00 24.81 64 ASP B CA 1
ATOM 3414 C C . ASP B 1 64 ? 50.273 42.421 130.804 1.00 26.72 64 ASP B C 1
ATOM 3415 O O . ASP B 1 64 ? 50.614 43.502 130.326 1.00 25.44 64 ASP B O 1
ATOM 3420 N N . ASP B 1 65 ? 51.147 41.539 131.271 1.00 29.29 65 ASP B N 1
ATOM 3421 C CA . ASP B 1 65 ? 52.576 41.820 131.259 1.00 30.38 65 ASP B CA 1
ATOM 3422 C C . ASP B 1 65 ? 53.325 40.961 130.253 1.00 29.29 65 ASP B C 1
ATOM 3423 O O . ASP B 1 65 ? 54.555 40.975 130.220 1.00 30.71 65 ASP B O 1
ATOM 3428 N N . GLY B 1 66 ? 52.588 40.216 129.432 1.00 29.10 66 GLY B N 1
ATOM 3429 C CA . GLY B 1 66 ? 53.223 39.407 128.403 1.00 28.04 66 GLY B CA 1
ATOM 3430 C C . GLY B 1 66 ? 53.221 37.912 128.668 1.00 24.13 66 GLY B C 1
ATOM 3431 O O . GLY B 1 66 ? 53.838 37.138 127.923 1.00 22.23 66 GLY B O 1
ATOM 3432 N N . GLY B 1 67 ? 52.565 37.509 129.751 1.00 19.24 67 GLY B N 1
ATOM 3433 C CA . GLY B 1 67 ? 52.410 36.097 130.030 1.00 15.83 67 GLY B CA 1
ATOM 3434 C C . GLY B 1 67 ? 51.293 35.561 129.156 1.00 11.41 67 GLY B C 1
ATOM 3435 O O . GLY B 1 67 ? 50.373 36.299 128.796 1.00 11.06 67 GLY B O 1
ATOM 3436 N N . ASP B 1 68 ? 51.377 34.291 128.785 1.00 8.54 68 ASP B N 1
ATOM 3437 C CA . ASP B 1 68 ? 50.347 33.685 127.951 1.00 9.45 68 ASP B CA 1
ATOM 3438 C C . ASP B 1 68 ? 50.272 32.179 128.128 1.00 11.04 68 ASP B C 1
ATOM 3439 O O . ASP B 1 68 ? 51.120 31.581 128.798 1.00 12.80 68 ASP B O 1
ATOM 3444 N N . VAL B 1 69 ? 49.262 31.577 127.505 1.00 11.63 69 VAL B N 1
ATOM 3445 C CA . VAL B 1 69 ? 49.019 30.144 127.602 1.00 7.87 69 VAL B CA 1
ATOM 3446 C C . VAL B 1 69 ? 50.290 29.340 127.411 1.00 8.83 69 VAL B C 1
ATOM 3447 O O . VAL B 1 69 ? 50.613 28.491 128.244 1.00 12.58 69 VAL B O 1
ATOM 3451 N N . LEU B 1 70 ? 51.045 29.643 126.357 1.00 9.79 70 LEU B N 1
ATOM 3452 C CA . LEU B 1 70 ? 52.283 28.916 126.104 1.00 9.75 70 LEU B CA 1
ATOM 3453 C C . LEU B 1 70 ? 53.262 28.980 127.283 1.00 10.92 70 LEU B C 1
ATOM 3454 O O . LEU B 1 70 ? 53.993 28.024 127.529 1.00 13.52 70 LEU B O 1
ATOM 3459 N N . SER B 1 71 ? 53.253 30.082 128.032 1.00 15.32 71 SER B N 1
ATOM 3460 C CA . SER B 1 71 ? 54.120 30.209 129.207 1.00 14.99 71 SER B CA 1
ATOM 3461 C C . SER B 1 71 ? 53.711 29.161 130.235 1.00 14.98 71 SER B C 1
ATOM 3462 O O . SER B 1 71 ? 54.533 28.359 130.686 1.00 15.56 71 SER B O 1
ATOM 3465 N N . TYR B 1 72 ? 52.425 29.170 130.580 1.00 12.13 72 TYR B N 1
ATOM 3466 C CA . TYR B 1 72 ? 51.852 28.234 131.534 1.00 10.29 72 TYR B CA 1
ATOM 3467 C C . TYR B 1 72 ? 52.110 26.797 131.082 1.00 12.31 72 TYR B C 1
ATOM 3468 O O . TYR B 1 72 ? 52.495 25.942 131.882 1.00 13.78 72 TYR B O 1
ATOM 3477 N N . ILE B 1 73 ? 51.914 26.543 129.794 1.00 11.86 73 ILE B N 1
ATOM 3478 C CA . ILE B 1 73 ? 52.139 25.222 129.227 1.00 14.02 73 ILE B CA 1
ATOM 3479 C C . ILE B 1 73 ? 53.601 24.794 129.349 1.00 15.13 73 ILE B C 1
ATOM 3480 O O . ILE B 1 73 ? 53.893 23.694 129.826 1.00 18.31 73 ILE B O 1
ATOM 3485 N N . LEU B 1 74 ? 54.514 25.676 128.955 1.00 14.50 74 LEU B N 1
ATOM 3486 C CA . LEU B 1 74 ? 55.945 25.409 129.059 1.00 12.84 74 LEU B CA 1
ATOM 3487 C C . LEU B 1 74 ? 56.341 24.998 130.477 1.00 11.41 74 LEU B C 1
ATOM 3488 O O . LEU B 1 74 ? 57.155 24.096 130.671 1.00 12.54 74 LEU B O 1
ATOM 3493 N N . ALA B 1 75 ? 55.741 25.644 131.467 1.00 10.25 75 ALA B N 1
ATOM 3494 C CA . ALA B 1 75 ? 56.010 25.303 132.856 1.00 9.17 75 ALA B CA 1
ATOM 3495 C C . ALA B 1 75 ? 55.491 23.901 133.165 1.00 9.09 75 ALA B C 1
ATOM 3496 O O . ALA B 1 75 ? 56.209 23.092 133.756 1.00 9.96 75 ALA B O 1
ATOM 3498 N N . VAL B 1 76 ? 54.267 23.600 132.734 1.00 9.58 76 VAL B N 1
ATOM 3499 C CA . VAL B 1 76 ? 53.683 22.277 132.958 1.00 9.55 76 VAL B CA 1
ATOM 3500 C C . VAL B 1 76 ? 54.610 21.188 132.430 1.00 15.19 76 VAL B C 1
ATOM 3501 O O . VAL B 1 76 ? 54.932 20.234 133.141 1.00 19.96 76 VAL B O 1
ATOM 3505 N N . GLU B 1 77 ? 55.049 21.354 131.187 1.00 17.04 77 GLU B N 1
ATOM 3506 C CA . GLU B 1 77 ? 55.975 20.432 130.534 1.00 18.48 77 GLU B CA 1
ATOM 3507 C C . GLU B 1 77 ? 57.248 20.243 131.359 1.00 19.17 77 GLU B C 1
ATOM 3508 O O . GLU B 1 77 ? 57.760 19.123 131.509 1.00 16.92 77 GLU B O 1
ATOM 3514 N N . GLU B 1 78 ? 57.757 21.356 131.876 1.00 17.09 78 GLU B N 1
ATOM 3515 C CA . GLU B 1 78 ? 58.989 21.358 132.635 1.00 14.80 78 GLU B CA 1
ATOM 3516 C C . GLU B 1 78 ? 58.829 20.607 133.953 1.00 12.98 78 GLU B C 1
ATOM 3517 O O . GLU B 1 78 ? 59.673 19.786 134.309 1.00 12.07 78 GLU B O 1
ATOM 3523 N N . LEU B 1 79 ? 57.734 20.859 134.660 1.00 9.37 79 LEU B N 1
ATOM 3524 C CA . LEU B 1 79 ? 57.492 20.190 135.936 1.00 13.02 79 LEU B CA 1
ATOM 3525 C C . LEU B 1 79 ? 57.301 18.691 135.726 1.00 15.04 79 LEU B C 1
ATOM 3526 O O . LEU B 1 79 ? 57.702 17.885 136.570 1.00 16.46 79 LEU B O 1
ATOM 3531 N N . ALA B 1 80 ? 56.718 18.324 134.586 1.00 14.43 80 ALA B N 1
ATOM 3532 C CA . ALA B 1 80 ? 56.432 16.928 134.272 1.00 10.77 80 ALA B CA 1
ATOM 3533 C C . ALA B 1 80 ? 57.700 16.115 134.067 1.00 10.97 80 ALA B C 1
ATOM 3534 O O . ALA B 1 80 ? 57.682 14.889 134.169 1.00 7.17 80 ALA B O 1
ATOM 3536 N N . LYS B 1 81 ? 58.799 16.802 133.766 1.00 13.06 81 LYS B N 1
ATOM 3537 C CA . LYS B 1 81 ? 60.098 16.148 133.620 1.00 14.31 81 LYS B CA 1
ATOM 3538 C C . LYS B 1 81 ? 60.586 15.625 134.967 1.00 14.65 81 LYS B C 1
ATOM 3539 O O . LYS B 1 81 ? 61.151 14.532 135.053 1.00 15.97 81 LYS B O 1
ATOM 3545 N N . TYR B 1 82 ? 60.358 16.413 136.015 1.00 14.04 82 TYR B N 1
ATOM 3546 C CA . TYR B 1 82 ? 60.819 16.077 137.356 1.00 11.91 82 TYR B CA 1
ATOM 3547 C C . TYR B 1 82 ? 59.785 15.279 138.126 1.00 10.92 82 TYR B C 1
ATOM 3548 O O . TYR B 1 82 ? 60.110 14.255 138.719 1.00 10.90 82 TYR B O 1
ATOM 3557 N N . ASP B 1 83 ? 58.535 15.720 138.075 1.00 9.45 83 ASP B N 1
ATOM 3558 C CA . ASP B 1 83 ? 57.480 15.077 138.837 1.00 8.17 83 ASP B CA 1
ATOM 3559 C C . ASP B 1 83 ? 56.147 15.209 138.113 1.00 5.42 83 ASP B C 1
ATOM 3560 O O . ASP B 1 83 ? 55.502 16.256 138.153 1.00 7.00 83 ASP B O 1
ATOM 3565 N N . ALA B 1 84 ? 55.714 14.125 137.487 1.00 3.74 84 ALA B N 1
ATOM 3566 C CA . ALA B 1 84 ? 54.457 14.126 136.749 1.00 6.04 84 ALA B CA 1
ATOM 3567 C C . ALA B 1 84 ? 53.233 14.323 137.649 1.00 6.44 84 ALA B C 1
ATOM 3568 O O . ALA B 1 84 ? 52.240 14.929 137.233 1.00 5.14 84 ALA B O 1
ATOM 3570 N N . GLY B 1 85 ? 53.305 13.807 138.874 1.00 4.73 85 GLY B N 1
ATOM 3571 C CA . GLY B 1 85 ? 52.194 13.928 139.805 1.00 4.51 85 GLY B CA 1
ATOM 3572 C C . GLY B 1 85 ? 51.919 15.372 140.168 1.00 5.10 85 GLY B C 1
ATOM 3573 O O . GLY B 1 85 ? 50.777 15.816 140.173 1.00 6.26 85 GLY B O 1
ATOM 3574 N N . VAL B 1 86 ? 52.986 16.114 140.442 1.00 7.93 86 VAL B N 1
ATOM 3575 C CA . VAL B 1 86 ? 52.891 17.541 140.726 1.00 8.14 86 VAL B CA 1
ATOM 3576 C C . VAL B 1 86 ? 52.505 18.326 139.467 1.00 12.52 86 VAL B C 1
ATOM 3577 O O . VAL B 1 86 ? 51.759 19.311 139.546 1.00 17.26 86 VAL B O 1
ATOM 3581 N N . ALA B 1 87 ? 52.991 17.877 138.310 1.00 10.20 87 ALA B N 1
ATOM 3582 C CA . ALA B 1 87 ? 52.705 18.548 137.043 1.00 9.02 87 ALA B CA 1
ATOM 3583 C C . ALA B 1 87 ? 51.207 18.611 136.780 1.00 8.88 87 ALA B C 1
ATOM 3584 O O . ALA B 1 87 ? 50.681 19.659 136.404 1.00 9.29 87 ALA B O 1
ATOM 3586 N N . ILE B 1 88 ? 50.516 17.493 136.997 1.00 8.42 88 ILE B N 1
ATOM 3587 C CA . ILE B 1 88 ? 49.077 17.438 136.768 1.00 7.05 88 ILE B CA 1
ATOM 3588 C C . ILE B 1 88 ? 48.298 18.154 137.877 1.00 11.57 88 ILE B C 1
ATOM 3589 O O . ILE B 1 88 ? 47.210 18.685 137.630 1.00 13.11 88 ILE B O 1
ATOM 3594 N N . THR B 1 89 ? 48.862 18.187 139.084 1.00 11.08 89 THR B N 1
ATOM 3595 C CA . THR B 1 89 ? 48.262 18.930 140.187 1.00 10.24 89 THR B CA 1
ATOM 3596 C C . THR B 1 89 ? 48.157 20.398 139.784 1.00 9.99 89 THR B C 1
ATOM 3597 O O . THR B 1 89 ? 47.099 21.011 139.922 1.00 12.13 89 THR B O 1
ATOM 3601 N N . LEU B 1 90 ? 49.240 20.944 139.238 1.00 12.01 90 LEU B N 1
ATOM 3602 C CA . LEU B 1 90 ? 49.242 22.330 138.778 1.00 13.04 90 LEU B CA 1
ATOM 3603 C C . LEU B 1 90 ? 48.294 22.531 137.602 1.00 12.52 90 LEU B C 1
ATOM 3604 O O . LEU B 1 90 ? 47.482 23.463 137.597 1.00 16.57 90 LEU B O 1
ATOM 3609 N N . SER B 1 91 ? 48.401 21.648 136.612 1.00 13.00 91 SER B N 1
ATOM 3610 C CA . SER B 1 91 ? 47.613 21.753 135.385 1.00 11.55 91 SER B CA 1
ATOM 3611 C C . SER B 1 91 ? 46.105 21.760 135.634 1.00 9.71 91 SER B C 1
ATOM 3612 O O . SER B 1 91 ? 45.382 22.558 135.036 1.00 14.30 91 SER B O 1
ATOM 3615 N N . ALA B 1 92 ? 45.637 20.874 136.505 1.00 7.68 92 ALA B N 1
ATOM 3616 C CA . ALA B 1 92 ? 44.223 20.811 136.856 1.00 7.68 92 ALA B CA 1
ATOM 3617 C C . ALA B 1 92 ? 43.713 22.136 137.409 1.00 9.46 92 ALA B C 1
ATOM 3618 O O . ALA B 1 92 ? 42.641 22.602 137.019 1.00 11.45 92 ALA B O 1
ATOM 3620 N N . THR B 1 93 ? 44.481 22.749 138.307 1.00 10.93 93 THR B N 1
ATOM 3621 C CA . THR B 1 93 ? 44.061 23.988 138.954 1.00 9.76 93 THR B CA 1
ATOM 3622 C C . THR B 1 93 ? 43.788 25.074 137.933 1.00 7.88 93 THR B C 1
ATOM 3623 O O . THR B 1 93 ? 42.706 25.666 137.919 1.00 6.67 93 THR B O 1
ATOM 3627 N N . VAL B 1 94 ? 44.768 25.321 137.070 1.00 10.56 94 VAL B N 1
ATOM 3628 C CA . VAL B 1 94 ? 44.686 26.403 136.090 1.00 9.40 94 VAL B CA 1
ATOM 3629 C C . VAL B 1 94 ? 43.710 26.118 134.950 1.00 8.54 94 VAL B C 1
ATOM 3630 O O . VAL B 1 94 ? 42.749 26.856 134.746 1.00 9.26 94 VAL B O 1
ATOM 3634 N N . SER B 1 95 ? 43.946 25.036 134.220 1.00 10.48 95 SER B N 1
ATOM 3635 C CA . SER B 1 95 ? 43.156 24.731 133.029 1.00 10.70 95 SER B CA 1
ATOM 3636 C C . SER B 1 95 ? 41.721 24.317 133.312 1.00 9.05 95 SER B C 1
ATOM 3637 O O . SER B 1 95 ? 40.800 24.727 132.608 1.00 11.39 95 SER B O 1
ATOM 3640 N N . LEU B 1 96 ? 41.527 23.525 134.357 1.00 11.17 96 LEU B N 1
ATOM 3641 C CA . LEU B 1 96 ? 40.221 22.942 134.620 1.00 11.91 96 LEU B CA 1
ATOM 3642 C C . LEU B 1 96 ? 39.361 23.622 135.680 1.00 14.06 96 LEU B C 1
ATOM 3643 O O . LEU B 1 96 ? 38.166 23.344 135.767 1.00 18.43 96 LEU B O 1
ATOM 3648 N N . CYS B 1 97 ? 39.944 24.499 136.488 1.00 13.05 97 CYS B N 1
ATOM 3649 C CA . CYS B 1 97 ? 39.157 25.157 137.519 1.00 10.85 97 CYS B CA 1
ATOM 3650 C C . CYS B 1 97 ? 39.180 26.673 137.397 1.00 10.28 97 CYS B C 1
ATOM 3651 O O . CYS B 1 97 ? 38.131 27.305 137.269 1.00 11.62 97 CYS B O 1
ATOM 3654 N N . ALA B 1 98 ? 40.371 27.257 137.395 1.00 8.31 98 ALA B N 1
ATOM 3655 C CA . ALA B 1 98 ? 40.493 28.702 137.277 1.00 8.10 98 ALA B CA 1
ATOM 3656 C C . ALA B 1 98 ? 39.916 29.180 135.948 1.00 10.48 98 ALA B C 1
ATOM 3657 O O . ALA B 1 98 ? 39.026 30.026 135.919 1.00 13.85 98 ALA B O 1
ATOM 3659 N N . ASN B 1 99 ? 40.373 28.583 134.855 1.00 12.60 99 ASN B N 1
ATOM 3660 C CA . ASN B 1 99 ? 39.928 28.977 133.523 1.00 17.02 99 ASN B CA 1
ATOM 3661 C C . ASN B 1 99 ? 38.402 29.078 133.339 1.00 16.95 99 ASN B C 1
ATOM 3662 O O . ASN B 1 99 ? 37.904 30.104 132.872 1.00 15.29 99 ASN B O 1
ATOM 3667 N N . PRO B 1 100 ? 37.639 28.024 133.700 1.00 14.75 100 PRO B N 1
ATOM 3668 C CA . PRO B 1 100 ? 36.184 28.118 133.523 1.00 14.10 100 PRO B CA 1
ATOM 3669 C C . PRO B 1 100 ? 35.526 29.221 134.352 1.00 15.87 100 PRO B C 1
ATOM 3670 O O . PRO B 1 100 ? 34.544 29.820 133.911 1.00 17.74 100 PRO B O 1
ATOM 3674 N N . ILE B 1 101 ? 36.062 29.502 135.538 1.00 12.18 101 ILE B N 1
ATOM 3675 C CA . ILE B 1 101 ? 35.556 30.618 136.332 1.00 14.45 101 ILE B CA 1
ATOM 3676 C C . ILE B 1 101 ? 35.886 31.909 135.582 1.00 16.52 101 ILE B C 1
ATOM 3677 O O . ILE B 1 101 ? 35.043 32.793 135.431 1.00 16.61 101 ILE B O 1
ATOM 3682 N N . TRP B 1 102 ? 37.110 31.976 135.075 1.00 20.40 102 TRP B N 1
ATOM 3683 C CA . TRP B 1 102 ? 37.604 33.123 134.326 1.00 20.39 102 TRP B CA 1
ATOM 3684 C C . TRP B 1 102 ? 36.837 33.335 133.028 1.00 22.70 102 TRP B C 1
ATOM 3685 O O . TRP B 1 102 ? 36.672 34.463 132.571 1.00 24.27 102 TRP B O 1
ATOM 3696 N N . GLN B 1 103 ? 36.370 32.243 132.438 1.00 23.80 103 GLN B N 1
ATOM 3697 C CA . GLN B 1 103 ? 35.698 32.301 131.152 1.00 22.84 103 GLN B CA 1
ATOM 3698 C C . GLN B 1 103 ? 34.196 32.526 131.275 1.00 21.21 103 GLN B C 1
ATOM 3699 O O . GLN B 1 103 ? 33.647 33.410 130.621 1.00 23.13 103 GLN B O 1
ATOM 3705 N N . PHE B 1 104 ? 33.533 31.721 132.100 1.00 21.02 104 PHE B N 1
ATOM 3706 C CA . PHE B 1 104 ? 32.077 31.778 132.219 1.00 19.37 104 PHE B CA 1
ATOM 3707 C C . PHE B 1 104 ? 31.589 32.446 133.501 1.00 19.47 104 PHE B C 1
ATOM 3708 O O . PHE B 1 104 ? 30.385 32.497 133.763 1.00 20.46 104 PHE B O 1
ATOM 3716 N N . GLY B 1 105 ? 32.515 32.939 134.313 1.00 20.74 105 GLY B N 1
ATOM 3717 C CA . GLY B 1 105 ? 32.126 33.533 135.578 1.00 23.11 105 GLY B CA 1
ATOM 3718 C C . GLY B 1 105 ? 31.799 35.011 135.528 1.00 22.92 105 GLY B C 1
ATOM 3719 O O . GLY B 1 105 ? 32.328 35.757 134.698 1.00 22.97 105 GLY B O 1
ATOM 3720 N N . THR B 1 106 ? 30.899 35.432 136.411 1.00 23.91 106 THR B N 1
ATOM 3721 C CA . THR B 1 106 ? 30.576 36.845 136.561 1.00 22.34 106 THR B CA 1
ATOM 3722 C C . THR B 1 106 ? 31.694 37.468 137.384 1.00 22.44 106 THR B C 1
ATOM 3723 O O . THR B 1 106 ? 32.431 36.752 138.065 1.00 24.13 106 THR B O 1
ATOM 3727 N N . GLU B 1 107 ? 31.785 38.797 137.371 1.00 23.82 107 GLU B N 1
ATOM 3728 C CA . GLU B 1 107 ? 32.847 39.503 138.092 1.00 22.54 107 GLU B CA 1
ATOM 3729 C C . GLU B 1 107 ? 32.864 39.220 139.583 1.00 20.71 107 GLU B C 1
ATOM 3730 O O . GLU B 1 107 ? 33.928 39.195 140.206 1.00 18.57 107 GLU B O 1
ATOM 3736 N N . ALA B 1 108 ? 31.681 39.006 140.150 1.00 21.82 108 ALA B N 1
ATOM 3737 C CA . ALA B 1 108 ? 31.565 38.662 141.559 1.00 24.00 108 ALA B CA 1
ATOM 3738 C C . ALA B 1 108 ? 32.217 37.302 141.780 1.00 23.78 108 ALA B C 1
ATOM 3739 O O . ALA B 1 108 ? 33.049 37.142 142.673 1.00 25.95 108 ALA B O 1
ATOM 3741 N N . GLN B 1 109 ? 31.874 36.341 140.928 1.00 21.62 109 GLN B N 1
ATOM 3742 C CA . GLN B 1 109 ? 32.432 34.997 141.036 1.00 21.08 109 GLN B CA 1
ATOM 3743 C C . GLN B 1 109 ? 33.942 35.017 140.810 1.00 21.50 109 GLN B C 1
ATOM 3744 O O . GLN B 1 109 ? 34.686 34.267 141.442 1.00 21.11 109 GLN B O 1
ATOM 3750 N N . LYS B 1 110 ? 34.397 35.913 139.944 1.00 23.50 110 LYS B N 1
ATOM 3751 C CA . LYS B 1 110 ? 35.818 36.042 139.672 1.00 25.90 110 LYS B CA 1
ATOM 3752 C C . LYS B 1 110 ? 36.553 36.622 140.867 1.00 29.24 110 LYS B C 1
ATOM 3753 O O . LYS B 1 110 ? 37.528 36.039 141.344 1.00 25.42 110 LYS B O 1
ATOM 3759 N N . GLU B 1 111 ? 36.077 37.761 141.361 1.00 24.81 111 GLU B N 1
ATOM 3760 C CA . GLU B 1 111 ? 36.703 38.418 142.499 1.00 28.46 111 GLU B CA 1
ATOM 3761 C C . GLU B 1 111 ? 36.736 37.505 143.719 1.00 29.68 111 GLU B C 1
ATOM 3762 O O . GLU B 1 111 ? 37.690 37.525 144.496 1.00 30.55 111 GLU B O 1
ATOM 3768 N N . LYS B 1 112 ? 35.700 36.689 143.869 1.00 27.26 112 LYS B N 1
ATOM 3769 C CA . LYS B 1 112 ? 35.588 35.791 145.010 1.00 24.35 112 LYS B CA 1
ATOM 3770 C C . LYS B 1 112 ? 36.418 34.514 144.851 1.00 21.99 112 LYS B C 1
ATOM 3771 O O . LYS B 1 112 ? 37.211 34.168 145.732 1.00 22.22 112 LYS B O 1
ATOM 3777 N N . PHE B 1 113 ? 36.253 33.836 143.719 1.00 16.77 113 PHE B N 1
ATOM 3778 C CA . PHE B 1 113 ? 36.873 32.529 143.505 1.00 14.97 113 PHE B CA 1
ATOM 3779 C C . PHE B 1 113 ? 38.077 32.487 142.564 1.00 14.63 113 PHE B C 1
ATOM 3780 O O . PHE B 1 113 ? 38.997 31.692 142.769 1.00 16.40 113 PHE B O 1
ATOM 3788 N N . LEU B 1 114 ? 38.075 33.316 141.526 1.00 17.04 114 LEU B N 1
ATOM 3789 C CA . LEU B 1 114 ? 39.170 33.301 140.557 1.00 14.28 114 LEU B CA 1
ATOM 3790 C C . LEU B 1 114 ? 40.484 33.829 141.127 1.00 17.48 114 LEU B C 1
ATOM 3791 O O . LEU B 1 114 ? 41.502 33.127 141.095 1.00 18.57 114 LEU B O 1
ATOM 3796 N N . VAL B 1 115 ? 40.465 35.042 141.679 1.00 17.15 115 VAL B N 1
ATOM 3797 C CA . VAL B 1 115 ? 41.704 35.669 142.141 1.00 15.97 115 VAL B CA 1
ATOM 3798 C C . VAL B 1 115 ? 42.516 34.855 143.155 1.00 15.21 115 VAL B C 1
ATOM 3799 O O . VAL B 1 115 ? 43.748 34.862 143.103 1.00 10.08 115 VAL B O 1
ATOM 3803 N N . PRO B 1 116 ? 41.852 34.127 144.081 1.00 18.89 116 PRO B N 1
ATOM 3804 C CA . PRO B 1 116 ? 42.662 33.270 144.952 1.00 18.88 116 PRO B CA 1
ATOM 3805 C C . PRO B 1 116 ? 43.435 32.248 144.112 1.00 19.95 116 PRO B C 1
ATOM 3806 O O . PRO B 1 116 ? 44.658 32.139 144.225 1.00 20.56 116 PRO B O 1
ATOM 3810 N N . LEU B 1 117 ? 42.716 31.544 143.240 1.00 18.17 117 LEU B N 1
ATOM 3811 C CA . LEU B 1 117 ? 43.302 30.513 142.392 1.00 16.95 117 LEU B CA 1
ATOM 3812 C C . LEU B 1 117 ? 44.439 31.056 141.539 1.00 17.45 117 LEU B C 1
ATOM 3813 O O . LEU B 1 117 ? 45.487 30.428 141.423 1.00 18.30 117 LEU B O 1
ATOM 3818 N N . VAL B 1 118 ? 44.235 32.237 140.966 1.00 20.99 118 VAL B N 1
ATOM 3819 C CA . VAL B 1 118 ? 45.257 32.891 140.152 1.00 20.91 118 VAL B CA 1
ATOM 3820 C C . VAL B 1 118 ? 46.487 33.256 140.982 1.00 22.09 118 VAL B C 1
ATOM 3821 O O . VAL B 1 118 ? 47.621 33.035 140.549 1.00 22.01 118 VAL B O 1
ATOM 3825 N N . GLU B 1 119 ? 46.255 33.772 142.188 1.00 21.51 119 GLU B N 1
ATOM 3826 C CA . GLU B 1 119 ? 47.336 34.222 143.061 1.00 22.70 119 GLU B CA 1
ATOM 3827 C C . GLU B 1 119 ? 48.061 33.098 143.799 1.00 22.62 119 GLU B C 1
ATOM 3828 O O . GLU B 1 119 ? 49.058 33.341 144.484 1.00 23.57 119 GLU B O 1
ATOM 3834 N N . GLY B 1 120 ? 47.548 31.878 143.678 1.00 21.09 120 GLY B N 1
ATOM 3835 C CA . GLY B 1 120 ? 48.174 30.743 144.333 1.00 19.49 120 GLY B CA 1
ATOM 3836 C C . GLY B 1 120 ? 47.734 30.576 145.773 1.00 18.68 120 GLY B C 1
ATOM 3837 O O . GLY B 1 120 ? 48.369 29.865 146.557 1.00 16.92 120 GLY B O 1
ATOM 3838 N N . THR B 1 121 ? 46.636 31.236 146.118 1.00 20.63 121 THR B N 1
ATOM 3839 C CA . THR B 1 121 ? 46.076 31.174 147.461 1.00 22.66 121 THR B CA 1
ATOM 3840 C C . THR B 1 121 ? 45.248 29.902 147.668 1.00 21.74 121 THR B C 1
ATOM 3841 O O . THR B 1 121 ? 45.203 29.354 148.771 1.00 23.91 121 THR B O 1
ATOM 3845 N N . LYS B 1 122 ? 44.615 29.418 146.604 1.00 18.22 122 LYS B N 1
ATOM 3846 C CA . LYS B 1 122 ? 43.784 28.227 146.700 1.00 15.40 122 LYS B CA 1
ATOM 3847 C C . LYS B 1 122 ? 44.063 27.250 145.571 1.00 14.83 122 LYS B C 1
ATOM 3848 O O . LYS B 1 122 ? 44.676 27.615 144.568 1.00 15.75 122 LYS B O 1
ATOM 3854 N N . LEU B 1 123 ? 43.612 26.009 145.742 1.00 11.57 123 LEU B N 1
ATOM 3855 C CA . LEU B 1 123 ? 43.803 24.968 144.740 1.00 9.17 123 LEU B CA 1
ATOM 3856 C C . LEU B 1 123 ? 42.431 24.530 144.241 1.00 10.37 123 LEU B C 1
ATOM 3857 O O . LEU B 1 123 ? 41.481 24.456 145.024 1.00 8.56 123 LEU B O 1
ATOM 3862 N N . GLY B 1 124 ? 42.330 24.228 142.949 1.00 8.32 124 GLY B N 1
ATOM 3863 C CA . GLY B 1 124 ? 41.042 23.881 142.377 1.00 6.38 124 GLY B CA 1
ATOM 3864 C C . GLY B 1 124 ? 40.963 22.460 141.856 1.00 9.04 124 GLY B C 1
ATOM 3865 O O . GLY B 1 124 ? 41.987 21.801 141.661 1.00 10.68 124 GLY B O 1
ATOM 3866 N N . ALA B 1 125 ? 39.742 21.996 141.612 1.00 8.18 125 ALA B N 1
ATOM 3867 C CA . ALA B 1 125 ? 39.502 20.642 141.131 1.00 6.44 125 ALA B CA 1
ATOM 3868 C C . ALA B 1 125 ? 38.326 20.654 140.165 1.00 3.56 125 ALA B C 1
ATOM 3869 O O . ALA B 1 125 ? 37.571 21.623 140.110 1.00 4.59 125 ALA B O 1
ATOM 3871 N N . PHE B 1 126 ? 38.144 19.549 139.455 1.00 6.00 126 PHE B N 1
ATOM 3872 C CA . PHE B 1 126 ? 37.153 19.442 138.387 1.00 7.42 126 PHE B CA 1
ATOM 3873 C C . PHE B 1 126 ? 36.412 18.117 138.574 1.00 4.66 126 PHE B C 1
ATOM 3874 O O . PHE B 1 126 ? 36.979 17.047 138.363 1.00 3.61 126 PHE B O 1
ATOM 3882 N N . GLY B 1 127 ? 35.152 18.188 138.980 1.00 3.80 127 GLY B N 1
ATOM 3883 C CA . GLY B 1 127 ? 34.413 16.975 139.278 1.00 4.34 127 GLY B CA 1
ATOM 3884 C C . GLY B 1 127 ? 33.323 16.676 138.276 1.00 6.12 127 GLY B C 1
ATOM 3885 O O . GLY B 1 127 ? 32.180 17.069 138.477 1.00 9.79 127 GLY B O 1
ATOM 3886 N N . LEU B 1 128 ? 33.671 15.970 137.203 1.00 9.57 128 LEU B N 1
ATOM 3887 C CA . LEU B 1 128 ? 32.710 15.629 136.153 1.00 9.82 128 LEU B CA 1
ATOM 3888 C C . LEU B 1 128 ? 32.442 14.127 136.085 1.00 9.71 128 LEU B C 1
ATOM 3889 O O . LEU B 1 128 ? 31.292 13.693 135.995 1.00 10.25 128 LEU B O 1
ATOM 3894 N N . THR B 1 129 ? 33.510 13.340 136.126 1.00 11.23 129 THR B N 1
ATOM 3895 C CA . THR B 1 129 ? 33.400 11.897 135.987 1.00 13.77 129 THR B CA 1
ATOM 3896 C C . THR B 1 129 ? 32.749 11.246 137.196 1.00 17.37 129 THR B C 1
ATOM 3897 O O . THR B 1 129 ? 32.981 11.640 138.347 1.00 20.90 129 THR B O 1
ATOM 3901 N N . GLU B 1 130 ? 31.923 10.250 136.918 1.00 18.73 130 GLU B N 1
ATOM 3902 C CA . GLU B 1 130 ? 31.315 9.430 137.949 1.00 20.09 130 GLU B CA 1
ATOM 3903 C C . GLU B 1 130 ? 31.083 8.054 137.339 1.00 21.52 130 GLU B C 1
ATOM 3904 O O . GLU B 1 130 ? 31.199 7.890 136.128 1.00 23.09 130 GLU B O 1
ATOM 3910 N N . PRO B 1 131 ? 30.781 7.043 138.168 1.00 22.02 131 PRO B N 1
ATOM 3911 C CA . PRO B 1 131 ? 30.633 5.668 137.692 1.00 20.77 131 PRO B CA 1
ATOM 3912 C C . PRO B 1 131 ? 29.974 5.481 136.332 1.00 21.83 131 PRO B C 1
ATOM 3913 O O . PRO B 1 131 ? 30.532 4.813 135.469 1.00 22.40 131 PRO B O 1
ATOM 3917 N N . ASN B 1 132 ? 28.809 6.080 136.119 1.00 22.03 132 ASN B N 1
ATOM 3918 C CA . ASN B 1 132 ? 28.128 5.893 134.843 1.00 23.67 132 ASN B CA 1
ATOM 3919 C C . ASN B 1 132 ? 28.282 7.011 133.827 1.00 22.61 132 ASN B C 1
ATOM 3920 O O . ASN B 1 132 ? 27.619 7.014 132.785 1.00 23.58 132 ASN B O 1
ATOM 3925 N N . ALA B 1 133 ? 29.209 7.920 134.103 1.00 22.21 133 ALA B N 1
ATOM 3926 C CA . ALA B 1 133 ? 29.515 9.013 133.195 1.00 20.93 133 ALA B CA 1
ATOM 3927 C C . ALA B 1 133 ? 31.022 9.081 133.036 1.00 19.00 133 ALA B C 1
ATOM 3928 O O . ALA B 1 133 ? 31.690 9.827 133.747 1.00 19.94 133 ALA B O 1
ATOM 3930 N N . GLY B 1 134 ? 31.557 8.249 132.151 1.00 16.77 134 GLY B N 1
ATOM 3931 C CA . GLY B 1 134 ? 32.981 8.278 131.880 1.00 18.46 134 GLY B CA 1
ATOM 3932 C C . GLY B 1 134 ? 33.239 9.095 130.630 1.00 19.52 134 GLY B C 1
ATOM 3933 O O . GLY B 1 134 ? 33.322 10.327 130.682 1.00 19.59 134 GLY B O 1
ATOM 3934 N N . THR B 1 135 ? 33.356 8.403 129.500 1.00 20.35 135 THR B N 1
ATOM 3935 C CA . THR B 1 135 ? 33.520 9.050 128.203 1.00 19.30 135 THR B CA 1
ATOM 3936 C C . THR B 1 135 ? 32.140 9.569 127.778 1.00 20.14 135 THR B C 1
ATOM 3937 O O . THR B 1 135 ? 32.023 10.555 127.058 1.00 18.41 135 THR B O 1
ATOM 3941 N N . ASP B 1 136 ? 31.094 8.888 128.229 1.00 19.12 136 ASP B N 1
ATOM 3942 C CA . ASP B 1 136 ? 29.740 9.369 128.026 1.00 22.45 136 ASP B CA 1
ATOM 3943 C C . ASP B 1 136 ? 29.379 10.284 129.200 1.00 26.86 136 ASP B C 1
ATOM 3944 O O . ASP B 1 136 ? 28.708 9.862 130.151 1.00 26.38 136 ASP B O 1
ATOM 3949 N N . ALA B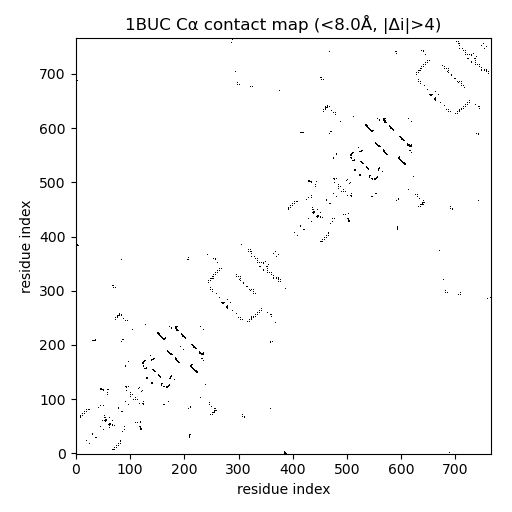 1 137 ? 29.813 11.539 129.129 1.00 25.92 137 ALA B N 1
ATOM 3950 C CA . ALA B 1 137 ? 29.578 12.500 130.211 1.00 23.40 137 ALA B CA 1
ATOM 3951 C C . ALA B 1 137 ? 28.129 13.004 130.269 1.00 23.44 137 ALA B C 1
ATOM 3952 O O . ALA B 1 137 ? 27.879 14.207 130.322 1.00 23.71 137 ALA B O 1
ATOM 3954 N N . SER B 1 138 ? 27.179 12.072 130.279 1.00 24.55 138 SER B N 1
ATOM 3955 C CA . SER B 1 138 ? 25.760 12.398 130.321 1.00 25.91 138 SER B CA 1
ATOM 3956 C C . SER B 1 138 ? 24.993 11.281 131.030 1.00 24.08 138 SER B C 1
ATOM 3957 O O . SER B 1 138 ? 23.762 11.300 131.093 1.00 25.62 138 SER B O 1
ATOM 3960 N N . GLY B 1 139 ? 25.726 10.295 131.541 1.00 21.11 139 GLY B N 1
ATOM 3961 C CA . GLY B 1 139 ? 25.122 9.262 132.371 1.00 25.16 139 GLY B CA 1
ATOM 3962 C C . GLY B 1 139 ? 25.305 9.681 133.817 1.00 25.96 139 GLY B C 1
ATOM 3963 O O . GLY B 1 139 ? 25.589 8.863 134.699 1.00 24.92 139 GLY B O 1
ATOM 3964 N N . GLN B 1 140 ? 25.182 10.985 134.047 1.00 24.55 140 GLN B N 1
ATOM 3965 C CA . GLN B 1 140 ? 25.397 11.566 135.361 1.00 23.50 140 GLN B CA 1
ATOM 3966 C C . GLN B 1 140 ? 24.197 11.356 136.264 1.00 22.38 140 GLN B C 1
ATOM 3967 O O . GLN B 1 140 ? 23.082 11.758 135.926 1.00 23.58 140 GLN B O 1
ATOM 3973 N N . GLN B 1 141 ? 24.446 10.730 137.413 1.00 25.79 141 GLN B N 1
ATOM 3974 C CA . GLN B 1 141 ? 23.423 10.476 138.426 1.00 24.49 141 GLN B CA 1
ATOM 3975 C C . GLN B 1 141 ? 23.195 11.684 139.328 1.00 24.80 141 GLN B C 1
ATOM 3976 O O . GLN B 1 141 ? 22.111 11.859 139.876 1.00 26.89 141 GLN B O 1
ATOM 3982 N N . THR B 1 142 ? 24.231 12.496 139.497 1.00 21.55 142 THR B N 1
ATOM 3983 C CA . THR B 1 142 ? 24.180 13.641 140.393 1.00 19.97 142 THR B CA 1
ATOM 3984 C C . THR B 1 142 ? 23.038 14.603 140.067 1.00 19.45 142 THR B C 1
ATOM 3985 O O . THR B 1 142 ? 22.960 15.141 138.959 1.00 19.74 142 THR B O 1
ATOM 3989 N N . ILE B 1 143 ? 22.161 14.803 141.047 1.00 15.26 143 ILE B N 1
ATOM 3990 C CA . ILE B 1 143 ? 20.982 15.646 140.903 1.00 15.19 143 ILE B CA 1
ATOM 3991 C C . ILE B 1 143 ? 21.240 17.018 141.513 1.00 16.59 143 ILE B C 1
ATOM 3992 O O . ILE B 1 143 ? 21.953 17.142 142.511 1.00 16.98 143 ILE B O 1
ATOM 3997 N N . ALA B 1 144 ? 20.670 18.049 140.902 1.00 15.34 144 ALA B N 1
ATOM 3998 C CA . ALA B 1 144 ? 20.756 19.394 141.434 1.00 16.29 144 ALA B CA 1
ATOM 3999 C C . ALA B 1 144 ? 19.374 20.004 141.347 1.00 18.54 144 ALA B C 1
ATOM 4000 O O . ALA B 1 144 ? 18.970 20.527 140.307 1.00 21.15 144 ALA B O 1
ATOM 4002 N N . THR B 1 145 ? 18.639 19.892 142.445 1.00 21.93 145 THR B N 1
ATOM 4003 C CA . THR B 1 145 ? 17.270 20.386 142.532 1.00 24.00 145 THR B CA 1
ATOM 4004 C C . THR B 1 145 ? 17.240 21.819 143.067 1.00 24.80 145 THR B C 1
ATOM 4005 O O . THR B 1 145 ? 18.137 22.232 143.807 1.00 25.01 145 THR B O 1
ATOM 4009 N N . LYS B 1 146 ? 16.229 22.581 142.659 1.00 24.60 146 LYS B N 1
ATOM 4010 C CA . LYS B 1 146 ? 16.052 23.951 143.120 1.00 24.74 146 LYS B CA 1
ATOM 4011 C C . LYS B 1 146 ? 15.180 23.972 144.373 1.00 27.19 146 LYS B C 1
ATOM 4012 O O . LYS B 1 146 ? 14.268 23.150 144.510 1.00 27.48 146 LYS B O 1
ATOM 4018 N N . ASN B 1 147 ? 15.490 24.876 145.303 1.00 28.60 147 ASN B N 1
ATOM 4019 C CA . ASN B 1 147 ? 14.711 25.022 146.536 1.00 27.79 147 ASN B CA 1
ATOM 4020 C C . ASN B 1 147 ? 13.921 26.321 146.501 1.00 20.21 147 ASN B C 1
ATOM 4021 O O . ASN B 1 147 ? 14.179 27.190 145.670 1.00 19.50 147 ASN B O 1
ATOM 4026 N N . ASP B 1 148 ? 13.020 26.492 147.463 1.00 24.18 148 ASP B N 1
ATOM 4027 C CA . ASP B 1 148 ? 12.250 27.727 147.568 1.00 27.49 148 ASP B CA 1
ATOM 4028 C C . ASP B 1 148 ? 13.127 28.927 147.905 1.00 26.44 148 ASP B C 1
ATOM 4029 O O . ASP B 1 148 ? 12.726 30.068 147.708 1.00 27.19 148 ASP B O 1
ATOM 4034 N N . ASP B 1 149 ? 14.321 28.661 148.426 1.00 27.03 149 ASP B N 1
ATOM 4035 C CA . ASP B 1 149 ? 15.313 29.712 148.671 1.00 26.27 149 ASP B CA 1
ATOM 4036 C C . ASP B 1 149 ? 15.782 30.309 147.350 1.00 24.89 149 ASP B C 1
ATOM 4037 O O . ASP B 1 149 ? 16.190 31.467 147.286 1.00 24.00 149 ASP B O 1
ATOM 4042 N N . GLY B 1 150 ? 15.780 29.474 146.315 1.00 22.78 150 GLY B N 1
ATOM 4043 C CA . GLY B 1 150 ? 16.434 29.830 145.074 1.00 22.84 150 GLY B CA 1
ATOM 4044 C C . GLY B 1 150 ? 17.819 29.201 145.091 1.00 20.94 150 GLY B C 1
ATOM 4045 O O . GLY B 1 150 ? 18.613 29.395 144.170 1.00 23.76 150 GLY B O 1
ATOM 4046 N N . THR B 1 151 ? 18.112 28.457 146.155 1.00 27.25 151 THR B N 1
ATOM 4047 C CA . THR B 1 151 ? 19.380 27.749 146.287 1.00 22.99 151 THR B CA 1
ATOM 4048 C C . THR B 1 151 ? 19.186 26.328 145.763 1.00 20.95 151 THR B C 1
ATOM 4049 O O . THR B 1 151 ? 18.049 25.884 145.558 1.00 18.64 151 THR B O 1
ATOM 4053 N N . TYR B 1 152 ? 20.285 25.617 145.548 1.00 20.67 152 TYR B N 1
ATOM 4054 C CA . TYR B 1 152 ? 20.211 24.277 144.993 1.00 20.07 152 TYR B CA 1
ATOM 4055 C C . TYR B 1 152 ? 20.729 23.222 145.959 1.00 18.16 152 TYR B C 1
ATOM 4056 O O . TYR B 1 152 ? 21.522 23.517 146.848 1.00 17.08 152 TYR B O 1
ATOM 4065 N N . THR B 1 153 ? 20.268 21.991 145.777 1.00 16.33 153 THR B N 1
ATOM 4066 C CA . THR B 1 153 ? 20.686 20.881 146.616 1.00 17.12 153 THR B CA 1
ATOM 4067 C C . THR B 1 153 ? 21.306 19.825 145.714 1.00 18.60 153 THR B C 1
ATOM 4068 O O . THR B 1 153 ? 20.704 19.424 144.718 1.00 23.64 153 THR B O 1
ATOM 4072 N N . LEU B 1 154 ? 22.520 19.404 146.047 1.00 21.96 154 LEU B N 1
ATOM 4073 C CA . LEU B 1 154 ? 23.232 18.389 145.285 1.00 21.39 154 LEU B CA 1
ATOM 4074 C C . LEU B 1 154 ? 23.292 17.069 146.036 1.00 20.97 154 LEU B C 1
ATOM 4075 O O . LEU B 1 154 ? 23.540 17.033 147.245 1.00 23.06 154 LEU B O 1
ATOM 4080 N N . ASN B 1 155 ? 23.063 15.986 145.309 1.00 20.65 155 ASN B N 1
ATOM 4081 C CA . ASN B 1 155 ? 23.184 14.641 145.849 1.00 16.76 155 ASN B CA 1
ATOM 4082 C C . ASN B 1 155 ? 23.874 13.797 144.790 1.00 17.88 155 ASN B C 1
ATOM 4083 O O . ASN B 1 155 ? 23.397 13.705 143.652 1.00 16.05 155 ASN B O 1
ATOM 4088 N N . GLY B 1 156 ? 25.009 13.209 145.146 1.00 16.27 156 GLY B N 1
ATOM 4089 C CA . GLY B 1 156 ? 25.713 12.370 144.201 1.00 16.88 156 GLY B CA 1
ATOM 4090 C C . GLY B 1 156 ? 27.096 11.959 144.644 1.00 17.56 156 GLY B C 1
ATOM 4091 O O . GLY B 1 156 ? 27.418 11.968 145.833 1.00 18.20 156 GLY B O 1
ATOM 4092 N N . SER B 1 157 ? 27.913 11.584 143.670 1.00 19.65 157 SER B N 1
ATOM 4093 C CA . SER B 1 157 ? 29.281 11.163 143.910 1.00 20.56 157 SER B CA 1
ATOM 4094 C C . SER B 1 157 ? 30.061 11.509 142.656 1.00 20.90 157 SER B C 1
ATOM 4095 O O . SER B 1 157 ? 29.480 11.704 141.587 1.00 22.19 157 SER B O 1
ATOM 4098 N N . LYS B 1 158 ? 31.375 11.597 142.796 1.00 20.12 158 LYS B N 1
ATOM 4099 C CA . LYS B 1 158 ? 32.256 11.795 141.658 1.00 18.60 158 LYS B CA 1
ATOM 4100 C C . LYS B 1 158 ? 33.418 10.861 141.891 1.00 18.22 158 LYS B C 1
ATOM 4101 O O . LYS B 1 158 ? 33.875 10.697 143.026 1.00 20.92 158 LYS B O 1
ATOM 4107 N N . ILE B 1 159 ? 33.860 10.211 140.825 1.00 16.49 159 ILE B N 1
ATOM 4108 C CA . ILE B 1 159 ? 34.906 9.211 140.926 1.00 13.05 159 ILE B CA 1
ATOM 4109 C C . ILE B 1 159 ? 36.161 9.738 140.228 1.00 13.76 159 ILE B C 1
ATOM 4110 O O . ILE B 1 159 ? 36.071 10.538 139.295 1.00 13.90 159 ILE B O 1
ATOM 4115 N N . PHE B 1 160 ? 37.322 9.358 140.750 1.00 12.92 160 PHE B N 1
ATOM 4116 C CA . PHE B 1 160 ? 38.614 9.718 140.165 1.00 11.26 160 PHE B CA 1
ATOM 4117 C C . PHE B 1 160 ? 38.917 11.214 140.106 1.00 11.30 160 PHE B C 1
ATOM 4118 O O . PHE B 1 160 ? 39.569 11.649 139.178 1.00 12.86 160 PHE B O 1
ATOM 4126 N N . ILE B 1 161 ? 38.515 12.007 141.091 1.00 12.30 161 ILE B N 1
ATOM 4127 C CA . ILE B 1 161 ? 38.762 13.447 140.982 1.00 11.84 161 ILE B CA 1
ATOM 4128 C C . ILE B 1 161 ? 40.169 13.880 141.388 1.00 13.61 161 ILE B C 1
ATOM 4129 O O . ILE B 1 161 ? 40.526 13.850 142.576 1.00 10.70 161 ILE B O 1
ATOM 4134 N N . THR B 1 162 ? 40.957 14.291 140.395 1.00 11.34 162 THR B N 1
ATOM 4135 C CA . THR B 1 162 ? 42.307 14.797 140.619 1.00 12.60 162 THR B CA 1
ATOM 4136 C C . THR B 1 162 ? 42.257 16.002 141.559 1.00 16.45 162 THR B C 1
ATOM 4137 O O . THR B 1 162 ? 41.369 16.852 141.442 1.00 13.62 162 THR B O 1
ATOM 4141 N N . ASN B 1 163 ? 43.195 16.047 142.506 1.00 15.62 163 ASN B N 1
ATOM 4142 C CA . ASN B 1 163 ? 43.266 17.107 143.518 1.00 14.27 163 ASN B CA 1
ATOM 4143 C C . ASN B 1 163 ? 42.172 16.963 144.584 1.00 16.21 163 ASN B C 1
ATOM 4144 O O . ASN B 1 163 ? 42.085 17.779 145.511 1.00 17.45 163 ASN B O 1
ATOM 4149 N N . GLY B 1 164 ? 41.355 15.919 144.460 1.00 14.37 164 GLY B N 1
ATOM 4150 C CA . GLY B 1 164 ? 40.273 15.695 145.402 1.00 14.12 164 GLY B CA 1
ATOM 4151 C C . GLY B 1 164 ? 40.793 15.586 146.818 1.00 16.46 164 GLY B C 1
ATOM 4152 O O . GLY B 1 164 ? 41.900 15.092 147.047 1.00 18.32 164 GLY B O 1
ATOM 4153 N N . GLY B 1 165 ? 40.007 16.065 147.774 1.00 18.17 165 GLY B N 1
ATOM 4154 C CA . GLY B 1 165 ? 40.454 16.072 149.153 1.00 16.20 165 GLY B CA 1
ATOM 4155 C C . GLY B 1 165 ? 41.322 17.287 149.412 1.00 14.18 165 GLY B C 1
ATOM 4156 O O . GLY B 1 165 ? 40.952 18.155 150.192 1.00 19.38 165 GLY B O 1
ATOM 4157 N N . ALA B 1 166 ? 42.445 17.378 148.709 1.00 13.76 166 ALA B N 1
ATOM 4158 C CA . ALA B 1 166 ? 43.388 18.477 148.884 1.00 11.47 166 ALA B CA 1
ATOM 4159 C C . ALA B 1 166 ? 42.914 19.846 148.405 1.00 11.78 166 ALA B C 1
ATOM 4160 O O . ALA B 1 166 ? 43.401 20.870 148.890 1.00 9.50 166 ALA B O 1
ATOM 4162 N N . ALA B 1 167 ? 42.009 19.863 147.429 1.00 12.67 167 ALA B N 1
ATOM 4163 C CA . ALA B 1 167 ? 41.546 21.107 146.800 1.00 12.36 167 ALA B CA 1
ATOM 4164 C C . ALA B 1 167 ? 40.600 21.929 147.666 1.00 12.67 167 ALA B C 1
ATOM 4165 O O . ALA B 1 167 ? 39.967 21.398 148.585 1.00 14.50 167 ALA B O 1
ATOM 4167 N N . ASP B 1 168 ? 40.493 23.219 147.342 1.00 10.97 168 ASP B N 1
ATOM 4168 C CA . ASP B 1 168 ? 39.602 24.150 148.042 1.00 13.37 168 ASP B CA 1
ATOM 4169 C C . ASP B 1 168 ? 38.378 24.463 147.201 1.00 14.33 168 ASP B C 1
ATOM 4170 O O . ASP B 1 168 ? 37.263 24.512 147.716 1.00 16.83 168 ASP B O 1
ATOM 4175 N N . ILE B 1 169 ? 38.595 24.745 145.919 1.00 13.58 169 ILE B N 1
ATOM 4176 C CA . ILE B 1 169 ? 37.500 25.109 145.025 1.00 13.77 169 ILE B CA 1
ATOM 4177 C C . ILE B 1 169 ? 37.284 24.021 143.985 1.00 13.81 169 ILE B C 1
ATOM 4178 O O . ILE B 1 169 ? 38.189 23.692 143.218 1.00 17.65 169 ILE B O 1
ATOM 4183 N N . TYR B 1 170 ? 36.092 23.437 144.006 1.00 13.17 170 TYR B N 1
ATOM 4184 C CA . TYR B 1 170 ? 35.723 22.352 143.110 1.00 13.64 170 TYR B CA 1
ATOM 4185 C C . TYR B 1 170 ? 34.699 22.868 142.114 1.00 15.42 170 TYR B C 1
ATOM 4186 O O . TYR B 1 170 ? 33.773 23.583 142.500 1.00 19.07 170 TYR B O 1
ATOM 4195 N N . ILE B 1 171 ? 34.881 22.546 140.836 1.00 12.66 171 ILE B N 1
ATOM 4196 C CA . ILE B 1 171 ? 33.864 22.834 139.827 1.00 12.20 171 ILE B CA 1
ATOM 4197 C C . ILE B 1 171 ? 33.129 21.509 139.654 1.00 11.63 171 ILE B C 1
ATOM 4198 O O . ILE B 1 171 ? 33.730 20.513 139.253 1.00 14.53 171 ILE B O 1
ATOM 4203 N N . VAL B 1 172 ? 31.850 21.483 140.008 1.00 10.31 172 VAL B N 1
ATOM 4204 C CA . VAL B 1 172 ? 31.072 20.250 139.984 1.00 7.89 172 VAL B CA 1
ATOM 4205 C C . VAL B 1 172 ? 29.898 20.359 139.011 1.00 10.15 172 VAL B C 1
ATOM 4206 O O . VAL B 1 172 ? 29.235 21.399 138.934 1.00 7.50 172 VAL B O 1
ATOM 4210 N N . PHE B 1 173 ? 29.654 19.287 138.262 1.00 9.33 173 PHE B N 1
ATOM 4211 C CA . PHE B 1 173 ? 28.579 19.262 137.279 1.00 8.47 173 PHE B CA 1
ATOM 4212 C C . PHE B 1 173 ? 27.466 18.359 137.770 1.00 9.45 173 PHE B C 1
ATOM 4213 O O . PHE B 1 173 ? 27.720 17.236 138.213 1.00 12.19 173 PHE B O 1
ATOM 4221 N N . ALA B 1 174 ? 26.237 18.861 137.692 1.00 11.18 174 ALA B N 1
ATOM 4222 C CA . ALA B 1 174 ? 25.065 18.147 138.184 1.00 12.20 174 ALA B CA 1
ATOM 4223 C C . ALA B 1 174 ? 23.924 18.268 137.191 1.00 16.43 174 ALA B C 1
ATOM 4224 O O . ALA B 1 174 ? 23.804 19.273 136.489 1.00 16.74 174 ALA B O 1
ATOM 4226 N N . MET B 1 175 ? 23.090 17.238 137.133 1.00 18.72 175 MET B N 1
ATOM 4227 C CA . MET B 1 175 ? 21.928 17.239 136.260 1.00 22.64 175 MET B CA 1
ATOM 4228 C C . MET B 1 175 ? 20.775 18.014 136.872 1.00 25.75 175 MET B C 1
ATOM 4229 O O . MET B 1 175 ? 20.186 17.585 137.871 1.00 27.38 175 MET B O 1
ATOM 4234 N N . THR B 1 176 ? 20.488 19.178 136.297 1.00 26.58 176 THR B N 1
ATOM 4235 C CA . THR B 1 176 ? 19.354 19.982 136.723 1.00 27.28 176 THR B CA 1
ATOM 4236 C C . THR B 1 176 ? 18.091 19.530 135.988 1.00 24.73 176 THR B C 1
ATOM 4237 O O . THR B 1 176 ? 16.979 19.914 136.341 1.00 26.27 176 THR B O 1
ATOM 4241 N N . ASP B 1 177 ? 18.276 18.722 134.949 1.00 26.03 177 ASP B N 1
ATOM 4242 C CA . ASP B 1 177 ? 17.167 18.064 134.267 1.00 26.37 177 ASP B CA 1
ATOM 4243 C C . ASP B 1 177 ? 17.686 16.798 133.603 1.00 29.29 177 ASP B C 1
ATOM 4244 O O . ASP B 1 177 ? 18.622 16.842 132.805 1.00 32.53 177 ASP B O 1
ATOM 4249 N N . LYS B 1 178 ? 17.050 15.678 133.918 1.00 37.81 178 LYS B N 1
ATOM 4250 C CA . LYS B 1 178 ? 17.465 14.372 133.419 1.00 41.56 178 LYS B CA 1
ATOM 4251 C C . LYS B 1 178 ? 16.473 13.886 132.364 1.00 44.61 178 LYS B C 1
ATOM 4252 O O . LYS B 1 178 ? 15.867 12.829 132.501 1.00 46.85 178 LYS B O 1
ATOM 4258 N N . SER B 1 179 ? 16.341 14.651 131.293 1.00 47.14 179 SER B N 1
ATOM 4259 C CA . SER B 1 179 ? 15.396 14.355 130.223 1.00 45.83 179 SER B CA 1
ATOM 4260 C C . SER B 1 179 ? 16.118 14.853 129.002 1.00 45.84 179 SER B C 1
ATOM 4261 O O . SER B 1 179 ? 16.282 14.137 128.017 1.00 46.50 179 SER B O 1
ATOM 4264 N N . LYS B 1 180 ? 16.495 16.121 129.061 1.00 47.21 180 LYS B N 1
ATOM 4265 C CA . LYS B 1 180 ? 17.417 16.687 128.095 1.00 43.41 180 LYS B CA 1
ATOM 4266 C C . LYS B 1 180 ? 18.773 16.489 128.776 1.00 43.67 180 LYS B C 1
ATOM 4267 O O . LYS B 1 180 ? 19.280 17.399 129.423 1.00 46.66 180 LYS B O 1
ATOM 4273 N N . GLY B 1 181 ? 19.353 15.303 128.641 1.00 44.06 181 GLY B N 1
ATOM 4274 C CA . GLY B 1 181 ? 20.556 14.982 129.392 1.00 44.33 181 GLY B CA 1
ATOM 4275 C C . GLY B 1 181 ? 21.729 15.856 129.019 1.00 44.40 181 GLY B C 1
ATOM 4276 O O . GLY B 1 181 ? 22.195 16.683 129.798 1.00 44.25 181 GLY B O 1
ATOM 4277 N N . ASN B 1 182 ? 22.210 15.654 127.804 1.00 45.05 182 ASN B N 1
ATOM 4278 C CA . ASN B 1 182 ? 23.311 16.421 127.242 1.00 47.34 182 ASN B CA 1
ATOM 4279 C C . ASN B 1 182 ? 23.033 17.940 127.230 1.00 48.48 182 ASN B C 1
ATOM 4280 O O . ASN B 1 182 ? 23.962 18.750 127.257 1.00 43.41 182 ASN B O 1
ATOM 4285 N N . HIS B 1 183 ? 21.748 18.300 127.261 1.00 46.01 183 HIS B N 1
ATOM 4286 C CA . HIS B 1 183 ? 21.302 19.699 127.309 1.00 43.53 183 HIS B CA 1
ATOM 4287 C C . HIS B 1 183 ? 20.721 20.066 128.685 1.00 40.28 183 HIS B C 1
ATOM 4288 O O . HIS B 1 183 ? 19.913 20.991 128.782 1.00 44.34 183 HIS B O 1
ATOM 4295 N N . GLY B 1 184 ? 21.140 19.367 129.739 1.00 44.84 184 GLY B N 1
ATOM 4296 C CA . GLY B 1 184 ? 20.537 19.570 131.048 1.00 37.62 184 GLY B CA 1
ATOM 4297 C C . GLY B 1 184 ? 21.483 19.422 132.227 1.00 32.63 184 GLY B C 1
ATOM 4298 O O . GLY B 1 184 ? 21.054 19.221 133.365 1.00 35.76 184 GLY B O 1
ATOM 4299 N N . ILE B 1 185 ? 22.778 19.492 131.942 1.00 19.33 185 ILE B N 1
ATOM 4300 C CA . ILE B 1 185 ? 23.825 19.492 132.960 1.00 16.08 185 ILE B CA 1
ATOM 4301 C C . ILE B 1 185 ? 24.087 20.958 133.327 1.00 16.12 185 ILE B C 1
ATOM 4302 O O . ILE B 1 185 ? 24.045 21.829 132.460 1.00 17.12 185 ILE B O 1
ATOM 4307 N N . THR B 1 186 ? 24.323 21.235 134.605 1.00 13.95 186 THR B N 1
ATOM 4308 C CA . THR B 1 186 ? 24.615 22.592 135.064 1.00 11.54 186 THR B CA 1
ATOM 4309 C C . THR B 1 186 ? 25.915 22.554 135.858 1.00 8.71 186 THR B C 1
ATOM 4310 O O . THR B 1 186 ? 26.222 21.541 136.491 1.00 7.40 186 THR B O 1
ATOM 4314 N N . ALA B 1 187 ? 26.703 23.620 135.764 1.00 7.30 187 ALA B N 1
ATOM 4315 C CA . ALA B 1 187 ? 27.972 23.716 136.481 1.00 7.67 187 ALA B CA 1
ATOM 4316 C C . ALA B 1 187 ? 27.805 24.538 137.754 1.00 9.78 187 ALA B C 1
ATOM 4317 O O . ALA B 1 187 ? 27.162 25.599 137.741 1.00 9.58 187 ALA B O 1
ATOM 4319 N N . PHE B 1 188 ? 28.410 24.057 138.838 1.00 8.13 188 PHE B N 1
ATOM 4320 C CA . PHE B 1 188 ? 28.334 24.707 140.141 1.00 5.01 188 PHE B CA 1
ATOM 4321 C C . PHE B 1 188 ? 29.713 24.787 140.760 1.00 8.06 188 PHE B C 1
ATOM 4322 O O . PHE B 1 188 ? 30.553 23.913 140.544 1.00 12.47 188 PHE B O 1
ATOM 4330 N N . ILE B 1 189 ? 29.937 25.825 141.553 1.00 12.58 189 ILE B N 1
ATOM 4331 C CA . ILE B 1 189 ? 31.180 25.970 142.297 1.00 13.14 189 ILE B CA 1
ATOM 4332 C C . ILE B 1 189 ? 30.923 25.491 143.724 1.00 14.74 189 ILE B C 1
ATOM 4333 O O . ILE B 1 189 ? 29.930 25.877 144.339 1.00 14.76 189 ILE B O 1
ATOM 4338 N N . LEU B 1 190 ? 31.774 24.593 144.210 1.00 16.50 190 LEU B N 1
ATOM 4339 C CA . LEU B 1 190 ? 31.684 24.083 145.577 1.00 17.06 190 LEU B CA 1
ATOM 4340 C C . LEU B 1 190 ? 32.939 24.448 146.345 1.00 18.29 190 LEU B C 1
ATOM 4341 O O . LEU B 1 190 ? 34.050 24.282 145.842 1.00 19.77 190 LEU B O 1
ATOM 4346 N N . GLU B 1 191 ? 32.764 24.935 147.567 1.00 21.58 191 GLU B N 1
ATOM 4347 C CA . GLU B 1 191 ? 33.894 25.232 148.435 1.00 18.30 191 GLU B CA 1
ATOM 4348 C C . GLU B 1 191 ? 34.117 24.050 149.358 1.00 16.44 191 GLU B C 1
ATOM 4349 O O . GLU B 1 191 ? 33.164 23.423 149.825 1.00 15.94 191 GLU B O 1
ATOM 4355 N N . ASP B 1 192 ? 35.379 23.712 149.573 1.00 16.51 192 ASP B N 1
ATOM 4356 C CA . ASP B 1 192 ? 35.741 22.667 150.516 1.00 18.27 192 ASP B CA 1
ATOM 4357 C C . ASP B 1 192 ? 35.170 23.055 151.878 1.00 18.47 192 ASP B C 1
ATOM 4358 O O . ASP B 1 192 ? 35.256 24.213 152.286 1.00 18.38 192 ASP B O 1
ATOM 4363 N N . GLY B 1 193 ? 34.539 22.100 152.551 1.00 19.14 193 GLY B N 1
ATOM 4364 C CA . GLY B 1 193 ? 33.993 22.375 153.867 1.00 19.99 193 GLY B CA 1
ATOM 4365 C C . GLY B 1 193 ? 32.498 22.640 153.908 1.00 21.39 193 GLY B C 1
ATOM 4366 O O . GLY B 1 193 ? 31.941 22.858 154.983 1.00 24.07 193 GLY B O 1
ATOM 4367 N N . THR B 1 194 ? 31.840 22.627 152.755 1.00 20.84 194 THR B N 1
ATOM 4368 C CA . THR B 1 194 ? 30.390 22.778 152.714 1.00 19.24 194 THR B CA 1
ATOM 4369 C C . THR B 1 194 ? 29.761 21.563 153.405 1.00 18.40 194 THR B C 1
ATOM 4370 O O . THR B 1 194 ? 30.167 20.427 153.161 1.00 19.92 194 THR B O 1
ATOM 4374 N N . PRO B 1 195 ? 28.801 21.786 154.316 1.00 18.20 195 PRO B N 1
ATOM 4375 C CA . PRO B 1 195 ? 28.132 20.663 154.983 1.00 17.14 195 PRO B CA 1
ATOM 4376 C C . PRO B 1 195 ? 27.526 19.715 153.949 1.00 14.06 195 PRO B C 1
ATOM 4377 O O . PRO B 1 195 ? 27.031 20.166 152.916 1.00 14.57 195 PRO B O 1
ATOM 4381 N N . GLY B 1 196 ? 27.594 18.413 154.222 1.00 13.78 196 GLY B N 1
ATOM 4382 C CA . GLY B 1 196 ? 27.129 17.411 153.276 1.00 12.84 196 GLY B CA 1
ATOM 4383 C C . GLY B 1 196 ? 28.194 16.988 152.267 1.00 15.42 196 GLY B C 1
ATOM 4384 O O . GLY B 1 196 ? 28.170 15.861 151.755 1.00 15.71 196 GLY B O 1
ATOM 4385 N N . PHE B 1 197 ? 29.134 17.888 151.989 1.00 14.56 197 PHE B N 1
ATOM 4386 C CA . PHE B 1 197 ? 30.206 17.659 151.022 1.00 14.43 197 PHE B CA 1
ATOM 4387 C C . PHE B 1 197 ? 31.374 16.903 151.656 1.00 14.15 197 PHE B C 1
ATOM 4388 O O . PHE B 1 197 ? 32.161 17.479 152.408 1.00 14.45 197 PHE B O 1
ATOM 4396 N N . THR B 1 198 ? 31.482 15.616 151.329 1.00 14.73 198 THR B N 1
ATOM 4397 C CA . THR B 1 198 ? 32.521 14.739 151.870 1.00 12.82 198 THR B CA 1
ATOM 4398 C C . THR B 1 198 ? 33.360 14.076 150.771 1.00 13.80 198 THR B C 1
ATOM 4399 O O . THR B 1 198 ? 33.119 14.285 149.590 1.00 14.70 198 THR B O 1
ATOM 4403 N N . TYR B 1 199 ? 34.366 13.303 151.172 1.00 16.62 199 TYR B N 1
ATOM 4404 C CA . TYR B 1 199 ? 35.245 12.606 150.236 1.00 17.48 199 TYR B CA 1
ATOM 4405 C C . TYR B 1 199 ? 35.214 11.111 150.511 1.00 18.44 199 TYR B C 1
ATOM 4406 O O . TYR B 1 199 ? 34.979 10.689 151.642 1.00 22.98 199 TYR B O 1
ATOM 4415 N N . GLY B 1 200 ? 35.454 10.319 149.474 1.00 19.80 200 GLY B N 1
ATOM 4416 C CA . GLY B 1 200 ? 35.450 8.878 149.620 1.00 20.99 200 GLY B CA 1
ATOM 4417 C C . GLY B 1 200 ? 36.857 8.318 149.645 1.00 20.82 200 GLY B C 1
ATOM 4418 O O . GLY B 1 200 ? 37.818 9.052 149.875 1.00 20.74 200 GLY B O 1
ATOM 4419 N N . LYS B 1 201 ? 36.983 7.025 149.365 1.00 22.44 201 LYS B N 1
ATOM 4420 C CA . LYS B 1 201 ? 38.282 6.360 149.405 1.00 23.92 201 LYS B CA 1
ATOM 4421 C C . LYS B 1 201 ? 39.253 6.950 148.391 1.00 22.70 201 LYS B C 1
ATOM 4422 O O . LYS B 1 201 ? 38.856 7.390 147.308 1.00 21.18 201 LYS B O 1
ATOM 4428 N N . LYS B 1 202 ? 40.525 6.979 148.769 1.00 20.39 202 LYS B N 1
ATOM 4429 C CA . LYS B 1 202 ? 41.568 7.497 147.901 1.00 22.30 202 LYS B CA 1
ATOM 4430 C C . LYS B 1 202 ? 41.940 6.456 146.847 1.00 20.38 202 LYS B C 1
ATOM 4431 O O . LYS B 1 202 ? 42.050 5.263 147.140 1.00 20.31 202 LYS B O 1
ATOM 4437 N N . GLU B 1 203 ? 42.134 6.923 145.621 1.00 19.05 203 GLU B N 1
ATOM 4438 C CA . GLU B 1 203 ? 42.480 6.063 144.496 1.00 22.53 203 GLU B CA 1
ATOM 4439 C C . GLU B 1 203 ? 43.835 5.390 144.660 1.00 23.07 203 GLU B C 1
ATOM 4440 O O . GLU B 1 203 ? 44.826 6.026 145.021 1.00 19.96 203 GLU B O 1
ATOM 4446 N N . ASP B 1 204 ? 43.863 4.096 144.377 1.00 22.87 204 ASP B N 1
ATOM 4447 C CA . ASP B 1 204 ? 45.081 3.298 144.434 1.00 21.06 204 ASP B CA 1
ATOM 4448 C C . ASP B 1 204 ? 45.555 3.150 142.984 1.00 19.33 204 ASP B C 1
ATOM 4449 O O . ASP B 1 204 ? 45.131 2.231 142.284 1.00 21.79 204 ASP B O 1
ATOM 4454 N N . LYS B 1 205 ? 46.407 4.070 142.532 1.00 16.76 205 LYS B N 1
ATOM 4455 C CA . LYS B 1 205 ? 46.802 4.150 141.119 1.00 13.24 205 LYS B CA 1
ATOM 4456 C C . LYS B 1 205 ? 48.140 3.497 140.757 1.00 13.32 205 LYS B C 1
ATOM 4457 O O . LYS B 1 205 ? 49.021 3.338 141.601 1.00 14.99 205 LYS B O 1
ATOM 4463 N N . MET B 1 206 ? 48.301 3.183 139.474 1.00 11.95 206 MET B N 1
ATOM 4464 C CA . MET B 1 206 ? 49.484 2.490 138.957 1.00 10.55 206 MET B CA 1
ATOM 4465 C C . MET B 1 206 ? 50.749 3.343 138.963 1.00 11.61 206 MET B C 1
ATOM 4466 O O . MET B 1 206 ? 51.849 2.839 139.194 1.00 12.22 206 MET B O 1
ATOM 4471 N N . GLY B 1 207 ? 50.600 4.628 138.678 1.00 12.43 207 GLY B N 1
ATOM 4472 C CA . GLY B 1 207 ? 51.747 5.520 138.645 1.00 17.91 207 GLY B CA 1
ATOM 4473 C C . GLY B 1 207 ? 51.213 6.911 138.877 1.00 18.49 207 GLY B C 1
ATOM 4474 O O . GLY B 1 207 ? 50.002 7.064 139.004 1.00 22.99 207 GLY B O 1
ATOM 4475 N N . ILE B 1 208 ? 52.083 7.912 138.945 1.00 14.35 208 ILE B N 1
ATOM 4476 C CA . ILE B 1 208 ? 51.657 9.289 139.213 1.00 17.09 208 ILE B CA 1
ATOM 4477 C C . ILE B 1 208 ? 51.289 9.384 140.703 1.00 17.60 208 ILE B C 1
ATOM 4478 O O . ILE B 1 208 ? 50.480 10.211 141.123 1.00 15.97 208 ILE B O 1
ATOM 4483 N N . HIS B 1 209 ? 52.004 8.594 141.501 1.00 15.89 209 HIS B N 1
ATOM 4484 C CA . HIS B 1 209 ? 51.764 8.464 142.939 1.00 14.62 209 HIS B CA 1
ATOM 4485 C C . HIS B 1 209 ? 51.806 9.770 143.737 1.00 14.16 209 HIS B C 1
ATOM 4486 O O . HIS B 1 209 ? 51.322 9.826 144.863 1.00 14.43 209 HIS B O 1
ATOM 4493 N N . THR B 1 210 ? 52.395 10.810 143.162 1.00 15.07 210 THR B N 1
ATOM 4494 C CA . THR B 1 210 ? 52.490 12.098 143.833 1.00 15.52 210 THR B CA 1
ATOM 4495 C C . THR B 1 210 ? 51.237 12.962 143.677 1.00 16.15 210 THR B C 1
ATOM 4496 O O . THR B 1 210 ? 51.114 14.020 144.298 1.00 19.71 210 THR B O 1
ATOM 4500 N N . SER B 1 211 ? 50.306 12.502 142.856 1.00 13.39 211 SER B N 1
ATOM 4501 C CA . SER B 1 211 ? 49.048 13.199 142.662 1.00 15.88 211 SER B CA 1
ATOM 4502 C C . SER B 1 211 ? 47.992 12.502 143.523 1.00 16.71 211 SER B C 1
ATOM 4503 O O . SER B 1 211 ? 47.967 11.270 143.622 1.00 16.95 211 SER B O 1
ATOM 4506 N N . GLN B 1 212 ? 47.137 13.289 144.164 1.00 14.93 212 GLN B N 1
ATOM 4507 C CA . GLN B 1 212 ? 46.100 12.746 145.034 1.00 12.93 212 GLN B CA 1
ATOM 4508 C C . GLN B 1 212 ? 44.780 12.671 144.288 1.00 11.69 212 GLN B C 1
ATOM 4509 O O . GLN B 1 212 ? 44.259 13.689 143.828 1.00 15.87 212 GLN B O 1
ATOM 4515 N N . THR B 1 213 ? 44.250 11.462 144.159 1.00 9.20 213 THR B N 1
ATOM 4516 C CA . THR B 1 213 ? 43.000 11.251 143.449 1.00 6.81 213 THR B CA 1
ATOM 4517 C C . THR B 1 213 ? 42.032 10.676 144.462 1.00 8.61 213 THR B C 1
ATOM 4518 O O . THR B 1 213 ? 42.362 9.716 145.162 1.00 7.40 213 THR B O 1
ATOM 4522 N N . MET B 1 214 ? 40.840 11.257 144.540 1.00 9.34 214 MET B N 1
ATOM 4523 C CA . MET B 1 214 ? 39.892 10.881 145.578 1.00 12.93 214 MET B CA 1
ATOM 4524 C C . MET B 1 214 ? 38.449 11.024 145.092 1.00 15.23 214 MET B C 1
ATOM 4525 O O . MET B 1 214 ? 38.175 11.730 144.112 1.00 13.69 214 MET B O 1
ATOM 4530 N N . GLU B 1 215 ? 37.540 10.323 145.761 1.00 16.67 215 GLU B N 1
ATOM 4531 C CA . GLU B 1 215 ? 36.116 10.390 145.449 1.00 16.61 215 GLU B CA 1
ATOM 4532 C C . GLU B 1 215 ? 35.517 11.565 146.214 1.00 16.55 215 GLU B C 1
ATOM 4533 O O . GLU B 1 215 ? 36.064 11.998 147.231 1.00 15.47 215 GLU B O 1
ATOM 4539 N N . LEU B 1 216 ? 34.421 12.105 145.700 1.00 13.47 216 LEU B N 1
ATOM 4540 C CA . LEU B 1 216 ? 33.692 13.159 146.384 1.00 9.84 216 LEU B CA 1
ATOM 4541 C C . LEU B 1 216 ? 32.285 12.606 146.539 1.00 11.20 216 LEU B C 1
ATOM 4542 O O . LEU B 1 216 ? 31.816 11.862 145.674 1.00 13.39 216 LEU B O 1
ATOM 4547 N N . VAL B 1 217 ? 31.626 12.935 147.643 1.00 11.00 217 VAL B N 1
ATOM 4548 C CA . VAL B 1 217 ? 30.261 12.487 147.884 1.00 10.07 217 VAL B CA 1
ATOM 4549 C C . VAL B 1 217 ? 29.457 13.703 148.287 1.00 9.89 217 VAL B C 1
ATOM 4550 O O . VAL B 1 217 ? 29.907 14.495 149.113 1.00 11.49 217 VAL B O 1
ATOM 4554 N N . PHE B 1 218 ? 28.304 13.885 147.652 1.00 12.82 218 PHE B N 1
ATOM 4555 C CA . PHE B 1 218 ? 27.439 15.025 147.928 1.00 13.08 218 PHE B CA 1
ATOM 4556 C C . PHE B 1 218 ? 26.196 14.482 148.602 1.00 15.47 218 PHE B C 1
ATOM 4557 O O . PHE B 1 218 ? 25.484 13.649 148.034 1.00 16.57 218 PHE B O 1
ATOM 4565 N N . GLN B 1 219 ? 25.943 14.941 149.821 1.00 21.42 219 GLN B N 1
ATOM 4566 C CA . GLN B 1 219 ? 24.833 14.439 150.614 1.00 25.72 219 GLN B CA 1
ATOM 4567 C C . GLN B 1 219 ? 23.942 15.599 151.055 1.00 25.23 219 GLN B C 1
ATOM 4568 O O . GLN B 1 219 ? 24.164 16.187 152.116 1.00 24.18 219 GLN B O 1
ATOM 4574 N N . ASP B 1 220 ? 22.959 15.947 150.227 1.00 20.81 220 ASP B N 1
ATOM 4575 C CA . ASP B 1 220 ? 22.015 17.021 150.554 1.00 20.57 220 ASP B CA 1
ATOM 4576 C C . ASP B 1 220 ? 22.753 18.357 150.699 1.00 21.80 220 ASP B C 1
ATOM 4577 O O . ASP B 1 220 ? 22.419 19.183 151.545 1.00 22.95 220 ASP B O 1
ATOM 4582 N N . VAL B 1 221 ? 23.747 18.561 149.840 1.00 20.16 221 VAL B N 1
ATOM 4583 C CA . VAL B 1 221 ? 24.580 19.761 149.860 1.00 18.65 221 VAL B CA 1
ATOM 4584 C C . VAL B 1 221 ? 23.826 20.962 149.291 1.00 19.72 221 VAL B C 1
ATOM 4585 O O . VAL B 1 221 ? 23.448 20.964 148.120 1.00 22.43 221 VAL B O 1
ATOM 4589 N N . LYS B 1 222 ? 23.614 21.986 150.107 1.00 19.53 222 LYS B N 1
ATOM 4590 C CA . LYS B 1 222 ? 22.906 23.170 149.638 1.00 19.99 222 LYS B CA 1
ATOM 4591 C C . LYS B 1 222 ? 23.857 24.321 149.309 1.00 21.18 222 LYS B C 1
ATOM 4592 O O . LYS B 1 222 ? 24.690 24.716 150.130 1.00 20.39 222 LYS B O 1
ATOM 4598 N N . VAL B 1 223 ? 23.777 24.793 148.067 1.00 20.29 223 VAL B N 1
ATOM 4599 C CA . VAL B 1 223 ? 24.608 25.891 147.590 1.00 21.17 223 VAL B CA 1
ATOM 4600 C C . VAL B 1 223 ? 23.744 27.042 147.102 1.00 23.56 223 VAL B C 1
ATOM 4601 O O . VAL B 1 223 ? 22.649 26.834 146.577 1.00 23.88 223 VAL B O 1
ATOM 4605 N N . PRO B 1 224 ? 24.208 28.281 147.306 1.00 25.53 224 PRO B N 1
ATOM 4606 C CA . PRO B 1 224 ? 23.465 29.449 146.832 1.00 25.85 224 PRO B CA 1
ATOM 4607 C C . PRO B 1 224 ? 23.463 29.570 145.311 1.00 24.88 224 PRO B C 1
ATOM 4608 O O . PRO B 1 224 ? 24.404 29.139 144.640 1.00 22.77 224 PRO B O 1
ATOM 4612 N N . ALA B 1 225 ? 22.414 30.189 144.779 1.00 21.21 225 ALA B N 1
ATOM 4613 C CA . ALA B 1 225 ? 22.292 30.412 143.344 1.00 23.46 225 ALA B CA 1
ATOM 4614 C C . ALA B 1 225 ? 23.529 31.131 142.824 1.00 23.44 225 ALA B C 1
ATOM 4615 O O . ALA B 1 225 ? 23.911 30.981 141.663 1.00 24.57 225 ALA B O 1
ATOM 4617 N N . GLU B 1 226 ? 24.151 31.903 143.707 1.00 25.26 226 GLU B N 1
ATOM 4618 C CA . GLU B 1 226 ? 25.373 32.634 143.399 1.00 20.39 226 GLU B CA 1
ATOM 4619 C C . GLU B 1 226 ? 26.511 31.711 142.945 1.00 24.62 226 GLU B C 1
ATOM 4620 O O . GLU B 1 226 ? 27.357 32.108 142.148 1.00 25.76 226 GLU B O 1
ATOM 4626 N N . ASN B 1 227 ? 26.529 30.483 143.450 1.00 21.48 227 ASN B N 1
ATOM 4627 C CA . ASN B 1 227 ? 27.578 29.531 143.093 1.00 21.09 227 ASN B CA 1
ATOM 4628 C C . ASN B 1 227 ? 27.377 28.844 141.742 1.00 16.39 227 ASN B C 1
ATOM 4629 O O . ASN B 1 227 ? 28.225 28.065 141.308 1.00 13.94 227 ASN B O 1
ATOM 4634 N N . MET B 1 228 ? 26.256 29.104 141.081 1.00 15.00 228 MET B N 1
ATOM 4635 C CA . MET B 1 228 ? 26.028 28.524 139.765 1.00 16.30 228 MET B CA 1
ATOM 4636 C C . MET B 1 228 ? 26.921 29.200 138.726 1.00 15.76 228 MET B C 1
ATOM 4637 O O . MET B 1 228 ? 26.861 30.414 138.539 1.00 14.80 228 MET B O 1
ATOM 4642 N N . LEU B 1 229 ? 27.772 28.409 138.084 1.00 16.71 229 LEU B N 1
ATOM 4643 C CA . LEU B 1 229 ? 28.683 28.916 137.073 1.00 17.93 229 LEU B CA 1
ATOM 4644 C C . LEU B 1 229 ? 27.965 28.792 135.730 1.00 23.12 229 LEU B C 1
ATOM 4645 O O . LEU B 1 229 ? 27.645 27.682 135.286 1.00 25.30 229 LEU B O 1
ATOM 4650 N N . GLY B 1 230 ? 27.692 29.933 135.104 1.00 23.96 230 GLY B N 1
ATOM 4651 C CA . GLY B 1 230 ? 27.010 29.944 133.823 1.00 25.57 230 GLY B CA 1
ATOM 4652 C C . GLY B 1 230 ? 25.531 29.642 133.956 1.00 26.19 230 GLY B C 1
ATOM 4653 O O . GLY B 1 230 ? 25.012 29.523 135.063 1.00 27.51 230 GLY B O 1
ATOM 4654 N N . GLU B 1 231 ? 24.858 29.478 132.822 1.00 28.59 231 GLU B N 1
ATOM 4655 C CA . GLU B 1 231 ? 23.417 29.251 132.803 1.00 30.50 231 GLU B CA 1
ATOM 4656 C C . GLU B 1 231 ? 23.033 27.830 133.165 1.00 25.78 231 GLU B C 1
ATOM 4657 O O . GLU B 1 231 ? 23.816 26.898 132.989 1.00 20.90 231 GLU B O 1
ATOM 4663 N N . GLU B 1 232 ? 21.807 27.670 133.643 1.00 23.49 232 GLU B N 1
ATOM 4664 C CA . GLU B 1 232 ? 21.276 26.359 133.972 1.00 21.62 232 GLU B CA 1
ATOM 4665 C C . GLU B 1 232 ? 21.074 25.619 132.650 1.00 22.90 232 GLU B C 1
ATOM 4666 O O . GLU B 1 232 ? 20.565 26.199 131.689 1.00 26.61 232 GLU B O 1
ATOM 4672 N N . GLY B 1 233 ? 21.535 24.372 132.585 1.00 23.47 233 GLY B N 1
ATOM 4673 C CA . GLY B 1 233 ? 21.399 23.582 131.368 1.00 23.42 233 GLY B CA 1
ATOM 4674 C C . GLY B 1 233 ? 22.519 23.762 130.353 1.00 24.85 233 GLY B C 1
ATOM 4675 O O . GLY B 1 233 ? 22.521 23.122 129.297 1.00 20.28 233 GLY B O 1
ATOM 4676 N N . LYS B 1 234 ? 23.498 24.597 130.679 1.00 22.07 234 LYS B N 1
ATOM 4677 C CA . LYS B 1 234 ? 24.613 24.864 129.772 1.00 22.09 234 LYS B CA 1
ATOM 4678 C C . LYS B 1 234 ? 25.921 24.271 130.315 1.00 25.99 234 LYS B C 1
ATOM 4679 O O . LYS B 1 234 ? 27.021 24.695 129.940 1.00 23.47 234 LYS B O 1
ATOM 4685 N N . GLY B 1 235 ? 25.792 23.253 131.159 1.00 21.06 235 GLY B N 1
ATOM 4686 C CA . GLY B 1 235 ? 26.951 22.649 131.789 1.00 17.47 235 GLY B CA 1
ATOM 4687 C C . GLY B 1 235 ? 27.845 21.833 130.875 1.00 15.03 235 GLY B C 1
ATOM 4688 O O . GLY B 1 235 ? 29.067 21.861 131.033 1.00 15.25 235 GLY B O 1
ATOM 4689 N N . PHE B 1 236 ? 27.244 21.087 129.948 1.00 12.41 236 PHE B N 1
ATOM 4690 C CA . PHE B 1 236 ? 27.985 20.249 128.991 1.00 16.96 236 PHE B CA 1
ATOM 4691 C C . PHE B 1 236 ? 28.933 21.099 128.136 1.00 18.44 236 PHE B C 1
ATOM 4692 O O . PHE B 1 236 ? 30.093 20.746 127.923 1.00 21.40 236 PHE B O 1
ATOM 4700 N N . LYS B 1 237 ? 28.416 22.226 127.661 1.00 21.95 237 LYS B N 1
ATOM 4701 C CA . LYS B 1 237 ? 29.181 23.197 126.892 1.00 21.42 237 LYS B CA 1
ATOM 4702 C C . LYS B 1 237 ? 30.394 23.655 127.701 1.00 19.58 237 LYS B C 1
ATOM 4703 O O . LYS B 1 237 ? 31.521 23.657 127.201 1.00 20.86 237 LYS B O 1
ATOM 4709 N N . ILE B 1 238 ? 30.163 23.980 128.970 1.00 18.11 238 ILE B N 1
ATOM 4710 C CA . ILE B 1 238 ? 31.220 24.456 129.860 1.00 11.84 238 ILE B CA 1
ATOM 4711 C C . ILE B 1 238 ? 32.289 23.400 130.147 1.00 11.15 238 ILE B C 1
ATOM 4712 O O . ILE B 1 238 ? 33.477 23.715 130.184 1.00 11.51 238 ILE B O 1
ATOM 4717 N N . ALA B 1 239 ? 31.870 22.154 130.345 1.00 9.60 239 ALA B N 1
ATOM 4718 C CA . ALA B 1 239 ? 32.812 21.064 130.580 1.00 9.90 239 ALA B CA 1
ATOM 4719 C C . ALA B 1 239 ? 33.677 20.810 129.343 1.00 11.02 239 ALA B C 1
ATOM 4720 O O . ALA B 1 239 ? 34.903 20.756 129.438 1.00 13.87 239 ALA B O 1
ATOM 4722 N N . MET B 1 240 ? 33.038 20.661 128.185 1.00 8.61 240 MET B N 1
ATOM 4723 C CA . MET B 1 240 ? 33.748 20.408 126.937 1.00 7.64 240 MET B CA 1
ATOM 4724 C C . MET B 1 240 ? 34.787 21.479 126.636 1.00 7.61 240 MET B C 1
ATOM 4725 O O . MET B 1 240 ? 35.934 21.168 126.314 1.00 10.46 240 MET B O 1
ATOM 4730 N N . MET B 1 241 ? 34.379 22.740 126.728 1.00 9.37 241 MET B N 1
ATOM 4731 C CA . MET B 1 241 ? 35.261 23.853 126.402 1.00 12.40 241 MET B CA 1
ATOM 4732 C C . MET B 1 241 ? 36.462 23.952 127.323 1.00 15.42 241 MET B C 1
ATOM 4733 O O . MET B 1 241 ? 37.566 24.294 126.886 1.00 18.67 241 MET B O 1
ATOM 4738 N N . THR B 1 242 ? 36.260 23.642 128.597 1.00 11.80 242 THR B N 1
ATOM 4739 C CA . THR B 1 242 ? 37.359 23.675 129.544 1.00 12.54 242 THR B CA 1
ATOM 4740 C C . THR B 1 242 ? 38.239 22.441 129.371 1.00 13.15 242 THR B C 1
ATOM 4741 O O . THR B 1 242 ? 39.454 22.502 129.576 1.00 16.17 242 THR B O 1
ATOM 4745 N N . LEU B 1 243 ? 37.639 21.338 128.927 1.00 11.71 243 LEU B N 1
ATOM 4746 C CA . LEU B 1 243 ? 38.399 20.129 128.627 1.00 10.90 243 LEU B CA 1
ATOM 4747 C C . LEU B 1 243 ? 39.258 20.316 127.391 1.00 9.39 243 LEU B C 1
ATOM 4748 O O . LEU B 1 243 ? 40.339 19.743 127.299 1.00 12.59 243 LEU B O 1
ATOM 4753 N N . ASP B 1 244 ? 38.805 21.142 126.453 1.00 10.33 244 ASP B N 1
ATOM 4754 C CA . ASP B 1 244 ? 39.618 21.434 125.270 1.00 10.02 244 ASP B CA 1
ATOM 4755 C C . ASP B 1 244 ? 40.944 22.018 125.727 1.00 12.09 244 ASP B C 1
ATOM 4756 O O . ASP B 1 244 ? 42.005 21.618 125.252 1.00 15.65 244 ASP B O 1
ATOM 4761 N N . GLY B 1 245 ? 40.874 22.957 126.669 1.00 11.33 245 GLY B N 1
ATOM 4762 C CA . GLY B 1 245 ? 42.074 23.610 127.162 1.00 10.20 245 GLY B CA 1
ATOM 4763 C C . GLY B 1 245 ? 42.955 22.690 127.984 1.00 11.11 245 GLY B C 1
ATOM 4764 O O . GLY B 1 245 ? 44.179 22.676 127.824 1.00 11.88 245 GLY B O 1
ATOM 4765 N N . GLY B 1 246 ? 42.326 21.909 128.858 1.00 11.95 246 GLY B N 1
ATOM 4766 C CA . GLY B 1 246 ? 43.062 20.982 129.698 1.00 8.58 246 GLY B CA 1
ATOM 4767 C C . GLY B 1 246 ? 43.843 19.967 128.890 1.00 9.30 246 GLY B C 1
ATOM 4768 O O . GLY B 1 246 ? 44.940 19.566 129.282 1.00 11.87 246 GLY B O 1
ATOM 4769 N N . ARG B 1 247 ? 43.301 19.566 127.745 1.00 4.94 247 ARG B N 1
ATOM 4770 C CA . ARG B 1 247 ? 43.969 18.583 126.910 1.00 4.85 247 ARG B CA 1
ATOM 4771 C C . ARG B 1 247 ? 45.368 19.019 126.509 1.00 5.41 247 ARG B C 1
ATOM 4772 O O . ARG B 1 247 ? 46.271 18.191 126.385 1.00 7.71 247 ARG B O 1
ATOM 4780 N N . ILE B 1 248 ? 45.574 20.328 126.414 1.00 8.12 248 ILE B N 1
ATOM 4781 C CA . ILE B 1 248 ? 46.891 20.859 126.082 1.00 8.93 248 ILE B CA 1
ATOM 4782 C C . ILE B 1 248 ? 47.799 20.650 127.291 1.00 9.26 248 ILE B C 1
ATOM 4783 O O . ILE B 1 248 ? 48.988 20.370 127.147 1.00 9.23 248 ILE B O 1
ATOM 4788 N N . GLY B 1 249 ? 47.217 20.751 128.481 1.00 10.09 249 GLY B N 1
ATOM 4789 C CA . GLY B 1 249 ? 47.970 20.527 129.707 1.00 8.54 249 GLY B CA 1
ATOM 4790 C C . GLY B 1 249 ? 48.461 19.094 129.815 1.00 8.92 249 GLY B C 1
ATOM 4791 O O . GLY B 1 249 ? 49.648 18.843 130.063 1.00 7.88 249 GLY B O 1
ATOM 4792 N N . VAL B 1 250 ? 47.548 18.148 129.618 1.00 7.54 250 VAL B N 1
ATOM 4793 C CA . VAL B 1 250 ? 47.903 16.734 129.614 1.00 11.32 250 VAL B CA 1
ATOM 4794 C C . VAL B 1 250 ? 48.885 16.403 128.481 1.00 12.89 250 VAL B C 1
ATOM 4795 O O . VAL B 1 250 ? 49.781 15.577 128.662 1.00 17.29 250 VAL B O 1
ATOM 4799 N N . ALA B 1 251 ? 48.732 17.055 127.332 1.00 9.46 251 ALA B N 1
ATOM 4800 C CA . ALA B 1 251 ? 49.660 16.861 126.229 1.00 6.60 251 ALA B CA 1
ATOM 4801 C C . ALA B 1 251 ? 51.045 17.281 126.687 1.00 7.19 251 ALA B C 1
ATOM 4802 O O . ALA B 1 251 ? 52.009 16.524 126.558 1.00 8.80 251 ALA B O 1
ATOM 4804 N N . ALA B 1 252 ? 51.126 18.482 127.251 1.00 5.17 252 ALA B N 1
ATOM 4805 C CA . ALA B 1 252 ? 52.373 19.024 127.772 1.00 5.41 252 ALA B CA 1
ATOM 4806 C C . ALA B 1 252 ? 52.952 18.148 128.884 1.00 8.18 252 ALA B C 1
ATOM 4807 O O . ALA B 1 252 ? 54.172 18.032 129.018 1.00 11.35 252 ALA B O 1
ATOM 4809 N N . GLN B 1 253 ? 52.084 17.539 129.686 1.00 6.69 253 GLN B N 1
ATOM 4810 C CA . GLN B 1 253 ? 52.531 16.619 130.731 1.00 6.14 253 GLN B CA 1
ATOM 4811 C C . GLN B 1 253 ? 53.190 15.399 130.085 1.00 5.19 253 GLN B C 1
ATOM 4812 O O . GLN B 1 253 ? 54.306 15.019 130.445 1.00 4.18 253 GLN B O 1
ATOM 4818 N N . ALA B 1 254 ? 52.501 14.804 129.113 1.00 5.33 254 ALA B N 1
ATOM 4819 C CA . ALA B 1 254 ? 53.008 13.640 128.388 1.00 5.51 254 ALA B CA 1
ATOM 4820 C C . ALA B 1 254 ? 54.358 13.943 127.746 1.00 6.09 254 ALA B C 1
ATOM 4821 O O . ALA B 1 254 ? 55.301 13.157 127.860 1.00 10.31 254 ALA B O 1
ATOM 4823 N N . LEU B 1 255 ? 54.456 15.106 127.108 1.00 8.50 255 LEU B N 1
ATOM 4824 C CA . LEU B 1 255 ? 55.697 15.548 126.475 1.00 6.98 255 LEU B CA 1
ATOM 4825 C C . LEU B 1 255 ? 56.847 15.556 127.485 1.00 4.38 255 LEU B C 1
ATOM 4826 O O . LEU B 1 255 ? 57.888 14.950 127.247 1.00 9.01 255 LEU B O 1
ATOM 4831 N N . GLY B 1 256 ? 56.639 16.219 128.619 1.00 6.58 256 GLY B N 1
ATOM 4832 C CA . GLY B 1 256 ? 57.644 16.268 129.677 1.00 4.81 256 GLY B CA 1
ATOM 4833 C C . GLY B 1 256 ? 58.090 14.909 130.200 1.00 5.40 256 GLY B C 1
ATOM 4834 O O . GLY B 1 256 ? 59.275 14.690 130.436 1.00 4.98 256 GLY B O 1
ATOM 4835 N N . ILE B 1 257 ? 57.154 13.985 130.371 1.00 4.85 257 ILE B N 1
ATOM 4836 C CA . ILE B 1 257 ? 57.501 12.638 130.817 1.00 6.84 257 ILE B CA 1
ATOM 4837 C C . ILE B 1 257 ? 58.417 11.972 129.796 1.00 10.15 257 ILE B C 1
ATOM 4838 O O . ILE B 1 257 ? 59.379 11.282 130.160 1.00 12.92 257 ILE B O 1
ATOM 4843 N N . ALA B 1 258 ? 58.118 12.200 128.516 1.00 12.05 258 ALA B N 1
ATOM 4844 C CA . ALA B 1 258 ? 58.895 11.650 127.406 1.00 6.44 258 ALA B CA 1
ATOM 4845 C C . ALA B 1 258 ? 60.308 12.215 127.379 1.00 6.35 258 ALA B C 1
ATOM 4846 O O . ALA B 1 258 ? 61.277 11.464 127.303 1.00 5.85 258 ALA B O 1
ATOM 4848 N N . GLU B 1 259 ? 60.424 13.538 127.443 1.00 8.84 259 GLU B N 1
ATOM 4849 C CA . GLU B 1 259 ? 61.732 14.187 127.484 1.00 10.02 259 GLU B CA 1
ATOM 4850 C C . GLU B 1 259 ? 62.532 13.690 128.682 1.00 11.02 259 GLU B C 1
ATOM 4851 O O . GLU B 1 259 ? 63.761 13.588 128.617 1.00 12.36 259 GLU B O 1
ATOM 4857 N N . ALA B 1 260 ? 61.832 13.397 129.776 1.00 10.21 260 ALA B N 1
ATOM 4858 C CA . ALA B 1 260 ? 62.468 12.875 130.981 1.00 7.68 260 ALA B CA 1
ATOM 4859 C C . ALA B 1 260 ? 63.151 11.552 130.664 1.00 5.89 260 ALA B C 1
ATOM 4860 O O . ALA B 1 260 ? 64.339 11.369 130.931 1.00 11.21 260 ALA B O 1
ATOM 4862 N N . ALA B 1 261 ? 62.391 10.648 130.058 1.00 8.10 261 ALA B N 1
ATOM 4863 C CA . ALA B 1 261 ? 62.881 9.329 129.664 1.00 6.43 261 ALA B CA 1
ATOM 4864 C C . ALA B 1 261 ? 64.045 9.393 128.670 1.00 6.31 261 ALA B C 1
ATOM 4865 O O . ALA B 1 261 ? 65.017 8.644 128.798 1.00 5.41 261 ALA B O 1
ATOM 4867 N N . LEU B 1 262 ? 63.948 10.272 127.678 1.00 4.04 262 LEU B N 1
ATOM 4868 C CA . LEU B 1 262 ? 65.014 10.418 126.685 1.00 7.98 262 LEU B CA 1
ATOM 4869 C C . LEU B 1 262 ? 66.308 10.878 127.353 1.00 8.37 262 LEU B C 1
ATOM 4870 O O . LEU B 1 262 ? 67.378 10.310 127.122 1.00 8.10 262 LEU B O 1
ATOM 4875 N N . ALA B 1 263 ? 66.198 11.906 128.190 1.00 8.22 263 ALA B N 1
ATOM 4876 C CA . ALA B 1 263 ? 67.337 12.436 128.927 1.00 5.59 263 ALA B CA 1
ATOM 4877 C C . ALA B 1 263 ? 68.008 11.329 129.731 1.00 7.73 263 ALA B C 1
ATOM 4878 O O . ALA B 1 263 ? 69.228 11.171 129.677 1.00 7.90 263 ALA B O 1
ATOM 4880 N N . ASP B 1 264 ? 67.205 10.544 130.447 1.00 5.86 264 ASP B N 1
ATOM 4881 C CA . ASP B 1 264 ? 67.733 9.446 131.247 1.00 8.77 264 ASP B CA 1
ATOM 4882 C C . ASP B 1 264 ? 68.499 8.444 130.410 1.00 12.16 264 ASP B C 1
ATOM 4883 O O . ASP B 1 264 ? 69.648 8.115 130.729 1.00 14.49 264 ASP B O 1
ATOM 4888 N N . ALA B 1 265 ? 67.864 7.982 129.332 1.00 14.04 265 ALA B N 1
ATOM 4889 C CA . ALA B 1 265 ? 68.447 7.001 128.417 1.00 8.81 265 ALA B CA 1
ATOM 4890 C C . ALA B 1 265 ? 69.711 7.516 127.739 1.00 11.03 265 ALA B C 1
ATOM 4891 O O . ALA B 1 265 ? 70.670 6.765 127.558 1.00 10.83 265 ALA B O 1
ATOM 4893 N N . VAL B 1 266 ? 69.728 8.796 127.376 1.00 10.93 266 VAL B N 1
ATOM 4894 C CA . VAL B 1 266 ? 70.905 9.366 126.729 1.00 14.05 266 VAL B CA 1
ATOM 4895 C C . VAL B 1 266 ? 72.125 9.314 127.647 1.00 15.65 266 VAL B C 1
ATOM 4896 O O . VAL B 1 266 ? 73.159 8.762 127.272 1.00 17.58 266 VAL B O 1
ATOM 4900 N N . GLU B 1 267 ? 71.997 9.854 128.856 1.00 16.79 267 GLU B N 1
ATOM 4901 C CA . GLU B 1 267 ? 73.112 9.846 129.794 1.00 17.55 267 GLU B CA 1
ATOM 4902 C C . GLU B 1 267 ? 73.489 8.443 130.259 1.00 13.92 267 GLU B C 1
ATOM 4903 O O . GLU B 1 267 ? 74.656 8.182 130.557 1.00 12.87 267 GLU B O 1
ATOM 4909 N N . TYR B 1 268 ? 72.518 7.538 130.328 1.00 11.58 268 TYR B N 1
ATOM 4910 C CA . TYR B 1 268 ? 72.814 6.159 130.707 1.00 9.58 268 TYR B CA 1
ATOM 4911 C C . TYR B 1 268 ? 73.644 5.478 129.623 1.00 11.88 268 TYR B C 1
ATOM 4912 O O . TYR B 1 268 ? 74.655 4.841 129.925 1.00 10.49 268 TYR B O 1
ATOM 4921 N N . SER B 1 269 ? 73.220 5.637 128.368 1.00 13.29 269 SER B N 1
ATOM 4922 C CA . SER B 1 269 ? 73.885 5.034 127.217 1.00 15.16 269 SER B CA 1
ATOM 4923 C C . SER B 1 269 ? 75.369 5.332 127.152 1.00 16.54 269 SER B C 1
ATOM 4924 O O . SER B 1 269 ? 76.132 4.579 126.550 1.00 19.50 269 SER B O 1
ATOM 4927 N N . LYS B 1 270 ? 75.770 6.446 127.746 1.00 17.33 270 LYS B N 1
ATOM 4928 C CA . LYS B 1 270 ? 77.165 6.862 127.726 1.00 19.49 270 LYS B CA 1
ATOM 4929 C C . LYS B 1 270 ? 77.979 6.272 128.888 1.00 18.99 270 LYS B C 1
ATOM 4930 O O . LYS B 1 270 ? 79.193 6.111 128.789 1.00 21.01 270 LYS B O 1
ATOM 4936 N N . GLN B 1 271 ? 77.300 5.906 129.968 1.00 19.63 271 GLN B N 1
ATOM 4937 C CA . GLN B 1 271 ? 77.973 5.410 131.160 1.00 17.64 271 GLN B CA 1
ATOM 4938 C C . GLN B 1 271 ? 78.016 3.889 131.232 1.00 17.05 271 GLN B C 1
ATOM 4939 O O . GLN B 1 271 ? 79.025 3.307 131.631 1.00 18.20 271 GLN B O 1
ATOM 4945 N N . ARG B 1 272 ? 76.920 3.243 130.858 1.00 12.80 272 ARG B N 1
ATOM 4946 C CA . ARG B 1 272 ? 76.879 1.791 130.851 1.00 13.12 272 ARG B CA 1
ATOM 4947 C C . ARG B 1 272 ? 77.817 1.250 129.778 1.00 13.83 272 ARG B C 1
ATOM 4948 O O . ARG B 1 272 ? 77.620 1.497 128.587 1.00 18.61 272 ARG B O 1
ATOM 4956 N N . VAL B 1 273 ? 78.845 0.527 130.203 1.00 11.46 273 VAL B N 1
ATOM 4957 C CA . VAL B 1 273 ? 79.765 -0.110 129.272 1.00 7.97 273 VAL B CA 1
ATOM 4958 C C . VAL B 1 273 ? 79.566 -1.612 129.292 1.00 11.31 273 VAL B C 1
ATOM 4959 O O . VAL B 1 273 ? 79.640 -2.252 130.340 1.00 19.18 273 VAL B O 1
ATOM 4963 N N . GLN B 1 274 ? 79.273 -2.166 128.129 1.00 11.25 274 GLN B N 1
ATOM 4964 C CA . GLN B 1 274 ? 79.174 -3.602 127.950 1.00 11.92 274 GLN B CA 1
ATOM 4965 C C . GLN B 1 274 ? 79.975 -3.900 126.694 1.00 15.42 274 GLN B C 1
ATOM 4966 O O . GLN B 1 274 ? 80.148 -3.025 125.848 1.00 17.25 274 GLN B O 1
ATOM 4972 N N . PHE B 1 275 ? 80.527 -5.104 126.608 1.00 14.71 275 PHE B N 1
ATOM 4973 C CA . PHE B 1 275 ? 81.366 -5.483 125.474 1.00 14.42 275 PHE B CA 1
ATOM 4974 C C . PHE B 1 275 ? 82.470 -4.451 125.212 1.00 15.77 275 PHE B C 1
ATOM 4975 O O . PHE B 1 275 ? 82.928 -4.297 124.082 1.00 17.58 275 PHE B O 1
ATOM 4983 N N . GLY B 1 276 ? 82.875 -3.730 126.252 1.00 16.62 276 GLY B N 1
ATOM 4984 C CA . GLY B 1 276 ? 83.981 -2.797 126.122 1.00 16.02 276 GLY B CA 1
ATOM 4985 C C . GLY B 1 276 ? 83.614 -1.416 125.618 1.00 17.88 276 GLY B C 1
ATOM 4986 O O . GLY B 1 276 ? 84.422 -0.490 125.703 1.00 21.39 276 GLY B O 1
ATOM 4987 N N . LYS B 1 277 ? 82.394 -1.263 125.119 1.00 18.76 277 LYS B N 1
ATOM 4988 C CA . LYS B 1 277 ? 81.936 0.014 124.589 1.00 18.53 277 LYS B CA 1
ATOM 4989 C C . LYS B 1 277 ? 80.788 0.561 125.424 1.00 16.07 277 LYS B C 1
ATOM 4990 O O . LYS B 1 277 ? 80.032 -0.206 126.021 1.00 16.35 277 LYS B O 1
ATOM 4996 N N . PRO B 1 278 ? 80.679 1.894 125.535 1.00 11.86 278 PRO B N 1
ATOM 4997 C CA . PRO B 1 278 ? 79.455 2.436 126.128 1.00 13.03 278 PRO B CA 1
ATOM 4998 C C . PRO B 1 278 ? 78.279 2.088 125.208 1.00 14.20 278 PRO B C 1
ATOM 4999 O O . PRO B 1 278 ? 78.468 1.908 124.000 1.00 13.37 278 PRO B O 1
ATOM 5003 N N . LEU B 1 279 ? 77.082 1.957 125.775 1.00 17.19 279 LEU B N 1
ATOM 5004 C CA . LEU B 1 279 ? 75.901 1.556 125.003 1.00 18.41 279 LEU B CA 1
ATOM 5005 C C . LEU B 1 279 ? 75.692 2.372 123.732 1.00 16.76 279 LEU B C 1
ATOM 5006 O O . LEU B 1 279 ? 75.246 1.838 122.716 1.00 18.66 279 LEU B O 1
ATOM 5011 N N . CYS B 1 280 ? 76.014 3.661 123.788 1.00 14.61 280 CYS B N 1
ATOM 5012 C CA . CYS B 1 280 ? 75.796 4.561 122.654 1.00 13.88 280 CYS B CA 1
ATOM 5013 C C . CYS B 1 280 ? 76.631 4.220 121.418 1.00 11.89 280 CYS B C 1
ATOM 5014 O O . CYS B 1 280 ? 76.418 4.783 120.349 1.00 6.71 280 CYS B O 1
ATOM 5017 N N . LYS B 1 281 ? 77.579 3.300 121.570 1.00 13.93 281 LYS B N 1
ATOM 5018 C CA . LYS B 1 281 ? 78.428 2.873 120.463 1.00 16.55 281 LYS B CA 1
ATOM 5019 C C . LYS B 1 281 ? 77.782 1.785 119.605 1.00 17.49 281 LYS B C 1
ATOM 5020 O O . LYS B 1 281 ? 78.289 1.463 118.532 1.00 18.90 281 LYS B O 1
ATOM 5026 N N . PHE B 1 282 ? 76.689 1.199 120.083 1.00 16.81 282 PHE B N 1
ATOM 5027 C CA . PHE B 1 282 ? 76.008 0.149 119.333 1.00 16.33 282 PHE B CA 1
ATOM 5028 C C . PHE B 1 282 ? 74.900 0.782 118.520 1.00 17.67 282 PHE B C 1
ATOM 5029 O O . PHE B 1 282 ? 74.044 1.492 119.059 1.00 20.27 282 PHE B O 1
ATOM 5037 N N . GLN B 1 283 ? 74.924 0.525 117.219 1.00 16.06 283 GLN B N 1
ATOM 5038 C CA . GLN B 1 283 ? 74.060 1.229 116.288 1.00 16.18 283 GLN B CA 1
ATOM 5039 C C . GLN B 1 283 ? 72.593 1.213 116.674 1.00 14.20 283 GLN B C 1
ATOM 5040 O O . GLN B 1 283 ? 71.923 2.242 116.580 1.00 17.20 283 GLN B O 1
ATOM 5046 N N . SER B 1 284 ? 72.104 0.067 117.132 1.00 11.11 284 SER B N 1
ATOM 5047 C CA . SER B 1 284 ? 70.707 -0.041 117.530 1.00 11.20 284 SER B CA 1
ATOM 5048 C C . SER B 1 284 ? 70.347 0.956 118.627 1.00 9.67 284 SER B C 1
ATOM 5049 O O . SER B 1 284 ? 69.351 1.663 118.507 1.00 13.05 284 SER B O 1
ATOM 5052 N N . ILE B 1 285 ? 71.184 1.052 119.660 1.00 10.01 285 ILE B N 1
ATOM 5053 C CA . ILE B 1 285 ? 70.963 2.003 120.756 1.00 7.96 285 ILE B CA 1
ATOM 5054 C C . ILE B 1 285 ? 70.849 3.433 120.210 1.00 8.88 285 ILE B C 1
ATOM 5055 O O . ILE B 1 285 ? 69.820 4.091 120.407 1.00 5.30 285 ILE B O 1
ATOM 5060 N N . SER B 1 286 ? 71.890 3.893 119.508 1.00 7.88 286 SER B N 1
ATOM 5061 C CA . SER B 1 286 ? 71.888 5.213 118.862 1.00 9.38 286 SER B CA 1
ATOM 5062 C C . SER B 1 286 ? 70.602 5.472 118.082 1.00 8.74 286 SER B C 1
ATOM 5063 O O . SER B 1 286 ? 69.984 6.528 118.223 1.00 9.61 286 SER B O 1
ATOM 5066 N N . PHE B 1 287 ? 70.200 4.503 117.266 1.00 6.52 287 PHE B N 1
ATOM 5067 C CA . PHE B 1 287 ? 68.995 4.638 116.462 1.00 6.46 287 PHE B CA 1
ATOM 5068 C C . PHE B 1 287 ? 67.710 4.684 117.303 1.00 9.00 287 PHE B C 1
ATOM 5069 O O . PHE B 1 287 ? 66.776 5.409 116.965 1.00 10.59 287 PHE B O 1
ATOM 5077 N N . LYS B 1 288 ? 67.673 3.953 118.416 1.00 9.01 288 LYS B N 1
ATOM 5078 C CA . LYS B 1 288 ? 66.530 4.013 119.332 1.00 8.61 288 LYS B CA 1
ATOM 5079 C C . LYS B 1 288 ? 66.434 5.406 119.930 1.00 8.68 288 LYS B C 1
ATOM 5080 O O . LYS B 1 288 ? 65.344 5.969 120.063 1.00 8.77 288 LYS B O 1
ATOM 5086 N N . LEU B 1 289 ? 67.585 5.959 120.289 1.00 5.57 289 LEU B N 1
ATOM 5087 C CA . LEU B 1 289 ? 67.639 7.287 120.874 1.00 6.99 289 LEU B CA 1
ATOM 5088 C C . LEU B 1 289 ? 67.215 8.347 119.860 1.00 6.13 289 LEU B C 1
ATOM 5089 O O . LEU B 1 289 ? 66.431 9.245 120.173 1.00 6.40 289 LEU B O 1
ATOM 5094 N N . ALA B 1 290 ? 67.686 8.205 118.626 1.00 8.21 290 ALA B N 1
ATOM 5095 C CA . ALA B 1 290 ? 67.350 9.156 117.571 1.00 6.45 290 ALA B CA 1
ATOM 5096 C C . ALA B 1 290 ? 65.861 9.106 117.230 1.00 4.63 290 ALA B C 1
ATOM 5097 O O . ALA B 1 290 ? 65.217 10.145 117.076 1.00 7.54 290 ALA B O 1
ATOM 5099 N N . ASP B 1 291 ? 65.306 7.905 117.144 1.00 5.10 291 ASP B N 1
ATOM 5100 C CA . ASP B 1 291 ? 63.887 7.762 116.852 1.00 5.56 291 ASP B CA 1
ATOM 5101 C C . ASP B 1 291 ? 63.024 8.358 117.961 1.00 8.40 291 ASP B C 1
ATOM 5102 O O . ASP B 1 291 ? 62.067 9.080 117.679 1.00 14.61 291 ASP B O 1
ATOM 5107 N N . MET B 1 292 ? 63.367 8.057 119.213 1.00 9.03 292 MET B N 1
ATOM 5108 C CA . MET B 1 292 ? 62.663 8.613 120.370 1.00 9.08 292 MET B CA 1
ATOM 5109 C C . MET B 1 292 ? 62.661 10.131 120.247 1.00 6.88 292 MET B C 1
ATOM 5110 O O . MET B 1 292 ? 61.631 10.786 120.399 1.00 6.80 292 MET B O 1
ATOM 5115 N N . LYS B 1 293 ? 63.823 10.680 119.925 1.00 6.56 293 LYS B N 1
ATOM 5116 C CA . LYS B 1 293 ? 63.970 12.113 119.764 1.00 6.13 293 LYS B CA 1
ATOM 5117 C C . LYS B 1 293 ? 63.056 12.662 118.662 1.00 7.04 293 LYS B C 1
ATOM 5118 O O . LYS B 1 293 ? 62.520 13.764 118.791 1.00 9.69 293 LYS B O 1
ATOM 5124 N N . MET B 1 294 ? 62.855 11.898 117.590 1.00 6.05 294 MET B N 1
ATOM 5125 C CA . MET B 1 294 ? 62.007 12.366 116.495 1.00 5.86 294 MET B CA 1
ATOM 5126 C C . MET B 1 294 ? 60.549 12.456 116.923 1.00 5.17 294 MET B C 1
ATOM 5127 O O . MET B 1 294 ? 59.865 13.444 116.643 1.00 6.64 294 MET B O 1
ATOM 5132 N N . GLN B 1 295 ? 60.084 11.424 117.616 1.00 4.96 295 GLN B N 1
ATOM 5133 C CA . GLN B 1 295 ? 58.726 11.387 118.135 1.00 6.19 295 GLN B CA 1
ATOM 5134 C C . GLN B 1 295 ? 58.475 12.546 119.104 1.00 7.34 295 GLN B C 1
ATOM 5135 O O . GLN B 1 295 ? 57.445 13.219 119.017 1.00 6.72 295 GLN B O 1
ATOM 5141 N N . ILE B 1 296 ? 59.423 12.783 120.012 1.00 10.56 296 ILE B N 1
ATOM 5142 C CA . ILE B 1 296 ? 59.308 13.859 121.002 1.00 6.63 296 ILE B CA 1
ATOM 5143 C C . ILE B 1 296 ? 59.181 15.220 120.344 1.00 5.50 296 ILE B C 1
ATOM 5144 O O . ILE B 1 296 ? 58.370 16.047 120.765 1.00 7.48 296 ILE B O 1
ATOM 5149 N N . GLU B 1 297 ? 59.955 15.442 119.290 1.00 4.47 297 GLU B N 1
ATOM 5150 C CA . GLU B 1 297 ? 59.870 16.698 118.575 1.00 5.27 297 GLU B CA 1
ATOM 5151 C C . GLU B 1 297 ? 58.556 16.819 117.832 1.00 6.25 297 GLU B C 1
ATOM 5152 O O . GLU B 1 297 ? 57.942 17.887 117.826 1.00 11.39 297 GLU B O 1
ATOM 5158 N N . ALA B 1 298 ? 58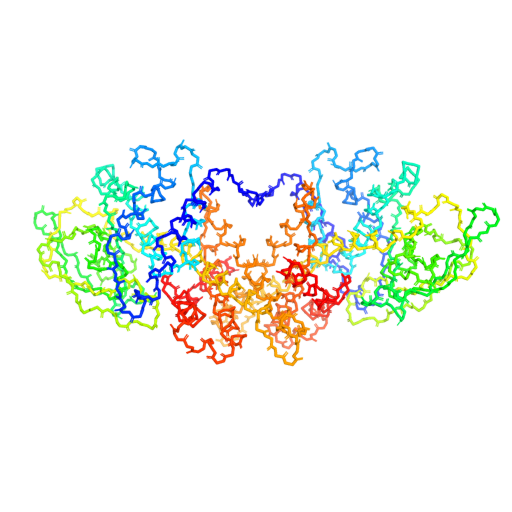.091 15.710 117.266 1.00 4.70 298 ALA B N 1
ATOM 5159 C CA . ALA B 1 298 ? 56.822 15.696 116.556 1.00 4.51 298 ALA B CA 1
ATOM 5160 C C . ALA B 1 298 ? 55.667 16.105 117.472 1.00 7.77 298 ALA B C 1
ATOM 5161 O O . ALA B 1 298 ? 54.840 16.948 117.109 1.00 10.73 298 ALA B O 1
ATOM 5163 N N . ALA B 1 299 ? 55.608 15.498 118.654 1.00 8.75 299 ALA B N 1
ATOM 5164 C CA . ALA B 1 299 ? 54.590 15.828 119.650 1.00 8.35 299 ALA B CA 1
ATOM 5165 C C . ALA B 1 299 ? 54.696 17.297 120.064 1.00 8.94 299 ALA B C 1
ATOM 5166 O O . ALA B 1 299 ? 53.702 18.023 120.116 1.00 4.46 299 ALA B O 1
ATOM 5168 N N . ARG B 1 300 ? 55.923 17.722 120.334 1.00 9.99 300 ARG B N 1
ATOM 5169 C CA . ARG B 1 300 ? 56.219 19.062 120.808 1.00 9.33 300 ARG B CA 1
ATOM 5170 C C . ARG B 1 300 ? 55.524 20.195 120.068 1.00 8.03 300 ARG B C 1
ATOM 5171 O O . ARG B 1 300 ? 54.720 20.918 120.658 1.00 7.48 300 ARG B O 1
ATOM 5179 N N . ASN B 1 301 ? 55.789 20.335 118.775 1.00 8.40 301 ASN B N 1
ATOM 5180 C CA . ASN B 1 301 ? 55.228 21.458 118.015 1.00 6.36 301 ASN B CA 1
ATOM 5181 C C . ASN B 1 301 ? 53.703 21.438 117.933 1.00 5.88 301 ASN B C 1
ATOM 5182 O O . ASN B 1 301 ? 53.067 22.482 117.792 1.00 6.73 301 ASN B O 1
ATOM 5187 N N . LEU B 1 302 ? 53.127 20.252 118.089 1.00 8.36 302 LEU B N 1
ATOM 5188 C CA . LEU B 1 302 ? 51.679 20.072 118.144 1.00 9.39 302 LEU B CA 1
ATOM 5189 C C . LEU B 1 302 ? 51.118 20.618 119.464 1.00 11.57 302 LEU B C 1
ATOM 5190 O O . LEU B 1 302 ? 50.055 21.246 119.489 1.00 15.04 302 LEU B O 1
ATOM 5195 N N . VAL B 1 303 ? 51.838 20.378 120.558 1.00 9.71 303 VAL B N 1
ATOM 5196 C CA . VAL B 1 303 ? 51.432 20.872 121.871 1.00 7.81 303 VAL B CA 1
ATOM 5197 C C . VAL B 1 303 ? 51.475 22.394 121.852 1.00 8.38 303 VAL B C 1
ATOM 5198 O O . VAL B 1 303 ? 50.493 23.057 122.175 1.00 10.05 303 VAL B O 1
ATOM 5202 N N . TYR B 1 304 ? 52.611 22.941 121.432 1.00 10.11 304 TYR B N 1
ATOM 5203 C CA . TYR B 1 304 ? 52.796 24.389 121.373 1.00 9.71 304 TYR B CA 1
ATOM 5204 C C . TYR B 1 304 ? 51.780 25.038 120.433 1.00 10.38 304 TYR B C 1
ATOM 5205 O O . TYR B 1 304 ? 51.230 26.096 120.733 1.00 16.04 304 TYR B O 1
ATOM 5214 N N . LYS B 1 305 ? 51.523 24.381 119.309 1.00 9.86 305 LYS B N 1
ATOM 5215 C CA . LYS B 1 305 ? 50.568 24.857 118.311 1.00 9.26 305 LYS B CA 1
ATOM 5216 C C . LYS B 1 305 ? 49.237 25.162 118.992 1.00 7.51 305 LYS B C 1
ATOM 5217 O O . LYS B 1 305 ? 48.692 26.261 118.851 1.00 5.92 305 LYS B O 1
ATOM 5223 N N . ALA B 1 306 ? 48.742 24.194 119.760 1.00 6.46 306 ALA B N 1
ATOM 5224 C CA . ALA B 1 306 ? 47.457 24.327 120.436 1.00 5.95 306 ALA B CA 1
ATOM 5225 C C . ALA B 1 306 ? 47.456 25.497 121.422 1.00 7.94 306 ALA B C 1
ATOM 5226 O O . ALA B 1 306 ? 46.517 26.301 121.437 1.00 8.70 306 ALA B O 1
ATOM 5228 N N . ALA B 1 307 ? 48.522 25.619 122.211 1.00 9.92 307 ALA B N 1
ATOM 5229 C CA . ALA B 1 307 ? 48.621 26.695 123.198 1.00 10.67 307 ALA B CA 1
ATOM 5230 C C . ALA B 1 307 ? 48.577 28.078 122.534 1.00 12.16 307 ALA B C 1
ATOM 5231 O O . ALA B 1 307 ? 47.898 28.995 123.021 1.00 11.88 307 ALA B O 1
ATOM 5233 N N . CYS B 1 308 ? 49.287 28.218 121.417 1.00 11.67 308 CYS B N 1
ATOM 5234 C CA . CYS B 1 308 ? 49.301 29.463 120.658 1.00 9.83 308 CYS B CA 1
ATOM 5235 C C . CYS B 1 308 ? 47.917 29.758 120.104 1.00 11.71 308 CYS B C 1
ATOM 5236 O O . CYS B 1 308 ? 47.445 30.889 120.163 1.00 11.94 308 CYS B O 1
ATOM 5239 N N . LYS B 1 309 ? 47.277 28.735 119.551 1.00 14.86 309 LYS B N 1
ATOM 5240 C CA . LYS B 1 309 ? 45.946 28.873 118.972 1.00 16.63 309 LYS B CA 1
ATOM 5241 C C . LYS B 1 309 ? 44.955 29.378 120.017 1.00 17.62 309 LYS B C 1
ATOM 5242 O O . LYS B 1 309 ? 44.167 30.289 119.750 1.00 17.38 309 LYS B O 1
ATOM 5248 N N . LYS B 1 310 ? 45.025 28.802 121.215 1.00 20.05 310 LYS B N 1
ATOM 5249 C CA . LYS B 1 310 ? 44.165 29.202 122.323 1.00 17.21 310 LYS B CA 1
ATOM 5250 C C . LYS B 1 310 ? 44.400 30.659 122.706 1.00 16.72 310 LYS B C 1
ATOM 5251 O O . LYS B 1 310 ? 43.458 31.452 122.731 1.00 12.51 310 LYS B O 1
ATOM 5257 N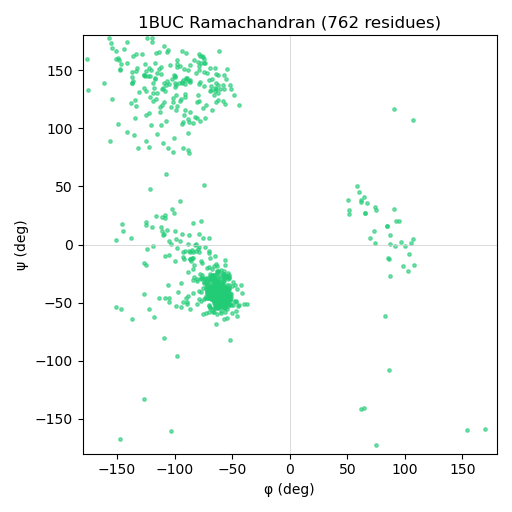 N . GLN B 1 311 ? 45.658 31.031 122.935 1.00 18.14 311 GLN B N 1
ATOM 5258 C CA . GLN B 1 311 ? 45.953 32.405 123.319 1.00 20.82 311 GLN B CA 1
ATOM 5259 C C . GLN B 1 311 ? 45.572 33.435 122.256 1.00 21.26 311 GLN B C 1
ATOM 5260 O O . GLN B 1 311 ? 45.317 34.590 122.585 1.00 21.01 311 GLN B O 1
ATOM 5266 N N . GLU B 1 312 ? 45.471 33.002 120.999 1.00 24.07 312 GLU B N 1
ATOM 5267 C CA . GLU B 1 312 ? 45.102 33.890 119.891 1.00 20.49 312 GLU B CA 1
ATOM 5268 C C . GLU B 1 312 ? 43.601 34.074 119.714 1.00 21.69 312 GLU B C 1
ATOM 5269 O O . GLU B 1 312 ? 43.162 34.947 118.966 1.00 18.17 312 GLU B O 1
ATOM 5275 N N . GLY B 1 313 ? 42.818 33.248 120.395 1.00 21.65 313 GLY B N 1
ATOM 5276 C CA . GLY B 1 313 ? 41.378 33.330 120.251 1.00 23.79 313 GLY B CA 1
ATOM 5277 C C . GLY B 1 313 ? 40.893 32.539 119.051 1.00 22.10 313 GLY B C 1
ATOM 5278 O O . GLY B 1 313 ? 39.764 32.728 118.584 1.00 22.09 313 GLY B O 1
ATOM 5279 N N . LYS B 1 314 ? 41.752 31.660 118.541 1.00 23.22 314 LYS B N 1
ATOM 5280 C CA . LYS B 1 314 ? 41.391 30.792 117.425 1.00 22.95 314 LYS B CA 1
ATOM 5281 C C . LYS B 1 314 ? 40.862 29.486 117.992 1.00 20.21 314 LYS B C 1
ATOM 5282 O O . LYS B 1 314 ? 41.353 29.003 119.021 1.00 20.11 314 LYS B O 1
ATOM 5288 N N . PRO B 1 315 ? 39.827 28.912 117.353 1.00 21.14 315 PRO B N 1
ATOM 5289 C CA . PRO B 1 315 ? 39.286 27.625 117.800 1.00 21.78 315 PRO B CA 1
ATOM 5290 C C . PRO B 1 315 ? 40.380 26.558 117.794 1.00 19.36 315 PRO B C 1
ATOM 5291 O O . PRO B 1 315 ? 41.037 26.336 116.780 1.00 20.74 315 PRO B O 1
ATOM 5295 N N . PHE B 1 316 ? 40.593 25.930 118.944 1.00 13.35 316 PHE B N 1
ATOM 5296 C CA . PHE B 1 316 ? 41.680 24.973 119.099 1.00 7.01 316 PHE B CA 1
ATOM 5297 C C . PHE B 1 316 ? 41.206 23.568 119.473 1.00 5.58 316 PHE B C 1
ATOM 5298 O O . PHE B 1 316 ? 42.010 22.730 119.880 1.00 4.70 316 PHE B O 1
ATOM 5306 N N . THR B 1 317 ? 39.913 23.305 119.315 1.00 4.20 317 THR B N 1
ATOM 5307 C CA . THR B 1 317 ? 39.334 22.019 119.697 1.00 8.43 317 THR B CA 1
ATOM 5308 C C . THR B 1 317 ? 40.040 20.816 119.077 1.00 11.64 317 THR B C 1
ATOM 5309 O O . THR B 1 317 ? 40.465 19.905 119.788 1.00 13.93 317 THR B O 1
ATOM 5313 N N . VAL B 1 318 ? 40.184 20.824 117.755 1.00 10.76 318 VAL B N 1
ATOM 5314 C CA . VAL B 1 318 ? 40.840 19.720 117.064 1.00 8.97 318 VAL B CA 1
ATOM 5315 C C . VAL B 1 318 ? 42.340 19.689 117.358 1.00 7.63 318 VAL B C 1
ATOM 5316 O O . VAL B 1 318 ? 42.909 18.631 117.600 1.00 10.91 318 VAL B O 1
ATOM 5320 N N . ASP B 1 319 ? 42.973 20.855 117.367 1.00 9.07 319 ASP B N 1
ATOM 5321 C CA . ASP B 1 319 ? 44.406 20.934 117.630 1.00 9.79 319 ASP B CA 1
ATOM 5322 C C . ASP B 1 319 ? 44.760 20.325 118.980 1.00 9.65 319 ASP B C 1
ATOM 5323 O O . ASP B 1 319 ? 45.717 19.557 119.082 1.00 7.13 319 ASP B O 1
ATOM 5328 N N . ALA B 1 320 ? 43.948 20.618 119.995 1.00 9.10 320 ALA B N 1
ATOM 5329 C CA . ALA B 1 320 ? 44.153 20.066 121.329 1.00 6.74 320 ALA B CA 1
ATOM 5330 C C . ALA B 1 320 ? 44.032 18.552 121.262 1.00 5.86 320 ALA B C 1
ATOM 5331 O O . ALA B 1 320 ? 44.912 17.834 121.735 1.00 11.74 320 ALA B O 1
ATOM 5333 N N . ALA B 1 321 ? 42.960 18.077 120.637 1.00 2.05 321 ALA B N 1
ATOM 5334 C CA . ALA B 1 321 ? 42.722 16.646 120.457 1.00 4.80 321 ALA B CA 1
ATOM 5335 C C . ALA B 1 321 ? 43.943 15.953 119.854 1.00 5.81 321 ALA B C 1
ATOM 5336 O O . ALA B 1 321 ? 44.372 14.892 120.323 1.00 6.71 321 ALA B O 1
ATOM 5338 N N . ILE B 1 322 ? 44.509 16.579 118.827 1.00 5.16 322 ILE B N 1
ATOM 5339 C CA . ILE B 1 322 ? 45.660 16.038 118.122 1.00 4.84 322 ILE B CA 1
ATOM 5340 C C . ILE B 1 322 ? 46.897 16.042 119.011 1.00 4.39 322 ILE B C 1
ATOM 5341 O O . ILE B 1 322 ? 47.633 15.061 119.066 1.00 4.20 322 ILE B O 1
ATOM 5346 N N . ALA B 1 323 ? 47.116 17.148 119.712 1.00 7.52 323 ALA B N 1
ATOM 5347 C CA . ALA B 1 323 ? 48.271 17.277 120.592 1.00 11.06 323 ALA B CA 1
ATOM 5348 C C . ALA B 1 323 ? 48.222 16.264 121.741 1.00 9.29 323 ALA B C 1
ATOM 5349 O O . ALA B 1 323 ? 49.217 15.590 122.022 1.00 9.35 323 ALA B O 1
ATOM 5351 N N . LYS B 1 324 ? 47.056 16.153 122.381 1.00 7.60 324 LYS B N 1
ATOM 5352 C CA . LYS B 1 324 ? 46.843 15.238 123.507 1.00 5.71 324 LYS B CA 1
ATOM 5353 C C . LYS B 1 324 ? 47.194 13.801 123.116 1.00 4.47 324 LYS B C 1
ATOM 5354 O O . LYS B 1 324 ? 47.998 13.141 123.786 1.00 4.15 324 LYS B O 1
ATOM 5360 N N . ARG B 1 325 ? 46.652 13.359 121.981 1.00 6.40 325 ARG B N 1
ATOM 5361 C CA . ARG B 1 325 ? 46.856 11.992 121.517 1.00 4.90 325 ARG B CA 1
ATOM 5362 C C . ARG B 1 325 ? 48.268 11.679 121.040 1.00 4.10 325 ARG B C 1
ATOM 5363 O O . ARG B 1 325 ? 48.871 10.700 121.488 1.00 5.94 325 ARG B O 1
ATOM 5371 N N . VAL B 1 326 ? 48.801 12.492 120.136 1.00 4.45 326 VAL B N 1
ATOM 5372 C CA . VAL B 1 326 ? 50.136 12.233 119.616 1.00 5.50 326 VAL B CA 1
ATOM 5373 C C . VAL B 1 326 ? 51.148 12.292 120.755 1.00 9.31 326 VAL B C 1
ATOM 5374 O O . VAL B 1 326 ? 52.050 11.456 120.836 1.00 12.87 326 VAL B O 1
ATOM 5378 N N . ALA B 1 327 ? 50.959 13.239 121.667 1.00 6.51 327 ALA B N 1
ATOM 5379 C CA . ALA B 1 327 ? 51.832 13.358 122.826 1.00 5.90 327 ALA B CA 1
ATOM 5380 C C . ALA B 1 327 ? 51.726 12.142 123.745 1.00 7.83 327 ALA B C 1
ATOM 5381 O O . ALA B 1 327 ? 52.748 11.574 124.139 1.00 6.78 327 ALA B O 1
ATOM 5383 N N . SER B 1 328 ? 50.503 11.722 124.073 1.00 8.41 328 SER B N 1
ATOM 5384 C CA . SER B 1 328 ? 50.331 10.587 124.973 1.00 8.65 328 SER B CA 1
ATOM 5385 C C . SER B 1 328 ? 50.914 9.300 124.407 1.00 9.65 328 SER B C 1
ATOM 5386 O O . SER B 1 328 ? 51.585 8.547 125.119 1.00 11.87 328 SER B O 1
ATOM 5389 N N . ASP B 1 329 ? 50.694 9.064 123.117 1.00 10.65 329 ASP B N 1
ATOM 5390 C CA . ASP B 1 329 ? 51.211 7.863 122.468 1.00 8.33 329 ASP B CA 1
ATOM 5391 C C . ASP B 1 329 ? 52.736 7.882 122.426 1.00 8.54 329 ASP B C 1
ATOM 5392 O O . ASP B 1 329 ? 53.383 6.872 122.710 1.00 7.74 329 ASP B O 1
ATOM 5397 N N . VAL B 1 330 ? 53.310 9.028 122.068 1.00 7.19 330 VAL B N 1
ATOM 5398 C CA . VAL B 1 330 ? 54.758 9.175 122.077 1.00 7.09 330 VAL B CA 1
ATOM 5399 C C . VAL B 1 330 ? 55.282 8.846 123.470 1.00 9.11 330 VAL B C 1
ATOM 5400 O O . VAL B 1 330 ? 56.168 8.003 123.619 1.00 10.70 330 VAL B O 1
ATOM 5404 N N . ALA B 1 331 ? 54.698 9.474 124.484 1.00 8.28 331 ALA B N 1
ATOM 5405 C CA . ALA B 1 331 ? 55.104 9.247 125.862 1.00 7.57 331 ALA B CA 1
ATOM 5406 C C . ALA B 1 331 ? 55.183 7.760 126.153 1.00 7.50 331 ALA B C 1
ATOM 5407 O O . ALA B 1 331 ? 56.198 7.283 126.657 1.00 10.31 331 ALA B O 1
ATOM 5409 N N . MET B 1 332 ? 54.139 7.023 125.785 1.00 5.59 332 MET B N 1
ATOM 5410 C CA . MET B 1 332 ? 54.099 5.584 126.020 1.00 8.01 332 MET B CA 1
ATOM 5411 C C . MET B 1 332 ? 55.165 4.800 125.238 1.00 8.22 332 MET B C 1
ATOM 5412 O O . MET B 1 332 ? 55.779 3.882 125.785 1.00 10.02 332 MET B O 1
ATOM 5417 N N . ARG B 1 333 ? 55.388 5.162 123.975 1.00 5.45 333 ARG B N 1
ATOM 5418 C CA . ARG B 1 333 ? 56.408 4.514 123.138 1.00 7.24 333 ARG B CA 1
ATOM 5419 C C . ARG B 1 333 ? 57.808 4.778 123.676 1.00 5.58 333 ARG B C 1
ATOM 5420 O O . ARG B 1 333 ? 58.563 3.853 123.964 1.00 5.54 333 ARG B O 1
ATOM 5428 N N . VAL B 1 334 ? 58.149 6.059 123.770 1.00 5.29 334 VAL B N 1
ATOM 5429 C CA . VAL B 1 334 ? 59.442 6.516 124.259 1.00 6.72 334 VAL B CA 1
ATOM 5430 C C . VAL B 1 334 ? 59.752 5.999 125.660 1.00 6.96 334 VAL B C 1
ATOM 5431 O O . VAL B 1 334 ? 60.875 5.575 125.951 1.00 8.56 334 VAL B O 1
ATOM 5435 N N . THR B 1 335 ? 58.744 5.993 126.518 1.00 7.79 335 THR B N 1
ATOM 5436 C CA . THR B 1 335 ? 58.941 5.540 127.880 1.00 9.55 335 THR B CA 1
ATOM 5437 C C . THR B 1 335 ? 59.231 4.035 127.947 1.00 9.35 335 THR B C 1
ATOM 5438 O O . THR B 1 335 ? 60.155 3.614 128.645 1.00 15.02 335 THR B O 1
ATOM 5442 N N . THR B 1 336 ? 58.509 3.241 127.160 1.00 8.32 336 THR B N 1
ATOM 5443 C CA . THR B 1 336 ? 58.705 1.796 127.163 1.00 8.07 336 THR B CA 1
ATOM 5444 C C . THR B 1 336 ? 60.079 1.432 126.602 1.00 9.86 336 THR B C 1
ATOM 5445 O O . THR B 1 336 ? 60.731 0.515 127.106 1.00 10.27 336 THR B O 1
ATOM 5449 N N . GLU B 1 337 ? 60.534 2.180 125.596 1.00 12.37 337 GLU B N 1
ATOM 5450 C CA . GLU B 1 337 ? 61.866 1.973 125.029 1.00 12.65 337 GLU B CA 1
ATOM 5451 C C . GLU B 1 337 ? 62.947 2.309 126.074 1.00 12.44 337 GLU B C 1
ATOM 5452 O O . GLU B 1 337 ? 63.909 1.553 126.255 1.00 16.22 337 GLU B O 1
ATOM 5458 N N . ALA B 1 338 ? 62.758 3.408 126.800 1.00 7.13 338 ALA B N 1
ATOM 5459 C CA . ALA B 1 338 ? 63.718 3.834 127.821 1.00 7.99 338 ALA B CA 1
ATOM 5460 C C . ALA B 1 338 ? 64.029 2.736 128.841 1.00 6.30 338 ALA B C 1
ATOM 5461 O O . ALA B 1 338 ? 65.194 2.456 129.121 1.00 6.94 338 ALA B O 1
ATOM 5463 N N . VAL B 1 339 ? 62.990 2.106 129.382 1.00 6.62 339 VAL B N 1
ATOM 5464 C CA . VAL B 1 339 ? 63.172 1.011 130.332 1.00 8.19 339 VAL B CA 1
ATOM 5465 C C . VAL B 1 339 ? 64.055 -0.072 129.709 1.00 10.10 339 VAL B C 1
ATOM 5466 O O . VAL B 1 339 ? 64.976 -0.578 130.353 1.00 11.79 339 VAL B O 1
ATOM 5470 N N . GLN B 1 340 ? 63.797 -0.377 128.438 1.00 7.21 340 GLN B N 1
ATOM 5471 C CA . GLN B 1 340 ? 64.535 -1.410 127.721 1.00 7.77 340 GLN B CA 1
ATOM 5472 C C . GLN B 1 340 ? 66.025 -1.106 127.657 1.00 8.55 340 GLN B C 1
ATOM 5473 O O . GLN B 1 340 ? 66.854 -1.985 127.880 1.00 10.36 340 GLN B O 1
ATOM 5479 N N . ILE B 1 341 ? 66.359 0.141 127.352 1.00 7.17 341 ILE B N 1
ATOM 5480 C CA . ILE B 1 341 ? 67.751 0.571 127.282 1.00 9.69 341 ILE B CA 1
ATOM 5481 C C . ILE B 1 341 ? 68.485 0.470 128.636 1.00 11.39 341 ILE B C 1
ATOM 5482 O O . ILE B 1 341 ? 69.705 0.321 128.675 1.00 10.24 341 ILE B O 1
ATOM 5487 N N . PHE B 1 342 ? 67.740 0.533 129.738 1.00 12.27 342 PHE B N 1
ATOM 5488 C CA . PHE B 1 342 ? 68.324 0.427 131.080 1.00 9.75 342 PHE B CA 1
ATOM 5489 C C . PHE B 1 342 ? 68.501 -1.021 131.532 1.00 10.06 342 PHE B C 1
ATOM 5490 O O . PHE B 1 342 ? 69.038 -1.280 132.614 1.00 8.56 342 PHE B O 1
ATOM 5498 N N . GLY B 1 343 ? 68.034 -1.961 130.718 1.00 8.99 343 GLY B N 1
ATOM 5499 C CA . GLY B 1 343 ? 68.140 -3.362 131.074 1.00 9.27 343 GLY B CA 1
ATOM 5500 C C . GLY B 1 343 ? 67.372 -3.676 132.344 1.00 12.76 343 GLY B C 1
ATOM 5501 O O . GLY B 1 343 ? 66.294 -3.130 132.578 1.00 13.99 343 GLY B O 1
ATOM 5502 N N . GLY B 1 344 ? 67.935 -4.548 133.172 1.00 13.95 344 GLY B N 1
ATOM 5503 C CA . GLY B 1 344 ? 67.304 -4.909 134.426 1.00 13.67 344 GLY B CA 1
ATOM 5504 C C . GLY B 1 344 ? 67.143 -3.725 135.353 1.00 13.12 344 GLY B C 1
ATOM 5505 O O . GLY B 1 344 ? 66.150 -3.633 136.076 1.00 17.66 344 GLY B O 1
ATOM 5506 N N . TYR B 1 345 ? 68.097 -2.795 135.303 1.00 13.36 345 TYR B N 1
ATOM 5507 C CA . TYR B 1 345 ? 68.101 -1.623 136.180 1.00 6.34 345 TYR B CA 1
ATOM 5508 C C . TYR B 1 345 ? 66.877 -0.760 135.949 1.00 9.00 345 TYR B C 1
ATOM 5509 O O . TYR B 1 345 ? 66.357 -0.155 136.880 1.00 6.52 345 TYR B O 1
ATOM 5518 N N . GLY B 1 346 ? 66.391 -0.750 134.711 1.00 10.56 346 GLY B N 1
ATOM 5519 C CA . GLY B 1 346 ? 65.182 -0.012 134.395 1.00 9.03 346 GLY B CA 1
ATOM 5520 C C . GLY B 1 346 ? 63.958 -0.587 135.083 1.00 7.79 346 GLY B C 1
ATOM 5521 O O . GLY B 1 346 ? 63.002 0.136 135.334 1.00 7.52 346 GLY B O 1
ATOM 5522 N N . TYR B 1 347 ? 63.991 -1.879 135.403 1.00 8.70 347 TYR B N 1
ATOM 5523 C CA . TYR B 1 347 ? 62.863 -2.540 136.047 1.00 11.08 347 TYR B CA 1
ATOM 5524 C C . TYR B 1 347 ? 62.837 -2.290 137.562 1.00 13.83 347 TYR B C 1
ATOM 5525 O O . TYR B 1 347 ? 61.896 -2.686 138.255 1.00 15.42 347 TYR B O 1
ATOM 5534 N N . SER B 1 348 ? 63.869 -1.629 138.070 1.00 14.63 348 SER B N 1
ATOM 5535 C CA . SER B 1 348 ? 63.957 -1.308 139.489 1.00 14.20 348 SER B CA 1
ATOM 5536 C C . SER B 1 348 ? 63.340 0.062 139.771 1.00 14.55 348 SER B C 1
ATOM 5537 O O . SER B 1 348 ? 63.563 1.021 139.033 1.00 18.13 348 SER B O 1
ATOM 5540 N N . GLU B 1 349 ? 62.584 0.161 140.859 1.00 17.00 349 GLU B N 1
ATOM 5541 C CA . GLU B 1 349 ? 61.980 1.428 141.243 1.00 14.53 349 GLU B CA 1
ATOM 5542 C C . GLU B 1 349 ? 63.011 2.320 141.923 1.00 13.97 349 GLU B C 1
ATOM 5543 O O . GLU B 1 349 ? 62.668 3.339 142.521 1.00 15.71 349 GLU B O 1
ATOM 5549 N N . GLU B 1 350 ? 64.269 1.898 141.876 1.00 13.32 350 GLU B N 1
ATOM 5550 C CA . GLU B 1 350 ? 65.378 2.721 142.340 1.00 16.27 350 GLU B CA 1
ATOM 5551 C C . GLU B 1 350 ? 65.735 3.723 141.255 1.00 13.35 350 GLU B C 1
ATOM 5552 O O . GLU B 1 350 ? 66.230 4.811 141.537 1.00 12.81 350 GLU B O 1
ATOM 5558 N N . TYR B 1 351 ? 65.499 3.334 140.007 1.00 13.88 351 TYR B N 1
ATOM 5559 C CA . TYR B 1 351 ? 65.835 4.166 138.868 1.00 8.39 351 TYR B CA 1
ATOM 5560 C C . TYR B 1 351 ? 64.586 4.916 138.395 1.00 8.55 351 TYR B C 1
ATOM 5561 O O . TYR B 1 351 ? 63.461 4.484 138.652 1.00 6.22 351 TYR B O 1
ATOM 5570 N N . PRO B 1 352 ? 64.771 6.073 137.732 1.00 7.21 352 PRO B N 1
ATOM 5571 C CA . PRO B 1 352 ? 63.663 6.954 137.339 1.00 8.19 352 PRO B CA 1
ATOM 5572 C C . PRO B 1 352 ? 62.876 6.469 136.129 1.00 9.35 352 PRO B C 1
ATOM 5573 O O . PRO B 1 352 ? 61.755 6.921 135.863 1.00 9.14 352 PRO B O 1
ATOM 5577 N N . VAL B 1 353 ? 63.468 5.539 135.400 1.00 8.51 353 VAL B N 1
ATOM 5578 C CA . VAL B 1 353 ? 62.915 5.103 134.140 1.00 10.38 353 VAL B CA 1
ATOM 5579 C C . VAL B 1 353 ? 61.602 4.315 134.278 1.00 12.69 353 VAL B C 1
ATOM 5580 O O . VAL B 1 353 ? 60.668 4.522 133.499 1.00 18.51 353 VAL B O 1
ATOM 5584 N N . ALA B 1 354 ? 61.490 3.498 135.321 1.00 11.90 354 ALA B N 1
ATOM 5585 C CA . ALA B 1 354 ? 60.278 2.708 135.543 1.00 9.24 354 ALA B CA 1
ATOM 5586 C C . ALA B 1 354 ? 59.087 3.619 135.841 1.00 11.17 354 ALA B C 1
ATOM 5587 O O . ALA B 1 354 ? 58.002 3.463 135.266 1.00 16.14 354 ALA B O 1
ATOM 5589 N N . ARG B 1 355 ? 59.315 4.591 136.718 1.00 6.48 355 ARG B N 1
ATOM 5590 C CA . ARG B 1 355 ? 58.304 5.562 137.112 1.00 8.23 355 ARG B CA 1
ATOM 5591 C C . ARG B 1 355 ? 57.686 6.229 135.889 1.00 5.31 355 ARG B C 1
ATOM 5592 O O . ARG B 1 355 ? 56.461 6.324 135.770 1.00 5.06 355 ARG B O 1
ATOM 5600 N N . HIS B 1 356 ? 58.544 6.680 134.980 1.00 4.75 356 HIS B N 1
ATOM 5601 C CA . HIS B 1 356 ? 58.098 7.385 133.783 1.00 6.24 356 HIS B CA 1
ATOM 5602 C C . HIS B 1 356 ? 57.125 6.556 132.956 1.00 4.73 356 HIS B C 1
ATOM 5603 O O . HIS B 1 356 ? 56.107 7.067 132.496 1.00 4.90 356 HIS B O 1
ATOM 5610 N N . MET B 1 357 ? 57.430 5.271 132.795 1.00 4.43 357 MET B N 1
ATOM 5611 C CA . MET B 1 357 ? 56.579 4.371 132.040 1.00 4.45 357 MET B CA 1
ATOM 5612 C C . MET B 1 357 ? 55.217 4.239 132.704 1.00 7.63 357 MET B C 1
ATOM 5613 O O . MET B 1 357 ? 54.185 4.315 132.036 1.00 9.64 357 MET B O 1
ATOM 5618 N N . ARG B 1 358 ? 55.215 4.077 134.025 1.00 10.30 358 ARG B N 1
ATOM 5619 C CA . ARG B 1 358 ? 53.967 3.987 134.772 1.00 7.57 358 ARG B CA 1
ATOM 5620 C C . ARG B 1 358 ? 53.126 5.245 134.606 1.00 6.46 358 ARG B C 1
ATOM 5621 O O . ARG B 1 358 ? 51.909 5.167 134.446 1.00 10.85 358 ARG B O 1
ATOM 5629 N N . ASP B 1 359 ? 53.782 6.400 134.607 1.00 4.64 359 ASP B N 1
ATOM 5630 C CA . ASP B 1 359 ? 53.091 7.679 134.459 1.00 4.12 359 ASP B CA 1
ATOM 5631 C C . ASP B 1 359 ? 52.509 7.869 133.063 1.00 5.07 359 ASP B C 1
ATOM 5632 O O . ASP B 1 359 ? 51.369 8.293 132.918 1.00 4.82 359 ASP B O 1
ATOM 5637 N N . ALA B 1 360 ? 53.292 7.556 132.039 1.00 4.25 360 ALA B N 1
ATOM 5638 C CA . ALA B 1 360 ? 52.865 7.735 130.656 1.00 5.74 360 ALA B CA 1
ATOM 5639 C C . ALA B 1 360 ? 51.448 7.229 130.406 1.00 6.36 360 ALA B C 1
ATOM 5640 O O . ALA B 1 360 ? 50.670 7.878 129.712 1.00 8.56 360 ALA B O 1
ATOM 5642 N N . LYS B 1 361 ? 51.093 6.114 131.035 1.00 6.57 361 LYS B N 1
ATOM 5643 C CA . LYS B 1 361 ? 49.803 5.476 130.789 1.00 4.96 361 LYS B CA 1
ATOM 5644 C C . LYS B 1 361 ? 48.533 6.297 131.052 1.00 4.80 361 LYS B C 1
ATOM 5645 O O . LYS B 1 361 ? 47.566 6.172 130.302 1.00 7.95 361 LYS B O 1
ATOM 5651 N N . ILE B 1 362 ? 48.502 7.144 132.077 1.00 8.54 362 ILE B N 1
ATOM 5652 C CA . ILE B 1 362 ? 47.270 7.916 132.302 1.00 7.53 362 ILE B CA 1
ATOM 5653 C C . ILE B 1 362 ? 47.007 8.942 131.229 1.00 5.40 362 ILE B C 1
ATOM 5654 O O . ILE B 1 362 ? 45.855 9.295 130.991 1.00 7.24 362 ILE B O 1
ATOM 5659 N N . THR B 1 363 ? 48.066 9.438 130.599 1.00 4.32 363 THR B N 1
ATOM 5660 C CA . THR B 1 363 ? 47.917 10.479 129.593 1.00 6.12 363 THR B CA 1
ATOM 5661 C C . THR B 1 363 ? 47.119 10.017 128.365 1.00 6.47 363 THR B C 1
ATOM 5662 O O . THR B 1 363 ? 46.642 10.839 127.590 1.00 13.02 363 THR B O 1
ATOM 5666 N N . GLN B 1 364 ? 46.970 8.707 128.200 1.00 6.42 364 GLN B N 1
ATOM 5667 C CA . GLN B 1 364 ? 46.182 8.153 127.103 1.00 6.82 364 GLN B CA 1
ATOM 5668 C C . GLN B 1 364 ? 44.726 7.951 127.517 1.00 10.09 364 GLN B C 1
ATOM 5669 O O . GLN B 1 364 ? 43.875 7.592 126.694 1.00 9.64 364 GLN B O 1
ATOM 5675 N N . ILE B 1 365 ? 44.450 8.194 128.797 1.00 12.92 365 ILE B N 1
ATOM 5676 C CA . ILE B 1 365 ? 43.153 7.910 129.397 1.00 12.14 365 ILE B CA 1
ATOM 5677 C C . ILE B 1 365 ? 42.426 9.145 129.929 1.00 12.96 365 ILE B C 1
ATOM 5678 O O . ILE B 1 365 ? 41.331 9.460 129.459 1.00 12.61 365 ILE B O 1
ATOM 5683 N N . TYR B 1 366 ? 43.001 9.834 130.914 1.00 12.00 366 TYR B N 1
ATOM 5684 C CA . TYR B 1 366 ? 42.254 10.913 131.545 1.00 11.99 366 TYR B CA 1
ATOM 5685 C C . TYR B 1 366 ? 42.124 12.175 130.722 1.00 11.82 366 TYR B C 1
ATOM 5686 O O . TYR B 1 366 ? 42.927 12.417 129.821 1.00 15.89 366 TYR B O 1
ATOM 5695 N N . GLU B 1 367 ? 41.086 12.951 131.026 1.00 10.78 367 GLU B N 1
ATOM 5696 C CA . GLU B 1 367 ? 40.717 14.155 130.276 1.00 9.97 367 GLU B CA 1
ATOM 5697 C C . GLU B 1 367 ? 40.247 13.786 128.879 1.00 9.15 367 GLU B C 1
ATOM 5698 O O . GLU B 1 367 ? 40.445 14.534 127.922 1.00 9.52 367 GLU B O 1
ATOM 5704 N N . GLY B 1 368 ? 39.563 12.650 128.787 1.00 8.07 368 GLY B N 1
ATOM 5705 C CA . GLY B 1 368 ? 39.124 12.157 127.502 1.00 4.40 368 GLY B CA 1
ATOM 5706 C C . GLY B 1 368 ? 40.182 11.246 126.925 1.00 4.80 368 GLY B C 1
ATOM 5707 O O . GLY B 1 368 ? 41.308 11.670 126.650 1.00 5.09 368 GLY B O 1
ATOM 5708 N N . THR B 1 369 ? 39.815 9.984 126.744 1.00 5.16 369 THR B N 1
ATOM 5709 C CA . THR B 1 369 ? 40.726 8.988 126.200 1.00 6.95 369 THR B CA 1
ATOM 5710 C C . THR B 1 369 ? 41.181 9.355 124.785 1.00 8.38 369 THR B C 1
ATOM 5711 O O . THR B 1 369 ? 40.586 10.220 124.124 1.00 8.08 369 THR B O 1
ATOM 5715 N N . ASN B 1 370 ? 42.223 8.672 124.314 1.00 9.40 370 ASN B N 1
ATOM 5716 C CA . ASN B 1 370 ? 42.740 8.875 122.962 1.00 8.42 370 ASN B CA 1
ATOM 5717 C C . ASN B 1 370 ? 41.705 8.566 121.883 1.00 11.69 370 ASN B C 1
ATOM 5718 O O . ASN B 1 370 ? 41.736 9.144 120.794 1.00 14.76 370 ASN B O 1
ATOM 5723 N N . GLU B 1 371 ? 40.771 7.676 122.205 1.00 10.69 371 GLU B N 1
ATOM 5724 C CA . GLU B 1 371 ? 39.678 7.344 121.306 1.00 10.92 371 GLU B CA 1
ATOM 5725 C C . GLU B 1 371 ? 38.703 8.512 121.128 1.00 10.85 371 GLU B C 1
ATOM 5726 O O . GLU B 1 371 ? 38.176 8.711 120.035 1.00 15.30 371 GLU B O 1
ATOM 5732 N N . VAL B 1 372 ? 38.442 9.285 122.180 1.00 8.94 372 VAL B N 1
ATOM 5733 C CA . VAL B 1 372 ? 37.577 10.449 121.995 1.00 9.98 372 VAL B CA 1
ATOM 5734 C C . VAL B 1 372 ? 38.335 11.471 121.151 1.00 8.17 372 VAL B C 1
ATOM 5735 O O . VAL B 1 372 ? 37.733 12.178 120.340 1.00 9.70 372 VAL B O 1
ATOM 5739 N N . GLN B 1 373 ? 39.660 11.500 121.303 1.00 7.51 373 GLN B N 1
ATOM 5740 C CA . GLN B 1 373 ? 40.503 12.407 120.527 1.00 6.29 373 GLN B CA 1
ATOM 5741 C C . GLN B 1 373 ? 40.367 12.048 119.048 1.00 4.91 373 GLN B C 1
ATOM 5742 O O . GLN B 1 373 ? 40.279 12.925 118.191 1.00 4.85 373 GLN B O 1
ATOM 5748 N N . LEU B 1 374 ? 40.290 10.752 118.763 1.00 8.33 374 LEU B N 1
ATOM 5749 C CA . LEU B 1 374 ? 39.992 10.277 117.415 1.00 7.19 374 LEU B CA 1
ATOM 5750 C C . LEU B 1 374 ? 38.597 10.747 116.980 1.00 8.44 374 LEU B C 1
ATOM 5751 O O . LEU B 1 374 ? 38.410 11.182 115.846 1.00 8.02 374 LEU B O 1
ATOM 5756 N N . MET B 1 375 ? 37.630 10.672 117.892 1.00 9.72 375 MET B N 1
ATOM 5757 C CA . MET B 1 375 ? 36.263 11.120 117.627 1.00 7.04 375 MET B CA 1
ATOM 5758 C C . MET B 1 375 ? 36.191 12.605 117.275 1.00 10.71 375 MET B C 1
ATOM 5759 O O . MET B 1 375 ? 35.501 12.995 116.334 1.00 9.29 375 MET B O 1
ATOM 5764 N N . VAL B 1 376 ? 36.897 13.436 118.037 1.00 11.97 376 VAL B N 1
ATOM 5765 C CA . VAL B 1 376 ? 36.888 14.877 117.807 1.00 11.78 376 VAL B CA 1
ATOM 5766 C C . VAL B 1 376 ? 37.553 15.253 116.484 1.00 11.80 376 VAL B C 1
ATOM 5767 O O . VAL B 1 376 ? 37.075 16.141 115.771 1.00 11.47 376 VAL B O 1
ATOM 5771 N N . THR B 1 377 ? 38.648 14.580 116.152 1.00 8.42 377 THR B N 1
ATOM 5772 C CA . THR B 1 377 ? 39.362 14.876 114.920 1.00 11.04 377 THR B CA 1
ATOM 5773 C C . THR B 1 377 ? 38.614 14.376 113.689 1.00 9.25 377 THR B C 1
ATOM 5774 O O . THR B 1 377 ? 38.438 15.119 112.728 1.00 11.22 377 THR B O 1
ATOM 5778 N N . GLY B 1 378 ? 38.125 13.143 113.748 1.00 11.75 378 GLY B N 1
ATOM 5779 C CA . GLY B 1 378 ? 37.387 12.575 112.634 1.00 10.66 378 GLY B CA 1
ATOM 5780 C C . GLY B 1 378 ? 36.076 13.286 112.365 1.00 11.54 378 GLY B C 1
ATOM 5781 O O . GLY B 1 378 ? 35.666 13.439 111.209 1.00 14.87 378 GLY B O 1
ATOM 5782 N N . GLY B 1 379 ? 35.408 13.712 113.430 1.00 10.94 379 GLY B N 1
ATOM 5783 C CA . GLY B 1 379 ? 34.166 14.442 113.282 1.00 9.84 379 GLY B CA 1
ATOM 5784 C C . GLY B 1 379 ? 34.409 15.700 112.481 1.00 9.80 379 GLY B C 1
ATOM 5785 O O . GLY B 1 379 ? 33.635 16.042 111.591 1.00 11.83 379 GLY B O 1
ATOM 5786 N N . ALA B 1 380 ? 35.511 16.375 112.784 1.00 12.31 380 ALA B N 1
ATOM 5787 C CA . ALA B 1 380 ? 35.902 17.577 112.058 1.00 12.92 380 ALA B CA 1
ATOM 5788 C C . ALA B 1 380 ? 36.212 17.212 110.613 1.00 15.72 380 ALA B C 1
ATOM 5789 O O . ALA B 1 380 ? 35.722 17.843 109.683 1.00 18.76 380 ALA B O 1
ATOM 5791 N N . LEU B 1 381 ? 36.997 16.153 110.448 1.00 16.44 381 LEU B N 1
ATOM 5792 C CA . LEU B 1 381 ? 37.475 15.704 109.148 1.00 17.64 381 LEU B CA 1
ATOM 5793 C C . LEU B 1 381 ? 36.354 15.351 108.178 1.00 21.35 381 LEU B C 1
ATOM 5794 O O . LEU B 1 381 ? 36.526 15.458 106.962 1.00 24.94 381 LEU B O 1
ATOM 5799 N N . LEU B 1 382 ? 35.218 14.910 108.712 1.00 25.42 382 LEU B N 1
ATOM 5800 C CA . LEU B 1 382 ? 34.107 14.465 107.877 1.00 27.56 382 LEU B CA 1
ATOM 5801 C C . LEU B 1 382 ? 32.972 15.479 107.754 1.00 32.97 382 LEU B C 1
ATOM 5802 O O . LEU B 1 382 ? 31.811 15.098 107.581 1.00 20.90 382 LEU B O 1
ATOM 5807 N N . ARG B 1 383 ? 33.310 16.762 107.830 1.00 21.39 383 ARG B N 1
ATOM 5808 C CA . ARG B 1 383 ? 32.321 17.828 107.707 1.00 26.41 383 ARG B CA 1
ATOM 5809 C C . ARG B 1 383 ? 32.450 18.509 106.343 1.00 40.21 383 ARG B C 1
ATOM 5810 O O . ARG B 1 383 ? 31.407 18.935 105.796 1.00 43.90 383 ARG B O 1
#

CATH classification: 1.10.540.10 (+2 more: 2.40.110.10, 1.20.140.10)

InterPro domains:
  IPR006089 Acyl-CoA dehydrogenase, conserved site [PS00072] (127-139)
  IPR006089 Acyl-CoA dehydrogenase, conserved site [PS00073] (340-359)
  IPR006091 Acyl-CoA dehydrogenase/oxidase, middle domain [PF02770] (125-221)
  IPR009075 Acyl-CoA dehydrogenase/oxidase, C-terminal [PF00441] (233-378)
  IPR009100 Acyl-CoA dehydrogenase/oxidase, N-terminal and middle domain superfamily [SSF56645] (1-246)
  IPR013786 Acyl-CoA dehydrogenase/oxidase, N-terminal [PF02771] (6-120)
  IPR036250 Acyl-CoA dehydrogenase-like, C-terminal [SSF47203] (231-383)
  IPR037069 Acyl-CoA dehydrogenase/oxidase, N-terminal domain superfamily [G3DSA:1.10.540.10] (1-123)
  IPR046373 Acyl-CoA oxidase/dehydrogenase, middle domain superfamily [G3DSA:2.40.110.10] (124-237)

Sequence (766 aa):
MDFNLTDIQQDFLKLAHDFGEKKLAPTVTERDHKGIYDKELIDELLSLGITGAYFEEKYGGSGDDGGDVLSYILAVEELAKYDAGVAITLSATVSLCANPIWQFGTEAQKEKFLVPLVEGTKLGAFGLTEPNAGTDASGQQTIATKNDDGTYTLNGSKIFITNGGAADIYIVFAMTDKSKGNHGITAFILEDGTPGFTYGKKEDKMGIHTSQTMELVFQDVKVPAENMLGEEGKGFKIAMMTLDGGRIGVAAQALGIAEAALADAVEYSKQRVQFGKPLCKFQSISFKLADMKMQIEAARNLVYKAACKKQEGKPFTVDAAIAKRVASDVAMRVTTEAVQIFGGYGYSEEYPVARHMRDAKITQIYEGTNEVQLMVTGGALLRMDFNLTDIQQDFLKLAHDFGEKKLAPTVTERDHKGIYDKELIDELLSLGITGAYFEEKYGGSGDDGGDVLSYILAVEELAKYDAGVAITLSATVSLCANPIWQFGTEAQKEKFLVPLVEGTKLGAFGLTEPNAGTDASGQQTIATKNDDGTYTLNGSKIFITNGGAADIYIVFAMTDKSKGNHGITAFILEDGTPGFTYGKKEDKMGIHTSQTMELVFQDVKVPAENMLGEEGKGFKIAMMTLDGGRIGVAAQALGIAEAALADAVEYSKQRVQFGKPLCKFQSISFKLADMKMQIEAARNLVYKAACKKQEGKPFTVDAAIAKRVASDVAMRVTTEAVQIFGGYGYSEEYPVARHMRDAKITQIYEGTNEVQLMVTGGALLR

Nearest PDB structures (foldseek):
  1buc-assembly1_A  TM=1.003E+00  e=7.751E-63  Megasphaera elsdenii
  4l1f-assembly1_A  TM=9.956E-01  e=7.223E-46  Acidaminococcus fermentans DSM 20731
  5ol2-assembly2_F  TM=9.848E-01  e=2.184E-40  Clostridioides difficile
  1jqi-assembly1_B  TM=9.809E-01  e=4.941E-38  Rattus norvegicus
  2vig-assembly1_A  TM=9.840E-01  e=1.745E-37  Homo sapiens

Secondary structure (DSSP, 8-state):
-B----HHHHHHHHHHHHHIIIIITTTHHHHHHHT---HHHHHHHHTTSGGGTTS-GGGT-GGGGT--HHHHHHHHHHHHHH-HHHHHHHHHHIIIIIHHHHHH--HHHIIIIIHHHHHTSS-EEEE--BTTBSS-GGG---EEEE-TTS-EEEEEEEEEEETTTT-SEEEEEEES-SSSSTTSEEEEEEETT-TTEEEEEEP--SS-TTS-EEEEEEEEEEE-GGGEES-TTBHHHHHHHHHHHHHHHHHHHHHHHHHHHHHHHHHHHHH-EETTEEGGGSHHHHHHHHHHHHHHHHHHHHHHHHHHHHHHT---HHHHHHHHHHHHHHHHHHHHHHHHHHGGGGGSTTSSHHHHHHHHGGGGTTTS-HHHHHHHHHHHHT-/-B-PPPHHHHHHHHHHHHHIIIIIHHHHHHHHHHT---HHHHHHHHHTSGGGTTS-GGGT-SGGGT--HHHHHHHHHHHHHH-HHHHHHHHIIIIIIIHHHHHH--HHHIIIIIHHHHHTSS-EEEE--BTTBSSSTT----EEEE-TTS-EEEEEEEEEEETTTT-SEEEEEEES-SSSSTT-EEEEEEETT-TTEEEEEEP--SS-TTS-EEEEEEEEEEE-GGGEES-TT-HHHHHHHHHHHHHHHHHHHHHHHHHHHHHHHHHHHHH-EETTEEGGGSHHHHHHHHHHHHHHHHHHHHHHHHHHHHHHT---HHHHHHHHHHHHHHHHHHHHHHHHHTGGGGGSTTSHHHHHHHHHGGGGTSSS-HHHHHHHHHHHHT-

Foldseek 3Di:
DDDDDDPLLVVLLVLLQVLLVPVQQVCPLVCFVVLAADPVSLLVVLQSQLLQQCPDVVLPHCNVPPRALSSNLSSLLNNLLRALLSSLQSLQFNLVPLVLCRVFNDPVSSNPPNSCSSNSVFGEWEFQADPQPDLNSLRFDFEWEADPQSKTWTFDKGFFIWCPVNGFKYWYKHFPDDVPRLQFIWIFIDGPPQPQKDKADWDDALASSNITTTMIGGGRGIGGNSRTTHDGRCVNVSLLVSLLSSLLSLLSSLLSLLVSLLVLLVVQQQPDDDPRDRNCPPVVSVVLSVVSVVLSVVLVVLSSVLRVCVRVVHDRSLSSLVNLLSSLVSQLVSLVVSLVSCPPVSPDSVDCSVNSNSSSVVSCPPSHHNVRSVVRNVVVVVD/DDDDDDVLLVVLLVLLQVLLVPPQQPCVLVCFVVLDQDVVSLLVVLQSQLLQQCPDCVLPHCNVVPGFLSSSLSSLLNNLLRALLSSVQSLQQRLPPLVLCVVQNDPVSCNVPNSCSNNSNFGEWEFQADDQCFLNSQRAPWEWEADPQRKTWIFDKGFFIWCPPVGFKYWHKGFPDNPVRLQGIWIFIDGPPQPQKAWADWDDAQASSNITTTMIGGGRGIGHPNRTGHDGRCVNVSNLVSLLRSLLSLLSSLLSLLVSLLVQLVVQQQVDDDPRHRNCVDPVSVVLSVVLVVLSVVLVVLSSVLRVCVRVVHDRNLSSLVSLQSSLVSQLSSLVVSLVSCPVVSVDSVDCSVNSNSSSVCSCGPSRHNVVSVVRNVVVVVD

GO terms:
  GO:0016937 short-chain fatty acyl-CoA dehydrogenase activity (F, EXP)

B-factor: mean 15.92, std 9.6, range [2.03, 55.37]

Solvent-accessible surface area: 29204 Å² total; per-residue (Å²): 29,44,23,50,54,60,109,48,4,92,91,18,41,124,61,0,59,42,15,0,83,149,95,0,42,95,59,12,58,94,8,5,106,140,32,63,40,45,112,118,19,5,54,61,1,6,90,63,32,0,1,1,1,20,0,44,117,142,8,44,7,40,25,95,102,35,7,28,7,0,0,3,1,2,0,0,6,10,0,2,62,33,2,5,1,4,0,4,1,1,0,2,0,2,7,15,0,1,11,0,0,68,75,30,10,84,91,70,12,36,108,126,4,0,35,17,1,2,91,11,98,73,9,0,0,21,0,17,40,6,98,94,2,50,87,92,12,30,21,5,100,1,87,1,74,112,40,160,100,26,19,2,13,0,52,30,34,0,34,120,4,29,0,0,32,22,4,54,0,0,0,0,0,0,2,35,57,133,99,120,12,72,133,2,1,0,0,0,0,1,50,68,58,32,115,28,15,78,55,26,122,92,35,142,48,117,6,6,50,6,4,24,11,36,38,0,43,4,131,92,0,115,2,62,55,117,10,30,0,29,113,89,17,68,0,48,88,0,1,60,73,4,16,12,10,0,14,1,0,0,0,0,0,0,1,0,0,0,23,11,0,13,48,34,0,10,82,33,0,78,133,81,74,84,183,76,81,36,21,22,135,55,112,79,25,19,43,66,0,0,33,3,47,0,26,2,13,7,0,38,1,8,0,11,42,0,0,3,46,39,67,75,67,89,117,34,58,41,26,0,0,9,0,0,35,19,0,0,43,11,0,33,141,1,0,64,46,0,22,115,10,10,40,68,102,0,191,44,65,120,64,41,0,12,20,9,66,38,4,0,76,45,0,33,88,40,25,20,32,7,93,21,0,15,85,40,1,2,44,51,38,39,254,35,40,23,58,52,56,96,48,3,95,85,17,45,120,65,0,60,57,2,0,91,127,69,0,36,90,61,10,55,103,8,8,100,130,32,68,34,50,132,107,10,7,70,44,1,8,86,52,35,0,0,2,0,19,0,46,108,148,5,40,10,33,24,101,94,36,8,28,7,0,0,3,1,1,0,0,4,10,0,1,58,35,1,3,1,4,0,4,0,0,1,2,0,1,7,12,0,0,7,0,0,63,79,43,11,84,79,76,16,26,99,125,8,0,31,18,0,4,105,16,93,74,9,0,0,22,0,12,45,4,98,110,1,45,99,96,9,35,23,2,112,0,63,4,75,114,36,164,109,20,30,13,15,0,66,18,39,0,51,106,4,28,0,0,22,31,1,45,2,0,0,0,0,0,5,34,58,110,103,128,22,77,137,1,1,0,0,0,0,0,67,69,62,27,116,30,13,77,67,22,161,62,61,131,42,136,5,5,49,6,2,29,9,30,58,0,38,2,122,89,0,113,3,55,42,128,8,25,0,28,108,93,17,72,0,56,102,3,1,56,86,0,15,15,9,0,18,1,0,0,0,0,0,0,1,0,0,0,24,9,0,14,44,36,0,13,93,33,0,92,133,82,73,76,185,68,98,30,20,19,129,60,118,75,25,20,39,68,0,0,23,0,49,2,30,1,18,7,0,33,3,6,0,19,28,0,0,2,51,40,65,77,69,75,110,32,56,42,24,0,0,4,0,0,36,19,1,0,42,11,0,38,112,0,0,63,26,0,21,123,8,11,44,62,104,0,189,36,72,131,79,49,0,13,18,6,71,43,2,0,81,38,0,29,85,45,26,20,27,8,88,19,0,14,96,41,1,2,46,47,35,43,253

Radius of gyration: 29.44 Å; Cα contacts (8 Å, |Δi|>4): 1658; chains: 2; bounding box: 86×48×80 Å